Protein AF-A0A7S4AK69-F1 (afdb_monomer)

Secondary structure (DSSP, 8-state):
-HHHHHHHHHHHHHHTTS------------------------------------------GGGGGTHHHHHHHS--SEEEEEEE---TT-HHHHHHHHHH-SSEEEEE--------TTSPPPPTT------THHHHHHHHH---TTS-PPPPSSSEEEEESSTTEEEEE-S--SSSSS-HHHHHHHHHHHHHH-TTTEEEBPPHHHHGGGGHHHHH-PPPP---TTS--------------PPP-PPP----GGG-TTS--TTPPSSPPPPSSHHHHHHHIIIIISS-TTHHHHHHHHHHHHHTTS--GGGGS-----------------TTS------HHHHHHHHHHHHSTTSHHHHHHHH-BSEEEETTEEEESSB-S--HHHHHHHHHHHHHHTTT-SS----GGG-GGGG-TTS---TTSS-TT-PPP-TGGGT--SHHHHHHHHHHHHHHHHHHHHHHHHHHHHHHHHHHHHTT--SSHHHHHHHHHHHHHHH-HHIIIIIS---TTS-----SSHHHHSSEETTTEEP--SSSB-S-BTB--S-SS--------S-S----------------TT--------HHHHHHHHHHHHSS-SEEEE-SS--TTS-EEEE-SSS-EEEE---TTGGGPEEP--GGGG--TTSHHHHHHHHHHHHTTT------STT-SSTTTTT-EEEEEEEEETTT--EEEEEEEEE-TTS-EEEBPPGGGGTHHHHHHHHHTT---TTS---HHHHHHHHHTTTTSBPPGGGS--TTT-SS-SS--EEEEBTTSPEEEEEEETTEEEEEEE-HHHHHHHHHHHHHHHHHHHHHHHHT--

Radius of gyration: 32.38 Å; Cα contacts (8 Å, |Δi|>4): 1147; chains: 1; bounding box: 84×80×114 Å

Mean predicted aligned error: 12.94 Å

Nearest PDB structures (foldseek):
  4zvz-assembly3_C  TM=6.040E-01  e=6.448E-03  Homo sapiens
  3icf-assembly1_B  TM=6.320E-01  e=9.914E-03  Saccharomyces cerevisiae
  1wao-assembly4_4  TM=6.259E-01  e=2.474E-02  Homo sapiens
  4ora-assembly1_A  TM=6.116E-01  e=2.474E-02  Homo sapiens
  4ja7-assembly1_A  TM=5.712E-01  e=1.165E-02  Rattus norvegicus

Solvent-accessible surface area (backbone atoms only — not comparable to full-atom values): 49706 Å² total; per-residue (Å²): 117,78,70,62,64,57,55,58,56,55,58,59,61,62,66,73,76,73,85,77,90,81,90,81,87,84,82,88,83,90,85,82,87,84,89,85,87,85,85,89,86,90,83,88,82,92,79,82,93,73,94,72,85,79,74,81,79,73,77,76,72,58,74,85,50,49,39,53,53,57,51,67,71,62,78,41,74,48,33,40,36,40,42,47,33,38,54,15,7,23,47,68,55,52,52,50,38,36,73,67,39,92,46,37,33,79,41,72,47,77,76,77,74,76,73,76,84,81,74,77,82,76,70,100,78,74,81,74,81,69,66,77,71,62,64,67,58,52,61,59,62,66,90,60,94,80,58,82,77,62,78,73,95,48,69,58,39,70,40,71,73,52,92,48,44,30,42,38,38,27,20,23,51,53,47,60,25,33,26,41,66,63,44,49,52,45,52,50,53,43,27,72,77,33,62,54,37,40,46,42,19,46,15,39,53,45,57,51,43,67,52,47,40,63,57,51,21,76,58,80,76,85,68,78,82,77,83,72,85,85,71,92,79,76,99,74,77,95,70,81,74,73,76,75,77,70,42,47,92,60,94,49,69,84,64,41,66,88,70,83,53,69,40,42,58,88,72,80,80,67,54,76,49,49,44,55,30,50,44,42,48,30,34,76,74,64,75,25,61,59,36,60,60,26,43,34,50,37,54,46,39,52,76,65,68,64,67,70,78,75,79,72,80,74,78,84,72,86,70,91,71,86,86,74,92,71,67,82,61,45,105,80,68,56,74,82,74,69,46,55,66,56,42,44,41,51,51,26,47,28,42,29,62,68,19,64,50,20,45,52,61,71,68,37,23,51,51,45,75,58,70,30,34,39,36,27,9,22,21,66,51,71,44,71,69,55,51,54,51,48,53,54,52,49,65,64,52,60,79,75,58,93,85,78,84,82,58,75,77,79,52,51,40,78,61,38,80,72,57,65,82,72,78,72,82,86,63,102,79,70,75,73,72,43,29,61,79,73,69,29,81,47,65,69,40,43,48,52,47,51,32,49,52,50,50,55,50,48,55,50,43,46,54,43,51,55,47,51,56,54,53,53,56,51,52,67,71,46,69,85,59,84,88,63,60,72,69,52,50,57,56,49,54,58,52,45,57,72,54,38,56,70,35,66,36,24,61,53,84,66,73,94,82,75,87,78,64,67,32,69,61,56,39,33,38,36,70,52,42,64,57,80,43,69,35,90,25,50,40,56,33,52,90,43,82,91,46,75,66,73,42,44,55,72,75,78,80,72,76,67,72,88,79,74,90,79,85,82,92,74,94,76,84,89,83,86,89,74,87,64,86,78,69,73,67,79,89,70,65,43,68,68,34,54,54,52,42,51,48,39,75,71,39,79,43,37,36,38,42,24,20,71,56,54,33,21,43,45,62,42,58,36,38,40,51,92,77,30,38,38,33,34,47,4,35,48,38,11,17,63,30,40,59,57,76,78,67,76,84,71,67,67,74,88,60,36,73,71,46,39,57,58,42,48,62,46,40,71,71,55,60,64,48,49,65,34,29,66,87,42,76,32,49,24,22,74,53,27,32,61,42,40,40,37,33,27,31,35,88,76,34,46,84,72,40,38,36,40,35,39,21,26,26,64,62,52,71,51,39,42,45,52,63,74,59,31,52,72,27,46,60,56,53,59,64,49,73,74,59,81,72,90,77,74,75,92,53,74,66,57,60,51,30,67,52,35,62,43,51,21,32,46,47,57,66,88,82,47,70,50,59,93,76,32,95,49,90,62,91,57,32,35,34,47,50,31,70,86,51,28,36,38,34,37,35,68,59,82,89,49,21,37,39,36,75,45,51,54,77,59,51,62,51,57,58,55,50,48,56,50,51,53,50,48,52,54,48,51,62,50,60,77,74,110

Organism: NCBI:txid44445

Sequence (834 aa):
AAARTFLDSKQQQQRRRVWGTRTMQQQTRHGESSSSSSSSSRRNEKQRHFSSCSVSTATSSSRLYGHREFLEQNEHDKIVLSYVTDIEGDKFYLDRYVDNSKLLTWTTATTTTTTTTNDAPPSDDEETTGTSSSWLLSYYSSPEHTQSPPCFPYDRRIEFLDSNSMLIFGGDLWDKGGFDLYVTRQLLDLKRRYPDRVHWVLGNRDINKLRMMQELGLPPSQTDDNDNDDDDDDDNDNNATTSPVSVPYHPGLTWFRGSGRVGDPEGPLPSMDPGDRLRWILGNTMGSPDAMDHRRQELAWEARGCKDHNSRSNSNDSTNDSDSDNAEVTDDGLPCRVSDCDVVRSYQESCHPRGEMGRFLSEGLLAAKIGPVLFVHGSLPLTKETMDAQTRKQTRTQTQTTGDRGSIWDDLTFCMPWINKTHHEYGEDHRFETALDLGVETIEDWLEAVNRFARQNVEAWEKDIARLESEHGIQNNNNNNNTDKVHQDETLKEKSKNSIWAYRSGYGNGPSYSGVYYSDLIQYGMGMIPGGKKNPTVVYNSFTPEGMPTFFLPPKECKAEEEQEEQFTTNTSDKENGGDPNKYSNDSESDVAICTREFFERSSMRLILSGHKPQGDMPSPIRVDRSSWVICADTSYSGDTKWFHDERNSTNIENVERRKRQEEEQQEKRKRSNLGRGNSISFRGDTAVSEVLVELSGKTLSLESVRYHGVLSDGTAYESINLLDADDYEDDAAENSNSRDSSVDSDASYSIRAAAAFLGRVAPTYMVPDPSNSPHEGPWWTKGICRDGSHLYYAGEGYNVWNYIVSPSDFDWNTKNRNCDEEIEQAAAKSDVE

Foldseek 3Di:
DVVVVVVVVVVVVVVPPPDDDDDDDDDDDDDDDDDDDDDDDDDDDDDDDDDDPPPPPPPPVVLQQLLVCVLVPPPDQWAKEWEDEQCQLAPLQVVQFQVPDPWKHKDFQPPPPPPPPDDDDDDPPPPPPPQPVVLVLVQLQDPDPPDDRPGQLDRIAMDTPDSRYAYEYQENLHAFQLNSVVSLSRLVVVCVVPVSRYAYAYALLLLLLLCLCVFQHAQDPPDPPPPPPPDDDDDDDPCPPPDQRFGDDDPFDCQPVPPPDQFNDPDDGFDSRSLSSVLCCNVPFSVHNCNLVSLQVNVLCSSVSVDDPVVPPPPPPPDDDDDDPCPPQDPPRDRPGCDSSNSSSLSNSQSQCSHSSVVVLLRHFCWGDFQQEIRHAADALDDPVLLVVLVVVQVVPVVDDPDDRDFSQQFCQSLQVVQDPPPPDDDPDDDGDTCVNVVNRAPVSVSVVRRVVSNVLSVLSNVLSVVSVVVVVVVVVCPVPPDPPPVVVVVVVVVSCCSPSSNVQFRDDDDPPPPDTDGRRSLLSRLADRNRHGGSHRRQYHLQPPHDFLDLDDDPPPPPPPPDPPDDDDDDDDDDDDPDPPPPDPPDGDSSSVNVVVSVVRDSHQEYEYANAAFAQAWQWADNDLRHIYTHGHHQQNLQAAEDDACPVQPPPPVRPVCVVVVVVVVVVVVQDQPHLDPRSTNNRNAGHKIWMWMARSPNRDTDFTKMWTAGSSRDTFIFDTLNCLNVLPVVVVVCVPVPPPDDDDDLVNLLSVVSVQANHFDPCVVDHNCVPDPDVDPGWHWTATPQRKIWTWGDDGSHIYIYIDHSVNSVVVVVVVVVVVVVVVVVVVVVVD

Structure (mmCIF, N/CA/C/O backbone):
data_AF-A0A7S4AK69-F1
#
_entry.id   AF-A0A7S4AK69-F1
#
loop_
_atom_site.group_PDB
_atom_site.id
_atom_site.type_symbol
_atom_site.label_atom_id
_atom_site.label_alt_id
_atom_site.label_comp_id
_atom_site.label_asym_id
_atom_site.label_entity_id
_atom_site.label_seq_id
_atom_site.pdbx_PDB_ins_code
_atom_site.Cartn_x
_atom_site.Cartn_y
_atom_site.Cartn_z
_atom_site.occupancy
_atom_site.B_iso_or_equiv
_atom_site.auth_seq_id
_atom_site.auth_comp_id
_atom_site.auth_asym_id
_atom_site.auth_atom_id
_atom_site.pdbx_PDB_model_num
ATOM 1 N N . ALA A 1 1 ? 14.452 -29.615 12.996 1.00 37.06 1 ALA A N 1
ATOM 2 C CA . ALA A 1 1 ? 14.026 -30.795 12.208 1.00 37.06 1 ALA A CA 1
ATOM 3 C C . ALA A 1 1 ? 12.821 -31.523 12.826 1.00 37.06 1 ALA A C 1
ATOM 5 O O . ALA A 1 1 ? 11.780 -31.545 12.187 1.00 37.06 1 ALA A O 1
ATOM 6 N N . ALA A 1 2 ? 12.888 -32.031 14.067 1.00 25.11 2 ALA A N 1
ATOM 7 C CA . ALA A 1 2 ? 11.791 -32.803 14.687 1.00 25.11 2 ALA A CA 1
ATOM 8 C C . ALA A 1 2 ? 10.478 -32.022 14.952 1.00 25.11 2 ALA A C 1
ATOM 10 O O . ALA A 1 2 ? 9.411 -32.624 15.020 1.00 25.11 2 ALA A O 1
ATOM 11 N N . ALA A 1 3 ? 10.529 -30.686 15.047 1.00 30.05 3 ALA A N 1
ATOM 12 C CA . ALA A 1 3 ? 9.335 -29.845 15.198 1.00 30.05 3 ALA A CA 1
ATOM 13 C C . ALA A 1 3 ? 8.514 -29.692 13.896 1.00 30.05 3 ALA A C 1
ATOM 15 O O . ALA A 1 3 ? 7.300 -29.525 13.968 1.00 30.05 3 ALA A O 1
ATOM 16 N N . ARG A 1 4 ? 9.142 -29.820 12.711 1.00 34.81 4 ARG A N 1
ATOM 17 C CA . ARG A 1 4 ? 8.445 -29.739 11.408 1.00 34.81 4 ARG A CA 1
ATOM 18 C C . ARG A 1 4 ? 7.575 -30.974 11.149 1.00 34.81 4 ARG A C 1
ATOM 20 O O . ARG A 1 4 ? 6.449 -30.843 10.695 1.00 34.81 4 ARG A O 1
ATOM 27 N N . THR A 1 5 ? 8.039 -32.164 11.533 1.00 38.41 5 THR A N 1
ATOM 28 C CA . THR A 1 5 ? 7.311 -33.424 11.291 1.00 38.41 5 THR A CA 1
ATOM 29 C C . THR A 1 5 ? 6.064 -33.587 12.172 1.00 38.41 5 THR A C 1
ATOM 31 O O . THR A 1 5 ? 5.143 -34.322 11.819 1.00 38.41 5 THR A O 1
ATOM 34 N N . PHE A 1 6 ? 6.006 -32.907 13.323 1.00 30.80 6 PHE A N 1
ATOM 35 C CA . PHE A 1 6 ? 4.874 -33.010 14.249 1.00 30.80 6 PHE A CA 1
ATOM 36 C C . PHE A 1 6 ? 3.671 -32.149 13.816 1.00 30.80 6 PHE A C 1
ATOM 38 O O . PHE A 1 6 ? 2.526 -32.579 13.980 1.00 30.80 6 PHE A O 1
ATOM 45 N N . LEU A 1 7 ? 3.923 -30.980 13.212 1.00 37.03 7 LEU A N 1
ATOM 46 C CA . LEU A 1 7 ? 2.892 -30.061 12.706 1.00 37.03 7 LEU A CA 1
ATOM 47 C C . LEU A 1 7 ? 2.169 -30.614 11.462 1.00 37.03 7 LEU A C 1
ATOM 49 O O . LEU A 1 7 ? 0.936 -30.606 11.433 1.00 37.03 7 LEU A O 1
ATOM 53 N N . ASP A 1 8 ? 2.900 -31.220 10.521 1.00 38.22 8 ASP A N 1
ATOM 54 C CA . ASP A 1 8 ? 2.317 -31.806 9.300 1.00 38.22 8 ASP A CA 1
ATOM 55 C C . ASP A 1 8 ? 1.345 -32.965 9.587 1.00 38.22 8 ASP A C 1
ATOM 57 O O . ASP A 1 8 ? 0.302 -33.103 8.936 1.00 38.22 8 ASP A O 1
ATOM 61 N N . SER A 1 9 ? 1.625 -33.790 10.607 1.00 33.25 9 SER A N 1
ATOM 62 C CA . SER A 1 9 ? 0.768 -34.949 10.909 1.00 33.25 9 SER A CA 1
ATOM 63 C C . SER A 1 9 ? -0.581 -34.556 11.531 1.00 33.25 9 SER A C 1
ATOM 65 O O . SER A 1 9 ? -1.595 -35.220 11.288 1.00 33.25 9 SER A O 1
ATOM 67 N N . LYS A 1 10 ? -0.629 -33.443 12.284 1.00 36.16 10 LYS A N 1
ATOM 68 C CA . LYS A 1 10 ? -1.870 -32.949 12.902 1.00 36.16 10 LYS A CA 1
ATOM 69 C C . LYS A 1 10 ? -2.788 -32.273 11.880 1.00 36.16 10 LYS A C 1
ATOM 71 O O . LYS A 1 10 ? -3.998 -32.506 11.924 1.00 36.16 10 LYS A O 1
ATOM 76 N N . GLN A 1 11 ? -2.231 -31.520 10.926 1.00 44.53 11 GLN A N 1
ATOM 77 C CA . GLN A 1 11 ? -3.014 -30.893 9.852 1.00 44.53 11 GLN A CA 1
ATOM 78 C C . GLN A 1 11 ? -3.619 -31.925 8.882 1.00 44.53 11 GLN A C 1
ATOM 80 O O . GLN A 1 11 ? -4.780 -31.784 8.487 1.00 44.53 11 GLN A O 1
ATOM 85 N N . GLN A 1 12 ? -2.912 -33.017 8.557 1.00 40.97 12 GLN A N 1
ATOM 86 C CA . GLN A 1 12 ? -3.475 -34.073 7.700 1.00 40.97 12 GLN A CA 1
ATOM 87 C C . GLN A 1 12 ? -4.607 -34.877 8.366 1.00 40.97 12 GLN A C 1
ATOM 89 O O . GLN A 1 12 ? -5.547 -35.291 7.679 1.00 40.97 12 GLN A O 1
ATOM 94 N N . GLN A 1 13 ? -4.578 -35.084 9.690 1.00 36.91 13 GLN A N 1
ATOM 95 C CA . GLN A 1 13 ? -5.639 -35.828 10.385 1.00 36.91 13 GLN A CA 1
ATOM 96 C C . GLN A 1 13 ? -6.955 -35.046 10.521 1.00 36.91 13 GLN A C 1
ATOM 98 O O . GLN A 1 13 ? -8.021 -35.664 10.479 1.00 36.91 13 GLN A O 1
ATOM 103 N N . GLN A 1 14 ? -6.920 -33.711 10.617 1.00 38.91 14 GLN A N 1
ATOM 104 C CA . GLN A 1 14 ? -8.145 -32.897 10.639 1.00 38.91 14 GLN A CA 1
ATOM 105 C C . GLN A 1 14 ? -8.841 -32.832 9.268 1.00 38.91 14 GLN A C 1
ATOM 107 O O . GLN A 1 14 ? -10.071 -32.845 9.211 1.00 38.91 14 GLN A O 1
ATOM 112 N N . ARG A 1 15 ? -8.091 -32.888 8.157 1.00 41.88 15 ARG A N 1
ATOM 113 C CA . ARG A 1 15 ? -8.654 -32.826 6.792 1.00 41.88 15 ARG A CA 1
ATOM 114 C C . ARG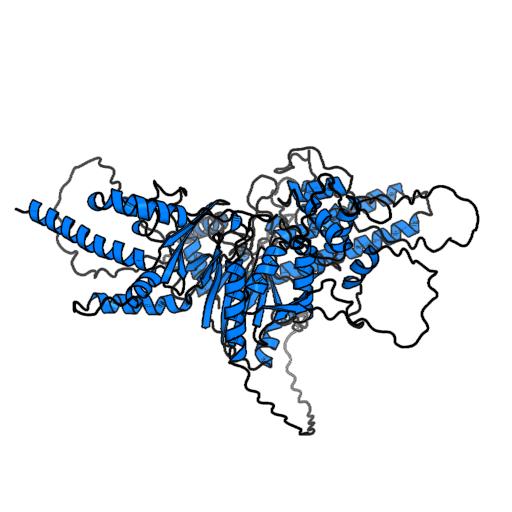 A 1 15 ? -9.483 -34.056 6.386 1.00 41.88 15 ARG A C 1
ATOM 116 O O . ARG A 1 15 ? -10.354 -33.942 5.529 1.00 41.88 15 ARG A O 1
ATOM 123 N N . ARG A 1 16 ? -9.298 -35.222 7.020 1.00 36.22 16 ARG A N 1
ATOM 124 C CA . ARG A 1 16 ? -10.043 -36.456 6.673 1.00 36.22 16 ARG A CA 1
ATOM 125 C C . ARG A 1 16 ? -11.441 -36.585 7.296 1.00 36.22 16 ARG A C 1
ATOM 127 O O . ARG A 1 16 ? -12.148 -37.525 6.949 1.00 36.22 16 ARG A O 1
ATOM 134 N N . ARG A 1 17 ? -11.870 -35.686 8.193 1.00 35.28 17 ARG A N 1
ATOM 135 C CA . ARG A 1 17 ? -13.165 -35.823 8.900 1.00 35.28 17 ARG A CA 1
ATOM 136 C C . ARG A 1 17 ? -14.351 -35.059 8.296 1.00 35.28 17 ARG A C 1
ATOM 138 O O . ARG A 1 17 ? -15.455 -35.248 8.789 1.00 35.28 17 ARG A O 1
ATOM 145 N N . VAL A 1 18 ? -14.169 -34.254 7.243 1.00 37.59 18 VAL A N 1
ATOM 146 C CA . VAL A 1 18 ? -15.225 -33.320 6.778 1.00 37.59 18 VAL A CA 1
ATOM 147 C C . VAL A 1 18 ? -15.808 -33.636 5.388 1.00 37.59 18 VAL A C 1
ATOM 149 O O . VAL A 1 18 ? -16.853 -33.106 5.033 1.00 37.59 18 VAL A O 1
ATOM 152 N N . TRP A 1 19 ? -15.247 -34.564 4.610 1.00 29.77 19 TRP A N 1
ATOM 153 C CA . TRP A 1 19 ? -15.761 -34.850 3.260 1.00 29.77 19 TRP A CA 1
ATOM 154 C C . TRP A 1 19 ? -16.703 -36.061 3.219 1.00 29.77 19 TRP A C 1
ATOM 156 O O . TRP A 1 19 ? -16.322 -37.167 2.841 1.00 29.77 19 TRP A O 1
ATOM 166 N N . GLY A 1 20 ? -17.958 -35.825 3.615 1.00 27.28 20 GLY A N 1
ATOM 167 C CA . GLY A 1 20 ? -19.115 -36.650 3.262 1.00 27.28 20 GLY A CA 1
ATOM 168 C C . GLY A 1 20 ? -19.806 -36.068 2.028 1.00 27.28 20 GLY A C 1
ATOM 169 O O . GLY A 1 20 ? -20.347 -34.969 2.069 1.00 27.28 20 GLY A O 1
ATOM 170 N N . THR A 1 21 ? -19.747 -36.799 0.922 1.00 31.56 21 THR A N 1
ATOM 171 C CA . THR A 1 21 ? -20.226 -36.448 -0.420 1.00 31.56 21 THR A CA 1
ATOM 172 C C . THR A 1 21 ? -21.738 -36.200 -0.501 1.00 31.56 21 THR A C 1
ATOM 174 O O . THR A 1 21 ? -22.540 -37.034 -0.082 1.00 31.56 21 THR A O 1
ATOM 177 N N . ARG A 1 22 ? -22.149 -35.102 -1.156 1.00 28.95 22 ARG A N 1
ATOM 178 C CA . ARG A 1 22 ? -23.511 -34.951 -1.697 1.00 28.95 22 ARG A CA 1
ATOM 179 C C . ARG A 1 22 ? -23.477 -34.268 -3.065 1.00 28.95 22 ARG A C 1
ATOM 181 O O . ARG A 1 22 ? -23.397 -33.054 -3.177 1.00 28.95 22 ARG A O 1
ATOM 188 N N . THR A 1 23 ? -23.529 -35.084 -4.111 1.00 30.78 23 THR A N 1
ATOM 189 C CA . THR A 1 23 ? -23.703 -34.663 -5.504 1.00 30.78 23 THR A CA 1
ATOM 190 C C . THR A 1 23 ? -25.195 -34.426 -5.742 1.00 30.78 23 THR A C 1
ATOM 192 O O . THR A 1 23 ? -25.985 -35.358 -5.585 1.00 30.78 23 THR A O 1
ATOM 195 N N . MET A 1 24 ? -25.604 -33.208 -6.108 1.00 29.58 24 MET A N 1
ATOM 196 C CA . MET A 1 24 ? -26.952 -32.954 -6.623 1.00 29.58 24 MET A CA 1
ATOM 197 C C . MET A 1 24 ? -26.871 -32.413 -8.048 1.00 29.58 24 MET A C 1
ATOM 199 O O . MET A 1 24 ? -26.288 -31.372 -8.321 1.00 29.58 24 MET A O 1
ATOM 203 N N . GLN A 1 25 ? -27.441 -33.203 -8.948 1.00 30.80 25 GLN A N 1
ATOM 204 C CA . GLN A 1 25 ? -27.594 -32.973 -10.373 1.00 30.80 25 GLN A CA 1
ATOM 205 C C . GLN A 1 25 ? -28.968 -32.321 -10.573 1.00 30.80 25 GLN A C 1
ATOM 207 O O . GLN A 1 25 ? -29.969 -32.895 -10.141 1.00 30.80 25 GLN A O 1
ATOM 212 N N . GLN A 1 26 ? -29.050 -31.150 -11.211 1.00 29.14 26 GLN A N 1
ATOM 213 C CA . GLN A 1 26 ? -30.340 -30.581 -11.609 1.00 29.14 26 GLN A CA 1
ATOM 214 C C . GLN A 1 26 ? -30.320 -30.121 -13.068 1.00 29.14 26 GLN A C 1
ATOM 216 O O . GLN A 1 26 ? -29.511 -29.299 -13.487 1.00 29.14 26 GLN A O 1
ATOM 221 N N . GLN A 1 27 ? -31.218 -30.732 -13.840 1.00 28.83 27 GLN A N 1
ATOM 222 C CA . GLN A 1 27 ? -31.516 -30.460 -15.238 1.00 28.83 27 GLN A CA 1
ATOM 223 C C . GLN A 1 27 ? -32.628 -29.407 -15.372 1.00 28.83 27 GLN A C 1
ATOM 225 O O . GLN A 1 27 ? -33.660 -29.511 -14.716 1.00 28.83 27 GLN A O 1
ATOM 230 N N . THR A 1 28 ? -32.425 -28.508 -16.342 1.00 30.70 28 THR A N 1
ATOM 231 C CA . THR A 1 28 ? -33.390 -27.898 -17.286 1.00 30.70 28 THR A CA 1
ATOM 232 C C . THR A 1 28 ? -34.644 -27.179 -16.766 1.00 30.70 28 THR A C 1
ATOM 234 O O . THR A 1 28 ? -35.508 -27.804 -16.157 1.00 30.70 28 THR A O 1
ATOM 237 N N . ARG A 1 29 ? -34.882 -25.957 -17.279 1.00 27.00 29 ARG A N 1
ATOM 238 C CA . ARG A 1 29 ? -36.041 -25.670 -18.158 1.00 27.00 29 ARG A CA 1
ATOM 239 C C . ARG A 1 29 ? -35.978 -24.299 -18.850 1.00 27.00 29 ARG A C 1
ATOM 241 O O . ARG A 1 29 ? -35.608 -23.300 -18.251 1.00 27.00 29 ARG A O 1
ATOM 248 N N . HIS A 1 30 ? -36.390 -24.319 -20.118 1.00 30.33 30 HIS A N 1
ATOM 249 C CA . HIS A 1 30 ? -36.679 -23.196 -21.011 1.00 30.33 30 HIS A CA 1
ATOM 250 C C . HIS A 1 30 ? -37.861 -22.330 -20.539 1.00 30.33 30 HIS A C 1
ATOM 252 O O . HIS A 1 30 ? -38.805 -22.850 -19.944 1.00 30.33 30 HIS A O 1
ATOM 258 N N . GLY A 1 31 ? -37.856 -21.053 -20.936 1.00 27.77 31 GLY A N 1
ATOM 259 C CA . GLY A 1 31 ? -39.022 -20.167 -20.940 1.00 27.77 31 GLY A CA 1
ATOM 260 C C . GLY A 1 31 ? -38.813 -18.996 -21.905 1.00 27.77 31 GLY A C 1
ATOM 261 O O . GLY A 1 31 ? -37.868 -18.230 -21.756 1.00 27.77 31 GLY A O 1
ATOM 262 N N . GLU A 1 32 ? -39.662 -18.926 -22.926 1.00 29.44 32 GLU A N 1
ATOM 263 C CA . GLU A 1 32 ? -39.601 -18.041 -24.090 1.00 29.44 32 GLU A CA 1
ATOM 264 C C . GLU A 1 32 ? -40.142 -16.617 -23.835 1.00 29.44 32 GLU A C 1
ATOM 266 O O . GLU A 1 32 ? -41.032 -16.404 -23.019 1.00 29.44 32 GLU A O 1
ATOM 271 N N . SER A 1 33 ? -39.607 -15.678 -24.624 1.00 32.03 33 SER A N 1
ATOM 272 C CA . SER A 1 33 ? -40.225 -14.506 -25.278 1.00 32.03 33 SER A CA 1
ATOM 273 C C . SER A 1 33 ? -41.414 -13.759 -24.647 1.00 32.03 33 SER A C 1
ATOM 275 O O . SER A 1 33 ? -42.513 -14.296 -24.540 1.00 32.03 33 SER A O 1
ATOM 277 N N . SER A 1 34 ? -41.282 -12.428 -24.568 1.00 29.11 34 SER A N 1
ATOM 278 C CA . SER A 1 34 ? -42.323 -11.520 -25.083 1.00 29.11 34 SER A CA 1
ATOM 279 C C . SER A 1 34 ? -41.789 -10.109 -25.348 1.00 29.11 34 SER A C 1
ATOM 281 O O . SER A 1 34 ? -41.341 -9.406 -24.446 1.00 29.11 34 SER A O 1
ATOM 283 N N . SER A 1 35 ? -41.886 -9.705 -26.610 1.00 32.78 35 SER A N 1
ATOM 284 C CA . SER A 1 35 ? -41.743 -8.352 -27.142 1.00 32.78 35 SER A CA 1
ATOM 285 C C . SER A 1 35 ? -42.992 -7.501 -26.885 1.00 32.78 35 SER A C 1
ATOM 287 O O . SER A 1 35 ? -44.099 -7.987 -27.118 1.00 32.78 35 SER A O 1
ATOM 289 N N . SER A 1 36 ? -42.838 -6.208 -26.582 1.00 29.98 36 SER A N 1
ATOM 290 C CA . SER A 1 36 ? -43.882 -5.216 -26.881 1.00 29.98 36 SER A CA 1
ATOM 291 C C . SER A 1 36 ? -43.330 -3.795 -27.017 1.00 29.98 36 SER A C 1
ATOM 293 O O . SER A 1 36 ? -42.716 -3.246 -26.107 1.00 29.98 36 SER A O 1
ATOM 295 N N . SER A 1 37 ? -43.605 -3.220 -28.181 1.00 30.17 37 SER A N 1
ATOM 296 C CA . SER A 1 37 ? -43.394 -1.847 -28.635 1.00 30.17 37 SER A CA 1
ATOM 297 C C . SER A 1 37 ? -44.602 -0.942 -28.351 1.00 30.17 37 SER A C 1
ATOM 299 O O . SER A 1 37 ? -45.723 -1.395 -28.564 1.00 30.17 37 SER A O 1
ATOM 301 N N . SER A 1 38 ? -44.384 0.346 -28.044 1.00 28.67 38 SER A N 1
ATOM 302 C CA . SER A 1 38 ? -45.294 1.483 -28.355 1.00 28.67 38 SER A CA 1
ATOM 303 C C . SER A 1 38 ? -44.681 2.792 -27.817 1.00 28.67 38 SER A C 1
ATOM 305 O O . SER A 1 38 ? -44.448 2.900 -26.620 1.00 28.67 38 SER A O 1
ATOM 307 N N . SER A 1 39 ? -44.165 3.712 -28.639 1.00 29.64 39 SER A N 1
ATOM 308 C CA . SER A 1 39 ? -44.840 4.769 -29.427 1.00 29.64 39 SER A CA 1
ATOM 309 C C . SER A 1 39 ? -45.332 6.000 -28.632 1.00 29.64 39 SER A C 1
ATOM 311 O O . SER A 1 39 ? -46.430 6.013 -28.091 1.00 29.64 39 SER A O 1
ATOM 313 N N . SER A 1 40 ? -44.500 7.051 -28.673 1.00 30.64 40 SER A N 1
ATOM 314 C CA . SER A 1 40 ? -44.787 8.481 -28.921 1.00 30.64 40 SER A CA 1
ATOM 315 C C . SER A 1 40 ? -46.016 9.180 -28.312 1.00 30.64 40 SER A C 1
ATOM 317 O O . SER A 1 40 ? -47.151 8.897 -28.690 1.00 30.64 40 SER A O 1
ATOM 319 N N . SER A 1 41 ? -45.772 10.303 -27.619 1.00 30.19 41 SER A N 1
ATOM 320 C CA . SER A 1 41 ? -46.631 11.491 -27.739 1.00 30.19 41 SER A CA 1
ATOM 321 C C . SER A 1 41 ? -45.856 12.799 -27.526 1.00 30.19 41 SER A C 1
ATOM 323 O O . SER A 1 41 ? -45.107 12.954 -26.565 1.00 30.19 41 SER A O 1
ATOM 325 N N . ARG A 1 42 ? -46.029 13.726 -28.476 1.00 31.92 42 ARG A N 1
ATOM 326 C CA . ARG A 1 42 ? -45.466 15.085 -28.534 1.00 31.92 42 ARG A CA 1
ATOM 327 C C . ARG A 1 42 ? -46.344 16.057 -27.740 1.00 31.92 42 ARG A C 1
ATOM 329 O O . ARG A 1 42 ? -47.551 16.089 -27.966 1.00 31.92 42 ARG A O 1
ATOM 336 N N . ARG A 1 43 ? -45.735 16.976 -26.983 1.00 32.53 43 ARG A N 1
ATOM 337 C CA . ARG A 1 43 ? -46.303 18.311 -26.719 1.00 32.53 43 ARG A CA 1
ATOM 338 C C . ARG A 1 43 ? -45.204 19.375 -26.736 1.00 32.53 43 ARG A C 1
ATOM 340 O O . ARG A 1 43 ? -44.204 19.258 -26.045 1.00 32.53 43 ARG A O 1
ATOM 347 N N . ASN A 1 44 ? -45.422 20.371 -27.593 1.00 30.59 44 ASN A N 1
ATOM 348 C CA . ASN A 1 44 ? -44.632 21.586 -27.756 1.00 30.59 44 ASN A CA 1
ATOM 349 C C . ASN A 1 44 ? -44.956 22.573 -26.634 1.00 30.59 44 ASN A C 1
ATOM 351 O O . ASN A 1 44 ? -46.129 22.908 -26.481 1.00 30.59 44 ASN A O 1
ATOM 355 N N . GLU A 1 45 ? -43.942 23.167 -26.009 1.00 29.12 45 GLU A N 1
ATOM 356 C CA . GLU A 1 45 ? -44.061 24.536 -25.509 1.00 29.12 45 GLU A CA 1
ATOM 357 C C . GLU A 1 45 ? -42.706 25.256 -25.554 1.00 29.12 45 GLU A C 1
ATOM 359 O O . GLU A 1 45 ? -41.661 24.704 -25.221 1.00 29.12 45 GLU A O 1
ATOM 364 N N . LYS A 1 46 ? -42.730 26.471 -26.107 1.00 32.66 46 LYS A N 1
ATOM 365 C CA . LYS A 1 46 ? -41.575 27.304 -26.457 1.00 32.66 46 LYS A CA 1
ATOM 366 C C . LYS A 1 46 ? -41.074 28.058 -25.229 1.00 32.66 46 LYS A C 1
ATOM 368 O O . LYS A 1 46 ? -41.842 28.858 -24.707 1.00 32.66 46 LYS A O 1
ATOM 373 N N . GLN A 1 47 ? -39.779 27.985 -24.903 1.00 30.33 47 GLN A N 1
ATOM 374 C CA . GLN A 1 47 ? -39.093 29.081 -24.205 1.00 30.33 47 GLN A CA 1
ATOM 375 C C . GLN A 1 47 ? -37.562 29.070 -24.407 1.00 30.33 47 GLN A C 1
ATOM 377 O O . GLN A 1 47 ? -36.862 28.166 -23.985 1.00 30.33 47 GLN A O 1
ATOM 382 N N . ARG A 1 48 ? -37.107 30.131 -25.092 1.00 29.12 48 ARG A N 1
ATOM 383 C CA . ARG A 1 48 ? -35.831 30.873 -25.013 1.00 29.12 48 ARG A CA 1
ATOM 384 C C . ARG A 1 48 ? -34.501 30.092 -24.965 1.00 29.12 48 ARG A C 1
ATOM 386 O O . ARG A 1 48 ? -34.073 29.591 -23.938 1.00 29.12 48 ARG A O 1
ATOM 393 N N . HIS A 1 49 ? -33.806 30.156 -26.104 1.00 28.77 49 HIS A N 1
ATOM 394 C CA . HIS A 1 49 ? -32.408 29.787 -26.324 1.00 28.77 49 HIS A CA 1
ATOM 395 C C . HIS A 1 49 ? -31.426 30.464 -25.349 1.00 28.77 49 HIS A C 1
ATOM 397 O O . HIS A 1 49 ? -31.244 31.679 -25.404 1.00 28.77 49 HIS A O 1
ATOM 403 N N . PHE A 1 50 ? -30.709 29.646 -24.581 1.00 29.09 50 PHE A N 1
ATOM 404 C CA . PHE A 1 50 ? -29.277 29.806 -24.323 1.00 29.09 50 PHE A CA 1
ATOM 405 C C . PHE A 1 50 ? -28.608 28.492 -24.737 1.00 29.09 50 PHE A C 1
ATOM 407 O O . PHE A 1 50 ? -29.085 27.412 -24.400 1.00 29.09 50 PHE A O 1
ATOM 414 N N . SER A 1 51 ? -27.569 28.586 -25.562 1.00 30.42 51 SER A N 1
ATOM 415 C CA . SER A 1 51 ? -26.886 27.438 -26.157 1.00 30.42 51 SER A CA 1
ATOM 416 C C . SER A 1 51 ? -26.004 26.766 -25.103 1.00 30.42 51 SER A C 1
ATOM 418 O O . SER A 1 51 ? -24.875 27.196 -24.891 1.00 30.42 51 SER A O 1
ATOM 420 N N . SER A 1 52 ? -26.517 25.735 -24.431 1.00 26.67 52 SER A N 1
ATOM 421 C CA . SER A 1 52 ? -25.702 24.796 -23.662 1.00 26.67 52 SER A CA 1
ATOM 422 C C . SER A 1 52 ? -25.261 23.653 -24.578 1.00 26.67 52 SER A C 1
ATOM 424 O O . SER A 1 52 ? -26.081 22.955 -25.180 1.00 26.67 52 SER A O 1
ATOM 426 N N . CYS A 1 53 ? -23.948 23.462 -24.703 1.00 25.86 53 CYS A N 1
ATOM 427 C CA . CYS A 1 53 ? -23.397 22.194 -25.163 1.00 25.86 53 CYS A CA 1
ATOM 428 C C . CYS A 1 53 ? -23.767 21.137 -24.120 1.00 25.86 53 CYS A C 1
ATOM 430 O O . CYS A 1 53 ? -23.114 21.011 -23.089 1.00 25.86 53 CYS A O 1
ATOM 432 N N . SER A 1 54 ? -24.841 20.397 -24.379 1.00 26.27 54 SER A N 1
ATOM 433 C CA . SER A 1 54 ? -25.119 19.139 -23.696 1.00 26.27 54 SER A CA 1
ATOM 434 C C . SER A 1 54 ? -24.124 18.111 -24.219 1.00 26.27 54 SER A C 1
ATOM 436 O O . SER A 1 54 ? -24.375 17.389 -25.181 1.00 26.27 54 SER A O 1
ATOM 438 N N . VAL A 1 55 ? -22.948 18.085 -23.594 1.00 31.66 55 VAL A N 1
ATOM 439 C CA . VAL A 1 55 ? -22.094 16.904 -23.627 1.00 31.66 55 VAL A CA 1
ATOM 440 C C . VAL A 1 55 ? -22.896 15.815 -22.931 1.00 31.66 55 VAL A C 1
ATOM 442 O O . VAL A 1 55 ? -23.150 15.883 -21.732 1.00 31.66 55 VAL A O 1
ATOM 445 N N . SER A 1 56 ? -23.366 14.846 -23.706 1.00 27.20 56 SER A N 1
ATOM 446 C CA . SER A 1 56 ? -23.888 13.590 -23.196 1.00 27.20 56 SER A CA 1
ATOM 447 C C . SER A 1 56 ? -22.784 12.910 -22.388 1.00 27.20 56 SER A C 1
ATOM 449 O O . SER A 1 56 ? -21.925 12.228 -22.946 1.00 27.20 56 SER A O 1
ATOM 451 N N . THR A 1 57 ? -22.789 13.127 -21.076 1.00 33.88 57 THR A N 1
ATOM 452 C CA . THR A 1 57 ? -22.012 12.390 -20.081 1.00 33.88 57 THR A CA 1
ATOM 453 C C . THR A 1 57 ? -22.579 10.978 -19.981 1.00 33.88 57 THR A C 1
ATOM 455 O O . THR A 1 57 ? -23.279 10.609 -19.043 1.00 33.88 57 THR A O 1
ATOM 458 N N . ALA A 1 58 ? -22.305 10.167 -21.001 1.00 31.05 58 ALA A N 1
ATOM 459 C CA . ALA A 1 58 ? -22.431 8.726 -20.895 1.00 31.05 58 ALA A CA 1
ATOM 460 C C . ALA A 1 58 ? -21.421 8.253 -19.838 1.00 31.05 58 ALA A C 1
ATOM 462 O O . ALA A 1 58 ? -20.230 8.157 -20.110 1.00 31.05 58 ALA A O 1
ATOM 463 N N . THR A 1 59 ? -21.903 8.102 -18.602 1.00 36.62 59 THR A N 1
ATOM 464 C CA . THR A 1 59 ? -21.564 7.068 -17.607 1.00 36.62 59 THR A CA 1
ATOM 465 C C . THR A 1 59 ? -20.257 6.296 -17.834 1.00 36.62 59 THR A C 1
ATOM 467 O O . THR A 1 59 ? -20.260 5.075 -17.945 1.00 36.62 59 THR A O 1
ATOM 470 N N . SER A 1 60 ? -19.120 6.992 -17.852 1.00 38.69 60 SER A N 1
ATOM 471 C CA . SER A 1 60 ? -17.791 6.371 -17.794 1.00 38.69 60 SER A CA 1
ATOM 472 C C . SER A 1 60 ? -17.310 6.174 -16.346 1.00 38.69 60 SER A C 1
ATOM 474 O O . SER A 1 60 ? -16.170 5.770 -16.131 1.00 38.69 60 SER A O 1
ATOM 476 N N . SER A 1 61 ? -18.167 6.435 -15.345 1.00 42.12 61 SER A N 1
ATOM 477 C CA . SER A 1 61 ? -17.853 6.235 -13.922 1.00 42.12 61 SER A CA 1
ATOM 478 C C . SER A 1 61 ? -17.997 4.780 -13.451 1.00 42.12 61 SER A C 1
ATOM 480 O O . SER A 1 61 ? -17.735 4.503 -12.285 1.00 42.12 61 SER A O 1
ATOM 482 N N . SER A 1 62 ? -18.407 3.835 -14.313 1.00 42.88 62 SER A N 1
ATOM 483 C CA . SER A 1 62 ? -18.673 2.452 -13.877 1.00 42.88 62 SER A CA 1
ATOM 484 C C . SER A 1 62 ? -17.414 1.609 -13.650 1.00 42.88 62 SER A C 1
ATOM 486 O O . SER A 1 62 ? -17.476 0.637 -12.905 1.00 42.88 62 SER A O 1
ATOM 488 N N . ARG A 1 63 ? -16.253 1.977 -14.220 1.00 47.38 63 ARG A N 1
ATOM 489 C CA . ARG A 1 63 ? -15.018 1.191 -14.028 1.00 47.38 63 ARG A CA 1
ATOM 490 C C . ARG A 1 63 ? -14.487 1.216 -12.595 1.00 47.38 63 ARG A C 1
ATOM 492 O O . ARG A 1 63 ? -13.838 0.259 -12.194 1.00 47.38 63 ARG A O 1
ATOM 499 N N . LEU A 1 64 ? -14.756 2.266 -11.814 1.00 50.56 64 LEU A N 1
ATOM 500 C CA . LEU A 1 64 ? -14.205 2.371 -10.456 1.00 50.56 64 LEU A CA 1
ATOM 501 C C . LEU A 1 64 ? -14.784 1.369 -9.458 1.00 50.56 64 LEU A C 1
ATOM 503 O O . LEU A 1 64 ? -14.180 1.143 -8.415 1.00 50.56 64 LEU A O 1
ATOM 507 N N . TYR A 1 65 ? -15.917 0.746 -9.778 1.00 58.22 65 TYR A N 1
ATOM 508 C CA . TYR A 1 65 ? -16.614 -0.138 -8.853 1.00 58.22 65 TYR A CA 1
ATOM 509 C C . TYR A 1 65 ? -17.090 -1.418 -9.551 1.00 58.22 65 TYR A C 1
ATOM 511 O O . TYR A 1 65 ? -18.199 -1.866 -9.293 1.00 58.22 65 TYR A O 1
ATOM 519 N N . GLY A 1 66 ? -16.268 -2.030 -10.418 1.00 60.38 66 GLY A N 1
ATOM 520 C CA . GLY A 1 66 ? -16.569 -3.349 -11.014 1.00 60.38 66 GLY A CA 1
ATOM 521 C C . GLY A 1 66 ? -16.859 -4.435 -9.966 1.00 60.38 66 GLY A C 1
ATOM 522 O O . GLY A 1 66 ? -17.711 -5.295 -10.164 1.00 60.38 66 GLY A O 1
ATOM 523 N N . HIS A 1 67 ? -16.294 -4.297 -8.761 1.00 68.44 67 HIS A N 1
ATOM 524 C CA . HIS A 1 67 ? -16.650 -5.145 -7.625 1.00 68.44 67 HIS A CA 1
ATOM 525 C C . HIS A 1 67 ? -18.142 -5.082 -7.274 1.00 68.44 67 HIS A C 1
ATOM 527 O O . HIS A 1 67 ? -18.670 -6.051 -6.753 1.00 68.44 67 HIS A O 1
ATOM 533 N N . ARG A 1 68 ? -18.862 -3.994 -7.578 1.00 67.44 68 ARG A N 1
ATOM 534 C CA . ARG A 1 68 ? -20.311 -3.916 -7.366 1.00 67.44 68 ARG A CA 1
ATOM 535 C C . ARG A 1 68 ? -21.050 -5.000 -8.143 1.00 67.44 68 ARG A C 1
ATOM 537 O O . ARG A 1 68 ? -21.979 -5.575 -7.600 1.00 67.44 68 ARG A O 1
ATOM 544 N N . GLU A 1 69 ? -20.602 -5.333 -9.351 1.00 72.06 69 GLU A N 1
ATOM 545 C CA . GLU A 1 69 ? -21.166 -6.454 -10.104 1.00 72.06 69 GLU A CA 1
ATOM 546 C C . GLU A 1 69 ? -20.868 -7.786 -9.414 1.00 72.06 69 GLU A C 1
ATOM 548 O O . GLU A 1 69 ? -21.779 -8.585 -9.230 1.00 72.06 69 GLU A O 1
ATOM 553 N N . PHE A 1 70 ? -19.638 -8.002 -8.938 1.00 79.56 70 PHE A N 1
ATOM 554 C CA . PHE A 1 70 ? -19.301 -9.187 -8.139 1.00 79.56 70 PHE A CA 1
ATOM 555 C C . PHE A 1 70 ? -20.174 -9.310 -6.876 1.00 79.56 70 PHE A C 1
ATOM 557 O O . PHE A 1 70 ? -20.628 -10.408 -6.542 1.00 79.56 70 PHE A O 1
ATOM 564 N N . LEU A 1 71 ? -20.437 -8.185 -6.209 1.00 72.31 71 LEU A N 1
ATOM 565 C CA . LEU A 1 71 ? -21.269 -8.091 -5.010 1.00 72.31 71 LEU A CA 1
ATOM 566 C C . LEU A 1 71 ? -22.758 -8.312 -5.310 1.00 72.31 71 LEU A C 1
ATOM 568 O O . LEU A 1 71 ? -23.448 -8.961 -4.530 1.00 72.31 71 LEU A O 1
ATOM 572 N N . GLU A 1 72 ? -23.255 -7.805 -6.437 1.00 70.69 72 GLU A N 1
ATOM 573 C CA . GLU A 1 72 ? -24.663 -7.912 -6.836 1.00 70.69 72 GLU A CA 1
ATOM 574 C C . GLU A 1 72 ? -24.998 -9.268 -7.482 1.00 70.69 72 GLU A C 1
ATOM 576 O O . GLU A 1 72 ? -26.121 -9.749 -7.339 1.00 70.69 72 GLU A O 1
ATOM 581 N N . GLN A 1 73 ? -24.052 -9.907 -8.179 1.00 71.62 73 GLN A N 1
ATOM 582 C CA . GLN A 1 73 ? -24.310 -11.122 -8.965 1.00 71.62 73 GLN A CA 1
ATOM 583 C C . GLN A 1 73 ? -24.293 -12.416 -8.146 1.00 71.62 73 GLN A C 1
ATOM 585 O O . GLN A 1 73 ? -24.965 -13.374 -8.526 1.00 71.62 73 GLN A O 1
ATOM 590 N N . ASN A 1 74 ? -23.522 -12.484 -7.057 1.00 66.00 74 ASN A N 1
ATOM 591 C CA . ASN A 1 74 ? -23.161 -13.779 -6.471 1.00 66.00 74 ASN A CA 1
ATOM 592 C C . ASN A 1 74 ? -23.965 -14.207 -5.232 1.00 66.00 74 ASN A C 1
ATOM 594 O O . ASN A 1 74 ? -23.651 -15.248 -4.658 1.00 66.00 74 ASN A O 1
ATOM 598 N N . GLU A 1 75 ? -24.997 -13.452 -4.823 1.00 79.19 75 GLU A N 1
ATOM 599 C CA . GLU A 1 75 ? -25.863 -13.743 -3.655 1.00 79.19 75 GLU A CA 1
ATOM 600 C C . GLU A 1 75 ? -25.095 -14.271 -2.420 1.00 79.19 75 GLU A C 1
ATOM 602 O O . GLU A 1 75 ? -25.581 -15.108 -1.659 1.00 79.19 75 GLU A O 1
ATOM 607 N N . HIS A 1 76 ? -23.857 -13.818 -2.217 1.00 87.88 76 HIS A N 1
ATOM 608 C CA . HIS A 1 76 ? -23.063 -14.239 -1.074 1.00 87.88 76 HIS A CA 1
ATOM 609 C C . HIS A 1 76 ? -23.628 -13.584 0.185 1.00 87.88 76 HIS A C 1
ATOM 611 O O . HIS A 1 76 ? -23.892 -12.387 0.197 1.00 87.88 76 HIS A O 1
ATOM 617 N N . ASP A 1 77 ? -23.791 -14.342 1.271 1.00 91.38 77 ASP A N 1
ATOM 618 C CA . ASP A 1 77 ? -24.221 -13.754 2.548 1.00 91.38 77 ASP A CA 1
ATOM 619 C C . ASP A 1 77 ? -23.113 -12.892 3.181 1.00 91.38 77 ASP A C 1
ATOM 621 O O . ASP A 1 77 ? -23.407 -11.972 3.943 1.00 91.38 77 ASP A O 1
ATOM 625 N N . LYS A 1 78 ? -21.844 -13.159 2.844 1.00 94.81 78 LYS A N 1
ATOM 626 C CA . LYS A 1 78 ? -20.654 -12.451 3.338 1.00 94.81 78 LYS A CA 1
ATOM 627 C C . LYS A 1 78 ? -19.591 -12.341 2.252 1.00 94.81 78 LYS A C 1
ATOM 629 O O . LYS A 1 78 ? -19.424 -13.286 1.482 1.00 94.81 78 LYS A O 1
ATOM 634 N N . ILE A 1 79 ? -18.812 -11.266 2.271 1.00 95.56 79 ILE A N 1
ATOM 635 C CA . ILE A 1 79 ? -17.555 -11.119 1.523 1.00 95.56 79 ILE A CA 1
ATOM 636 C C . ILE A 1 79 ? -16.413 -11.022 2.517 1.00 95.56 79 ILE A C 1
ATOM 638 O O . ILE A 1 79 ? -16.534 -10.331 3.527 1.00 95.56 79 ILE A O 1
ATOM 642 N N . VAL A 1 80 ? -15.302 -11.691 2.219 1.00 97.56 80 VAL A N 1
ATOM 643 C CA . VAL A 1 80 ? -14.098 -11.624 3.050 1.00 97.56 80 VAL A CA 1
ATOM 644 C C . VAL A 1 80 ? -12.963 -11.033 2.233 1.00 97.56 80 VAL A C 1
ATOM 646 O O . VAL A 1 80 ? -12.642 -11.528 1.157 1.00 97.56 80 VAL A O 1
ATOM 649 N N . LEU A 1 81 ? -12.368 -9.960 2.735 1.00 98.19 81 LEU A N 1
ATOM 650 C CA . LEU A 1 81 ? -11.267 -9.255 2.106 1.00 98.19 81 LEU A CA 1
ATOM 651 C C . LEU A 1 81 ? -9.984 -9.594 2.853 1.00 98.19 81 LEU A C 1
ATOM 653 O O . LEU A 1 81 ? -9.937 -9.517 4.079 1.00 98.19 81 LEU A O 1
ATOM 657 N N . SER A 1 82 ? -8.957 -9.944 2.096 1.00 98.44 82 SER A N 1
ATOM 658 C CA . SER A 1 82 ? -7.580 -10.105 2.544 1.00 98.44 82 SER A CA 1
ATOM 659 C C . SER A 1 82 ? -6.805 -8.850 2.145 1.00 98.44 82 SER A C 1
ATOM 661 O O . SER A 1 82 ? -6.911 -8.409 0.998 1.00 98.44 82 SER A O 1
ATOM 663 N N . TYR A 1 83 ? -6.080 -8.241 3.084 1.00 98.50 83 TYR A N 1
ATOM 664 C CA . TYR A 1 83 ? -5.266 -7.049 2.841 1.00 98.50 83 TYR A CA 1
ATOM 665 C C . TYR A 1 83 ? -3.801 -7.284 3.212 1.00 98.50 83 TYR A C 1
ATOM 667 O O . TYR A 1 83 ? -3.491 -7.708 4.330 1.00 98.50 83 TYR A O 1
ATOM 675 N N . VAL A 1 84 ? -2.918 -6.958 2.265 1.00 97.44 84 VAL A N 1
ATOM 676 C CA . VAL A 1 84 ? -1.454 -7.023 2.382 1.00 97.44 84 VAL A CA 1
ATOM 677 C C . VAL A 1 84 ? -0.819 -5.892 1.590 1.00 97.44 84 VAL A C 1
ATOM 679 O O . VAL A 1 84 ? -1.363 -5.457 0.582 1.00 97.44 84 VAL A O 1
ATOM 682 N N . THR A 1 85 ? 0.327 -5.403 2.039 1.00 96.94 85 THR A N 1
ATOM 683 C CA . THR A 1 85 ? 1.011 -4.230 1.487 1.00 96.94 85 THR A CA 1
ATOM 684 C C . THR A 1 85 ? 2.515 -4.361 1.706 1.00 96.94 85 THR A C 1
ATOM 686 O O . THR A 1 85 ? 2.946 -5.191 2.516 1.00 96.94 85 THR A O 1
ATOM 689 N N . ASP A 1 86 ? 3.303 -3.578 0.973 1.00 95.25 86 ASP A N 1
ATOM 690 C CA . ASP A 1 86 ? 4.746 -3.409 1.187 1.00 95.25 86 ASP A CA 1
ATOM 691 C C . ASP A 1 86 ? 5.514 -4.727 1.054 1.00 95.25 86 ASP A C 1
ATOM 693 O O . ASP A 1 86 ? 6.473 -5.006 1.776 1.00 95.25 86 ASP A O 1
ATOM 697 N N . ILE A 1 87 ? 5.072 -5.601 0.145 1.00 95.62 87 ILE A N 1
ATOM 698 C CA . ILE A 1 87 ? 5.792 -6.852 -0.135 1.00 95.62 87 ILE A CA 1
ATOM 699 C C . ILE A 1 87 ? 7.197 -6.538 -0.667 1.00 95.62 87 ILE A C 1
ATOM 701 O O . ILE A 1 87 ? 8.103 -7.339 -0.455 1.00 95.62 87 ILE A O 1
ATOM 705 N N . GLU A 1 88 ? 7.396 -5.376 -1.304 1.00 94.50 88 GLU A N 1
ATOM 706 C CA . GLU A 1 88 ? 8.703 -4.880 -1.749 1.00 94.50 88 GLU A CA 1
ATOM 707 C C . GLU A 1 88 ? 9.453 -5.860 -2.675 1.00 94.50 88 GLU A C 1
ATOM 709 O O . GLU A 1 88 ? 10.675 -5.832 -2.747 1.00 94.50 88 GLU A O 1
ATOM 714 N N . GLY A 1 89 ? 8.754 -6.753 -3.377 1.00 94.81 89 GLY A N 1
ATOM 715 C CA . GLY A 1 89 ? 9.365 -7.779 -4.223 1.00 94.81 89 GLY A CA 1
ATOM 716 C C . GLY A 1 89 ? 9.925 -8.964 -3.431 1.00 94.81 89 GLY A C 1
ATOM 717 O O . GLY A 1 89 ? 10.715 -9.734 -3.961 1.00 94.81 89 GLY A O 1
ATOM 718 N N . ASP A 1 90 ? 9.563 -9.140 -2.159 1.00 95.12 90 ASP A N 1
ATOM 719 C CA . ASP A 1 90 ? 10.007 -10.277 -1.350 1.00 95.12 90 ASP A CA 1
ATOM 720 C C . ASP A 1 90 ? 9.171 -11.531 -1.655 1.00 95.12 90 ASP A C 1
ATOM 722 O O . ASP A 1 90 ? 8.086 -11.751 -1.101 1.00 95.12 90 ASP A O 1
ATOM 726 N N . LYS A 1 91 ? 9.709 -12.395 -2.526 1.00 95.06 91 LYS A N 1
ATOM 727 C CA . LYS A 1 91 ? 9.119 -13.704 -2.848 1.00 95.06 91 LYS A CA 1
ATOM 728 C C . LYS A 1 91 ? 8.872 -14.555 -1.604 1.00 95.06 91 LYS A C 1
ATOM 730 O O . LYS A 1 91 ? 7.832 -15.200 -1.520 1.00 95.06 91 LYS A O 1
ATOM 735 N N . PHE A 1 92 ? 9.804 -14.597 -0.655 1.00 94.44 92 PHE A N 1
ATOM 736 C CA . PHE A 1 92 ? 9.679 -15.476 0.509 1.00 94.44 92 PHE A CA 1
ATOM 737 C C . PHE A 1 92 ? 8.585 -14.991 1.454 1.00 94.44 92 PHE A C 1
ATOM 739 O O . PHE A 1 92 ? 7.864 -15.808 2.028 1.00 94.44 92 PHE A O 1
ATOM 746 N N . TYR A 1 93 ? 8.420 -13.675 1.584 1.00 95.44 93 TYR A N 1
ATOM 747 C CA . TYR A 1 93 ? 7.289 -13.114 2.309 1.00 95.44 93 TYR A CA 1
ATOM 748 C C . TYR A 1 93 ? 5.962 -13.401 1.604 1.00 95.44 93 TYR A C 1
ATOM 750 O O . TYR A 1 93 ? 5.032 -13.846 2.275 1.00 95.44 93 TYR A O 1
ATOM 758 N N . LEU A 1 94 ? 5.870 -13.227 0.278 1.00 97.12 94 LEU A N 1
ATOM 759 C CA . LEU A 1 94 ? 4.661 -13.593 -0.473 1.00 97.12 94 LEU A CA 1
ATOM 760 C C . LEU A 1 94 ? 4.332 -15.089 -0.317 1.00 97.12 94 LEU A C 1
ATOM 762 O O . LEU A 1 94 ? 3.178 -15.440 -0.078 1.00 97.12 94 LEU A O 1
ATOM 766 N N . ASP A 1 95 ? 5.334 -15.966 -0.401 1.00 96.56 95 ASP A N 1
ATOM 767 C CA . ASP A 1 95 ? 5.168 -17.409 -0.209 1.00 96.56 95 ASP A CA 1
ATOM 768 C C . ASP A 1 95 ? 4.616 -17.723 1.192 1.00 96.56 95 ASP A C 1
ATOM 770 O O . ASP A 1 95 ? 3.594 -18.405 1.302 1.00 96.56 95 ASP A O 1
ATOM 774 N N . ARG A 1 96 ? 5.205 -17.144 2.251 1.00 96.38 96 ARG A N 1
ATOM 775 C CA . ARG A 1 96 ? 4.691 -17.264 3.630 1.00 96.38 96 ARG A CA 1
ATOM 776 C C . ARG A 1 96 ? 3.287 -16.692 3.783 1.00 96.38 96 ARG A C 1
ATOM 778 O O . ARG A 1 96 ? 2.485 -17.263 4.518 1.00 96.38 96 ARG A O 1
ATOM 785 N N . TYR A 1 97 ? 2.998 -15.571 3.127 1.00 97.88 97 TYR A N 1
ATOM 786 C CA . TYR A 1 97 ? 1.690 -14.927 3.159 1.00 97.88 97 TYR A CA 1
ATOM 787 C C . TYR A 1 97 ? 0.621 -15.854 2.603 1.00 97.88 97 TYR A C 1
ATOM 789 O O . TYR A 1 97 ? -0.360 -16.126 3.285 1.00 97.88 97 TYR A O 1
ATOM 797 N N . VAL A 1 98 ? 0.839 -16.411 1.411 1.00 98.25 98 VAL A N 1
ATOM 798 C CA . VAL A 1 98 ? -0.108 -17.341 0.785 1.00 98.25 98 VAL A CA 1
ATOM 799 C C . VAL A 1 98 ? -0.206 -18.654 1.570 1.00 98.25 98 VAL A C 1
ATOM 801 O O . VAL A 1 98 ? -1.300 -19.193 1.698 1.00 98.25 98 VAL A O 1
ATOM 804 N N . ASP A 1 99 ? 0.894 -19.146 2.151 1.00 97.38 99 ASP A N 1
ATOM 805 C CA . ASP A 1 99 ? 0.883 -20.349 2.999 1.00 97.38 99 ASP A CA 1
ATOM 806 C C . ASP A 1 99 ? 0.111 -20.148 4.318 1.00 97.38 99 ASP A C 1
ATOM 808 O O . ASP A 1 99 ? -0.484 -21.096 4.839 1.00 97.38 99 ASP A O 1
ATOM 812 N N . ASN A 1 100 ? 0.125 -18.932 4.878 1.00 97.62 100 ASN A N 1
ATOM 813 C CA . ASN A 1 100 ? -0.608 -18.587 6.100 1.00 97.62 100 ASN A CA 1
ATOM 814 C C . ASN A 1 100 ? -2.038 -18.104 5.819 1.00 97.62 100 ASN A C 1
ATOM 816 O O . ASN A 1 100 ? -2.876 -18.143 6.721 1.00 97.62 100 ASN A O 1
ATOM 820 N N . SER A 1 101 ? -2.309 -17.640 4.597 1.00 98.19 101 SER A N 1
ATOM 821 C CA . SER A 1 101 ? -3.546 -16.942 4.269 1.00 98.19 101 SER A CA 1
ATOM 822 C C . SER A 1 101 ? -4.771 -17.816 4.503 1.00 98.19 101 SER A C 1
ATOM 824 O O . SER A 1 101 ? -4.796 -19.011 4.195 1.00 98.19 101 SER A O 1
ATOM 826 N N . LYS A 1 102 ? -5.833 -17.198 5.021 1.00 97.94 102 LYS A N 1
ATOM 827 C CA . LYS A 1 102 ? -7.143 -17.855 5.125 1.00 97.94 102 LYS A CA 1
ATOM 828 C C . LYS A 1 102 ? -7.957 -17.786 3.840 1.00 97.94 102 LYS A C 1
ATOM 830 O O . LYS A 1 102 ? -8.965 -18.481 3.762 1.00 97.94 102 LYS A O 1
ATOM 835 N N . LEU A 1 103 ? -7.556 -16.962 2.868 1.00 98.25 103 LEU A N 1
ATOM 836 C CA . LEU A 1 103 ? -8.299 -16.742 1.620 1.00 98.25 103 LEU A CA 1
ATOM 837 C C . LEU A 1 103 ? -7.557 -17.216 0.373 1.00 98.25 103 LEU A C 1
ATOM 839 O O . LEU A 1 103 ? -8.192 -17.437 -0.659 1.00 98.25 103 LEU A O 1
ATOM 843 N N . LEU A 1 104 ? -6.234 -17.347 0.447 1.00 98.50 104 LEU A N 1
ATOM 844 C CA . LEU A 1 104 ? -5.385 -17.704 -0.680 1.00 98.50 104 LEU A CA 1
ATOM 845 C C . LEU A 1 104 ? -4.749 -19.077 -0.485 1.00 98.50 104 LEU A C 1
ATOM 847 O O . LEU A 1 104 ? -4.571 -19.565 0.627 1.00 98.50 104 LEU A O 1
ATOM 851 N N . THR A 1 105 ? -4.391 -19.713 -1.594 1.00 98.19 105 THR A N 1
ATOM 852 C CA . THR A 1 105 ? -3.632 -20.960 -1.590 1.00 98.19 105 THR A CA 1
ATOM 853 C C . THR A 1 105 ? -2.777 -21.094 -2.843 1.00 98.19 105 THR A C 1
ATOM 855 O O . THR A 1 105 ? -3.028 -20.444 -3.857 1.00 98.19 105 THR A O 1
ATOM 858 N N . TRP A 1 106 ? -1.775 -21.969 -2.794 1.00 97.75 106 TRP A N 1
ATOM 859 C CA . TRP A 1 106 ? -0.983 -22.334 -3.962 1.00 97.75 106 TRP A CA 1
ATOM 860 C C . TRP A 1 106 ? -1.655 -23.453 -4.757 1.00 97.75 106 TRP A C 1
ATOM 862 O O . TRP A 1 106 ? -2.009 -24.498 -4.209 1.00 97.75 106 TRP A O 1
ATOM 872 N N . THR A 1 107 ? -1.747 -23.282 -6.074 1.00 96.19 107 THR A N 1
ATOM 873 C CA . THR A 1 107 ? -2.130 -24.349 -7.010 1.00 96.19 107 THR A CA 1
ATOM 874 C C . THR A 1 107 ? -1.015 -24.598 -8.010 1.00 96.19 107 THR A C 1
ATOM 876 O O . THR A 1 107 ? -0.330 -23.665 -8.424 1.00 96.19 107 THR A O 1
ATOM 879 N N . THR A 1 108 ? -0.807 -25.857 -8.401 1.00 93.62 108 THR A N 1
ATOM 880 C CA . THR A 1 108 ? 0.156 -26.196 -9.455 1.00 93.62 108 THR A CA 1
ATOM 881 C C . THR A 1 108 ? -0.314 -25.602 -10.778 1.00 93.62 108 THR A C 1
ATOM 883 O O . THR A 1 108 ? -1.447 -25.850 -11.203 1.00 93.62 108 THR A O 1
ATOM 886 N N . ALA A 1 109 ? 0.545 -24.828 -11.439 1.00 85.75 109 ALA A N 1
ATOM 887 C CA . ALA A 1 109 ? 0.265 -24.341 -12.777 1.00 85.75 109 ALA A CA 1
ATOM 888 C C . ALA A 1 109 ? 0.243 -25.547 -13.720 1.00 85.75 109 ALA A C 1
ATOM 890 O O . ALA A 1 109 ? 1.226 -26.272 -13.852 1.00 85.75 109 ALA A O 1
ATOM 891 N N . THR A 1 110 ? -0.905 -25.819 -14.338 1.00 78.00 110 THR A N 1
ATOM 892 C CA . THR A 1 110 ? -1.002 -26.900 -15.318 1.00 78.00 110 THR A CA 1
ATOM 893 C C . THR A 1 110 ? -0.217 -26.459 -16.544 1.00 78.00 110 THR A C 1
ATOM 895 O O . THR A 1 110 ? -0.717 -25.665 -17.342 1.00 78.00 110 THR A O 1
ATOM 898 N N . THR A 1 111 ? 1.022 -26.934 -16.681 1.00 65.31 111 THR A N 1
ATOM 899 C CA . THR A 1 111 ? 1.788 -26.797 -17.917 1.00 65.31 111 THR A CA 1
ATOM 900 C C . THR A 1 111 ? 0.974 -27.538 -18.960 1.00 65.31 111 THR A C 1
ATOM 902 O O . THR A 1 111 ? 0.969 -28.768 -19.007 1.00 65.31 111 THR A O 1
ATOM 905 N N . THR A 1 112 ? 0.171 -26.805 -19.727 1.00 58.03 112 THR A N 1
ATOM 906 C CA . THR A 1 112 ? -0.586 -27.396 -20.822 1.00 58.03 112 THR A CA 1
ATOM 907 C C . THR A 1 112 ? 0.457 -27.668 -21.884 1.00 58.03 112 THR A C 1
ATOM 909 O O . THR A 1 112 ? 0.688 -26.850 -22.765 1.00 58.03 112 THR A O 1
ATOM 912 N N . THR A 1 113 ? 1.171 -28.784 -21.742 1.00 56.94 113 THR A N 1
ATOM 913 C CA . THR A 1 113 ? 1.949 -29.366 -22.822 1.00 56.94 113 THR A CA 1
ATOM 914 C C . THR A 1 113 ? 0.895 -29.747 -23.841 1.00 56.94 113 THR A C 1
ATOM 916 O O . THR A 1 113 ? 0.298 -30.822 -23.767 1.00 56.94 113 THR A O 1
ATOM 919 N N . THR A 1 114 ? 0.567 -28.807 -24.728 1.00 53.81 114 THR A N 1
ATOM 920 C CA . THR A 1 114 ? -0.119 -29.083 -25.980 1.00 53.81 114 THR A CA 1
ATOM 921 C C . THR A 1 114 ? 0.748 -30.102 -26.686 1.00 53.81 114 THR A C 1
ATOM 923 O O . THR A 1 114 ? 1.679 -29.772 -27.410 1.00 53.81 114 THR A O 1
ATOM 926 N N . THR A 1 115 ? 0.482 -31.365 -26.381 1.00 48.78 115 THR A N 1
ATOM 927 C CA . THR A 1 115 ? 0.953 -32.510 -27.126 1.00 48.78 115 THR A CA 1
ATOM 928 C C . THR A 1 115 ? 0.241 -32.354 -28.453 1.00 48.78 115 THR A C 1
ATOM 930 O O . THR A 1 115 ? -0.918 -32.736 -28.606 1.00 48.78 115 THR A O 1
ATOM 933 N N . THR A 1 116 ? 0.895 -31.671 -29.386 1.00 50.41 116 THR A N 1
ATOM 934 C CA . THR A 1 116 ? 0.577 -31.716 -30.804 1.00 50.41 116 THR A CA 1
ATOM 935 C C . THR A 1 116 ? 0.732 -33.171 -31.223 1.00 50.41 116 THR A C 1
ATOM 937 O O . THR A 1 116 ?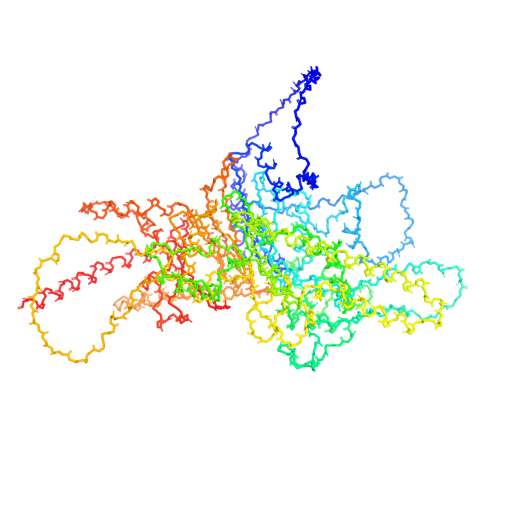 1.788 -33.645 -31.620 1.00 50.41 116 THR A O 1
ATOM 940 N N . THR A 1 117 ? -0.330 -33.943 -31.018 1.00 51.81 117 THR A N 1
ATOM 941 C CA . THR A 1 117 ? -0.407 -35.324 -31.459 1.00 51.81 117 THR A CA 1
ATOM 942 C C . THR A 1 117 ? -0.432 -35.329 -32.986 1.00 51.81 117 THR A C 1
ATOM 944 O O . THR A 1 117 ? -1.442 -34.920 -33.561 1.00 51.81 117 THR A O 1
ATOM 947 N N . ASN A 1 118 ? 0.643 -35.853 -33.591 1.00 46.81 118 ASN A N 1
ATOM 948 C CA . ASN A 1 118 ? 0.684 -36.655 -34.831 1.00 46.81 118 ASN A CA 1
ATOM 949 C C . ASN A 1 118 ? 1.520 -36.182 -36.031 1.00 46.81 118 ASN A C 1
ATOM 951 O O . ASN A 1 118 ? 1.452 -36.866 -37.049 1.00 46.81 118 ASN A O 1
ATOM 955 N N . ASP A 1 119 ? 2.384 -35.175 -35.923 1.00 43.12 119 ASP A N 1
ATOM 956 C CA . ASP A 1 119 ? 3.445 -35.012 -36.929 1.00 43.12 119 ASP A CA 1
ATOM 957 C C . ASP A 1 119 ? 4.770 -35.552 -36.379 1.00 43.12 119 ASP A C 1
ATOM 959 O O . ASP A 1 119 ? 5.104 -35.360 -35.211 1.00 43.12 119 ASP A O 1
ATOM 963 N N . ALA A 1 120 ? 5.434 -36.369 -37.201 1.00 47.41 120 ALA A N 1
ATOM 964 C CA . ALA A 1 120 ? 6.609 -37.166 -36.863 1.00 47.41 120 ALA A CA 1
ATOM 965 C C . ALA A 1 120 ? 7.702 -36.338 -36.155 1.00 47.41 120 ALA A C 1
ATOM 967 O O . ALA A 1 120 ? 7.841 -35.155 -36.463 1.00 47.41 120 ALA A O 1
ATOM 968 N N . PRO A 1 121 ? 8.485 -36.945 -35.238 1.00 40.47 121 PRO A N 1
ATOM 969 C CA . PRO A 1 121 ? 9.584 -36.246 -34.579 1.00 40.47 121 PRO A CA 1
ATOM 970 C C . PRO A 1 121 ? 10.513 -35.645 -35.648 1.00 40.47 121 PRO A C 1
ATOM 972 O O . PRO A 1 121 ? 10.947 -36.395 -36.531 1.00 40.47 121 PRO A O 1
ATOM 975 N N . PRO A 1 122 ? 10.791 -34.327 -35.626 1.00 43.25 122 PRO A N 1
ATOM 976 C CA . PRO A 1 122 ? 11.881 -33.784 -36.421 1.00 43.25 122 PRO A CA 1
ATOM 977 C C . PRO A 1 122 ? 13.171 -34.495 -35.995 1.00 43.25 122 PRO A C 1
ATOM 979 O O . PRO A 1 122 ? 13.357 -34.805 -34.820 1.00 43.25 122 PRO A O 1
ATOM 982 N N . SER A 1 123 ? 13.995 -34.848 -36.979 1.00 46.81 123 SER A N 1
ATOM 983 C CA . SER A 1 123 ? 15.287 -35.513 -36.798 1.00 46.81 123 SER A CA 1
ATOM 984 C C . SER A 1 123 ? 16.143 -34.797 -35.753 1.00 46.81 123 SER A C 1
ATOM 986 O O . SER A 1 123 ? 16.194 -33.571 -35.757 1.00 46.81 123 SER A O 1
ATOM 988 N N . ASP A 1 124 ? 16.826 -35.581 -34.914 1.00 48.22 124 ASP A N 1
ATOM 989 C CA . ASP A 1 124 ? 17.654 -35.191 -33.757 1.00 48.22 124 ASP A CA 1
ATOM 990 C C . ASP A 1 124 ? 18.875 -34.280 -34.074 1.00 48.22 124 ASP A C 1
ATOM 992 O O . ASP A 1 124 ? 19.802 -34.207 -33.274 1.00 48.22 124 ASP A O 1
ATOM 996 N N . ASP A 1 125 ? 18.896 -33.581 -35.214 1.00 51.00 125 ASP A N 1
ATOM 997 C CA . ASP A 1 125 ? 20.062 -32.839 -35.720 1.00 51.00 125 ASP A CA 1
ATOM 998 C C . ASP A 1 125 ? 19.882 -31.302 -35.753 1.00 51.00 125 ASP A C 1
ATOM 1000 O O . ASP A 1 125 ? 20.828 -30.594 -36.089 1.00 51.00 125 ASP A O 1
ATOM 1004 N N . GLU A 1 126 ? 18.719 -30.751 -35.381 1.00 47.31 126 GLU A N 1
ATOM 1005 C CA . GLU A 1 126 ? 18.544 -29.295 -35.208 1.00 47.31 126 GLU A CA 1
ATOM 1006 C C . GLU A 1 126 ? 18.476 -28.929 -33.724 1.00 47.31 126 GLU A C 1
ATOM 1008 O O . GLU A 1 126 ? 17.419 -28.735 -33.120 1.00 47.31 126 GLU A O 1
ATOM 1013 N N . GLU A 1 127 ? 19.658 -28.832 -33.126 1.00 44.75 127 GLU A N 1
ATOM 1014 C CA . GLU A 1 127 ? 19.890 -28.219 -31.826 1.00 44.75 127 GLU A CA 1
ATOM 1015 C C . GLU A 1 127 ? 19.659 -26.701 -31.956 1.00 44.75 127 GLU A C 1
ATOM 1017 O O . GLU A 1 127 ? 20.587 -25.906 -32.082 1.00 44.75 127 GLU A O 1
ATOM 1022 N N . THR A 1 128 ? 18.392 -26.271 -32.006 1.00 41.97 128 THR A N 1
ATOM 1023 C CA . THR A 1 128 ? 18.044 -24.845 -31.983 1.00 41.97 128 THR A CA 1
ATOM 1024 C C . THR A 1 128 ? 18.503 -24.244 -30.657 1.00 41.97 128 THR A C 1
ATOM 1026 O O . THR A 1 128 ? 17.812 -24.341 -29.642 1.00 41.97 128 THR A O 1
ATOM 1029 N N . THR A 1 129 ? 19.651 -23.571 -30.683 1.00 44.94 129 THR A N 1
ATOM 1030 C CA . THR A 1 129 ? 20.251 -22.730 -29.632 1.00 44.94 129 THR A CA 1
ATOM 1031 C C . THR A 1 129 ? 19.445 -21.451 -29.362 1.00 44.94 129 THR A C 1
ATOM 1033 O O . THR A 1 129 ? 19.990 -20.406 -29.005 1.00 44.94 129 THR A O 1
ATOM 1036 N N . GLY A 1 130 ? 18.118 -21.525 -29.508 1.00 42.69 130 GLY A N 1
ATOM 1037 C CA . GLY A 1 130 ? 17.194 -20.432 -29.253 1.00 42.69 130 GLY A CA 1
ATOM 1038 C C . GLY A 1 130 ? 17.374 -19.929 -27.829 1.00 42.69 130 GLY A C 1
ATOM 1039 O O . GLY A 1 130 ? 17.054 -20.617 -26.859 1.00 42.69 130 GLY A O 1
ATOM 1040 N N . THR A 1 131 ? 17.915 -18.722 -27.712 1.00 44.91 131 THR A N 1
ATOM 1041 C CA . THR A 1 131 ? 18.167 -18.032 -26.453 1.00 44.91 131 THR A CA 1
ATOM 1042 C C . THR A 1 131 ? 16.893 -18.022 -25.603 1.00 44.91 131 THR A C 1
ATOM 1044 O O . THR A 1 131 ? 15.880 -17.405 -25.933 1.00 44.91 131 THR A O 1
ATOM 1047 N N . SER A 1 132 ? 16.945 -18.744 -24.480 1.00 45.78 132 SER A N 1
ATOM 1048 C CA . SER A 1 132 ? 15.837 -18.976 -23.536 1.00 45.78 132 SER A CA 1
ATOM 1049 C C . SER A 1 132 ? 15.156 -17.684 -23.029 1.00 45.78 132 SER A C 1
ATOM 1051 O O . SER A 1 132 ? 14.029 -17.710 -22.540 1.00 45.78 132 SER A O 1
ATOM 1053 N N . SER A 1 133 ? 15.790 -16.519 -23.203 1.00 48.81 133 SER A N 1
ATOM 1054 C CA . SER A 1 133 ? 15.250 -15.213 -22.815 1.00 48.81 133 SER A CA 1
ATOM 1055 C C . SER A 1 133 ? 14.097 -14.702 -23.695 1.00 48.81 133 SER A C 1
ATOM 1057 O O . SER A 1 133 ? 13.292 -13.910 -23.208 1.00 48.81 133 SER A O 1
ATOM 1059 N N . SER A 1 134 ? 13.959 -15.155 -24.949 1.00 49.34 134 SER A N 1
ATOM 1060 C CA . SER A 1 134 ? 12.927 -14.635 -25.869 1.00 49.34 134 SER A CA 1
ATOM 1061 C C . SER A 1 134 ? 11.495 -15.048 -25.473 1.00 49.34 134 SER A C 1
ATOM 1063 O O . SER A 1 134 ? 10.541 -14.277 -25.599 1.00 49.34 134 SER A O 1
ATOM 1065 N N . TRP A 1 135 ? 11.330 -16.240 -24.889 1.00 50.81 135 TRP A N 1
ATOM 1066 C CA . TRP A 1 135 ? 10.015 -16.784 -24.525 1.00 50.81 135 TRP A CA 1
ATOM 1067 C C . TRP A 1 135 ? 9.322 -16.015 -23.392 1.00 50.81 135 TRP A C 1
ATOM 1069 O O . TRP A 1 135 ? 8.102 -15.828 -23.433 1.00 50.81 135 TRP A O 1
ATOM 1079 N N . LEU A 1 136 ? 10.092 -15.540 -22.406 1.00 53.91 136 LEU A N 1
ATOM 1080 C CA . LEU A 1 136 ? 9.579 -14.851 -21.214 1.00 53.91 136 LEU A CA 1
ATOM 1081 C C . LEU A 1 136 ? 8.967 -13.483 -21.542 1.00 53.91 136 LEU A C 1
ATOM 1083 O O . LEU A 1 136 ? 7.945 -13.118 -20.959 1.00 53.91 136 LEU A O 1
ATOM 1087 N N . LEU A 1 137 ? 9.518 -12.764 -22.525 1.00 51.12 137 LEU A N 1
ATOM 1088 C CA . LEU A 1 137 ? 8.972 -11.474 -22.956 1.00 51.12 137 LEU A CA 1
ATOM 1089 C C . LEU A 1 137 ? 7.646 -11.599 -23.707 1.00 51.12 137 LEU A C 1
ATOM 1091 O O . LEU A 1 137 ? 6.796 -10.706 -23.629 1.00 51.12 137 LEU A O 1
ATOM 1095 N N . SER A 1 138 ? 7.443 -12.703 -24.433 1.00 51.34 138 SER A N 1
ATOM 1096 C CA . SER A 1 138 ? 6.224 -12.892 -25.226 1.00 51.34 138 SER A CA 1
ATOM 1097 C C . SER A 1 138 ? 4.973 -13.002 -24.349 1.00 51.34 138 SER A C 1
ATOM 1099 O O . SER A 1 138 ? 3.887 -12.618 -24.793 1.00 51.34 138 SER A O 1
ATOM 1101 N N . TYR A 1 139 ? 5.121 -13.436 -23.084 1.00 53.69 139 TYR A N 1
ATOM 1102 C CA . TYR A 1 139 ? 3.984 -13.758 -22.225 1.00 53.69 139 TYR A CA 1
ATOM 1103 C C . TYR A 1 139 ? 3.029 -12.573 -22.038 1.00 53.69 139 TYR A C 1
ATOM 1105 O O . TYR A 1 139 ? 1.805 -12.712 -22.087 1.00 53.69 139 TYR A O 1
ATOM 1113 N N . TYR A 1 140 ? 3.604 -11.385 -21.858 1.00 54.09 140 TYR A N 1
ATOM 1114 C CA . TYR A 1 140 ? 2.875 -10.141 -21.622 1.00 54.09 140 TYR A CA 1
ATOM 1115 C C . TYR A 1 140 ? 2.983 -9.157 -22.799 1.00 54.09 140 TYR A C 1
ATOM 1117 O O . TYR A 1 140 ? 2.477 -8.043 -22.712 1.00 54.09 140 TYR A O 1
ATOM 1125 N N . SER A 1 141 ? 3.585 -9.536 -23.926 1.00 49.56 141 SER A N 1
ATOM 1126 C CA . SER A 1 141 ? 3.737 -8.615 -25.064 1.00 49.56 141 SER A CA 1
ATOM 1127 C C . SER A 1 141 ? 2.610 -8.706 -26.094 1.00 49.56 141 SER A C 1
ATOM 1129 O O . SER A 1 141 ? 2.468 -7.779 -26.889 1.00 49.56 141 SER A O 1
ATOM 1131 N N . SER A 1 142 ? 1.777 -9.758 -26.072 1.00 51.59 142 SER A N 1
ATOM 1132 C CA . SER A 1 142 ? 0.653 -9.879 -27.011 1.00 51.59 142 SER A CA 1
ATOM 1133 C C . SER A 1 142 ? -0.489 -8.910 -26.650 1.00 51.59 142 SER A C 1
ATOM 1135 O O . SER A 1 142 ? -1.086 -9.039 -25.574 1.00 51.59 142 SER A O 1
ATOM 1137 N N . PRO A 1 143 ? -0.818 -7.936 -27.523 1.00 48.97 143 PRO A N 1
ATOM 1138 C CA . PRO A 1 143 ? -1.924 -7.003 -27.314 1.00 48.97 143 PRO A CA 1
ATOM 1139 C C . PRO A 1 143 ? -3.302 -7.638 -27.577 1.00 48.97 143 PRO A C 1
ATOM 1141 O O . PRO A 1 143 ? -4.326 -7.004 -27.323 1.00 48.97 143 PRO A O 1
ATOM 1144 N N . GLU A 1 144 ? -3.363 -8.882 -28.064 1.00 52.72 144 GLU A N 1
ATOM 1145 C CA . GLU A 1 144 ? -4.617 -9.551 -28.407 1.00 52.72 144 GLU A CA 1
ATOM 1146 C C . GLU A 1 144 ? -5.127 -10.446 -27.266 1.00 52.72 144 GLU A C 1
ATOM 1148 O O . GLU A 1 144 ? -4.615 -11.533 -27.012 1.00 52.72 144 GLU A O 1
ATOM 1153 N N . HIS A 1 145 ? -6.223 -10.022 -26.626 1.00 48.75 145 HIS A N 1
ATOM 1154 C CA . HIS A 1 145 ? -7.032 -10.799 -25.668 1.00 48.75 145 HIS A CA 1
ATOM 1155 C C . HIS A 1 145 ? -7.667 -12.091 -26.243 1.00 48.75 145 HIS A C 1
ATOM 1157 O O . HIS A 1 145 ? -8.519 -12.699 -25.598 1.00 48.75 145 HIS A O 1
ATOM 1163 N N . THR A 1 146 ? -7.308 -12.510 -27.458 1.00 48.25 146 THR A N 1
ATOM 1164 C CA . THR A 1 146 ? -7.999 -13.568 -28.213 1.00 48.25 146 THR A CA 1
ATOM 1165 C C . THR A 1 146 ? -7.183 -14.836 -28.437 1.00 48.25 146 THR A C 1
ATOM 1167 O O . THR A 1 146 ? -7.748 -15.823 -28.902 1.00 48.25 146 THR A O 1
ATOM 1170 N N . GLN A 1 147 ? -5.898 -14.863 -28.079 1.00 53.00 147 GLN A N 1
ATOM 1171 C CA . GLN A 1 147 ? -5.108 -16.097 -28.082 1.00 53.00 147 GLN A CA 1
ATOM 1172 C C . GLN A 1 147 ? -4.928 -16.582 -26.645 1.00 53.00 147 GLN A C 1
ATOM 1174 O O . GLN A 1 147 ? -4.692 -15.779 -25.743 1.00 53.00 147 GLN A O 1
ATOM 1179 N N . SER A 1 148 ? -5.123 -17.889 -26.427 1.00 54.97 148 SER A N 1
ATOM 1180 C CA . SER A 1 148 ? -4.957 -18.545 -25.127 1.00 54.97 148 SER A CA 1
ATOM 1181 C C . SER A 1 148 ? -3.702 -18.010 -24.440 1.00 54.97 148 SER A C 1
ATOM 1183 O O . SER A 1 148 ? -2.653 -17.981 -25.086 1.00 54.97 148 SER A O 1
ATOM 1185 N N . PRO A 1 149 ? -3.796 -17.556 -23.176 1.00 55.75 149 PRO A N 1
ATOM 1186 C CA . PRO A 1 149 ? -2.660 -16.950 -22.516 1.00 55.75 149 PRO A CA 1
ATOM 1187 C C . PRO A 1 149 ? -1.496 -17.946 -22.548 1.00 55.75 149 PRO A C 1
ATOM 1189 O O . PRO A 1 149 ? -1.729 -19.150 -22.374 1.00 55.75 149 PRO A O 1
ATOM 1192 N N . PRO A 1 150 ? -0.270 -17.468 -22.791 1.00 62.28 150 PRO A N 1
ATOM 1193 C CA . PRO A 1 150 ? 0.921 -18.299 -22.714 1.00 62.28 150 PRO A CA 1
ATOM 1194 C C . PRO A 1 150 ? 1.001 -19.030 -21.357 1.00 62.28 150 PRO A C 1
ATOM 1196 O O . PRO A 1 150 ? 0.232 -18.765 -20.428 1.00 62.28 150 PRO A O 1
ATOM 1199 N N . CYS A 1 151 ? 1.869 -20.036 -21.243 1.00 74.06 151 CYS A N 1
ATOM 1200 C CA . CYS A 1 151 ? 1.978 -20.853 -20.029 1.00 74.06 151 CYS A CA 1
ATOM 1201 C C . CYS A 1 151 ? 2.558 -20.040 -18.866 1.00 74.06 151 CYS A C 1
ATOM 1203 O O . CYS A 1 151 ? 3.621 -19.444 -19.024 1.00 74.06 151 CYS A O 1
ATOM 1205 N N . PHE A 1 152 ? 1.849 -19.969 -17.728 1.00 85.69 152 PHE A N 1
ATOM 1206 C CA . PHE A 1 152 ? 2.293 -19.206 -16.552 1.00 85.69 152 PHE A CA 1
ATOM 1207 C C . PHE A 1 152 ? 3.727 -19.629 -16.175 1.00 85.69 152 PHE A C 1
ATOM 1209 O O . PHE A 1 152 ? 3.972 -20.835 -16.104 1.00 85.69 152 PHE A O 1
ATOM 1216 N N . PRO A 1 153 ? 4.675 -18.691 -15.968 1.00 85.75 153 PRO A N 1
ATOM 1217 C CA . PRO A 1 153 ? 6.109 -19.006 -15.974 1.00 85.75 153 PRO A CA 1
ATOM 1218 C C . PRO A 1 153 ? 6.618 -19.733 -14.719 1.00 85.75 153 PRO A C 1
ATOM 1220 O O . PRO A 1 153 ? 7.801 -20.055 -14.643 1.00 85.75 153 PRO A O 1
ATOM 1223 N N . TYR A 1 154 ? 5.755 -19.996 -13.732 1.00 91.44 154 TYR A N 1
ATOM 1224 C CA . TYR A 1 154 ? 6.127 -20.650 -12.477 1.00 91.44 154 TYR A CA 1
ATOM 1225 C C . TYR A 1 154 ? 5.296 -21.910 -12.226 1.00 91.44 154 TYR A C 1
ATOM 1227 O O . TYR A 1 154 ? 4.123 -21.982 -12.588 1.00 91.44 154 TYR A O 1
ATOM 1235 N N . ASP A 1 155 ? 5.879 -22.870 -11.506 1.00 90.94 155 ASP A N 1
ATOM 1236 C CA . ASP A 1 155 ? 5.249 -24.160 -11.183 1.00 90.94 155 ASP A CA 1
ATOM 1237 C C . ASP A 1 155 ? 3.993 -24.034 -10.308 1.00 90.94 155 ASP A C 1
ATOM 1239 O O . ASP A 1 155 ? 3.165 -24.948 -10.243 1.00 90.94 155 ASP A O 1
ATOM 1243 N N . ARG A 1 156 ? 3.848 -22.913 -9.594 1.00 94.38 156 ARG A N 1
ATOM 1244 C CA . ARG A 1 156 ? 2.728 -22.638 -8.692 1.00 94.38 156 ARG A CA 1
ATOM 1245 C C . ARG A 1 156 ? 2.198 -21.232 -8.904 1.00 94.38 156 ARG A C 1
ATOM 1247 O O . ARG A 1 156 ? 2.976 -20.299 -9.076 1.00 94.38 156 ARG A O 1
ATOM 1254 N N . ARG A 1 157 ? 0.880 -21.080 -8.806 1.00 95.88 157 ARG A N 1
ATOM 1255 C CA . ARG A 1 157 ? 0.180 -19.791 -8.862 1.00 95.88 157 ARG A CA 1
ATOM 1256 C C . ARG A 1 157 ? -0.793 -19.627 -7.701 1.00 95.88 157 ARG A C 1
ATOM 1258 O O . ARG A 1 157 ? -1.281 -20.624 -7.160 1.00 95.88 157 ARG A O 1
ATOM 1265 N N . ILE A 1 158 ? -1.083 -18.380 -7.349 1.00 98.12 158 ILE A N 1
ATOM 1266 C CA . ILE A 1 158 ? -2.023 -18.030 -6.275 1.00 98.12 158 ILE A CA 1
ATOM 1267 C C . ILE A 1 158 ? -3.459 -18.341 -6.712 1.00 98.12 158 ILE A C 1
ATOM 1269 O O . ILE A 1 158 ? -3.833 -18.090 -7.854 1.00 98.12 158 ILE A O 1
ATOM 1273 N N . GLU A 1 159 ? -4.286 -18.862 -5.815 1.00 98.00 159 GLU A N 1
ATOM 1274 C CA . GLU A 1 159 ? -5.698 -19.162 -6.054 1.00 98.00 159 GLU A CA 1
ATOM 1275 C C . GLU A 1 159 ? -6.550 -18.752 -4.850 1.00 98.00 159 GLU A C 1
ATOM 1277 O O . GLU A 1 159 ? -6.074 -18.822 -3.718 1.00 98.00 159 GLU A O 1
ATOM 1282 N N . PHE A 1 160 ? -7.804 -18.349 -5.076 1.00 98.19 160 PHE A N 1
ATOM 1283 C CA . PHE A 1 160 ? -8.739 -18.120 -3.972 1.00 98.19 160 PHE A CA 1
ATOM 1284 C C . PHE A 1 160 ? -9.295 -19.446 -3.445 1.00 98.19 160 PHE A C 1
ATOM 1286 O O . PHE A 1 160 ? -9.670 -20.323 -4.224 1.00 98.19 160 PHE A O 1
ATOM 1293 N N . LEU A 1 161 ? -9.392 -19.569 -2.122 1.00 97.38 161 LEU A N 1
ATOM 1294 C CA . LEU A 1 161 ? -10.001 -20.723 -1.458 1.00 97.38 161 LEU A CA 1
ATOM 1295 C C . LEU A 1 161 ? -11.524 -20.747 -1.623 1.00 97.38 161 LEU A C 1
ATOM 1297 O O . LEU A 1 161 ? -12.090 -21.807 -1.890 1.00 97.38 161 LEU A O 1
ATOM 1301 N N . ASP A 1 162 ? -12.168 -19.583 -1.518 1.00 96.25 162 ASP A N 1
ATOM 1302 C CA . ASP A 1 162 ? -13.621 -19.441 -1.578 1.00 96.25 162 ASP A CA 1
ATOM 1303 C C . ASP A 1 162 ? -14.046 -18.468 -2.686 1.00 96.25 162 ASP A C 1
ATOM 1305 O O . ASP A 1 162 ? -13.271 -17.626 -3.141 1.00 96.25 162 ASP A O 1
ATOM 1309 N N . SER A 1 163 ? -15.297 -18.559 -3.148 1.00 94.25 163 SER A N 1
ATOM 1310 C CA . SER A 1 163 ? -15.826 -17.679 -4.204 1.00 94.25 163 SER A CA 1
ATOM 1311 C C . SER A 1 163 ? -16.105 -16.254 -3.723 1.00 94.25 163 SER A C 1
ATOM 1313 O O . SER A 1 163 ? -16.117 -15.336 -4.534 1.00 94.25 163 SER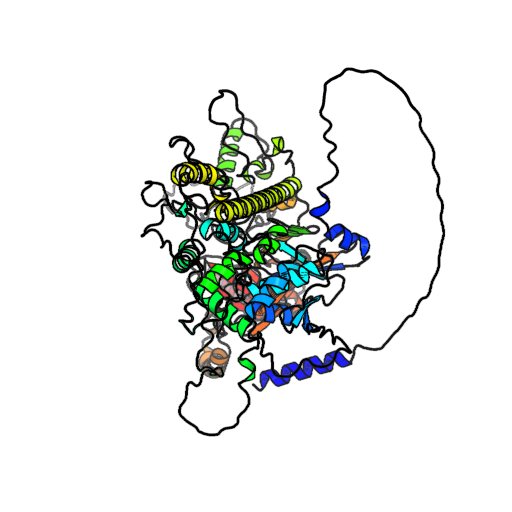 A O 1
ATOM 1315 N N . ASN A 1 164 ? -16.298 -16.067 -2.415 1.00 95.19 164 ASN A N 1
ATOM 1316 C CA . ASN A 1 164 ? -16.626 -14.788 -1.786 1.00 95.19 164 ASN A CA 1
ATOM 1317 C C . ASN A 1 164 ? -15.397 -14.022 -1.261 1.00 95.19 164 ASN A C 1
ATOM 1319 O O . ASN A 1 164 ? -15.545 -13.019 -0.561 1.00 95.19 164 ASN A O 1
ATOM 1323 N N . SER A 1 165 ? -14.189 -14.507 -1.550 1.00 96.94 165 SER A N 1
ATOM 1324 C CA . SER A 1 165 ? -12.946 -13.870 -1.119 1.00 96.94 165 SER A CA 1
ATOM 1325 C C . SER A 1 165 ? -12.509 -12.762 -2.075 1.00 96.94 165 SER A C 1
ATOM 1327 O O . SER A 1 165 ? -12.687 -12.882 -3.289 1.00 96.94 165 SER A O 1
ATOM 1329 N N . MET A 1 166 ? -11.871 -11.724 -1.550 1.00 97.62 166 MET A N 1
ATOM 1330 C CA . MET A 1 166 ? -11.222 -10.665 -2.322 1.00 97.62 166 MET A CA 1
ATOM 1331 C C . MET A 1 166 ? -9.810 -10.422 -1.785 1.00 97.62 166 MET A C 1
ATOM 1333 O O . MET A 1 166 ? -9.547 -10.647 -0.605 1.00 97.62 166 MET A O 1
ATOM 1337 N N . LEU A 1 167 ? -8.911 -9.949 -2.645 1.00 98.38 167 LEU A N 1
ATOM 1338 C CA . LEU A 1 167 ? -7.557 -9.533 -2.287 1.00 98.38 167 LEU A CA 1
ATOM 1339 C C . LEU A 1 167 ? -7.390 -8.043 -2.574 1.00 98.38 167 LEU A C 1
ATOM 1341 O O . LEU A 1 167 ? -7.636 -7.589 -3.691 1.00 98.38 167 LEU A O 1
ATOM 1345 N N . ILE A 1 168 ? -6.914 -7.303 -1.583 1.00 98.19 168 ILE A N 1
ATOM 1346 C CA . ILE A 1 168 ? -6.525 -5.905 -1.716 1.00 98.19 168 ILE A CA 1
ATOM 1347 C C . ILE A 1 168 ? -5.025 -5.803 -1.450 1.00 98.19 168 ILE A C 1
ATOM 1349 O O . ILE A 1 168 ? -4.567 -6.087 -0.345 1.00 98.19 168 ILE A O 1
ATOM 1353 N N . PHE A 1 169 ? -4.262 -5.407 -2.465 1.00 98.25 169 PHE A N 1
ATOM 1354 C CA . PHE A 1 169 ? -2.838 -5.124 -2.324 1.00 98.25 169 PHE A CA 1
ATOM 1355 C C . PHE A 1 169 ? -2.633 -3.622 -2.087 1.00 98.25 169 PHE A C 1
ATOM 1357 O O . PHE A 1 169 ? -3.077 -2.814 -2.899 1.00 98.25 169 PHE A O 1
ATOM 1364 N N . GLY A 1 170 ? -2.003 -3.253 -0.974 1.00 96.62 170 GLY A N 1
ATOM 1365 C CA . GLY A 1 170 ? -1.902 -1.880 -0.469 1.00 96.62 170 GLY A CA 1
ATOM 1366 C C . GLY A 1 170 ? -0.777 -1.018 -1.044 1.00 96.62 170 GLY A C 1
ATOM 1367 O O . GLY A 1 170 ? -0.659 0.131 -0.628 1.00 96.62 170 GLY A O 1
ATOM 1368 N N . GLY A 1 171 ? 0.016 -1.531 -1.988 1.00 94.44 171 GLY A N 1
ATOM 1369 C CA . GLY A 1 171 ? 1.092 -0.784 -2.650 1.00 94.44 171 GLY A CA 1
ATOM 1370 C C . GLY A 1 171 ? 2.497 -1.166 -2.188 1.00 94.44 171 GLY A C 1
ATOM 1371 O O . GLY A 1 171 ? 2.666 -2.080 -1.383 1.00 94.44 171 GLY A O 1
ATOM 1372 N N . ASP A 1 172 ? 3.489 -0.484 -2.761 1.00 94.06 172 ASP A N 1
ATOM 1373 C CA . ASP A 1 172 ? 4.933 -0.706 -2.598 1.00 94.06 172 ASP A CA 1
ATOM 1374 C C . ASP A 1 172 ? 5.307 -2.163 -2.924 1.00 94.06 172 ASP A C 1
ATOM 1376 O O . ASP A 1 172 ? 5.847 -2.942 -2.134 1.00 94.06 172 ASP A O 1
ATOM 1380 N N . LEU A 1 173 ? 4.965 -2.537 -4.161 1.00 94.12 173 LEU A N 1
ATOM 1381 C CA . LEU A 1 173 ? 5.223 -3.847 -4.745 1.00 94.12 173 LEU A CA 1
ATOM 1382 C C . LEU A 1 173 ? 6.693 -4.043 -5.103 1.00 94.12 173 LEU A C 1
ATOM 1384 O O . LEU A 1 173 ? 7.182 -5.159 -4.977 1.00 94.12 173 LEU A O 1
ATOM 1388 N N . TRP A 1 174 ? 7.366 -2.998 -5.593 1.00 89.75 174 TRP A N 1
ATOM 1389 C CA . TRP A 1 174 ? 8.744 -3.048 -6.104 1.00 89.75 174 TRP A CA 1
ATOM 1390 C C . TRP A 1 174 ? 9.698 -2.212 -5.252 1.00 89.75 174 TRP A C 1
ATOM 1392 O O . TRP A 1 174 ? 9.732 -0.981 -5.388 1.00 89.75 174 TRP A O 1
ATOM 1402 N N . ASP A 1 175 ? 10.532 -2.869 -4.443 1.00 88.69 175 ASP A N 1
ATOM 1403 C CA . ASP A 1 175 ? 11.601 -2.189 -3.704 1.00 88.69 175 ASP A CA 1
ATOM 1404 C C . ASP A 1 175 ? 12.811 -3.108 -3.428 1.00 88.69 175 ASP A C 1
ATOM 1406 O O . ASP A 1 175 ? 13.648 -3.310 -4.310 1.00 88.69 175 ASP A O 1
ATOM 1410 N N . LYS A 1 176 ? 12.956 -3.645 -2.209 1.00 86.69 176 LYS A N 1
ATOM 1411 C CA . LYS A 1 176 ? 14.222 -4.226 -1.718 1.00 86.69 176 LYS A CA 1
ATOM 1412 C C . LYS A 1 176 ? 14.254 -5.752 -1.653 1.00 86.69 176 LYS A C 1
ATOM 1414 O O . LYS A 1 176 ? 15.326 -6.318 -1.465 1.00 86.69 176 LYS A O 1
ATOM 1419 N N . GLY A 1 177 ? 13.119 -6.422 -1.800 1.00 86.94 177 GLY A N 1
ATOM 1420 C CA . GLY A 1 177 ? 12.948 -7.866 -1.624 1.00 86.94 177 GLY A CA 1
ATOM 1421 C C . GLY A 1 177 ? 13.548 -8.726 -2.737 1.00 86.94 177 GLY A C 1
ATOM 1422 O O . GLY A 1 177 ? 13.860 -9.891 -2.501 1.00 86.94 177 GLY A O 1
ATOM 1423 N N . GLY A 1 178 ? 13.782 -8.145 -3.916 1.00 91.44 178 GLY A N 1
ATOM 1424 C CA . GLY A 1 178 ? 14.669 -8.710 -4.932 1.00 91.44 178 GLY A CA 1
ATOM 1425 C C . GLY A 1 178 ? 14.093 -9.776 -5.864 1.00 91.44 178 GLY A C 1
ATOM 1426 O O . GLY A 1 178 ? 14.834 -10.306 -6.685 1.00 91.44 178 GLY A O 1
ATOM 1427 N N . PHE A 1 179 ? 12.796 -10.055 -5.768 1.00 95.69 179 PHE A N 1
ATOM 1428 C CA . PHE A 1 179 ? 12.024 -10.923 -6.661 1.00 95.69 179 PHE A CA 1
ATOM 1429 C C . PHE A 1 179 ? 10.786 -10.186 -7.203 1.00 95.69 179 PHE A C 1
ATOM 1431 O O . PHE A 1 179 ? 9.650 -10.670 -7.147 1.00 95.69 179 PHE A O 1
ATOM 1438 N N . ASP A 1 180 ? 11.014 -8.965 -7.681 1.00 94.88 180 ASP A N 1
ATOM 1439 C CA . ASP A 1 180 ? 9.992 -8.059 -8.198 1.00 94.88 180 ASP A CA 1
ATOM 1440 C C . ASP A 1 180 ? 9.136 -8.705 -9.299 1.00 94.88 180 ASP A C 1
ATOM 1442 O O . ASP A 1 180 ? 7.907 -8.602 -9.273 1.00 94.88 180 ASP A O 1
ATOM 1446 N N . LEU A 1 181 ? 9.768 -9.379 -10.268 1.00 95.38 181 LEU A N 1
ATOM 1447 C CA . LEU A 1 181 ? 9.071 -10.005 -11.393 1.00 95.38 181 LEU A CA 1
ATOM 1448 C C . LEU A 1 181 ? 8.191 -11.150 -10.908 1.00 95.38 181 LEU A C 1
ATOM 1450 O O . LEU A 1 181 ? 7.025 -11.219 -11.300 1.00 95.38 181 LEU A O 1
ATOM 1454 N N . TYR A 1 182 ? 8.708 -12.007 -10.023 1.00 95.94 182 TYR A N 1
ATOM 1455 C CA . TYR A 1 182 ? 7.928 -13.107 -9.452 1.00 95.94 182 TYR A CA 1
ATOM 1456 C C . TYR A 1 182 ? 6.665 -12.599 -8.761 1.00 95.94 182 TYR A C 1
ATOM 1458 O O . TYR A 1 182 ? 5.556 -13.027 -9.096 1.00 95.94 182 TYR A O 1
ATOM 1466 N N . VAL A 1 183 ? 6.815 -11.659 -7.825 1.00 97.31 183 VAL A N 1
ATOM 1467 C CA . VAL A 1 183 ? 5.688 -11.141 -7.040 1.00 97.31 183 VAL A CA 1
ATOM 1468 C C . VAL A 1 183 ? 4.676 -10.450 -7.960 1.00 97.31 183 VAL A C 1
ATOM 1470 O O . VAL A 1 183 ? 3.481 -10.751 -7.898 1.00 97.31 183 VAL A O 1
ATOM 1473 N N . THR A 1 184 ? 5.125 -9.583 -8.871 1.00 96.44 184 THR A N 1
ATOM 1474 C CA . THR A 1 184 ? 4.219 -8.862 -9.777 1.00 96.44 184 THR A CA 1
ATOM 1475 C C . THR A 1 184 ? 3.492 -9.790 -10.736 1.00 96.44 184 THR A C 1
ATOM 1477 O O . THR A 1 184 ? 2.286 -9.637 -10.922 1.00 96.44 184 THR A O 1
ATOM 1480 N N . ARG A 1 185 ? 4.167 -10.790 -11.310 1.00 95.56 185 ARG A N 1
ATOM 1481 C CA . ARG A 1 185 ? 3.539 -11.758 -12.223 1.00 95.56 185 ARG A CA 1
ATOM 1482 C C . ARG A 1 185 ? 2.510 -12.636 -11.507 1.00 95.56 185 ARG A C 1
ATOM 1484 O O . ARG A 1 185 ? 1.468 -12.917 -12.095 1.00 95.56 185 ARG A O 1
ATOM 1491 N N . GLN A 1 186 ? 2.741 -13.011 -10.244 1.00 97.31 186 GLN A N 1
ATOM 1492 C CA . GLN A 1 186 ? 1.741 -13.718 -9.431 1.00 97.31 186 GLN A CA 1
ATOM 1493 C C . GLN A 1 186 ? 0.476 -12.872 -9.215 1.00 97.31 186 GLN A C 1
ATOM 1495 O O . GLN A 1 186 ? -0.641 -13.361 -9.406 1.00 97.31 186 GLN A O 1
ATOM 1500 N N . LEU A 1 187 ? 0.637 -11.592 -8.858 1.00 97.56 187 LEU A N 1
ATOM 1501 C CA . LEU A 1 187 ? -0.498 -10.689 -8.643 1.00 97.56 187 LEU A CA 1
ATOM 1502 C C . LEU A 1 187 ? -1.230 -10.352 -9.949 1.00 97.56 187 LEU A C 1
ATOM 1504 O O . LEU A 1 187 ? -2.461 -10.364 -9.965 1.00 97.56 187 LEU A O 1
ATOM 1508 N N . LEU A 1 188 ? -0.502 -10.104 -11.044 1.00 96.00 188 LEU A N 1
ATOM 1509 C CA . LEU A 1 188 ? -1.073 -9.875 -12.377 1.00 96.00 188 LEU A CA 1
ATOM 1510 C C . LEU A 1 188 ? -1.871 -11.086 -12.862 1.00 96.00 188 LEU A C 1
ATOM 1512 O O . LEU A 1 188 ? -2.970 -10.918 -13.387 1.00 96.00 188 LEU A O 1
ATOM 1516 N N . ASP A 1 189 ? -1.357 -12.308 -12.683 1.00 95.81 189 ASP A N 1
ATOM 1517 C CA . ASP A 1 189 ? -2.096 -13.511 -13.070 1.00 95.81 189 ASP A CA 1
ATOM 1518 C C . ASP A 1 189 ? -3.381 -13.680 -12.251 1.00 95.81 189 ASP A C 1
ATOM 1520 O O . ASP A 1 189 ? -4.435 -13.974 -12.825 1.00 95.81 189 ASP A O 1
ATOM 1524 N N . LEU A 1 190 ? -3.330 -13.437 -10.936 1.00 97.12 190 LEU A N 1
ATOM 1525 C CA . LEU A 1 190 ? -4.520 -13.481 -10.087 1.00 97.12 190 LEU A CA 1
ATOM 1526 C C . LEU A 1 190 ? -5.542 -12.411 -10.500 1.00 97.12 190 LEU A C 1
ATOM 1528 O O . LEU A 1 190 ? -6.722 -12.724 -10.655 1.00 97.12 190 LEU A O 1
ATOM 1532 N N . LYS A 1 191 ? -5.099 -11.172 -10.745 1.00 96.06 191 LYS A N 1
ATOM 1533 C CA . LYS A 1 191 ? -5.946 -10.059 -11.200 1.00 96.06 191 LYS A CA 1
ATOM 1534 C C . LYS A 1 191 ? -6.586 -10.336 -12.555 1.00 96.06 191 LYS A C 1
ATOM 1536 O O . LYS A 1 191 ? -7.786 -10.145 -12.708 1.00 96.06 191 LYS A O 1
ATOM 1541 N N . ARG A 1 192 ? -5.827 -10.863 -13.515 1.00 94.25 192 ARG A N 1
ATOM 1542 C CA . ARG A 1 192 ? -6.333 -11.242 -14.842 1.00 94.25 192 ARG A CA 1
ATOM 1543 C C . ARG A 1 192 ? -7.438 -12.297 -14.757 1.00 94.25 192 ARG A C 1
ATOM 1545 O O . ARG A 1 192 ? -8.385 -12.253 -15.537 1.00 94.25 192 ARG A O 1
ATOM 1552 N N . ARG A 1 193 ? -7.309 -13.267 -13.844 1.00 94.38 193 ARG A N 1
ATOM 1553 C CA . ARG A 1 193 ? -8.318 -14.322 -13.638 1.00 94.38 193 ARG A CA 1
ATOM 1554 C C . ARG A 1 193 ? -9.506 -13.857 -12.798 1.00 94.38 193 ARG A C 1
ATOM 1556 O O . ARG A 1 193 ? -10.602 -14.378 -12.981 1.00 94.38 193 ARG A O 1
ATOM 1563 N N . TYR A 1 194 ? -9.295 -12.881 -11.917 1.00 95.31 194 TYR A N 1
ATOM 1564 C CA . TYR A 1 194 ? -10.298 -12.359 -10.992 1.00 95.31 194 TYR A CA 1
ATOM 1565 C C . TYR A 1 194 ? -10.316 -10.821 -10.958 1.00 95.31 194 TYR A C 1
ATOM 1567 O O . TYR A 1 194 ? -10.038 -10.221 -9.912 1.00 95.31 194 TYR A O 1
ATOM 1575 N N . PRO A 1 195 ? -10.667 -10.161 -12.077 1.00 94.00 195 PRO A N 1
ATOM 1576 C CA . PRO A 1 195 ? -10.551 -8.708 -12.209 1.00 94.00 195 PRO A CA 1
ATOM 1577 C C . PRO A 1 195 ? -11.389 -7.940 -11.182 1.00 94.00 195 PRO A C 1
ATOM 1579 O O . PRO A 1 195 ? -10.952 -6.891 -10.712 1.00 94.00 195 PRO A O 1
ATOM 1582 N N . ASP A 1 196 ? -12.532 -8.488 -10.769 1.00 93.38 196 ASP A N 1
ATOM 1583 C CA . ASP A 1 196 ? -13.453 -7.845 -9.821 1.00 93.38 196 ASP A CA 1
ATOM 1584 C C . ASP A 1 196 ? -13.202 -8.213 -8.354 1.00 93.38 196 ASP A C 1
ATOM 1586 O O . ASP A 1 196 ? -13.907 -7.727 -7.474 1.00 93.38 196 ASP A O 1
ATOM 1590 N N . ARG A 1 197 ? -12.221 -9.086 -8.082 1.00 95.50 197 ARG A N 1
ATOM 1591 C CA . ARG A 1 197 ? -11.901 -9.573 -6.726 1.00 95.50 197 ARG A CA 1
ATOM 1592 C C . ARG A 1 197 ? -10.500 -9.194 -6.266 1.00 95.50 197 ARG A C 1
ATOM 1594 O O . ARG A 1 197 ? -10.177 -9.406 -5.101 1.00 95.50 197 ARG A O 1
ATOM 1601 N N . VAL A 1 198 ? -9.665 -8.671 -7.159 1.00 97.06 198 VAL A N 1
ATOM 1602 C CA . VAL A 1 198 ? -8.307 -8.218 -6.851 1.00 97.06 198 VAL A CA 1
ATOM 1603 C C . VAL A 1 198 ? -8.231 -6.717 -7.089 1.00 97.06 198 VAL A C 1
ATOM 1605 O O . VAL A 1 198 ? -8.493 -6.253 -8.198 1.00 97.06 198 VAL A O 1
ATOM 1608 N N . HIS A 1 199 ? -7.864 -5.946 -6.073 1.00 96.50 199 HIS A N 1
ATOM 1609 C CA . HIS A 1 199 ? -7.702 -4.496 -6.186 1.00 96.50 199 HIS A CA 1
ATOM 1610 C C . HIS A 1 199 ? -6.317 -4.076 -5.728 1.00 96.50 199 HIS A C 1
ATOM 1612 O O . HIS A 1 199 ? -5.772 -4.644 -4.783 1.00 96.50 199 HIS A O 1
ATOM 1618 N N . TRP A 1 200 ? -5.770 -3.063 -6.389 1.00 96.75 200 TRP A N 1
ATOM 1619 C CA . TRP A 1 200 ? -4.456 -2.522 -6.082 1.00 96.75 200 TRP A CA 1
ATOM 1620 C C . TRP A 1 200 ? -4.583 -1.065 -5.675 1.00 96.75 200 TRP A C 1
ATOM 1622 O O . TRP A 1 200 ? -5.224 -0.268 -6.363 1.00 96.75 200 TRP A O 1
ATOM 1632 N N . VAL A 1 201 ? -3.954 -0.737 -4.559 1.00 95.94 201 VAL A N 1
ATOM 1633 C CA . VAL A 1 201 ? -3.632 0.627 -4.173 1.00 95.94 201 VAL A CA 1
ATOM 1634 C C . VAL A 1 201 ? -2.171 0.856 -4.535 1.00 95.94 201 VAL A C 1
ATOM 1636 O O . VAL A 1 201 ? -1.333 -0.008 -4.302 1.00 95.94 201 VAL A O 1
ATOM 1639 N N . LEU A 1 202 ? -1.871 1.987 -5.161 1.00 93.38 202 LEU A N 1
ATOM 1640 C CA . LEU A 1 202 ? -0.526 2.319 -5.601 1.00 93.38 202 LEU A CA 1
ATOM 1641 C C . LEU A 1 202 ? 0.270 2.894 -4.443 1.00 93.38 202 LEU A C 1
ATOM 1643 O O . LEU A 1 202 ? -0.118 3.905 -3.849 1.00 93.38 202 LEU A O 1
ATOM 1647 N N . GLY A 1 203 ? 1.412 2.278 -4.175 1.00 90.69 203 GLY A N 1
ATOM 1648 C CA . GLY A 1 203 ? 2.391 2.808 -3.253 1.00 90.69 203 GLY A CA 1
ATOM 1649 C C . GLY A 1 203 ? 3.242 3.901 -3.882 1.00 90.69 203 GLY A C 1
ATOM 1650 O O . GLY A 1 203 ? 3.248 4.131 -5.098 1.00 90.69 203 GLY A O 1
ATOM 1651 N N . ASN A 1 204 ? 3.970 4.617 -3.036 1.00 84.44 204 ASN A N 1
ATOM 1652 C CA . ASN A 1 204 ? 4.861 5.672 -3.494 1.00 84.44 204 ASN A CA 1
ATOM 1653 C C . ASN A 1 204 ? 6.026 5.127 -4.328 1.00 84.44 204 ASN A C 1
ATOM 1655 O O . ASN A 1 204 ? 6.444 5.773 -5.293 1.00 84.44 204 ASN A O 1
ATOM 1659 N N . ARG A 1 205 ? 6.581 3.965 -3.965 1.00 85.50 205 ARG A N 1
ATOM 1660 C CA . ARG A 1 205 ? 7.671 3.323 -4.711 1.00 85.50 205 ARG A CA 1
ATOM 1661 C C . ARG A 1 205 ? 7.208 2.879 -6.086 1.00 85.50 205 ARG A C 1
ATOM 1663 O O . ARG A 1 205 ? 7.981 3.038 -7.030 1.00 85.50 205 ARG A O 1
ATOM 1670 N N . ASP A 1 206 ? 5.965 2.420 -6.204 1.00 89.50 206 ASP A N 1
ATOM 1671 C CA . ASP A 1 206 ? 5.383 1.959 -7.467 1.00 89.50 206 ASP A CA 1
ATOM 1672 C C . ASP A 1 206 ? 5.296 3.101 -8.484 1.00 89.50 206 ASP A C 1
ATOM 1674 O O . ASP A 1 206 ? 5.854 3.026 -9.580 1.00 89.50 206 ASP A O 1
ATOM 1678 N N . ILE A 1 207 ? 4.666 4.215 -8.097 1.00 84.31 207 ILE A N 1
ATOM 1679 C CA . ILE A 1 207 ? 4.475 5.380 -8.977 1.00 84.31 207 ILE A CA 1
ATOM 1680 C C . ILE A 1 207 ? 5.811 5.977 -9.411 1.00 84.31 207 ILE A C 1
ATOM 1682 O O . ILE A 1 207 ? 5.970 6.405 -10.558 1.00 84.31 207 ILE A O 1
ATOM 1686 N N . ASN A 1 208 ? 6.806 5.967 -8.522 1.00 79.88 208 ASN A N 1
ATOM 1687 C CA . ASN A 1 208 ? 8.141 6.450 -8.844 1.00 79.88 208 ASN A CA 1
ATOM 1688 C C . ASN A 1 208 ? 8.795 5.670 -9.996 1.00 79.88 208 ASN A C 1
ATOM 1690 O O . ASN A 1 208 ? 9.705 6.210 -10.624 1.00 79.88 208 ASN A O 1
ATOM 1694 N N . LYS A 1 209 ? 8.342 4.451 -10.329 1.00 84.25 209 LYS A N 1
ATOM 1695 C CA . LYS A 1 209 ? 8.884 3.668 -11.453 1.00 84.25 209 LYS A CA 1
ATOM 1696 C C . LYS A 1 209 ? 8.462 4.193 -12.831 1.00 84.25 209 LYS A C 1
ATOM 1698 O O . LYS A 1 209 ? 9.175 3.925 -13.797 1.00 84.25 209 LYS A O 1
ATOM 1703 N N . LEU A 1 210 ? 7.419 5.028 -12.933 1.00 80.81 210 LEU A N 1
ATOM 1704 C CA . LEU A 1 210 ? 6.979 5.647 -14.201 1.00 80.81 210 LEU A CA 1
ATOM 1705 C C . LEU A 1 210 ? 8.100 6.426 -14.915 1.00 80.81 210 LEU A C 1
ATOM 1707 O O . LEU A 1 210 ? 8.132 6.507 -16.145 1.00 80.81 210 LEU A O 1
ATOM 1711 N N . ARG A 1 211 ? 9.062 6.964 -14.152 1.00 80.69 211 ARG A N 1
ATOM 1712 C CA . ARG A 1 211 ? 10.203 7.720 -14.693 1.00 80.69 211 ARG A CA 1
ATOM 1713 C C . ARG A 1 211 ? 11.246 6.857 -15.409 1.00 80.69 211 ARG A C 1
ATOM 1715 O O . ARG A 1 211 ? 12.027 7.400 -16.186 1.00 80.69 211 ARG A O 1
ATOM 1722 N N . MET A 1 212 ? 11.282 5.542 -15.160 1.00 86.06 212 MET A N 1
ATOM 1723 C CA . MET A 1 212 ? 12.345 4.666 -15.678 1.00 86.06 212 MET A CA 1
ATOM 1724 C C . MET A 1 212 ? 12.420 4.711 -17.202 1.00 86.06 212 MET A C 1
ATOM 1726 O O . MET A 1 212 ? 13.498 4.904 -17.755 1.00 86.06 212 MET A O 1
ATOM 1730 N N . MET A 1 213 ? 11.272 4.649 -17.877 1.00 83.69 213 MET A N 1
ATOM 1731 C CA . MET A 1 213 ? 11.204 4.699 -19.341 1.00 83.69 213 MET A CA 1
ATOM 1732 C C . MET A 1 213 ? 11.721 6.010 -19.932 1.00 83.69 213 MET A C 1
ATOM 1734 O O . MET A 1 213 ? 12.314 6.025 -21.007 1.00 83.69 213 MET A O 1
ATOM 1738 N N . GLN A 1 214 ? 11.514 7.121 -19.229 1.00 78.88 214 GLN A N 1
ATOM 1739 C CA . GLN A 1 214 ? 11.923 8.440 -19.706 1.00 78.88 214 GLN A CA 1
ATOM 1740 C C . GLN A 1 214 ? 13.422 8.673 -19.501 1.00 78.88 214 GLN A C 1
ATOM 1742 O O . GLN A 1 214 ? 14.068 9.318 -20.325 1.00 78.88 214 GLN A O 1
ATOM 1747 N N . GLU A 1 215 ? 13.983 8.141 -18.413 1.00 80.06 215 GLU A N 1
ATOM 1748 C CA . GLU A 1 215 ? 15.374 8.391 -18.021 1.00 80.06 215 GLU A CA 1
ATOM 1749 C C . GLU A 1 215 ? 16.367 7.352 -18.545 1.00 80.06 215 GLU A C 1
ATOM 1751 O O . GLU A 1 215 ? 17.542 7.689 -18.728 1.00 80.06 215 GLU A O 1
ATOM 1756 N N . LEU A 1 216 ? 15.905 6.122 -18.798 1.00 85.50 216 LEU A N 1
ATOM 1757 C CA . LEU A 1 216 ? 16.693 5.032 -19.385 1.00 85.50 216 LEU A CA 1
ATOM 1758 C C . LEU A 1 216 ? 16.445 4.870 -20.889 1.00 85.50 216 LEU A C 1
ATOM 1760 O O . LEU A 1 216 ? 17.302 4.336 -21.585 1.00 85.50 216 LEU A O 1
ATOM 1764 N N . GLY A 1 217 ? 15.321 5.376 -21.405 1.00 82.62 217 GLY A N 1
ATOM 1765 C CA . GLY A 1 217 ? 14.916 5.229 -22.802 1.00 82.62 217 GLY A CA 1
ATOM 1766 C C . GLY A 1 217 ? 14.115 3.964 -23.069 1.00 82.62 217 GLY A C 1
ATOM 1767 O O . GLY A 1 217 ? 13.844 3.174 -22.164 1.00 82.62 217 GLY A O 1
ATOM 1768 N N . LEU A 1 218 ? 13.737 3.787 -24.334 1.00 82.62 218 LEU A N 1
ATOM 1769 C CA . LEU A 1 218 ? 13.060 2.583 -24.802 1.00 82.62 218 LEU A CA 1
ATOM 1770 C C . LEU A 1 218 ? 14.034 1.399 -24.846 1.00 82.62 218 LEU A C 1
ATOM 1772 O O . LEU A 1 218 ? 15.230 1.613 -25.081 1.00 82.62 218 LEU A O 1
ATOM 1776 N N . PRO A 1 219 ? 13.542 0.162 -24.657 1.00 77.81 219 PRO A N 1
ATOM 1777 C CA . PRO A 1 219 ? 14.350 -1.010 -24.951 1.00 77.81 219 PRO A CA 1
ATOM 1778 C C . PRO A 1 219 ? 14.774 -0.968 -26.430 1.00 77.81 219 PRO A C 1
ATOM 1780 O O . PRO A 1 219 ? 14.007 -0.481 -27.270 1.00 77.81 219 PRO A O 1
ATOM 1783 N N . PRO A 1 220 ? 15.987 -1.439 -26.772 1.00 71.62 220 PRO A N 1
ATOM 1784 C CA . PRO A 1 220 ? 16.409 -1.517 -28.165 1.00 71.62 220 PRO A CA 1
ATOM 1785 C C . PRO A 1 220 ? 15.395 -2.356 -28.948 1.00 71.62 220 PRO A C 1
ATOM 1787 O O . PRO A 1 220 ? 15.008 -3.435 -28.494 1.00 71.62 220 PRO A O 1
ATOM 1790 N N . SER A 1 221 ? 14.951 -1.865 -30.109 1.00 67.62 221 SER A N 1
ATOM 1791 C CA . SER A 1 221 ? 14.149 -2.686 -31.015 1.00 67.62 221 SER A CA 1
ATOM 1792 C C . SER A 1 221 ? 14.968 -3.921 -31.367 1.00 67.62 221 SER A C 1
ATOM 1794 O O . SER A 1 221 ? 16.107 -3.763 -31.807 1.00 67.62 221 SER A O 1
ATOM 1796 N N . GLN A 1 222 ? 14.412 -5.119 -31.177 1.00 61.88 222 GLN A N 1
ATOM 1797 C CA . GLN A 1 222 ? 14.935 -6.322 -31.818 1.00 61.88 222 GLN A CA 1
ATOM 1798 C C . GLN A 1 222 ? 14.829 -6.068 -33.323 1.00 61.88 222 GLN A C 1
ATOM 1800 O O . GLN A 1 222 ? 13.754 -6.190 -33.899 1.00 61.88 222 GLN A O 1
ATOM 1805 N N . THR A 1 223 ? 15.885 -5.539 -33.935 1.00 58.34 223 THR A N 1
ATOM 1806 C CA . THR A 1 223 ? 15.980 -5.520 -35.386 1.00 58.34 223 THR A CA 1
ATOM 1807 C C . THR A 1 223 ? 16.164 -6.966 -35.795 1.00 58.34 223 THR A C 1
ATOM 1809 O O . THR A 1 223 ? 17.014 -7.654 -35.234 1.00 58.34 223 THR A O 1
ATOM 1812 N N . ASP A 1 224 ? 15.299 -7.433 -36.689 1.00 52.03 224 ASP A N 1
ATOM 1813 C CA . ASP A 1 224 ? 15.378 -8.760 -37.280 1.00 52.03 224 ASP A CA 1
ATOM 1814 C C . ASP A 1 224 ? 16.701 -8.856 -38.057 1.00 52.03 224 ASP A C 1
ATOM 1816 O O . ASP A 1 224 ? 16.764 -8.569 -39.248 1.00 52.03 224 ASP A O 1
ATOM 1820 N N . ASP A 1 225 ? 17.781 -9.239 -37.377 1.00 55.03 225 ASP A N 1
ATOM 1821 C CA . ASP A 1 225 ? 19.095 -9.487 -37.985 1.00 55.03 225 ASP A CA 1
ATOM 1822 C C . ASP A 1 225 ? 19.079 -10.744 -38.896 1.00 55.03 225 ASP A C 1
ATOM 1824 O O . ASP A 1 225 ? 20.113 -11.156 -39.405 1.00 55.03 225 ASP A O 1
ATOM 1828 N N . ASN A 1 226 ? 17.901 -11.331 -39.148 1.00 55.84 226 ASN A N 1
ATOM 1829 C CA . ASN A 1 226 ? 17.692 -12.564 -39.913 1.00 55.84 226 ASN A CA 1
ATOM 1830 C C . ASN A 1 226 ? 17.647 -12.385 -41.445 1.00 55.84 226 ASN A C 1
ATOM 1832 O O . ASN A 1 226 ? 17.468 -13.369 -42.154 1.00 55.84 226 ASN A O 1
ATOM 1836 N N . ASP A 1 227 ? 17.774 -11.168 -41.980 1.00 54.69 227 ASP A N 1
ATOM 1837 C CA . ASP A 1 227 ? 17.498 -10.914 -43.406 1.00 54.69 227 ASP A CA 1
ATOM 1838 C C . ASP A 1 227 ? 18.728 -10.959 -44.348 1.00 54.69 227 ASP A C 1
ATOM 1840 O O . ASP A 1 227 ? 18.590 -10.580 -45.509 1.00 54.69 227 ASP A O 1
ATOM 1844 N N . ASN A 1 228 ? 19.920 -11.424 -43.928 1.00 55.25 228 ASN A N 1
ATOM 1845 C CA . ASN A 1 228 ? 21.101 -11.506 -44.824 1.00 55.25 228 ASN A CA 1
ATOM 1846 C C . ASN A 1 228 ? 22.001 -12.758 -44.651 1.00 55.25 228 ASN A C 1
ATOM 1848 O O . ASN A 1 228 ? 23.218 -12.637 -44.758 1.00 55.25 228 ASN A O 1
ATOM 1852 N N . ASP A 1 229 ? 21.435 -13.951 -44.446 1.00 53.53 229 ASP A N 1
ATOM 1853 C CA . ASP A 1 229 ? 22.207 -15.217 -44.372 1.00 53.53 229 ASP A CA 1
ATOM 1854 C C . ASP A 1 229 ? 22.340 -15.973 -45.719 1.00 53.53 229 ASP A C 1
ATOM 1856 O O . ASP A 1 229 ? 22.642 -17.162 -45.740 1.00 53.53 229 ASP A O 1
ATOM 1860 N N . ASP A 1 230 ? 22.151 -15.306 -46.864 1.00 59.69 230 ASP A N 1
ATOM 1861 C CA . ASP A 1 230 ? 22.240 -15.958 -48.189 1.00 59.69 230 ASP A CA 1
ATOM 1862 C C . ASP A 1 230 ? 23.614 -15.838 -48.889 1.00 59.69 230 ASP A C 1
ATOM 1864 O O . ASP A 1 230 ? 23.744 -16.284 -50.028 1.00 59.69 230 ASP A O 1
ATOM 1868 N N . ASP A 1 231 ? 24.653 -15.298 -48.240 1.00 57.41 231 ASP A N 1
ATOM 1869 C CA . ASP A 1 231 ? 26.013 -15.289 -48.802 1.00 57.41 231 ASP A CA 1
ATOM 1870 C C . ASP A 1 231 ? 26.975 -16.121 -47.934 1.00 57.41 231 ASP A C 1
ATOM 1872 O O . ASP A 1 231 ? 27.624 -15.631 -47.009 1.00 57.41 231 ASP A O 1
ATOM 1876 N N . ASP A 1 232 ? 27.052 -17.411 -48.281 1.00 61.00 232 ASP A N 1
ATOM 1877 C CA . ASP A 1 232 ? 28.178 -18.312 -48.023 1.00 61.00 232 ASP A CA 1
ATOM 1878 C C . ASP A 1 232 ? 29.516 -17.580 -48.281 1.00 61.00 232 ASP A C 1
ATOM 1880 O O . ASP A 1 232 ? 29.822 -17.304 -49.439 1.00 61.00 232 ASP A O 1
ATOM 1884 N N . ASP A 1 233 ? 30.300 -17.246 -47.246 1.00 54.91 233 ASP A N 1
ATOM 1885 C CA . ASP A 1 233 ? 31.775 -17.363 -47.229 1.00 54.91 233 ASP A CA 1
ATOM 1886 C C . ASP A 1 233 ? 32.425 -16.728 -45.964 1.00 54.91 233 ASP A C 1
ATOM 1888 O O . ASP A 1 233 ? 32.254 -15.550 -45.653 1.00 54.91 233 ASP A O 1
ATOM 1892 N N . ASP A 1 234 ? 33.282 -17.531 -45.318 1.00 53.38 234 ASP A N 1
ATOM 1893 C CA . ASP A 1 234 ? 34.444 -17.183 -44.474 1.00 53.38 234 ASP A CA 1
ATOM 1894 C C . ASP A 1 234 ? 34.271 -16.626 -43.030 1.00 53.38 234 ASP A C 1
ATOM 1896 O O . ASP A 1 234 ? 34.395 -15.433 -42.756 1.00 53.38 234 ASP A O 1
ATOM 1900 N N . ASP A 1 235 ? 34.168 -17.556 -42.067 1.00 58.88 235 ASP A N 1
ATOM 1901 C CA . ASP A 1 235 ? 35.106 -17.799 -40.938 1.00 58.88 235 ASP A CA 1
ATOM 1902 C C . ASP A 1 235 ? 35.633 -16.637 -40.049 1.00 58.88 235 ASP A C 1
ATOM 1904 O O . ASP A 1 235 ? 36.620 -16.820 -39.329 1.00 58.88 235 ASP A O 1
ATOM 1908 N N . ASN A 1 236 ? 35.012 -15.453 -40.020 1.00 49.44 236 ASN A N 1
ATOM 1909 C CA . ASN A 1 236 ? 35.606 -14.289 -39.344 1.00 49.44 236 ASN A CA 1
ATOM 1910 C C . ASN A 1 236 ? 34.767 -13.702 -38.185 1.00 49.44 236 ASN A C 1
ATOM 1912 O O . ASN A 1 236 ? 33.825 -12.945 -38.389 1.00 49.44 236 ASN A O 1
ATOM 1916 N N . ASP A 1 237 ? 35.213 -14.024 -36.965 1.00 48.00 237 ASP A N 1
ATOM 1917 C CA . ASP A 1 237 ? 35.001 -13.364 -35.664 1.00 48.00 237 ASP A CA 1
ATOM 1918 C C . ASP A 1 237 ? 33.558 -13.034 -35.204 1.00 48.00 237 ASP A C 1
ATOM 1920 O O . ASP A 1 237 ? 32.990 -11.979 -35.484 1.00 48.00 237 ASP A O 1
ATOM 1924 N N . ASN A 1 238 ? 33.065 -13.907 -34.313 1.00 50.31 238 ASN A N 1
ATOM 1925 C CA . ASN A 1 238 ? 31.839 -13.891 -33.491 1.00 50.31 238 ASN A CA 1
ATOM 1926 C C . ASN A 1 238 ? 31.637 -12.674 -32.554 1.00 50.31 238 ASN A C 1
ATOM 1928 O O . ASN A 1 238 ? 31.116 -12.809 -31.445 1.00 50.31 238 ASN A O 1
ATOM 1932 N N . ASN A 1 239 ? 32.020 -11.463 -32.946 1.00 50.41 239 ASN A N 1
ATOM 1933 C CA . ASN A 1 239 ? 31.795 -10.274 -32.128 1.00 50.41 239 ASN A CA 1
ATOM 1934 C C . ASN A 1 239 ? 30.475 -9.599 -32.524 1.00 50.41 239 ASN A C 1
ATOM 1936 O O . ASN A 1 239 ? 30.468 -8.481 -33.043 1.00 50.41 239 ASN A O 1
ATOM 1940 N N . ALA A 1 240 ? 29.356 -10.298 -32.285 1.00 52.22 240 ALA A N 1
ATOM 1941 C CA . ALA A 1 240 ? 28.003 -9.759 -32.404 1.00 52.22 240 ALA A CA 1
ATOM 1942 C C . ALA A 1 240 ? 27.908 -8.487 -31.550 1.00 52.22 240 ALA A C 1
ATOM 1944 O O . ALA A 1 240 ? 27.760 -8.519 -30.326 1.00 52.22 240 ALA A O 1
ATOM 1945 N N . THR A 1 241 ? 28.110 -7.344 -32.199 1.00 51.72 241 THR A N 1
ATOM 1946 C CA . THR A 1 241 ? 28.275 -6.064 -31.526 1.00 51.72 241 THR A CA 1
ATOM 1947 C C . THR A 1 241 ? 26.877 -5.551 -31.235 1.00 51.72 241 THR A C 1
ATOM 1949 O O . THR A 1 241 ? 26.310 -4.789 -32.013 1.00 51.72 241 THR A O 1
ATOM 1952 N N . THR A 1 242 ? 26.279 -6.021 -30.138 1.00 58.00 242 THR A N 1
ATOM 1953 C CA . THR A 1 242 ? 24.990 -5.513 -29.663 1.00 58.00 242 THR A CA 1
ATOM 1954 C C . THR A 1 242 ? 25.070 -3.994 -29.618 1.00 58.00 242 THR A C 1
ATOM 1956 O O . THR A 1 242 ? 25.908 -3.447 -28.893 1.00 58.00 242 THR A O 1
ATOM 1959 N N . SER A 1 243 ? 24.244 -3.319 -30.422 1.00 56.91 243 SER A N 1
ATOM 1960 C CA . SER A 1 243 ? 24.226 -1.859 -30.469 1.00 56.91 243 SER A CA 1
ATOM 1961 C C . SER A 1 243 ? 24.104 -1.321 -29.038 1.00 56.91 243 SER A C 1
ATOM 1963 O O . SER A 1 243 ? 23.194 -1.742 -28.316 1.00 56.91 243 SER A O 1
ATOM 1965 N N . PRO A 1 244 ? 25.028 -0.453 -28.582 1.00 61.94 244 PRO A N 1
ATOM 1966 C CA . PRO A 1 244 ? 25.038 0.003 -27.202 1.00 61.94 244 PRO A CA 1
ATOM 1967 C C . PRO A 1 244 ? 23.706 0.682 -26.891 1.00 61.94 244 PRO A C 1
ATOM 1969 O O . PRO A 1 244 ? 23.270 1.565 -27.632 1.00 61.94 244 PRO A O 1
ATOM 1972 N N . VAL A 1 245 ? 23.057 0.262 -25.800 1.00 64.50 245 VAL A N 1
ATOM 1973 C CA . VAL A 1 245 ? 21.824 0.889 -25.310 1.00 64.50 245 VAL A CA 1
ATOM 1974 C C . VAL A 1 245 ? 22.132 2.368 -25.081 1.00 64.50 245 VAL A C 1
ATOM 1976 O O . VAL A 1 245 ? 22.908 2.730 -24.198 1.00 64.50 245 VAL A O 1
ATOM 1979 N N . SER A 1 246 ? 21.589 3.234 -25.935 1.00 67.75 246 SER A N 1
ATOM 1980 C CA . SER A 1 246 ? 21.831 4.668 -25.848 1.00 67.75 246 SER A CA 1
ATOM 1981 C C . SER A 1 246 ? 20.812 5.278 -24.906 1.00 67.75 246 SER A C 1
ATOM 1983 O O . SER A 1 246 ? 19.608 5.237 -25.159 1.00 67.75 246 SER A O 1
ATOM 1985 N N . VAL A 1 247 ? 21.295 5.851 -23.810 1.00 73.56 247 VAL A N 1
ATOM 1986 C CA . VAL A 1 247 ? 20.415 6.521 -22.867 1.00 73.56 247 VAL A CA 1
ATOM 1987 C C . VAL A 1 247 ? 19.978 7.870 -23.444 1.00 73.56 247 VAL A C 1
ATOM 1989 O O . VAL A 1 247 ? 20.842 8.670 -23.826 1.00 73.56 247 VAL A O 1
ATOM 1992 N N . PRO A 1 248 ? 18.670 8.185 -23.484 1.00 71.06 248 PRO A N 1
ATOM 1993 C CA . PRO A 1 248 ? 18.207 9.464 -23.984 1.00 71.06 248 PRO A CA 1
ATOM 1994 C C . PRO A 1 248 ? 18.783 10.610 -23.151 1.00 71.06 248 PRO A C 1
ATOM 1996 O O . PRO A 1 248 ? 18.989 10.525 -21.932 1.00 71.06 248 PRO A O 1
ATOM 1999 N N . TYR A 1 249 ? 19.021 11.732 -23.827 1.00 63.59 249 TYR A N 1
ATOM 2000 C CA . TYR A 1 249 ? 19.284 12.980 -23.133 1.00 63.59 249 TYR A CA 1
ATOM 2001 C C . TYR A 1 249 ? 18.025 13.388 -22.363 1.00 63.59 249 TYR A C 1
ATOM 2003 O O . TYR A 1 249 ? 16.996 13.690 -22.967 1.00 63.59 249 TYR A O 1
ATOM 2011 N N . HIS A 1 250 ? 18.118 13.416 -21.035 1.00 61.25 250 HIS A N 1
ATOM 2012 C CA . HIS A 1 250 ? 17.001 13.752 -20.165 1.00 61.25 250 HIS A CA 1
ATOM 2013 C C . HIS A 1 250 ? 17.324 15.015 -19.345 1.00 61.25 250 HIS A C 1
ATOM 2015 O O . HIS A 1 250 ? 18.149 14.960 -18.433 1.00 61.25 250 HIS A O 1
ATOM 2021 N N . PRO A 1 251 ? 16.688 16.167 -19.627 1.00 50.47 251 PRO A N 1
ATOM 2022 C CA . PRO A 1 251 ? 16.938 17.428 -18.923 1.00 50.47 251 PRO A CA 1
ATOM 2023 C C . PRO A 1 251 ? 16.190 17.538 -17.574 1.00 50.47 251 PRO A C 1
ATOM 2025 O O . PRO A 1 251 ? 15.882 18.642 -17.143 1.00 50.47 251 PRO A O 1
ATOM 2028 N N . GLY A 1 252 ? 15.808 16.423 -16.941 1.00 52.25 252 GLY A N 1
ATOM 2029 C CA . GLY A 1 252 ? 14.902 16.396 -15.778 1.00 52.25 252 GLY A CA 1
ATOM 2030 C C . GLY A 1 252 ? 15.483 16.948 -14.466 1.00 52.25 252 GLY A C 1
ATOM 2031 O O . GLY A 1 252 ? 16.682 17.159 -14.329 1.00 52.25 252 GLY A O 1
ATOM 2032 N N . LEU A 1 253 ? 14.633 17.143 -13.450 1.00 48.19 253 LEU A N 1
ATOM 2033 C CA . LEU A 1 253 ? 14.981 17.952 -12.275 1.00 48.19 253 LEU A CA 1
ATOM 2034 C C . LEU A 1 253 ? 16.038 17.363 -11.329 1.00 48.19 253 LEU A C 1
ATOM 2036 O O . LEU A 1 253 ? 16.788 18.111 -10.712 1.00 48.19 253 LEU A O 1
ATOM 2040 N N . THR A 1 254 ? 16.151 16.037 -11.254 1.00 51.88 254 THR A N 1
ATOM 2041 C CA . THR A 1 254 ? 17.213 15.353 -10.494 1.00 51.88 254 THR A CA 1
ATOM 2042 C C . THR A 1 254 ? 18.589 15.454 -11.160 1.00 51.88 254 THR A C 1
ATOM 2044 O O . THR A 1 254 ? 19.573 14.974 -10.612 1.00 51.88 254 THR A O 1
ATOM 2047 N N . TRP A 1 255 ? 18.668 16.076 -12.337 1.00 51.53 255 TRP A N 1
ATOM 2048 C CA . TRP A 1 255 ? 19.861 16.163 -13.177 1.00 51.53 255 TRP A CA 1
ATOM 2049 C C . TRP A 1 255 ? 20.475 17.568 -13.196 1.00 51.53 255 TRP A C 1
ATOM 2051 O O . TRP A 1 255 ? 21.518 17.779 -13.811 1.00 51.53 255 TRP A O 1
ATOM 2061 N N . PHE A 1 256 ? 19.855 18.545 -12.528 1.00 49.12 256 PHE A N 1
ATOM 2062 C CA . PHE A 1 256 ? 20.197 19.962 -12.667 1.00 49.12 256 PHE A CA 1
ATOM 2063 C C . PHE A 1 256 ? 21.412 20.442 -11.874 1.00 49.12 256 PHE A C 1
ATOM 2065 O O . PHE A 1 256 ? 21.498 21.635 -11.604 1.00 49.12 256 PHE A O 1
ATOM 2072 N N . ARG A 1 257 ? 22.408 19.590 -11.594 1.00 42.75 257 ARG A N 1
ATOM 2073 C CA . ARG A 1 257 ? 23.655 20.025 -10.943 1.00 42.75 257 ARG A CA 1
ATOM 2074 C C . ARG A 1 257 ? 24.197 21.312 -11.584 1.00 42.75 257 ARG A C 1
ATOM 2076 O O . ARG A 1 257 ? 24.572 21.323 -12.756 1.00 42.75 257 ARG A O 1
ATOM 2083 N N . GLY A 1 258 ? 24.289 22.378 -10.789 1.00 43.56 258 GLY A N 1
ATOM 2084 C CA . GLY A 1 258 ? 24.837 23.669 -11.223 1.00 43.56 258 GLY A CA 1
ATOM 2085 C C . GLY A 1 258 ? 23.781 24.677 -11.673 1.00 43.56 258 GLY A C 1
ATOM 2086 O O . GLY A 1 258 ? 24.133 25.771 -12.111 1.00 43.56 258 GLY A O 1
ATOM 2087 N N . SER A 1 259 ? 22.496 24.351 -11.519 1.00 52.19 259 SER A N 1
ATOM 2088 C CA . SER A 1 259 ? 21.403 25.304 -11.712 1.00 52.19 259 SER A CA 1
ATOM 2089 C C . SER A 1 259 ? 21.286 26.313 -10.563 1.00 52.19 259 SER A C 1
ATOM 2091 O O . SER A 1 259 ? 20.595 27.325 -10.704 1.00 52.19 259 SER A O 1
ATOM 2093 N N . GLY A 1 260 ? 21.943 26.038 -9.427 1.00 50.53 260 GLY A N 1
ATOM 2094 C CA . GLY A 1 260 ? 21.838 26.839 -8.205 1.00 50.53 260 GLY A CA 1
ATOM 2095 C C . GLY A 1 260 ? 20.478 26.692 -7.521 1.00 50.53 260 GLY A C 1
ATOM 2096 O O . GLY A 1 260 ? 20.100 27.540 -6.712 1.00 50.53 260 GLY A O 1
ATOM 2097 N N . ARG A 1 261 ? 19.717 25.648 -7.873 1.00 49.94 261 ARG A N 1
ATOM 2098 C CA . ARG A 1 261 ? 18.381 25.405 -7.334 1.00 49.94 261 ARG A CA 1
ATOM 2099 C C . ARG A 1 261 ? 18.452 24.581 -6.069 1.00 49.94 261 ARG A C 1
ATOM 2101 O O . ARG A 1 261 ? 19.316 23.734 -5.867 1.00 49.94 261 ARG A O 1
ATOM 2108 N N . VAL A 1 262 ? 17.476 24.848 -5.220 1.00 41.69 262 VAL A N 1
ATOM 2109 C CA . VAL A 1 262 ? 17.232 24.138 -3.976 1.00 41.69 262 VAL A CA 1
ATOM 2110 C C . VAL A 1 262 ? 16.973 22.656 -4.305 1.00 41.69 262 VAL A C 1
ATOM 2112 O O . VAL A 1 262 ? 15.957 22.327 -4.909 1.00 41.69 262 VAL A O 1
ATOM 2115 N N . GLY A 1 263 ? 17.934 21.793 -3.944 1.00 49.31 263 GLY A N 1
ATOM 2116 C CA . GLY A 1 263 ? 17.896 20.335 -4.102 1.00 49.31 263 GLY A CA 1
ATOM 2117 C C . GLY A 1 263 ? 18.485 19.724 -5.367 1.00 49.31 263 GLY A C 1
ATOM 2118 O O . GLY A 1 263 ? 18.152 18.582 -5.685 1.00 49.31 263 GLY A O 1
ATOM 2119 N N . ASP A 1 264 ? 19.376 20.444 -6.048 1.00 53.12 264 ASP A N 1
ATOM 2120 C CA . ASP A 1 264 ? 20.389 19.781 -6.873 1.00 53.12 264 ASP A CA 1
ATOM 2121 C C . ASP A 1 264 ? 21.067 18.677 -6.040 1.00 53.12 264 ASP A C 1
ATOM 2123 O O . ASP A 1 264 ? 21.539 18.977 -4.937 1.00 53.12 264 ASP A O 1
ATOM 2127 N N . PRO A 1 265 ? 21.124 17.415 -6.508 1.00 54.06 265 PRO A N 1
ATOM 2128 C CA . PRO A 1 265 ? 21.851 16.390 -5.777 1.00 54.06 265 PRO A CA 1
ATOM 2129 C C . PRO A 1 265 ? 23.326 16.783 -5.661 1.00 54.06 265 PRO A C 1
ATOM 2131 O O . PRO A 1 265 ? 23.964 17.204 -6.633 1.00 54.06 265 PRO A O 1
ATOM 2134 N N . GLU A 1 266 ? 23.876 16.643 -4.457 1.00 55.84 266 GLU A N 1
ATOM 2135 C CA . GLU A 1 266 ? 25.312 16.768 -4.245 1.00 55.84 266 GLU A CA 1
ATOM 2136 C C . GLU A 1 266 ? 26.017 15.571 -4.898 1.00 55.84 266 GLU A C 1
ATOM 2138 O O . GLU A 1 266 ? 25.706 14.420 -4.606 1.00 55.84 266 GLU A O 1
ATOM 2143 N N . GLY A 1 267 ? 26.965 15.829 -5.803 1.00 63.53 267 GLY A N 1
ATOM 2144 C CA . GLY A 1 267 ? 27.760 14.778 -6.447 1.00 63.53 267 GLY A CA 1
ATOM 2145 C C . GLY A 1 267 ? 27.962 14.980 -7.951 1.00 63.53 267 GLY A C 1
ATOM 2146 O O . GLY A 1 267 ? 27.446 15.939 -8.526 1.00 63.53 267 GLY A O 1
ATOM 2147 N N . PRO A 1 268 ? 28.782 14.141 -8.609 1.00 64.69 268 PRO A N 1
ATOM 2148 C CA . PRO A 1 268 ? 28.891 14.124 -10.065 1.00 64.69 268 PRO A CA 1
ATOM 2149 C C . PRO A 1 268 ? 27.570 13.671 -10.707 1.00 64.69 268 PRO A C 1
ATOM 2151 O O . PRO A 1 268 ? 26.826 12.891 -10.118 1.00 64.69 268 PRO A O 1
ATOM 2154 N N . LEU A 1 269 ? 27.289 14.153 -11.924 1.00 65.81 269 LEU A N 1
ATOM 2155 C CA . LEU A 1 269 ? 26.209 13.593 -12.742 1.00 65.81 269 LEU A CA 1
ATOM 2156 C C . LEU A 1 269 ? 26.470 12.092 -12.928 1.00 65.81 269 LEU A C 1
ATOM 2158 O O . LEU A 1 269 ? 27.639 11.716 -13.082 1.00 65.81 269 LEU A O 1
ATOM 2162 N N . PRO A 1 270 ? 25.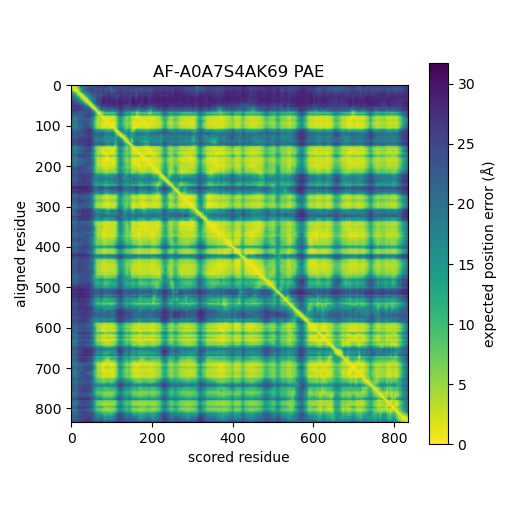437 11.237 -12.926 1.00 72.88 270 PRO A N 1
ATOM 2163 C CA . PRO A 1 270 ? 25.669 9.833 -13.189 1.00 72.88 270 PRO A CA 1
ATOM 2164 C C . PRO A 1 270 ? 26.077 9.646 -14.649 1.00 72.88 270 PRO A C 1
ATOM 2166 O O . PRO A 1 270 ? 25.847 10.504 -15.509 1.00 72.88 270 PRO A O 1
ATOM 2169 N N . SER A 1 271 ? 26.726 8.517 -14.904 1.00 78.56 271 SER A N 1
ATOM 2170 C CA . SER A 1 271 ? 27.243 8.162 -16.218 1.00 78.56 271 SER A CA 1
ATOM 2171 C C . SER A 1 271 ? 26.149 8.199 -17.299 1.00 78.56 271 SER A C 1
ATOM 2173 O O . SER A 1 271 ? 24.948 8.065 -17.033 1.00 78.56 271 SER A O 1
ATOM 2175 N N . MET A 1 272 ? 26.573 8.383 -18.551 1.00 79.44 272 MET A N 1
ATOM 2176 C CA . MET A 1 272 ? 25.715 8.105 -19.712 1.00 79.44 272 MET A C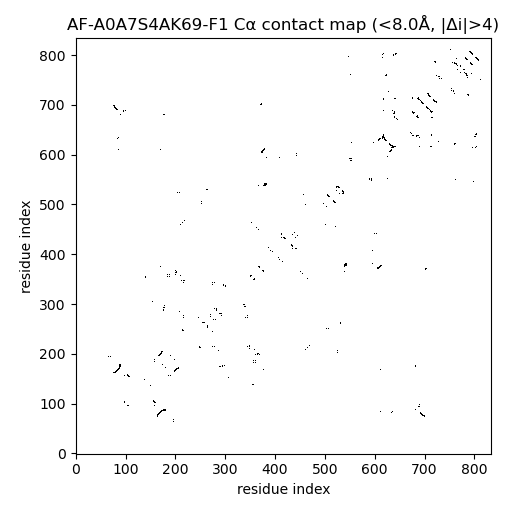A 1
ATOM 2177 C C . MET A 1 272 ? 25.644 6.600 -20.001 1.00 79.44 272 MET A C 1
ATOM 2179 O O . MET A 1 272 ? 24.867 6.197 -20.859 1.00 79.44 272 MET A O 1
ATOM 2183 N N . ASP A 1 273 ? 26.428 5.786 -19.288 1.00 86.44 273 ASP A N 1
ATOM 2184 C CA . ASP A 1 273 ? 26.249 4.341 -19.251 1.00 86.44 273 ASP A CA 1
ATOM 2185 C C . ASP A 1 273 ? 24.885 3.986 -18.612 1.00 86.44 273 ASP A C 1
ATOM 2187 O O . ASP A 1 273 ? 24.582 4.467 -17.511 1.00 86.44 273 ASP A O 1
ATOM 2191 N N . PRO A 1 274 ? 24.041 3.178 -19.280 1.00 87.19 274 PRO A N 1
ATOM 2192 C CA . PRO A 1 274 ? 22.717 2.823 -18.775 1.00 87.19 274 PRO A CA 1
ATOM 2193 C C . PRO A 1 274 ? 22.732 2.096 -17.426 1.00 87.19 274 PRO A C 1
ATOM 2195 O O . PRO A 1 274 ? 21.852 2.342 -16.598 1.00 87.19 274 PRO A O 1
ATOM 2198 N N . GLY A 1 275 ? 23.712 1.218 -17.193 1.00 91.25 275 GLY A N 1
ATOM 2199 C CA . GLY A 1 275 ? 23.819 0.430 -15.965 1.00 91.25 275 GLY A CA 1
ATOM 2200 C C . GLY A 1 275 ? 24.152 1.310 -14.768 1.00 91.25 275 GLY A C 1
ATOM 2201 O O . GLY A 1 275 ? 23.436 1.311 -13.764 1.00 91.25 275 GLY A O 1
ATOM 2202 N N . ASP A 1 276 ? 25.181 2.144 -14.909 1.00 89.69 276 ASP A N 1
ATOM 2203 C CA . ASP A 1 276 ? 25.541 3.155 -13.910 1.00 89.69 276 ASP A CA 1
ATOM 2204 C C . ASP A 1 276 ? 24.400 4.144 -13.650 1.00 89.69 276 ASP A C 1
ATOM 2206 O O . ASP A 1 276 ? 24.173 4.556 -12.506 1.00 89.69 276 ASP A O 1
ATOM 2210 N N . ARG A 1 277 ? 23.654 4.522 -14.696 1.00 86.56 277 ARG A N 1
ATOM 2211 C CA . ARG A 1 277 ? 22.486 5.390 -14.549 1.00 86.56 277 ARG A CA 1
ATOM 2212 C C . ARG A 1 277 ? 21.385 4.726 -13.737 1.00 86.56 277 ARG A C 1
ATOM 2214 O O . ARG A 1 277 ? 20.879 5.346 -12.802 1.00 86.56 277 ARG A O 1
ATOM 2221 N N . LEU A 1 278 ? 21.007 3.498 -14.080 1.00 90.88 278 LEU A N 1
ATOM 2222 C CA . LEU A 1 278 ? 19.991 2.751 -13.343 1.00 90.88 278 LEU A CA 1
ATOM 2223 C C . LEU A 1 278 ? 20.397 2.597 -11.871 1.00 90.88 278 LEU A C 1
ATOM 2225 O O . LEU A 1 278 ? 19.603 2.918 -10.984 1.00 90.88 278 LEU A O 1
ATOM 2229 N N . ARG A 1 279 ? 21.651 2.203 -11.610 1.00 90.75 279 ARG A N 1
ATOM 2230 C CA . ARG A 1 279 ? 22.222 2.105 -10.256 1.00 90.75 279 ARG A CA 1
ATOM 2231 C C . ARG A 1 279 ? 22.091 3.423 -9.495 1.00 90.75 279 ARG A C 1
ATOM 2233 O O . ARG A 1 279 ? 21.685 3.435 -8.333 1.00 90.75 279 ARG A O 1
ATOM 2240 N N . TRP A 1 280 ? 22.379 4.543 -10.158 1.00 86.94 280 TRP A N 1
ATOM 2241 C CA . TRP A 1 280 ? 22.232 5.861 -9.555 1.00 86.94 280 TRP A CA 1
ATOM 2242 C C . TRP A 1 280 ? 20.775 6.202 -9.228 1.00 86.94 280 TRP A C 1
ATOM 2244 O O . TRP A 1 280 ? 20.518 6.655 -8.111 1.00 86.94 280 TRP A O 1
ATOM 2254 N N . ILE A 1 281 ? 19.832 5.972 -10.152 1.00 83.75 281 ILE A N 1
ATOM 2255 C CA . ILE A 1 281 ? 18.399 6.250 -9.943 1.00 83.75 281 ILE A CA 1
ATOM 2256 C C . ILE A 1 281 ? 17.890 5.460 -8.734 1.00 83.75 281 ILE A C 1
ATOM 2258 O O . ILE A 1 281 ? 17.300 6.048 -7.819 1.00 83.75 281 ILE A O 1
ATOM 2262 N N . LEU A 1 282 ? 18.156 4.151 -8.717 1.00 87.31 282 LEU A N 1
ATOM 2263 C CA . LEU A 1 282 ? 17.721 3.237 -7.664 1.00 87.31 282 LEU A CA 1
ATOM 2264 C C . LEU A 1 282 ? 18.322 3.619 -6.302 1.00 87.31 282 LEU A C 1
ATOM 2266 O O . LEU A 1 282 ? 17.586 3.812 -5.333 1.00 87.31 282 LEU A O 1
ATOM 2270 N N . GLY A 1 283 ? 19.638 3.830 -6.229 1.00 84.00 283 GLY A N 1
ATOM 2271 C CA . GLY A 1 283 ? 20.313 4.148 -4.970 1.00 84.00 283 GLY A CA 1
ATOM 2272 C C . GLY A 1 283 ? 20.042 5.553 -4.432 1.00 84.00 283 GLY A C 1
ATOM 2273 O O . GLY A 1 283 ? 19.766 5.708 -3.246 1.00 84.00 283 GLY A O 1
ATOM 2274 N N . ASN A 1 284 ? 20.091 6.583 -5.282 1.00 77.12 284 ASN A N 1
ATOM 2275 C CA . ASN A 1 284 ? 20.081 7.981 -4.823 1.00 77.12 284 ASN A CA 1
ATOM 2276 C C . ASN A 1 284 ? 18.686 8.600 -4.774 1.00 77.12 284 ASN A C 1
ATOM 2278 O O . ASN A 1 284 ? 18.468 9.538 -4.013 1.00 77.12 284 ASN A O 1
ATOM 2282 N N . THR A 1 285 ? 17.748 8.116 -5.593 1.00 73.19 285 THR A N 1
ATOM 2283 C CA . THR A 1 285 ? 16.408 8.723 -5.675 1.00 73.19 285 THR A CA 1
ATOM 2284 C C . THR A 1 285 ? 15.296 7.791 -5.219 1.00 73.19 285 THR A C 1
ATOM 2286 O O . THR A 1 285 ? 14.275 8.272 -4.739 1.00 73.19 285 THR A O 1
ATOM 2289 N N . MET A 1 286 ? 15.491 6.472 -5.300 1.00 77.00 286 MET A N 1
ATOM 2290 C CA . MET A 1 286 ? 14.477 5.494 -4.892 1.00 77.00 286 MET A CA 1
ATOM 2291 C C . MET A 1 286 ? 14.784 4.790 -3.571 1.00 77.00 286 MET A C 1
ATOM 2293 O O . MET A 1 286 ? 13.933 4.053 -3.099 1.00 77.00 286 MET A O 1
ATOM 2297 N N . GLY A 1 287 ? 15.936 5.037 -2.935 1.00 79.62 287 GLY A N 1
ATOM 2298 C CA . GLY A 1 287 ? 16.275 4.430 -1.641 1.00 79.62 287 GLY A CA 1
ATOM 2299 C C . GLY A 1 287 ? 16.478 2.911 -1.694 1.00 79.62 287 GLY A C 1
ATOM 2300 O O . GLY A 1 287 ? 16.368 2.251 -0.661 1.00 79.62 287 GLY A O 1
ATOM 2301 N N . SER A 1 288 ? 16.779 2.377 -2.881 1.00 86.12 288 SER A N 1
ATOM 2302 C CA . SER A 1 288 ? 16.873 0.947 -3.181 1.00 86.12 288 SER A CA 1
ATOM 2303 C C . SER A 1 288 ? 18.243 0.610 -3.808 1.00 86.12 288 SER A C 1
ATOM 2305 O O . SER A 1 288 ? 18.302 0.184 -4.965 1.00 86.12 288 SER A O 1
ATOM 2307 N N . PRO A 1 289 ? 19.370 0.864 -3.109 1.00 88.12 289 PRO A N 1
ATOM 2308 C CA . PRO A 1 289 ? 20.716 0.807 -3.697 1.00 88.12 289 PRO A CA 1
ATOM 2309 C C . PRO A 1 289 ? 21.087 -0.557 -4.288 1.00 88.12 289 PRO A C 1
ATOM 2311 O O . PRO A 1 289 ? 21.773 -0.600 -5.307 1.00 88.12 289 PRO A O 1
ATOM 2314 N N . ASP A 1 290 ? 20.568 -1.641 -3.715 1.00 92.31 290 ASP A N 1
ATOM 2315 C CA . ASP A 1 290 ? 20.897 -3.013 -4.115 1.00 92.31 290 ASP A CA 1
ATOM 2316 C C . ASP A 1 290 ? 19.912 -3.602 -5.146 1.00 92.31 290 ASP A C 1
ATOM 2318 O O . ASP A 1 290 ? 20.120 -4.697 -5.667 1.00 92.31 290 ASP A O 1
ATOM 2322 N N . ALA A 1 291 ? 18.849 -2.869 -5.511 1.00 92.31 291 ALA A N 1
ATOM 2323 C CA . ALA A 1 291 ? 17.776 -3.384 -6.370 1.00 92.31 291 ALA A CA 1
ATOM 2324 C C . ALA A 1 291 ? 18.249 -3.786 -7.782 1.00 92.31 291 ALA A C 1
ATOM 2326 O O . ALA A 1 291 ? 17.659 -4.664 -8.414 1.00 92.31 291 ALA A O 1
ATOM 2327 N N . MET A 1 292 ? 19.332 -3.183 -8.287 1.00 94.19 292 MET A N 1
ATOM 2328 C CA . MET A 1 292 ? 19.939 -3.598 -9.558 1.00 94.19 292 MET A CA 1
ATOM 2329 C C . MET A 1 292 ? 20.580 -4.987 -9.445 1.00 94.19 292 MET A C 1
ATOM 2331 O O . MET A 1 292 ? 20.401 -5.832 -10.323 1.00 94.19 292 MET A O 1
ATOM 2335 N N . ASP A 1 293 ? 21.309 -5.236 -8.358 1.00 94.38 293 ASP A N 1
ATOM 2336 C CA . ASP A 1 293 ? 21.980 -6.512 -8.126 1.00 94.38 293 ASP A CA 1
ATOM 2337 C C . ASP A 1 293 ? 20.967 -7.608 -7.795 1.00 94.38 293 ASP A C 1
ATOM 2339 O O . ASP A 1 293 ? 21.124 -8.742 -8.250 1.00 94.38 293 ASP A O 1
ATOM 2343 N N . HIS A 1 294 ? 19.891 -7.268 -7.084 1.00 94.44 294 HIS A N 1
ATOM 2344 C CA . HIS A 1 294 ? 18.787 -8.191 -6.851 1.00 94.44 294 HIS A CA 1
ATOM 2345 C C . HIS A 1 294 ? 18.086 -8.580 -8.155 1.00 94.44 294 HIS A C 1
ATOM 2347 O O . HIS A 1 294 ? 17.923 -9.768 -8.420 1.00 94.44 294 HIS A O 1
ATOM 2353 N N . ARG A 1 295 ? 17.778 -7.615 -9.036 1.00 95.12 295 ARG A N 1
ATOM 2354 C CA . ARG A 1 295 ? 17.221 -7.930 -10.361 1.00 95.12 295 ARG A CA 1
ATOM 2355 C C . ARG A 1 295 ? 18.157 -8.829 -11.169 1.00 95.12 295 ARG A C 1
ATOM 2357 O O . ARG A 1 295 ? 17.691 -9.745 -11.839 1.00 95.12 295 ARG A O 1
ATOM 2364 N N . ARG A 1 296 ? 19.477 -8.625 -11.086 1.00 94.94 296 ARG A N 1
ATOM 2365 C CA . ARG A 1 296 ? 20.460 -9.517 -11.727 1.00 94.94 296 ARG A CA 1
ATOM 2366 C C . ARG A 1 296 ? 20.335 -10.958 -11.219 1.00 94.94 296 ARG A C 1
ATOM 2368 O O . ARG A 1 296 ? 20.375 -11.895 -12.015 1.00 94.94 296 ARG A O 1
ATOM 2375 N N . GLN A 1 297 ? 20.190 -11.132 -9.906 1.00 93.56 297 GLN A N 1
ATOM 2376 C CA . GLN A 1 297 ? 20.014 -12.446 -9.281 1.00 93.56 297 GLN A CA 1
ATOM 2377 C C . GLN A 1 297 ? 18.683 -13.091 -9.679 1.00 93.56 297 GLN A C 1
ATOM 2379 O O . GLN A 1 297 ? 18.667 -14.285 -9.983 1.00 93.56 297 GLN A O 1
ATOM 2384 N N . GLU A 1 298 ? 17.603 -12.309 -9.732 1.00 94.38 298 GLU A N 1
ATOM 2385 C CA . GLU A 1 298 ? 16.283 -12.757 -10.182 1.00 94.38 298 GLU A CA 1
ATOM 2386 C C . GLU A 1 298 ? 16.323 -13.245 -11.633 1.00 94.38 298 GLU A C 1
ATOM 2388 O O . GLU A 1 298 ? 15.926 -14.375 -11.905 1.00 94.38 298 GLU A O 1
ATOM 2393 N N . LEU A 1 299 ? 16.896 -12.464 -12.554 1.00 94.25 299 LEU A N 1
ATOM 2394 C CA . LEU A 1 299 ? 17.044 -12.863 -13.959 1.00 94.25 299 LEU A CA 1
ATOM 2395 C C . LEU A 1 299 ? 17.867 -14.152 -14.105 1.00 94.25 299 LEU A C 1
ATOM 2397 O O . LEU A 1 299 ? 17.509 -15.041 -14.875 1.00 94.25 299 LEU A O 1
ATOM 2401 N N . ALA A 1 300 ? 18.943 -14.298 -13.326 1.00 92.06 300 ALA A N 1
ATOM 2402 C CA . ALA A 1 300 ? 19.736 -15.525 -13.309 1.00 92.06 300 ALA A CA 1
ATOM 2403 C C . ALA A 1 300 ? 18.969 -16.718 -12.703 1.00 92.06 300 ALA A C 1
ATOM 2405 O O . ALA A 1 300 ? 19.234 -17.874 -13.037 1.00 92.06 300 ALA A O 1
ATOM 2406 N N . TRP A 1 301 ? 18.051 -16.477 -11.766 1.00 91.12 301 TRP A N 1
ATOM 2407 C CA . TRP A 1 301 ? 17.159 -17.499 -11.219 1.00 91.12 301 TRP A CA 1
ATOM 2408 C C . TRP A 1 301 ? 16.101 -17.933 -12.245 1.00 91.12 301 TRP A C 1
ATOM 2410 O O . TRP A 1 301 ? 15.931 -19.139 -12.443 1.00 91.12 301 TRP A O 1
ATOM 2420 N N . GLU A 1 302 ? 15.487 -16.996 -12.972 1.00 90.69 302 GLU A N 1
ATOM 2421 C CA . GLU A 1 302 ? 14.533 -17.308 -14.047 1.00 90.69 302 GLU A CA 1
ATOM 2422 C C . GLU A 1 302 ? 15.198 -18.063 -15.205 1.00 90.69 302 GLU A C 1
ATOM 2424 O O . GLU A 1 302 ? 14.673 -19.080 -15.657 1.00 90.69 302 GLU A O 1
ATOM 2429 N N . ALA A 1 303 ? 16.408 -17.660 -15.610 1.00 88.62 303 ALA A N 1
ATOM 2430 C CA . ALA A 1 303 ? 17.174 -18.337 -16.661 1.00 88.62 303 ALA A CA 1
ATOM 2431 C C . ALA A 1 303 ? 17.496 -19.811 -16.335 1.00 88.62 303 ALA A C 1
ATOM 2433 O O . ALA A 1 303 ? 17.684 -20.622 -17.240 1.00 88.62 303 ALA A O 1
ATOM 2434 N N . ARG A 1 304 ? 17.523 -20.184 -15.047 1.00 87.81 304 ARG A N 1
ATOM 2435 C CA . ARG A 1 304 ? 17.721 -21.569 -14.572 1.00 87.81 304 ARG A CA 1
ATOM 2436 C C . ARG A 1 304 ? 16.409 -22.347 -14.396 1.00 87.81 304 ARG A C 1
ATOM 2438 O O . ARG A 1 304 ? 16.409 -23.436 -13.816 1.00 87.81 304 ARG A O 1
ATOM 2445 N N . GLY A 1 305 ? 15.291 -21.803 -14.875 1.00 86.44 305 GLY A N 1
ATOM 2446 C CA . GLY A 1 305 ? 13.973 -22.431 -14.806 1.00 86.44 305 GLY A CA 1
ATOM 2447 C C . GLY A 1 305 ? 13.317 -22.345 -13.429 1.00 86.44 305 GLY A C 1
ATOM 2448 O O . GLY A 1 305 ? 12.586 -23.258 -13.058 1.00 86.44 305 GLY A O 1
ATOM 2449 N N . CYS A 1 306 ? 13.603 -21.293 -12.654 1.00 86.56 306 CYS A N 1
ATOM 2450 C CA . CYS A 1 306 ? 12.896 -20.965 -11.407 1.00 86.56 306 CYS A CA 1
ATOM 2451 C C . CYS A 1 306 ? 12.949 -22.044 -10.302 1.00 86.56 306 CYS A C 1
ATOM 2453 O O . CYS A 1 306 ? 12.132 -22.033 -9.380 1.00 86.56 306 CYS A O 1
ATOM 2455 N N . LYS A 1 307 ? 13.897 -22.989 -10.358 1.00 77.56 307 LYS A N 1
ATOM 2456 C CA . LYS A 1 307 ? 13.998 -24.076 -9.371 1.00 77.56 307 LYS A CA 1
ATOM 2457 C C . LYS A 1 307 ? 14.509 -23.545 -8.028 1.00 77.56 307 LYS A C 1
ATOM 2459 O O . LYS A 1 307 ? 15.535 -22.868 -7.967 1.00 77.56 307 LYS A O 1
ATOM 2464 N N . ASP A 1 308 ? 13.814 -23.878 -6.940 1.00 72.00 308 ASP A N 1
ATOM 2465 C CA . ASP A 1 308 ? 14.237 -23.516 -5.585 1.00 72.00 308 ASP A CA 1
ATOM 2466 C C . ASP A 1 308 ? 15.530 -24.268 -5.205 1.00 72.00 308 ASP A C 1
ATOM 2468 O O . ASP A 1 308 ? 15.549 -25.502 -5.099 1.00 72.00 308 ASP A O 1
ATOM 2472 N N . HIS A 1 309 ? 16.604 -23.518 -4.921 1.00 58.88 309 HIS A N 1
ATOM 2473 C CA . HIS A 1 309 ? 17.923 -24.050 -4.518 1.00 58.88 309 HIS A CA 1
ATOM 2474 C C . HIS A 1 309 ? 17.877 -24.980 -3.293 1.00 58.88 309 HIS A C 1
ATOM 2476 O O . HIS A 1 309 ? 18.740 -25.840 -3.118 1.00 58.88 309 HIS A O 1
ATOM 2482 N N . ASN A 1 310 ? 16.844 -24.867 -2.452 1.00 54.69 310 ASN A N 1
ATOM 2483 C CA . ASN A 1 310 ? 16.732 -25.619 -1.199 1.00 54.69 310 ASN A CA 1
ATOM 2484 C C . ASN A 1 310 ? 16.494 -27.128 -1.363 1.00 54.69 310 ASN A C 1
ATOM 2486 O O . ASN A 1 310 ? 16.633 -27.873 -0.389 1.00 54.69 310 ASN A O 1
ATOM 2490 N N . SER A 1 311 ? 16.195 -27.609 -2.570 1.00 52.88 311 SER A N 1
ATOM 2491 C CA . SER A 1 311 ? 15.986 -29.040 -2.830 1.00 52.88 311 SER A CA 1
ATOM 2492 C C . SER A 1 311 ? 17.275 -29.887 -2.779 1.00 52.88 311 SER A C 1
ATOM 2494 O O . SER A 1 311 ? 17.193 -31.114 -2.746 1.00 52.88 311 SER A O 1
ATOM 2496 N N . ARG A 1 312 ? 18.461 -29.268 -2.657 1.00 47.19 312 ARG A N 1
ATOM 2497 C CA . ARG A 1 312 ? 19.765 -29.962 -2.575 1.00 47.19 312 ARG A CA 1
ATOM 2498 C C . ARG A 1 312 ? 20.239 -30.390 -1.178 1.00 47.19 312 ARG A C 1
ATOM 2500 O O . ARG A 1 312 ? 21.266 -31.047 -1.070 1.00 47.19 312 ARG A O 1
ATOM 2507 N N . SER A 1 313 ? 19.525 -30.061 -0.103 1.00 49.81 313 SER A N 1
ATOM 2508 C CA . SER A 1 313 ? 20.080 -30.135 1.264 1.00 49.81 313 SER A CA 1
ATOM 2509 C C . SER A 1 313 ? 19.820 -31.427 2.065 1.00 49.81 313 SER A C 1
ATOM 2511 O O . SER A 1 313 ? 20.112 -31.449 3.256 1.00 49.81 313 SER A O 1
ATOM 2513 N N . ASN A 1 314 ? 19.310 -32.517 1.470 1.00 49.22 314 ASN A N 1
ATOM 2514 C CA . ASN A 1 314 ? 18.981 -33.739 2.237 1.00 49.22 314 ASN A CA 1
ATOM 2515 C C . ASN A 1 314 ? 19.513 -35.076 1.690 1.00 49.22 314 ASN A C 1
ATOM 2517 O O . ASN A 1 314 ? 19.210 -36.123 2.270 1.00 49.22 314 ASN A O 1
ATOM 2521 N N . SER A 1 315 ? 20.338 -35.094 0.641 1.00 50.31 315 SER A N 1
ATOM 2522 C CA . SER A 1 315 ? 21.125 -36.294 0.336 1.00 50.31 315 SER A CA 1
ATOM 2523 C C . SER A 1 315 ? 22.340 -36.336 1.265 1.00 50.31 315 SER A C 1
ATOM 2525 O O . SER A 1 315 ? 23.408 -35.836 0.928 1.00 50.31 315 SER A O 1
ATOM 2527 N N . ASN A 1 316 ? 22.156 -36.923 2.452 1.00 49.69 316 ASN A N 1
ATOM 2528 C CA . ASN A 1 316 ? 23.221 -37.361 3.365 1.00 49.69 316 ASN A CA 1
ATOM 2529 C C . ASN A 1 316 ? 24.064 -38.489 2.726 1.00 49.69 316 ASN A C 1
ATOM 2531 O O . ASN A 1 316 ? 24.192 -39.566 3.310 1.00 49.69 316 ASN A O 1
ATOM 2535 N N . ASP A 1 317 ? 24.604 -38.286 1.524 1.00 52.62 317 ASP A N 1
ATOM 2536 C CA . ASP A 1 317 ? 25.641 -39.169 1.000 1.00 52.62 317 ASP A CA 1
ATOM 2537 C C . ASP A 1 317 ? 26.988 -38.627 1.471 1.00 52.62 317 ASP A C 1
ATOM 2539 O O . ASP A 1 317 ? 27.587 -37.714 0.907 1.00 52.62 317 ASP A O 1
ATOM 2543 N N . SER A 1 318 ? 27.377 -39.114 2.644 1.00 47.69 318 SER A N 1
ATOM 2544 C CA . SER A 1 318 ? 28.578 -38.748 3.377 1.00 47.69 318 SER A CA 1
ATOM 2545 C C . SER A 1 318 ? 29.824 -39.355 2.729 1.00 47.69 318 SER A C 1
ATOM 2547 O O . SER A 1 318 ? 30.492 -40.199 3.335 1.00 47.69 318 SER A O 1
ATOM 2549 N N . THR A 1 319 ? 30.151 -38.955 1.505 1.00 50.53 319 THR A N 1
ATOM 2550 C CA . THR A 1 319 ? 31.478 -39.205 0.936 1.00 50.53 319 THR A CA 1
ATOM 2551 C C . THR A 1 319 ? 32.325 -37.954 1.116 1.00 50.53 319 THR A C 1
ATOM 2553 O O . THR A 1 319 ? 32.098 -36.930 0.482 1.00 50.53 319 THR A O 1
ATOM 2556 N N . ASN A 1 320 ? 33.271 -38.054 2.052 1.00 48.38 320 ASN A N 1
ATOM 2557 C CA . ASN A 1 320 ? 34.314 -37.077 2.344 1.00 48.38 320 ASN A CA 1
ATOM 2558 C C . ASN A 1 320 ? 35.210 -36.830 1.115 1.00 48.38 320 ASN A C 1
ATOM 2560 O O . ASN A 1 320 ? 36.305 -37.383 1.060 1.00 48.38 320 ASN A O 1
ATOM 2564 N N . ASP A 1 321 ? 34.781 -35.986 0.182 1.00 44.72 321 ASP A N 1
ATOM 2565 C CA . ASP A 1 321 ? 35.699 -35.302 -0.728 1.00 44.72 321 ASP A CA 1
ATOM 2566 C C . ASP A 1 321 ? 35.706 -33.816 -0.371 1.00 44.72 321 ASP A C 1
ATOM 2568 O O . ASP A 1 321 ? 34.836 -33.026 -0.732 1.00 44.72 321 ASP A O 1
ATOM 2572 N N . SER A 1 322 ? 36.693 -33.473 0.453 1.00 54.31 322 SER A N 1
ATOM 2573 C CA . SER A 1 322 ? 37.197 -32.117 0.599 1.00 54.31 322 SER A CA 1
ATOM 2574 C C . SER A 1 322 ? 37.719 -31.638 -0.753 1.00 54.31 322 SER A C 1
ATOM 2576 O O . SER A 1 322 ? 38.503 -32.356 -1.367 1.00 54.31 322 SER A O 1
ATOM 2578 N N . ASP A 1 323 ? 37.336 -30.419 -1.128 1.00 49.47 323 ASP A N 1
ATOM 2579 C CA . ASP A 1 323 ? 37.751 -29.660 -2.316 1.00 49.47 323 ASP A CA 1
ATOM 2580 C C . ASP A 1 323 ? 36.777 -29.742 -3.502 1.00 49.47 323 ASP A C 1
ATOM 2582 O O . ASP A 1 323 ? 36.944 -30.524 -4.434 1.00 49.47 323 ASP A O 1
ATOM 2586 N N . SER A 1 324 ? 35.767 -28.866 -3.511 1.00 47.59 324 SER A N 1
ATOM 2587 C CA . SER A 1 324 ? 35.541 -27.942 -4.638 1.00 47.59 324 SER A CA 1
ATOM 2588 C C . SER A 1 324 ? 34.267 -27.115 -4.456 1.00 47.59 324 SER A C 1
ATOM 2590 O O . SER A 1 324 ? 33.165 -27.645 -4.320 1.00 47.59 324 SER A O 1
ATOM 2592 N N . ASP A 1 325 ? 34.426 -25.794 -4.546 1.00 47.88 325 ASP A N 1
ATOM 2593 C CA . ASP A 1 325 ? 33.378 -24.819 -4.862 1.00 47.88 325 ASP A CA 1
ATOM 2594 C C . ASP A 1 325 ? 32.862 -25.032 -6.303 1.00 47.88 325 ASP A C 1
ATOM 2596 O O . ASP A 1 325 ? 32.925 -24.141 -7.151 1.00 47.88 325 ASP A O 1
ATOM 2600 N N . ASN A 1 326 ? 32.385 -26.239 -6.617 1.00 44.47 326 ASN A N 1
ATOM 2601 C CA . ASN A 1 326 ? 31.807 -26.565 -7.914 1.00 44.47 326 ASN A CA 1
ATOM 2602 C C . ASN A 1 326 ? 30.386 -26.000 -7.974 1.00 44.47 326 ASN A C 1
ATOM 2604 O O . ASN A 1 326 ? 29.390 -26.712 -7.831 1.00 44.47 326 ASN A O 1
ATOM 2608 N N . ALA A 1 327 ? 30.307 -24.686 -8.197 1.00 52.97 327 ALA A N 1
ATOM 2609 C CA . ALA A 1 327 ? 29.177 -24.104 -8.902 1.00 52.97 327 ALA A CA 1
ATOM 2610 C C . ALA A 1 327 ? 28.932 -24.963 -10.147 1.00 52.97 327 ALA A C 1
ATOM 2612 O O . ALA A 1 327 ? 29.884 -25.259 -10.866 1.00 52.97 327 ALA A O 1
ATOM 2613 N N . GLU A 1 328 ? 27.695 -25.420 -10.354 1.00 51.81 328 GLU A N 1
ATOM 2614 C CA . GLU A 1 328 ? 27.334 -26.209 -11.531 1.00 51.81 328 GLU A CA 1
ATOM 2615 C C . GLU A 1 328 ? 27.834 -25.514 -12.791 1.00 51.81 328 GLU A C 1
ATOM 2617 O O . GLU A 1 328 ? 27.342 -24.460 -13.195 1.00 51.81 328 GLU A O 1
ATOM 2622 N N . VAL A 1 329 ? 28.864 -26.121 -13.358 1.00 51.03 329 VAL A N 1
ATOM 2623 C CA . VAL A 1 329 ? 29.448 -25.772 -14.632 1.00 51.03 329 VAL A CA 1
ATOM 2624 C C . VAL A 1 329 ? 28.436 -26.210 -15.690 1.00 51.03 329 VAL A C 1
ATOM 2626 O O . VAL A 1 329 ? 28.069 -27.384 -15.738 1.00 51.03 329 VAL A O 1
ATOM 2629 N N . THR A 1 330 ? 27.934 -25.269 -16.493 1.00 59.28 330 THR A N 1
ATOM 2630 C CA . THR A 1 330 ? 27.240 -25.599 -17.748 1.00 59.28 330 THR A CA 1
ATOM 2631 C C . THR A 1 330 ? 28.215 -26.346 -18.669 1.00 59.28 330 THR A C 1
ATOM 2633 O O . THR A 1 330 ? 29.418 -26.335 -18.414 1.00 59.28 330 THR A O 1
ATOM 2636 N N . ASP A 1 331 ? 27.741 -27.018 -19.720 1.00 55.47 331 ASP A N 1
ATOM 2637 C CA . ASP A 1 331 ? 28.587 -27.852 -20.607 1.00 55.47 331 ASP A CA 1
ATOM 2638 C C . ASP A 1 331 ? 29.780 -27.073 -21.234 1.00 55.47 331 ASP A C 1
ATOM 2640 O O . ASP A 1 331 ? 30.774 -27.634 -21.686 1.00 55.47 331 ASP A O 1
ATOM 2644 N N . ASP A 1 332 ? 29.713 -25.746 -21.158 1.00 58.38 332 ASP A N 1
ATOM 2645 C CA . ASP A 1 332 ? 30.640 -24.717 -21.611 1.00 58.38 332 ASP A CA 1
ATOM 2646 C C . ASP A 1 332 ? 31.419 -23.980 -20.490 1.00 58.38 332 ASP A C 1
ATOM 2648 O O . ASP A 1 332 ? 32.152 -23.028 -20.765 1.00 58.38 332 ASP A O 1
ATOM 2652 N N . GLY A 1 333 ? 31.360 -24.406 -19.221 1.00 57.41 333 GLY A N 1
ATOM 2653 C CA . GLY A 1 333 ? 32.294 -23.889 -18.201 1.00 57.41 333 GLY A CA 1
ATOM 2654 C C . GLY A 1 333 ? 31.905 -22.574 -17.521 1.00 57.41 333 GLY A C 1
ATOM 2655 O O . GLY A 1 333 ? 32.547 -22.192 -16.539 1.00 57.41 333 GLY A O 1
ATOM 2656 N N . LEU A 1 334 ? 30.912 -21.847 -18.039 1.00 61.09 334 LEU A N 1
ATOM 2657 C CA . LEU A 1 334 ? 30.725 -20.427 -17.740 1.00 61.09 334 LEU A CA 1
ATOM 2658 C C . LEU A 1 334 ? 29.398 -20.163 -17.012 1.00 61.09 334 LEU A C 1
ATOM 2660 O O . LEU A 1 334 ? 28.328 -20.440 -17.547 1.00 61.09 334 LEU A O 1
ATOM 2664 N N . PRO A 1 335 ? 29.417 -19.578 -15.798 1.00 64.06 335 PRO A N 1
ATOM 2665 C CA . PRO A 1 335 ? 28.186 -19.192 -15.120 1.00 64.06 335 PRO A CA 1
ATOM 2666 C C . PRO A 1 335 ? 27.406 -18.195 -15.987 1.00 64.06 335 PRO A C 1
ATOM 2668 O O . PRO A 1 335 ? 27.986 -17.207 -16.438 1.00 64.06 335 PRO A O 1
ATOM 2671 N N . CYS A 1 336 ? 26.100 -18.434 -16.183 1.00 68.12 336 CYS A N 1
ATOM 2672 C CA . CYS A 1 336 ? 25.185 -17.528 -16.888 1.00 68.12 336 CYS A CA 1
ATOM 2673 C C . CYS A 1 336 ? 25.278 -16.121 -16.280 1.00 68.12 336 CYS A C 1
ATOM 2675 O O . CYS A 1 336 ? 24.693 -15.825 -15.232 1.00 68.12 336 CYS A O 1
ATOM 2677 N N . ARG A 1 337 ? 26.076 -15.258 -16.909 1.00 86.31 337 ARG A N 1
ATOM 2678 C CA . ARG A 1 337 ? 26.446 -13.957 -16.364 1.00 86.31 337 ARG A CA 1
ATOM 2679 C C . ARG A 1 337 ? 25.501 -12.909 -16.927 1.00 86.31 337 ARG A C 1
ATOM 2681 O O . ARG A 1 337 ? 25.759 -12.345 -17.981 1.00 86.31 337 ARG A O 1
ATOM 2688 N N . VAL A 1 338 ? 24.418 -12.649 -16.200 1.00 92.69 338 VAL A N 1
ATOM 2689 C CA . VAL A 1 338 ? 23.497 -11.544 -16.502 1.00 92.69 338 VAL A CA 1
ATOM 2690 C C . VAL A 1 338 ? 24.278 -10.227 -16.438 1.00 92.69 338 VAL A C 1
ATOM 2692 O O . VAL A 1 338 ? 24.857 -9.887 -15.402 1.00 92.69 338 VAL A O 1
ATOM 2695 N N . SER A 1 339 ? 24.339 -9.512 -17.556 1.00 93.12 339 SER A N 1
ATOM 2696 C CA . SER A 1 339 ? 25.075 -8.255 -17.686 1.00 93.12 339 SER A CA 1
ATOM 2697 C C . SER A 1 339 ? 24.282 -7.065 -17.132 1.00 93.12 339 SER A C 1
ATOM 2699 O O . SER A 1 339 ? 23.073 -7.144 -16.912 1.00 93.12 339 SER A O 1
ATOM 2701 N N . ASP A 1 340 ? 24.944 -5.921 -16.935 1.00 93.25 340 ASP A N 1
ATOM 2702 C CA . ASP A 1 340 ? 24.255 -4.673 -16.570 1.00 93.25 340 ASP A CA 1
ATOM 2703 C C . ASP A 1 340 ? 23.262 -4.235 -17.661 1.00 93.25 340 ASP A C 1
ATOM 2705 O O . ASP A 1 340 ? 22.197 -3.706 -17.345 1.00 93.25 340 ASP A O 1
ATOM 2709 N N . CYS A 1 341 ? 23.565 -4.520 -18.933 1.00 89.94 341 CYS A N 1
ATOM 2710 C CA . CYS A 1 341 ? 22.661 -4.258 -20.053 1.00 89.94 341 CYS A CA 1
ATOM 2711 C C . CYS A 1 341 ? 21.391 -5.116 -19.982 1.00 89.94 341 CYS A C 1
ATOM 2713 O O . CYS A 1 341 ? 20.309 -4.597 -20.246 1.00 89.94 341 CYS A O 1
ATOM 2715 N N . ASP A 1 342 ? 21.498 -6.385 -19.578 1.00 91.25 342 ASP A N 1
ATOM 2716 C CA . ASP A 1 342 ? 20.334 -7.268 -19.405 1.00 91.25 342 ASP A CA 1
ATOM 2717 C C . ASP A 1 342 ? 19.423 -6.771 -18.279 1.00 91.25 342 ASP A C 1
ATOM 2719 O O . ASP A 1 342 ? 18.200 -6.750 -18.419 1.00 91.25 342 ASP A O 1
ATOM 2723 N N . VAL A 1 343 ? 20.012 -6.301 -17.173 1.00 94.00 343 VAL A N 1
ATOM 2724 C CA . VAL A 1 343 ? 19.253 -5.719 -16.057 1.00 94.00 343 VAL A CA 1
ATOM 2725 C C . VAL A 1 343 ? 18.541 -4.438 -16.491 1.00 94.00 343 VAL A C 1
ATOM 2727 O O . VAL A 1 343 ? 17.353 -4.275 -16.216 1.00 94.00 343 VAL A O 1
ATOM 2730 N N . VAL A 1 344 ? 19.238 -3.535 -17.187 1.00 93.06 344 VAL A N 1
ATOM 2731 C CA . VAL A 1 344 ? 18.637 -2.297 -17.710 1.00 93.06 344 VAL A CA 1
ATOM 2732 C C . VAL A 1 344 ? 17.490 -2.612 -18.657 1.00 93.06 344 VAL A C 1
ATOM 2734 O O . VAL A 1 344 ? 16.403 -2.061 -18.485 1.00 93.06 344 VAL A O 1
ATOM 2737 N N . ARG A 1 345 ? 17.711 -3.528 -19.605 1.00 90.75 345 ARG A N 1
ATOM 2738 C CA . ARG A 1 345 ? 16.685 -3.973 -20.546 1.00 90.75 345 ARG A CA 1
ATOM 2739 C C . ARG A 1 345 ? 15.462 -4.515 -19.806 1.00 90.75 345 ARG A C 1
ATOM 2741 O O . ARG A 1 345 ? 14.359 -4.056 -20.077 1.00 90.75 345 ARG A O 1
ATOM 2748 N N . SER A 1 346 ? 15.657 -5.364 -18.794 1.00 93.38 346 SER A N 1
ATOM 2749 C CA . SER A 1 346 ? 14.560 -5.878 -17.962 1.00 93.38 346 SER A CA 1
ATOM 2750 C C . SER A 1 346 ? 13.753 -4.761 -17.289 1.00 93.38 346 SER A C 1
ATOM 2752 O O . SER A 1 346 ? 12.522 -4.818 -17.279 1.00 93.38 346 SER A O 1
ATOM 2754 N N . TYR A 1 347 ? 14.403 -3.721 -16.753 1.00 94.19 347 TYR A N 1
ATOM 2755 C CA . TYR A 1 347 ? 13.698 -2.564 -16.184 1.00 94.19 347 TYR A CA 1
ATOM 2756 C C . TYR A 1 347 ? 12.930 -1.769 -17.245 1.00 94.19 347 TYR A C 1
ATOM 2758 O O . TYR A 1 347 ? 11.802 -1.358 -16.980 1.00 94.19 347 TYR A O 1
ATOM 2766 N N . GLN A 1 348 ? 13.509 -1.560 -18.430 1.00 91.75 348 GLN A N 1
ATOM 2767 C CA . GLN A 1 348 ? 12.828 -0.889 -19.542 1.00 91.75 348 GLN A CA 1
ATOM 2768 C C . GLN A 1 348 ? 11.595 -1.682 -19.991 1.00 91.75 348 GLN A C 1
ATOM 2770 O O . GLN A 1 348 ? 10.516 -1.128 -20.144 1.00 91.75 348 GLN A O 1
ATOM 2775 N N . GLU A 1 349 ? 11.717 -2.992 -20.156 1.00 90.81 349 GLU A N 1
ATOM 2776 C CA . GLU A 1 349 ? 10.607 -3.843 -20.589 1.00 90.81 349 GLU A CA 1
ATOM 2777 C C . GLU A 1 349 ? 9.499 -3.887 -19.540 1.00 90.81 349 GLU A C 1
ATOM 2779 O O . GLU A 1 349 ? 8.336 -3.654 -19.859 1.00 90.81 349 GLU A O 1
ATOM 2784 N N . SER A 1 350 ? 9.858 -4.099 -18.274 1.00 92.56 350 SER A N 1
ATOM 2785 C CA . SER A 1 350 ? 8.874 -4.232 -17.201 1.00 92.56 350 SER A CA 1
ATOM 2786 C C . SER A 1 350 ? 8.152 -2.918 -16.897 1.00 92.56 350 SER A C 1
ATOM 2788 O O . SER A 1 350 ? 6.953 -2.917 -16.619 1.00 92.56 350 SER A O 1
ATOM 2790 N N . CYS A 1 351 ? 8.875 -1.792 -16.926 1.00 92.06 351 CYS A N 1
ATOM 2791 C CA . CYS A 1 351 ? 8.303 -0.464 -16.705 1.00 92.06 351 CYS A CA 1
ATOM 2792 C C . CYS A 1 351 ? 7.642 0.106 -17.960 1.00 92.06 351 CYS A C 1
ATOM 2794 O O . CYS A 1 351 ? 7.026 1.159 -17.864 1.00 92.06 351 CYS A O 1
ATOM 2796 N N . HIS A 1 352 ? 7.740 -0.538 -19.122 1.00 91.62 352 HIS A N 1
ATOM 2797 C CA . HIS A 1 352 ? 6.962 -0.150 -20.292 1.00 91.62 352 HIS A CA 1
ATOM 2798 C C . HIS A 1 352 ? 5.456 -0.218 -19.963 1.00 91.62 352 HIS A C 1
ATOM 2800 O O . HIS A 1 352 ? 5.057 -1.134 -19.246 1.00 91.62 352 HIS A O 1
ATOM 2806 N N . PRO A 1 353 ? 4.578 0.645 -20.519 1.00 90.00 353 PRO A N 1
ATOM 2807 C CA . PRO A 1 353 ? 3.120 0.528 -20.364 1.00 90.00 353 PRO A CA 1
ATOM 2808 C C . PRO A 1 353 ? 2.545 -0.876 -20.577 1.00 90.00 353 PRO A C 1
ATOM 2810 O O . PRO A 1 353 ? 1.591 -1.288 -19.928 1.00 90.00 353 PRO A O 1
ATOM 2813 N N . ARG A 1 354 ? 3.158 -1.624 -21.499 1.00 90.25 354 ARG A N 1
ATOM 2814 C CA . ARG A 1 354 ? 2.779 -3.003 -21.844 1.00 90.25 354 ARG A CA 1
ATOM 2815 C C . ARG A 1 354 ? 3.432 -4.067 -20.950 1.00 90.25 354 ARG A C 1
ATOM 2817 O O . ARG A 1 354 ? 2.972 -5.207 -20.974 1.00 90.25 354 ARG A O 1
ATOM 2824 N N . GLY A 1 355 ? 4.468 -3.703 -20.199 1.00 92.00 355 GLY A N 1
ATOM 2825 C CA . GLY A 1 355 ? 5.194 -4.569 -19.272 1.00 92.00 355 GLY A CA 1
ATOM 2826 C C . GLY A 1 355 ? 4.456 -4.796 -17.957 1.00 92.00 355 GLY A C 1
ATOM 2827 O O . GLY A 1 355 ? 3.359 -4.283 -17.732 1.00 92.00 355 GLY A O 1
ATOM 2828 N N . GLU A 1 356 ? 5.058 -5.585 -17.074 1.00 93.81 356 GLU A N 1
ATOM 2829 C CA . GLU A 1 356 ? 4.460 -6.011 -15.809 1.00 93.81 356 GLU A CA 1
ATOM 2830 C C . GLU A 1 356 ? 4.117 -4.830 -14.893 1.00 93.81 356 GLU A C 1
ATOM 2832 O O . GLU A 1 356 ? 2.985 -4.713 -14.421 1.00 93.81 356 GLU A O 1
ATOM 2837 N N . MET A 1 357 ? 5.071 -3.925 -14.674 1.00 92.75 357 MET A N 1
ATOM 2838 C CA . MET A 1 357 ? 4.866 -2.751 -13.829 1.00 92.75 357 MET A CA 1
ATOM 2839 C C . MET A 1 357 ? 3.944 -1.733 -14.514 1.00 92.75 357 MET A C 1
ATOM 2841 O O . MET A 1 357 ? 3.084 -1.155 -13.855 1.00 92.75 357 MET A O 1
ATOM 2845 N N . GLY A 1 358 ? 4.038 -1.554 -15.837 1.00 91.88 358 GLY A N 1
ATOM 2846 C CA . GLY A 1 358 ? 3.103 -0.690 -16.571 1.00 91.88 358 GLY A CA 1
ATOM 2847 C C . GLY A 1 358 ? 1.647 -1.138 -16.432 1.00 91.88 358 GLY A C 1
ATOM 2848 O O . GLY A 1 358 ? 0.779 -0.327 -16.108 1.00 91.88 358 GLY A O 1
ATOM 2849 N N . ARG A 1 359 ? 1.389 -2.445 -16.564 1.00 93.31 359 ARG A N 1
ATOM 2850 C CA . ARG A 1 359 ? 0.062 -3.039 -16.337 1.00 93.31 359 ARG A CA 1
ATOM 2851 C C . ARG A 1 359 ? -0.398 -2.863 -14.893 1.00 93.31 359 ARG A C 1
ATOM 2853 O O . ARG A 1 359 ? -1.531 -2.437 -14.678 1.00 93.31 359 ARG A O 1
ATOM 2860 N N . PHE A 1 360 ? 0.481 -3.122 -13.920 1.00 94.94 360 PHE A N 1
ATOM 2861 C CA . PHE A 1 360 ? 0.195 -2.878 -12.504 1.00 94.94 360 PHE A CA 1
ATOM 2862 C C . PHE A 1 360 ? -0.261 -1.431 -12.254 1.00 94.94 360 PHE A C 1
ATOM 2864 O O . PHE A 1 360 ? -1.315 -1.196 -11.665 1.00 94.94 360 PHE A O 1
ATOM 2871 N N . LEU A 1 361 ? 0.483 -0.460 -12.788 1.00 91.62 361 LEU A N 1
ATOM 2872 C CA . LEU A 1 361 ? 0.182 0.966 -12.659 1.00 91.62 361 LEU A CA 1
ATOM 2873 C C . LEU A 1 361 ? -1.116 1.367 -13.373 1.00 91.62 361 LEU A C 1
ATOM 2875 O O . LEU A 1 361 ? -1.857 2.200 -12.856 1.00 91.62 361 LEU A O 1
ATOM 2879 N N . SER A 1 362 ? -1.420 0.760 -14.523 1.00 90.94 362 SER A N 1
ATOM 2880 C CA . SER A 1 362 ? -2.637 1.045 -15.300 1.00 90.94 362 SER A CA 1
ATOM 2881 C C . SER A 1 362 ? -3.937 0.619 -14.614 1.00 90.94 362 SER A C 1
ATOM 2883 O O . SER A 1 362 ? -4.989 1.215 -14.856 1.00 90.94 362 SER A O 1
ATOM 2885 N N . GLU A 1 363 ? -3.871 -0.379 -13.731 1.00 92.19 363 GLU A N 1
ATOM 2886 C CA . GLU A 1 363 ? -5.034 -0.889 -12.997 1.00 92.19 363 GLU A CA 1
ATOM 2887 C C . GLU A 1 363 ? -5.076 -0.433 -11.531 1.00 92.19 363 GLU A C 1
ATOM 2889 O O . GLU A 1 363 ? -6.074 -0.657 -10.839 1.00 92.19 363 GLU A O 1
ATOM 2894 N N . GLY A 1 364 ? -4.007 0.202 -11.047 1.00 93.75 364 GLY A N 1
ATOM 2895 C CA . GLY A 1 364 ? -3.894 0.674 -9.676 1.00 93.75 364 GLY A CA 1
ATOM 2896 C C . GLY A 1 364 ? -4.721 1.925 -9.376 1.00 93.75 364 GLY A C 1
ATOM 2897 O O . GLY A 1 364 ? -4.976 2.776 -10.230 1.00 93.75 364 GLY A O 1
ATOM 2898 N N . LEU A 1 365 ? -5.133 2.046 -8.116 1.00 93.88 365 LEU A N 1
ATOM 2899 C CA . LEU A 1 365 ? -5.859 3.192 -7.571 1.00 93.88 365 LEU A CA 1
ATOM 2900 C C . LEU A 1 365 ? -4.976 3.932 -6.564 1.00 93.88 365 LEU A C 1
ATOM 2902 O O . LEU A 1 365 ? -4.177 3.316 -5.874 1.00 93.88 365 LEU A O 1
ATOM 2906 N N . LEU A 1 366 ? -5.137 5.244 -6.412 1.00 91.50 366 LEU A N 1
ATOM 2907 C CA . LEU A 1 366 ? -4.492 5.969 -5.306 1.00 91.50 366 LEU A CA 1
ATOM 2908 C C . LEU A 1 366 ? -5.243 5.762 -3.983 1.00 91.50 366 LEU A C 1
ATOM 2910 O O . LEU A 1 366 ? -4.644 5.802 -2.911 1.00 91.50 366 LEU A O 1
ATOM 2914 N N . ALA A 1 367 ? -6.555 5.533 -4.065 1.00 93.62 367 ALA A N 1
ATOM 2915 C CA . ALA A 1 367 ? -7.398 5.182 -2.933 1.00 93.62 367 ALA A CA 1
ATOM 2916 C C . ALA A 1 367 ? -8.513 4.236 -3.394 1.00 93.62 367 ALA A C 1
ATOM 2918 O O . ALA A 1 367 ? -9.239 4.550 -4.337 1.00 93.62 367 ALA A O 1
ATOM 2919 N N . ALA A 1 368 ? -8.686 3.089 -2.742 1.00 94.94 368 ALA A N 1
ATOM 2920 C CA . ALA A 1 368 ? -9.766 2.155 -3.055 1.00 94.94 368 ALA A CA 1
ATOM 2921 C C . ALA A 1 368 ? -10.834 2.184 -1.958 1.00 94.94 368 ALA A C 1
ATOM 2923 O O . ALA A 1 368 ? -10.513 2.207 -0.774 1.00 94.94 368 ALA A O 1
ATOM 2924 N N . LYS A 1 369 ? -12.112 2.157 -2.341 1.00 94.88 369 LYS A N 1
ATOM 2925 C CA . LYS A 1 369 ? -13.243 2.059 -1.411 1.00 94.88 369 LYS A CA 1
ATOM 2926 C C . LYS A 1 369 ? -14.024 0.781 -1.683 1.00 94.88 369 LYS A C 1
ATOM 2928 O O . LYS A 1 369 ? -14.444 0.569 -2.820 1.00 94.88 369 LYS A O 1
ATOM 2933 N N . ILE A 1 370 ? -14.279 -0.014 -0.644 1.00 94.62 370 ILE A N 1
ATOM 2934 C CA . ILE A 1 370 ? -15.195 -1.163 -0.699 1.00 94.62 370 ILE A CA 1
ATOM 2935 C C . ILE A 1 370 ? -16.102 -1.124 0.530 1.00 94.62 370 ILE A C 1
ATOM 2937 O O . ILE A 1 370 ? -15.647 -1.280 1.662 1.00 94.62 370 ILE A O 1
ATOM 2941 N N . GLY A 1 371 ? -17.398 -0.886 0.309 1.00 94.12 371 GLY A N 1
ATOM 2942 C CA . GLY A 1 371 ? -18.341 -0.643 1.402 1.00 94.12 371 GLY A CA 1
ATOM 2943 C C . GLY A 1 371 ? -17.873 0.530 2.289 1.00 94.12 371 GLY A C 1
ATOM 2944 O O . GLY A 1 371 ? -17.537 1.586 1.746 1.00 94.12 371 GLY A O 1
ATOM 2945 N N . PRO A 1 372 ? -17.829 0.366 3.624 1.00 96.56 372 PRO A N 1
ATOM 2946 C CA . PRO A 1 372 ? -17.340 1.367 4.573 1.00 96.56 372 PRO A CA 1
ATOM 2947 C C . PRO A 1 372 ? -15.817 1.297 4.802 1.00 96.56 372 PRO A C 1
ATOM 2949 O O . PRO A 1 372 ? -15.327 1.811 5.809 1.00 96.56 372 PRO A O 1
ATOM 2952 N N . VAL A 1 373 ? -15.062 0.617 3.935 1.00 97.88 373 VAL A N 1
ATOM 2953 C CA . VAL A 1 373 ? -13.612 0.441 4.085 1.00 97.88 373 VAL A CA 1
ATOM 2954 C C . VAL A 1 373 ? -12.882 1.264 3.034 1.00 97.88 373 VAL A C 1
ATOM 2956 O O . VAL A 1 373 ? -13.126 1.107 1.834 1.00 97.88 373 VAL A O 1
ATOM 2959 N N . LEU A 1 374 ? -11.969 2.115 3.491 1.00 97.44 374 LEU A N 1
ATOM 2960 C CA . LEU A 1 374 ? -11.035 2.867 2.667 1.00 97.44 374 LEU A CA 1
ATOM 2961 C C . LEU A 1 374 ? -9.653 2.214 2.732 1.00 97.44 374 LEU A C 1
ATOM 2963 O O . LEU A 1 374 ? -9.122 1.962 3.809 1.00 97.44 374 LEU A O 1
ATOM 2967 N N . PHE A 1 375 ? -9.049 1.993 1.576 1.00 97.25 375 PHE A N 1
ATOM 2968 C CA . PHE A 1 375 ? -7.684 1.513 1.430 1.00 97.25 375 PHE A CA 1
ATOM 2969 C C . PHE A 1 375 ? -6.858 2.620 0.784 1.00 97.25 375 PHE A C 1
ATOM 2971 O O . PHE A 1 375 ? -7.197 3.106 -0.298 1.00 97.25 375 PHE A O 1
ATOM 2978 N N . VAL A 1 376 ? -5.784 3.019 1.446 1.00 95.06 376 VAL A N 1
ATOM 2979 C CA . VAL A 1 376 ? -4.823 4.027 0.980 1.00 95.06 376 VAL A CA 1
ATOM 2980 C C . VAL A 1 376 ? -3.432 3.519 1.310 1.00 95.06 376 VAL A C 1
ATOM 2982 O O . VAL A 1 376 ? -3.275 2.837 2.309 1.00 95.06 376 VAL A O 1
ATOM 2985 N N . HIS A 1 377 ? -2.410 3.825 0.514 1.00 93.81 377 HIS A N 1
ATOM 2986 C CA . HIS A 1 377 ? -1.075 3.345 0.863 1.00 93.81 377 HIS A CA 1
ATOM 2987 C C . HIS A 1 377 ? -0.521 4.105 2.079 1.00 93.81 377 HIS A C 1
ATOM 2989 O O . HIS A 1 377 ? -0.165 3.495 3.074 1.00 93.81 377 HIS A O 1
ATOM 2995 N N . GLY A 1 378 ? -0.514 5.438 2.078 1.00 89.12 378 GLY A N 1
ATOM 2996 C CA . GLY A 1 378 ? -0.163 6.251 3.251 1.00 89.12 378 GLY A CA 1
ATOM 2997 C C . GLY A 1 378 ? -1.371 6.649 4.081 1.00 89.12 378 GLY A C 1
ATOM 2998 O O . GLY A 1 378 ? -2.159 5.798 4.483 1.00 89.12 378 GLY A O 1
ATOM 2999 N N . SER A 1 379 ? -1.506 7.934 4.393 1.00 88.62 379 SER A N 1
ATOM 3000 C CA . SER A 1 379 ? -2.570 8.454 5.253 1.00 88.62 379 SER A CA 1
ATOM 3001 C C . SER A 1 379 ? -3.436 9.509 4.584 1.00 88.62 379 SER A C 1
ATOM 3003 O O . SER A 1 379 ? -3.176 9.945 3.465 1.00 88.62 379 SER A O 1
ATOM 3005 N N . LEU A 1 380 ? -4.433 9.980 5.336 1.00 90.56 380 LEU A N 1
ATOM 3006 C CA . LEU A 1 380 ? -5.175 11.188 4.999 1.00 90.56 380 LEU A CA 1
ATOM 3007 C C . LEU A 1 380 ? -4.221 12.392 4.804 1.00 90.56 380 LEU A C 1
ATOM 3009 O O . LEU A 1 380 ? -3.167 12.447 5.456 1.00 90.56 380 LEU A O 1
ATOM 3013 N N . PRO A 1 381 ? -4.599 13.379 3.968 1.00 87.00 381 PRO A N 1
ATOM 3014 C CA . PRO A 1 381 ? -3.808 14.571 3.622 1.00 87.00 381 PRO A CA 1
ATOM 3015 C C . PRO A 1 381 ? -3.710 15.603 4.766 1.00 87.00 381 PRO A C 1
ATOM 3017 O O . PRO A 1 381 ? -3.792 16.808 4.546 1.00 87.00 381 PRO A O 1
ATOM 3020 N N . LEU A 1 382 ? -3.563 15.138 6.006 1.00 85.62 382 LEU A N 1
ATOM 3021 C CA . LEU A 1 382 ? -3.491 15.950 7.217 1.00 85.62 382 LEU A CA 1
ATOM 3022 C C . LEU A 1 382 ? -2.023 16.188 7.593 1.00 85.62 382 LEU A C 1
ATOM 3024 O O . LEU A 1 382 ? -1.414 15.400 8.319 1.00 85.62 382 LEU A O 1
ATOM 3028 N N . THR A 1 383 ? -1.424 17.252 7.062 1.00 81.06 383 THR A N 1
ATOM 3029 C CA . THR A 1 383 ? -0.064 17.675 7.423 1.00 81.06 383 THR A CA 1
ATOM 3030 C C . THR A 1 383 ? -0.097 18.797 8.456 1.00 81.06 383 THR A C 1
ATOM 3032 O O . THR A 1 383 ? -1.102 19.485 8.638 1.00 81.06 383 THR A O 1
ATOM 3035 N N . LYS A 1 384 ? 1.034 19.043 9.120 1.00 80.19 384 LYS A N 1
ATOM 3036 C CA . LYS A 1 384 ? 1.172 20.189 10.026 1.00 80.19 384 LYS A CA 1
ATOM 3037 C C . LYS A 1 384 ? 0.846 21.505 9.319 1.00 80.19 384 LYS A C 1
ATOM 3039 O O . LYS A 1 384 ? 0.139 22.347 9.856 1.00 80.19 384 LYS A O 1
ATOM 3044 N N . GLU A 1 385 ? 1.298 21.654 8.078 1.00 81.50 385 GLU A N 1
ATOM 3045 C CA . GLU A 1 385 ? 1.057 22.845 7.269 1.00 81.50 385 GLU A CA 1
ATOM 3046 C C . GLU A 1 385 ? -0.428 23.035 6.936 1.00 81.50 385 GLU A C 1
ATOM 3048 O O . GLU A 1 385 ? -0.901 24.177 6.943 1.00 81.50 385 GLU A O 1
ATOM 3053 N N . THR A 1 386 ? -1.165 21.952 6.653 1.00 83.00 386 THR A N 1
ATOM 3054 C CA . THR A 1 386 ? -2.614 22.026 6.400 1.00 83.00 386 THR A CA 1
ATOM 3055 C C . THR A 1 386 ? -3.372 22.382 7.676 1.00 83.00 386 THR A C 1
ATOM 3057 O O . THR A 1 386 ? -4.248 23.248 7.628 1.00 83.00 386 THR A O 1
ATOM 3060 N N . MET A 1 387 ? -2.981 21.807 8.819 1.00 85.12 387 MET A N 1
ATOM 3061 C CA . MET A 1 387 ? -3.563 22.141 10.124 1.00 85.12 387 MET A CA 1
ATOM 3062 C C . MET A 1 387 ? -3.290 23.604 10.502 1.00 85.12 387 MET A C 1
ATOM 3064 O O . MET A 1 387 ? -4.223 24.363 10.755 1.00 85.12 387 MET A O 1
ATOM 3068 N N . ASP A 1 388 ? -2.042 24.066 10.401 1.00 84.94 388 ASP A N 1
ATOM 3069 C CA . ASP A 1 388 ? -1.658 25.457 10.673 1.00 84.94 388 ASP A CA 1
ATOM 3070 C C . ASP A 1 388 ? -2.362 26.455 9.739 1.00 84.94 388 ASP A C 1
ATOM 3072 O O . ASP A 1 388 ? -2.654 27.600 10.108 1.00 84.94 388 ASP A O 1
ATOM 3076 N N . ALA A 1 389 ? -2.592 26.076 8.478 1.00 84.62 389 ALA A N 1
ATOM 3077 C CA . ALA A 1 389 ? -3.357 26.891 7.540 1.00 84.62 389 ALA A CA 1
ATOM 3078 C C . ALA A 1 389 ? -4.823 27.020 7.978 1.00 84.62 389 ALA A C 1
ATOM 3080 O O . ALA A 1 389 ? -5.363 28.132 7.937 1.00 84.62 389 ALA A O 1
ATOM 3081 N N . GLN A 1 390 ? -5.435 25.930 8.445 1.00 84.00 390 GLN A N 1
ATOM 3082 C CA . GLN A 1 390 ? -6.807 25.936 8.944 1.00 84.00 390 GLN A CA 1
ATOM 3083 C C . GLN A 1 390 ? -6.940 26.749 10.233 1.00 84.00 390 GLN A C 1
ATOM 3085 O O . GLN A 1 390 ? -7.789 27.639 10.306 1.00 84.00 390 GLN A O 1
ATOM 3090 N N . THR A 1 391 ? -6.043 26.556 11.199 1.00 85.62 391 THR A N 1
ATOM 3091 C CA . THR A 1 391 ? -6.022 27.327 12.450 1.00 85.62 391 THR A CA 1
ATOM 3092 C C . THR A 1 391 ? -5.904 28.828 12.171 1.00 85.62 391 THR A C 1
ATOM 3094 O O . THR A 1 391 ? -6.637 29.638 12.736 1.00 85.62 391 THR A O 1
ATOM 3097 N N . ARG A 1 392 ? -5.067 29.235 11.203 1.00 86.81 392 ARG A N 1
ATOM 3098 C CA . ARG A 1 392 ? -4.969 30.645 10.775 1.00 86.81 392 ARG A CA 1
ATOM 3099 C C . ARG A 1 392 ? -6.253 31.179 10.132 1.00 86.81 392 ARG A C 1
ATOM 3101 O O . ARG A 1 392 ? -6.587 32.346 10.358 1.00 86.81 392 ARG A O 1
ATOM 3108 N N . LYS A 1 393 ? -6.965 30.371 9.332 1.00 85.38 393 LYS A N 1
ATOM 3109 C CA . LYS A 1 393 ? -8.282 30.741 8.772 1.00 85.38 393 LYS A CA 1
ATOM 3110 C C . LYS A 1 393 ? -9.307 30.939 9.897 1.00 85.38 393 LYS A C 1
ATOM 3112 O O . LYS A 1 393 ? -10.027 31.941 9.897 1.00 85.38 393 LYS A O 1
ATOM 3117 N N . GLN A 1 394 ? -9.317 30.049 10.889 1.00 82.00 394 GLN A N 1
ATOM 3118 C CA . GLN A 1 394 ? -10.219 30.130 12.039 1.00 82.00 394 GLN A CA 1
ATOM 3119 C C . GLN A 1 394 ? -9.962 31.395 12.871 1.00 82.00 394 GLN A C 1
ATOM 3121 O O . GLN A 1 394 ? -10.893 32.172 13.077 1.00 82.00 394 GLN A O 1
ATOM 3126 N N . THR A 1 395 ? -8.708 31.694 13.231 1.00 86.44 395 THR A N 1
ATOM 3127 C CA . THR A 1 395 ? -8.359 32.893 14.021 1.00 86.44 395 THR A CA 1
ATOM 3128 C C . THR A 1 395 ? -8.766 34.203 13.338 1.00 86.44 395 THR A C 1
ATOM 3130 O O . THR A 1 395 ? -9.162 35.157 14.006 1.00 86.44 395 THR A O 1
ATOM 3133 N N . ARG A 1 396 ? -8.709 34.273 11.999 1.00 85.81 396 ARG A N 1
ATOM 3134 C CA . ARG A 1 396 ? -9.159 35.462 11.250 1.00 85.81 396 ARG A CA 1
ATOM 3135 C C . ARG A 1 396 ? -10.676 35.636 11.309 1.00 85.81 396 ARG A C 1
ATOM 3137 O O . ARG A 1 396 ? -11.150 36.748 11.523 1.00 85.81 396 ARG A O 1
ATOM 3144 N N . THR A 1 397 ? -11.421 34.547 11.156 1.00 79.50 397 THR A N 1
ATOM 3145 C CA . THR A 1 397 ? -12.892 34.564 11.057 1.00 79.50 397 THR A CA 1
ATOM 3146 C C . THR A 1 397 ? -13.564 34.744 12.423 1.00 79.50 397 THR A C 1
ATOM 3148 O O . THR A 1 397 ? -14.621 35.364 12.529 1.00 79.50 397 THR A O 1
ATOM 3151 N N . GLN A 1 398 ? -12.905 34.302 13.499 1.00 69.31 398 GLN A N 1
ATOM 3152 C CA . GLN A 1 398 ? -13.411 34.382 14.874 1.00 69.31 398 GLN A CA 1
ATOM 3153 C C . GLN A 1 398 ? -13.606 35.820 15.388 1.00 69.31 398 GLN A C 1
ATOM 3155 O O . GLN A 1 398 ? -14.296 36.032 16.380 1.00 69.31 398 GLN A O 1
ATOM 3160 N N . THR A 1 399 ? -13.062 36.825 14.694 1.00 70.25 399 THR A N 1
ATOM 3161 C CA . THR A 1 399 ? -13.301 38.237 15.028 1.00 70.25 399 THR A CA 1
ATOM 3162 C C . THR A 1 399 ? -14.697 38.749 14.650 1.00 70.25 399 THR A C 1
ATOM 3164 O O . THR A 1 399 ? -15.018 39.875 15.026 1.00 70.25 399 THR A O 1
ATOM 3167 N N . GLN A 1 400 ? -15.543 37.972 13.951 1.00 61.94 400 GLN A N 1
ATOM 3168 C CA . GLN A 1 400 ? -16.827 38.486 13.445 1.00 61.94 400 GLN A CA 1
ATOM 3169 C C . GLN A 1 400 ? -18.103 37.736 13.856 1.00 61.94 400 GLN A C 1
ATOM 3171 O O . GLN A 1 400 ? -19.145 38.386 13.903 1.00 61.94 400 GLN A O 1
ATOM 3176 N N . THR A 1 401 ? -18.078 36.456 14.239 1.00 67.31 401 THR A N 1
ATOM 3177 C CA . THR A 1 401 ? -19.297 35.754 14.699 1.00 67.31 401 THR A CA 1
ATOM 3178 C C . THR A 1 401 ? -18.975 34.592 15.635 1.00 67.31 401 THR A C 1
ATOM 3180 O O . THR A 1 401 ? -18.194 33.705 15.303 1.00 67.31 401 THR A O 1
ATOM 3183 N N . THR A 1 402 ? -19.605 34.584 16.807 1.00 62.94 402 THR A N 1
ATOM 3184 C CA . THR A 1 402 ? -19.545 33.507 17.800 1.00 62.94 402 THR A CA 1
ATOM 3185 C C . THR A 1 402 ? -20.437 32.347 17.353 1.00 62.94 402 THR A C 1
ATOM 3187 O O . THR A 1 402 ? -21.657 32.505 17.365 1.00 62.94 402 THR A O 1
ATOM 3190 N N . GLY A 1 403 ? -19.889 31.195 16.964 1.00 68.25 403 GLY A N 1
ATOM 3191 C CA . GLY A 1 403 ? -20.745 30.014 16.817 1.00 68.25 403 GLY A CA 1
ATOM 3192 C C . GLY A 1 403 ? -20.096 28.758 16.267 1.00 68.25 403 GLY A C 1
ATOM 3193 O O . GLY A 1 403 ? -20.161 27.734 16.931 1.00 68.25 403 GLY A O 1
ATOM 3194 N N . ASP A 1 404 ? -19.476 28.821 15.091 1.00 76.75 404 ASP A N 1
ATOM 3195 C CA . ASP A 1 404 ? -19.170 27.600 14.339 1.00 76.75 404 ASP A CA 1
ATOM 3196 C C . ASP A 1 404 ? -17.722 27.596 13.837 1.00 76.75 404 ASP A C 1
ATOM 3198 O O . ASP A 1 404 ? -17.301 28.482 13.084 1.00 76.75 404 ASP A O 1
ATOM 3202 N N . ARG A 1 405 ? -16.924 26.634 14.312 1.00 76.56 405 ARG A N 1
ATOM 3203 C CA . ARG A 1 405 ? -15.581 26.396 13.775 1.00 76.56 405 ARG A CA 1
ATOM 3204 C C . ARG A 1 405 ? -15.761 25.562 12.510 1.00 76.56 405 ARG A C 1
ATOM 3206 O O . ARG A 1 405 ? -15.989 24.367 12.607 1.00 76.56 405 ARG A O 1
ATOM 3213 N N . GLY A 1 406 ? -15.619 26.187 11.341 1.00 86.12 406 GLY A N 1
ATOM 3214 C CA . GLY A 1 406 ? -15.615 25.454 10.071 1.00 86.12 406 GLY A CA 1
ATOM 3215 C C . GLY A 1 406 ? -14.572 24.328 10.075 1.00 86.12 406 GLY A C 1
ATOM 3216 O O . GLY A 1 406 ? -13.422 24.535 10.500 1.00 86.12 406 GLY A O 1
ATOM 3217 N N . SER A 1 407 ? -14.984 23.153 9.605 1.00 90.75 407 SER A N 1
ATOM 3218 C CA . SER A 1 407 ? -14.139 21.966 9.462 1.00 90.75 407 SER A CA 1
ATOM 3219 C C . SER A 1 407 ? -13.151 22.169 8.317 1.00 90.75 407 SER A C 1
ATOM 3221 O O . SER A 1 407 ? -13.422 22.884 7.349 1.00 90.75 407 SER A O 1
ATOM 3223 N N . ILE A 1 408 ? -11.985 21.522 8.392 1.00 91.56 408 ILE A N 1
ATOM 3224 C CA . ILE A 1 408 ? -11.049 21.509 7.258 1.00 91.56 408 ILE A CA 1
ATOM 3225 C C . ILE A 1 408 ? -11.663 20.811 6.032 1.00 91.56 408 ILE A C 1
ATOM 3227 O O . ILE A 1 408 ? -11.347 21.163 4.898 1.00 91.56 408 ILE A O 1
ATOM 3231 N N . TRP A 1 409 ? -12.595 19.880 6.257 1.00 93.81 409 TRP A N 1
ATOM 3232 C CA . TRP A 1 409 ? -13.278 19.111 5.217 1.00 93.81 409 TRP A CA 1
ATOM 3233 C C . TRP A 1 409 ? -14.402 19.878 4.509 1.00 93.81 409 TRP A C 1
ATOM 3235 O O . TRP A 1 409 ? -14.981 19.346 3.568 1.00 93.81 409 TRP A O 1
ATOM 3245 N N . ASP A 1 410 ? -14.708 21.114 4.924 1.00 92.31 410 ASP A N 1
ATOM 3246 C CA . ASP A 1 410 ? -15.642 21.994 4.202 1.00 92.31 410 ASP A CA 1
ATOM 3247 C C . ASP A 1 410 ? -15.033 22.556 2.899 1.00 92.31 410 ASP A C 1
ATOM 3249 O O . ASP A 1 410 ? -15.758 22.994 2.009 1.00 92.31 410 ASP A O 1
ATOM 3253 N N . ASP A 1 411 ? -13.700 22.557 2.773 1.00 92.31 411 ASP A N 1
ATOM 3254 C CA . ASP A 1 411 ? -12.964 23.052 1.604 1.00 92.31 411 ASP A CA 1
ATOM 3255 C C . ASP A 1 411 ? -11.921 22.020 1.162 1.00 92.31 411 ASP A C 1
ATOM 3257 O O . ASP A 1 411 ? -10.741 22.131 1.488 1.00 92.31 411 ASP A O 1
ATOM 3261 N N . LEU A 1 412 ? -12.343 21.033 0.367 1.00 93.50 412 LEU A N 1
ATOM 3262 C CA . LEU A 1 412 ? -11.496 19.939 -0.138 1.00 93.50 412 LEU A CA 1
ATOM 3263 C C . LEU A 1 412 ? -10.369 20.402 -1.086 1.00 93.50 412 LEU A C 1
ATOM 3265 O O . LEU A 1 412 ? -9.587 19.596 -1.582 1.00 93.50 412 LEU A O 1
ATOM 3269 N N . THR A 1 413 ? -10.206 21.706 -1.323 1.00 90.12 413 THR A N 1
ATOM 3270 C CA . THR A 1 413 ? -9.083 22.227 -2.115 1.00 90.12 413 THR A CA 1
ATOM 3271 C C . THR A 1 413 ? -7.735 21.889 -1.461 1.00 90.12 413 THR A C 1
ATOM 3273 O O . THR A 1 413 ? -6.741 21.695 -2.161 1.00 90.12 413 THR A O 1
ATOM 3276 N N . PHE A 1 414 ? -7.671 21.771 -0.125 1.00 86.88 414 PHE A N 1
ATOM 3277 C CA . PHE A 1 414 ? -6.415 21.444 0.570 1.00 86.88 414 PHE A CA 1
ATOM 3278 C C . PHE A 1 414 ? -5.889 20.040 0.229 1.00 86.88 414 PHE A C 1
ATOM 3280 O O . PHE A 1 414 ? -4.675 19.839 0.215 1.00 86.88 414 PHE A O 1
ATOM 3287 N N . CYS A 1 415 ? -6.783 19.090 -0.063 1.00 86.81 415 CYS A N 1
ATOM 3288 C CA . CYS A 1 415 ? -6.443 17.709 -0.398 1.00 86.81 415 CYS A CA 1
ATOM 3289 C C . CYS A 1 415 ? -6.336 17.456 -1.908 1.00 86.81 415 CYS A C 1
ATOM 3291 O O . CYS A 1 415 ? -6.239 16.302 -2.333 1.00 86.81 415 CYS A O 1
ATOM 3293 N N . MET A 1 416 ? -6.320 18.519 -2.717 1.00 87.06 416 MET A N 1
ATOM 3294 C CA . MET A 1 416 ? -6.140 18.458 -4.168 1.00 87.06 416 MET A CA 1
ATOM 3295 C C . MET A 1 416 ? -5.035 19.432 -4.620 1.00 87.06 416 MET A C 1
ATOM 3297 O O . MET A 1 416 ? -5.317 20.438 -5.272 1.00 87.06 416 MET A O 1
ATOM 3301 N N . PRO A 1 417 ? -3.754 19.176 -4.289 1.00 77.12 417 PRO A N 1
ATOM 3302 C CA . PRO A 1 417 ? -2.663 20.100 -4.585 1.00 77.12 417 PRO A CA 1
ATOM 3303 C C . PRO A 1 417 ? -2.409 20.283 -6.087 1.00 77.12 417 PRO A C 1
ATOM 3305 O O . PRO A 1 417 ? -1.782 21.273 -6.455 1.00 77.12 417 PRO A O 1
ATOM 3308 N N . TRP A 1 418 ? -2.930 19.381 -6.931 1.00 78.44 418 TRP A N 1
ATOM 3309 C CA . TRP A 1 418 ? -2.920 19.493 -8.395 1.00 78.44 418 TRP A CA 1
ATOM 3310 C C . TRP A 1 418 ? -3.933 20.509 -8.945 1.00 78.44 418 TRP A C 1
ATOM 3312 O O . TRP A 1 418 ? -3.926 20.792 -10.144 1.00 78.44 418 TRP A O 1
ATOM 3322 N N . ILE A 1 419 ? -4.828 21.063 -8.113 1.00 80.19 419 ILE A N 1
ATOM 3323 C CA . ILE A 1 419 ? -5.668 22.187 -8.537 1.00 80.19 419 ILE A CA 1
ATOM 3324 C C . ILE A 1 419 ? -4.752 23.389 -8.762 1.00 80.19 419 ILE A C 1
ATOM 3326 O O . ILE A 1 419 ? -4.104 23.911 -7.850 1.00 80.19 419 ILE A O 1
ATOM 3330 N N . ASN A 1 420 ? -4.674 23.783 -10.028 1.00 63.06 420 ASN A N 1
ATOM 3331 C CA . ASN A 1 420 ? -3.669 24.676 -10.572 1.00 63.06 420 ASN A CA 1
ATOM 3332 C C . ASN A 1 420 ? -3.643 26.029 -9.839 1.00 63.06 420 ASN A C 1
ATOM 3334 O O . ASN A 1 420 ? -4.529 26.867 -9.997 1.00 63.06 420 ASN A O 1
ATOM 3338 N N . LYS A 1 421 ? -2.552 26.313 -9.118 1.00 57.91 421 LYS A N 1
ATOM 3339 C CA . LYS A 1 421 ? -2.249 27.670 -8.612 1.00 57.91 421 LYS A CA 1
ATOM 3340 C C . LYS A 1 421 ? -1.660 28.594 -9.695 1.00 57.91 421 LYS A C 1
ATOM 3342 O O . LYS A 1 421 ? -1.224 29.701 -9.389 1.00 57.91 421 LYS A O 1
ATOM 3347 N N . THR A 1 422 ? -1.591 28.134 -10.946 1.00 48.72 422 THR A N 1
ATOM 3348 C CA . THR A 1 422 ? -0.688 28.659 -11.986 1.00 48.72 422 THR A CA 1
ATOM 3349 C C . THR A 1 422 ? -1.283 29.714 -12.921 1.00 48.72 422 THR A C 1
ATOM 3351 O O . THR A 1 422 ? -0.548 30.248 -13.748 1.00 48.72 422 THR A O 1
ATOM 3354 N N . HIS A 1 423 ? -2.543 30.137 -12.775 1.00 50.25 423 HIS A N 1
ATOM 3355 C CA . HIS A 1 423 ? -3.094 31.249 -13.574 1.00 50.25 423 HIS A CA 1
ATOM 3356 C C . HIS A 1 423 ? -2.635 32.642 -13.094 1.00 50.25 423 HIS A C 1
ATOM 3358 O O . HIS A 1 423 ? -3.399 33.602 -13.072 1.00 50.25 423 HIS A O 1
ATOM 3364 N N . HIS A 1 424 ? -1.360 32.766 -12.722 1.00 49.00 424 HIS A N 1
ATOM 3365 C CA . HIS A 1 424 ? -0.780 34.004 -12.211 1.00 49.00 424 HIS A CA 1
ATOM 3366 C C . HIS A 1 424 ? -0.226 34.933 -13.291 1.00 49.00 424 HIS A C 1
ATOM 3368 O O . HIS A 1 424 ? 0.229 36.023 -12.947 1.00 49.00 424 HIS A O 1
ATOM 3374 N N . GLU A 1 425 ? -0.219 34.538 -14.569 1.00 50.31 425 GLU A N 1
ATOM 3375 C CA . GLU A 1 425 ? 0.640 35.262 -15.500 1.00 50.31 425 GLU A CA 1
ATOM 3376 C C . GLU A 1 425 ? 0.121 36.634 -15.965 1.00 50.31 425 GLU A C 1
ATOM 3378 O O . GLU A 1 425 ? 0.963 37.521 -15.979 1.00 50.31 425 GLU A O 1
ATOM 3383 N N . TYR A 1 426 ? -1.167 36.935 -16.238 1.00 53.88 426 TYR A N 1
ATOM 3384 C CA . TYR A 1 426 ? -1.490 38.276 -16.806 1.00 53.88 426 TYR A CA 1
ATOM 3385 C C . TYR A 1 426 ? -2.894 38.905 -16.565 1.00 53.88 426 TYR A C 1
ATOM 3387 O O . TYR A 1 426 ? -3.295 39.762 -17.351 1.00 53.88 426 TYR A O 1
ATOM 3395 N N . GLY A 1 427 ? -3.650 38.587 -15.500 1.00 61.50 427 GLY A N 1
ATOM 3396 C CA . GLY A 1 427 ? -4.970 39.222 -15.260 1.00 61.50 427 GLY A CA 1
ATOM 3397 C C . GLY A 1 427 ? -5.258 39.598 -13.801 1.00 61.50 427 GLY A C 1
ATOM 3398 O O . GLY A 1 427 ? -5.054 38.777 -12.916 1.00 61.50 427 GLY A O 1
ATOM 3399 N N . GLU A 1 428 ? -5.770 40.812 -13.548 1.00 72.00 428 GLU A N 1
ATOM 3400 C CA . GLU A 1 428 ? -6.100 41.332 -12.200 1.00 72.00 428 GLU A CA 1
ATOM 3401 C C . GLU A 1 428 ? -7.298 40.625 -11.510 1.00 72.00 428 GLU A C 1
ATOM 3403 O O . GLU A 1 428 ? -7.528 40.862 -10.329 1.00 72.00 428 GLU A O 1
ATOM 3408 N N . ASP A 1 429 ? -8.009 39.709 -12.190 1.00 68.50 429 ASP A N 1
ATOM 3409 C CA . ASP A 1 429 ? -9.292 39.131 -11.731 1.00 68.50 429 ASP A CA 1
ATOM 3410 C C . ASP A 1 429 ? -9.330 37.586 -11.607 1.00 68.50 429 ASP A C 1
ATOM 3412 O O . ASP A 1 429 ? -10.406 36.985 -11.529 1.00 68.50 429 ASP A O 1
ATOM 3416 N N . HIS A 1 430 ? -8.193 36.883 -11.590 1.00 65.56 430 HIS A N 1
ATOM 3417 C CA . HIS A 1 430 ? -8.215 35.413 -11.540 1.00 65.56 430 HIS A CA 1
ATOM 3418 C C . HIS A 1 430 ? -8.298 34.858 -10.113 1.00 65.56 430 HIS A C 1
ATOM 3420 O O . HIS A 1 430 ? -7.316 34.782 -9.376 1.00 65.56 430 HIS A O 1
ATOM 3426 N N . ARG A 1 431 ? -9.510 34.434 -9.738 1.00 76.44 431 ARG A N 1
ATOM 3427 C CA . ARG A 1 431 ? -9.767 33.569 -8.581 1.00 76.44 431 ARG A CA 1
ATOM 3428 C C . ARG A 1 431 ? -9.120 32.194 -8.816 1.00 76.44 431 ARG A C 1
ATOM 3430 O O . ARG A 1 431 ? -9.224 31.658 -9.915 1.00 76.44 431 ARG A O 1
ATOM 3437 N N . PHE A 1 432 ? -8.485 31.628 -7.787 1.00 80.50 432 PHE A N 1
ATOM 3438 C CA . PHE A 1 432 ? -8.003 30.242 -7.808 1.00 80.50 432 PHE A CA 1
ATOM 3439 C C . PHE A 1 432 ? -9.174 29.274 -7.991 1.00 80.50 432 PHE A C 1
ATOM 3441 O O . PHE A 1 432 ? -10.191 29.432 -7.310 1.00 80.50 432 PHE A O 1
ATOM 3448 N N . GLU A 1 433 ? -9.012 28.281 -8.869 1.00 87.44 433 GLU A N 1
ATOM 3449 C CA . GLU A 1 433 ? -9.926 27.140 -8.915 1.00 87.44 433 GLU A CA 1
ATOM 3450 C C . GLU A 1 433 ? -9.947 26.460 -7.540 1.00 87.44 433 GLU A C 1
ATOM 3452 O O . GLU A 1 433 ? -8.926 26.337 -6.859 1.00 87.44 433 GLU A O 1
ATOM 3457 N N . THR A 1 434 ? -11.135 26.061 -7.115 1.00 91.38 434 THR A N 1
ATOM 3458 C CA . THR A 1 434 ? -11.395 25.349 -5.865 1.00 91.38 434 THR A CA 1
ATOM 3459 C C . THR A 1 434 ? -11.892 23.940 -6.163 1.00 91.38 434 THR A C 1
ATOM 3461 O O . THR A 1 434 ? -12.316 23.645 -7.281 1.00 91.38 434 THR A O 1
ATOM 3464 N N . ALA A 1 435 ? -11.893 23.063 -5.158 1.00 92.88 435 ALA A N 1
ATOM 3465 C CA . ALA A 1 435 ? -12.518 21.742 -5.274 1.00 92.88 435 ALA A CA 1
ATOM 3466 C C . ALA A 1 435 ? -13.975 21.840 -5.770 1.00 92.88 435 ALA A C 1
ATOM 3468 O O . ALA A 1 435 ? -14.381 21.101 -6.666 1.00 92.88 435 ALA A O 1
ATOM 3469 N N . LEU A 1 436 ? -14.719 22.838 -5.282 1.00 94.50 436 LEU A N 1
ATOM 3470 C CA . LEU A 1 436 ? -16.090 23.110 -5.710 1.00 94.50 436 LEU A CA 1
ATOM 3471 C C . LEU A 1 436 ? -16.186 23.471 -7.201 1.00 94.50 436 LEU A C 1
ATOM 3473 O O . LEU A 1 436 ? -17.102 23.014 -7.880 1.00 94.50 436 LEU A O 1
ATOM 3477 N N . ASP A 1 437 ? -15.228 24.236 -7.736 1.00 93.31 437 ASP A N 1
ATOM 3478 C CA . ASP A 1 437 ? -15.200 24.582 -9.167 1.00 93.31 437 ASP A CA 1
ATOM 3479 C C . ASP A 1 437 ? -14.984 23.339 -10.057 1.00 93.31 437 ASP A C 1
ATOM 3481 O O . ASP A 1 437 ? -15.395 23.326 -11.218 1.00 93.31 437 ASP A O 1
ATOM 3485 N N . LEU A 1 438 ? -14.403 22.268 -9.500 1.00 92.31 438 LEU A N 1
ATOM 3486 C CA . LEU A 1 438 ? -14.239 20.961 -10.147 1.00 92.31 438 LEU A CA 1
ATOM 3487 C C . LEU A 1 438 ? -15.375 19.968 -9.837 1.00 92.31 438 LEU A C 1
ATOM 3489 O O . LEU A 1 438 ? -15.301 18.809 -10.257 1.00 92.31 438 LEU A O 1
ATOM 3493 N N . GLY A 1 439 ? -16.421 20.406 -9.128 1.00 95.56 439 GLY A N 1
ATOM 3494 C CA . GLY A 1 439 ? -17.545 19.563 -8.712 1.00 95.56 439 GLY A CA 1
ATOM 3495 C C . GLY A 1 439 ? -17.183 18.549 -7.626 1.00 95.56 439 GLY A C 1
ATOM 3496 O O . GLY A 1 439 ? -17.764 17.468 -7.592 1.00 95.56 439 GLY A O 1
ATOM 3497 N N . VAL A 1 440 ? -16.192 18.862 -6.786 1.00 95.94 440 VAL A N 1
ATOM 3498 C CA . VAL A 1 440 ? -15.792 18.048 -5.634 1.00 95.94 440 VAL A CA 1
ATOM 3499 C C . VAL A 1 440 ? -16.387 18.668 -4.372 1.00 95.94 440 VAL A C 1
ATOM 3501 O O . VAL A 1 440 ? -15.826 19.608 -3.809 1.00 95.94 440 VAL A O 1
ATOM 3504 N N . GLU A 1 441 ? -17.551 18.161 -3.963 1.00 95.94 441 GLU A N 1
ATOM 3505 C CA . GLU A 1 441 ? -18.330 18.677 -2.826 1.00 95.94 441 GLU A CA 1
ATOM 3506 C C . GLU A 1 441 ? -18.226 17.775 -1.590 1.00 95.94 441 GLU A C 1
ATOM 3508 O O . GLU A 1 441 ? -18.325 18.250 -0.460 1.00 95.94 441 GLU A O 1
ATOM 3513 N N . THR A 1 442 ? -18.013 16.474 -1.797 1.00 96.00 442 THR A N 1
ATOM 3514 C CA . THR A 1 442 ? -17.979 15.454 -0.741 1.00 96.00 442 THR A CA 1
ATOM 3515 C C . THR A 1 442 ? -16.648 14.702 -0.698 1.00 96.00 442 THR A C 1
ATOM 3517 O O . THR A 1 442 ? -15.858 14.722 -1.645 1.00 96.00 442 THR A O 1
ATOM 3520 N N . ILE A 1 443 ? -16.396 13.990 0.406 1.00 95.12 443 ILE A N 1
ATOM 3521 C CA . ILE A 1 443 ? -15.226 13.1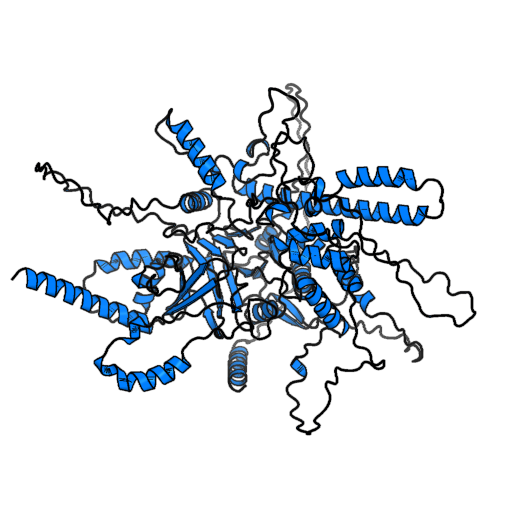08 0.540 1.00 95.12 443 ILE A CA 1
ATOM 3522 C C . ILE A 1 443 ? -15.241 12.026 -0.550 1.00 95.12 443 ILE A C 1
ATOM 3524 O O . ILE A 1 443 ? -14.200 11.700 -1.119 1.00 95.12 443 ILE A O 1
ATOM 3528 N N . GLU A 1 444 ? -16.413 11.491 -0.887 1.00 94.50 444 GLU A N 1
ATOM 3529 C CA . GLU A 1 444 ? -16.581 10.541 -1.984 1.00 94.50 444 GLU A CA 1
ATOM 3530 C C . GLU A 1 444 ? -16.223 11.146 -3.351 1.00 94.50 444 GLU A C 1
ATOM 3532 O O . GLU A 1 444 ? -15.550 10.480 -4.144 1.00 94.50 444 GLU A O 1
ATOM 3537 N N . ASP A 1 445 ? -16.591 12.406 -3.614 1.00 95.12 445 ASP A N 1
ATOM 3538 C CA . ASP A 1 445 ? -16.178 13.103 -4.840 1.00 95.12 445 ASP A CA 1
ATOM 3539 C C . ASP A 1 445 ? -14.659 13.297 -4.885 1.00 95.12 445 ASP A C 1
ATOM 3541 O O . ASP A 1 445 ? -14.044 13.171 -5.947 1.00 95.12 445 ASP A O 1
ATOM 3545 N N . TRP A 1 446 ? -14.034 13.561 -3.732 1.00 94.06 446 TRP A N 1
ATOM 3546 C CA . TRP A 1 446 ? -12.581 13.681 -3.630 1.00 94.06 446 TRP A CA 1
ATOM 3547 C C . TRP A 1 446 ? -11.877 12.357 -3.938 1.00 94.06 446 TRP A C 1
ATOM 3549 O O . TRP A 1 446 ? -10.925 12.355 -4.716 1.00 94.06 446 TRP A O 1
ATOM 3559 N N . LEU A 1 447 ? -12.361 11.225 -3.416 1.00 93.19 447 LEU A N 1
ATOM 3560 C CA . LEU A 1 447 ? -11.806 9.902 -3.741 1.00 93.19 447 LEU A CA 1
ATOM 3561 C C . LEU A 1 447 ? -11.891 9.603 -5.247 1.00 93.19 447 LEU A C 1
ATOM 3563 O O . LEU A 1 447 ? -10.941 9.090 -5.846 1.00 93.19 447 LEU A O 1
ATOM 3567 N N . GLU A 1 448 ? -13.007 9.964 -5.882 1.00 93.25 448 GLU A N 1
ATOM 3568 C CA . GLU A 1 448 ? -13.151 9.862 -7.335 1.00 93.25 448 GLU A CA 1
ATOM 3569 C C . GLU A 1 448 ? -12.166 10.786 -8.065 1.00 93.25 448 GLU A C 1
ATOM 3571 O O . GLU A 1 448 ? -11.530 10.369 -9.036 1.00 93.25 448 GLU A O 1
ATOM 3576 N N . ALA A 1 449 ? -12.005 12.026 -7.600 1.00 92.06 449 ALA A N 1
ATOM 3577 C CA . ALA A 1 449 ? -11.091 12.997 -8.191 1.00 92.06 449 ALA A CA 1
ATOM 3578 C C . ALA A 1 449 ? -9.622 12.558 -8.084 1.00 92.06 449 ALA A C 1
ATOM 3580 O O . ALA A 1 449 ? -8.897 12.646 -9.076 1.00 92.06 449 ALA A O 1
ATOM 3581 N N . VAL A 1 450 ? -9.206 12.020 -6.934 1.00 89.69 450 VAL A N 1
ATOM 3582 C CA . VAL A 1 450 ? -7.873 11.440 -6.692 1.00 89.69 450 VAL A CA 1
ATOM 3583 C C . VAL A 1 450 ? -7.578 10.323 -7.699 1.00 89.69 450 VAL A C 1
ATOM 3585 O O . VAL A 1 450 ? -6.553 10.337 -8.380 1.00 89.69 450 VAL A O 1
ATOM 3588 N N . ASN A 1 451 ? -8.501 9.375 -7.869 1.00 91.94 451 ASN A N 1
ATOM 3589 C CA . ASN A 1 451 ? -8.298 8.270 -8.807 1.00 91.94 451 ASN A CA 1
ATOM 3590 C C . ASN A 1 451 ? -8.395 8.705 -10.274 1.00 91.94 451 ASN A C 1
ATOM 3592 O O . ASN A 1 451 ? -7.698 8.163 -11.132 1.00 91.94 451 ASN A O 1
ATOM 3596 N N . ARG A 1 452 ? -9.241 9.691 -10.589 1.00 89.56 452 ARG A N 1
ATOM 3597 C CA . ARG A 1 452 ? -9.303 10.295 -11.925 1.00 89.56 452 ARG A CA 1
ATOM 3598 C C . ARG A 1 452 ? -7.983 10.964 -12.281 1.00 89.56 452 ARG A C 1
ATOM 3600 O O . ARG A 1 452 ? -7.492 10.760 -13.388 1.00 89.56 452 ARG A O 1
ATOM 3607 N N . PHE A 1 453 ? -7.413 11.710 -11.342 1.00 86.06 453 PHE A N 1
ATOM 3608 C CA . PHE A 1 453 ? -6.106 12.328 -11.483 1.00 86.06 453 PHE A CA 1
ATOM 3609 C C . PHE A 1 453 ? -5.020 11.272 -11.755 1.00 86.06 453 PHE A C 1
ATOM 3611 O O . PHE A 1 453 ? -4.267 11.407 -12.721 1.00 86.06 453 PHE A O 1
ATOM 3618 N N . ALA A 1 454 ? -4.991 10.176 -10.991 1.00 84.81 454 ALA A N 1
ATOM 3619 C CA . ALA A 1 454 ? -4.055 9.071 -11.216 1.00 84.81 454 ALA A CA 1
ATOM 3620 C C . ALA A 1 454 ? -4.168 8.483 -12.633 1.00 84.81 454 ALA A C 1
ATOM 3622 O O . ALA A 1 454 ? -3.181 8.441 -13.367 1.00 84.81 454 ALA A O 1
ATOM 3623 N N . ARG A 1 455 ? -5.385 8.111 -13.057 1.00 86.88 455 ARG A N 1
ATOM 3624 C CA . ARG A 1 455 ? -5.636 7.542 -14.393 1.00 86.88 455 ARG A CA 1
ATOM 3625 C C . ARG A 1 455 ? -5.207 8.478 -15.515 1.00 86.88 455 ARG A C 1
ATOM 3627 O O . ARG A 1 455 ? -4.542 8.043 -16.445 1.00 86.88 455 ARG A O 1
ATOM 3634 N N . GLN A 1 456 ? -5.539 9.765 -15.417 1.00 84.56 456 GLN A N 1
ATOM 3635 C CA . GLN A 1 456 ? -5.141 10.756 -16.421 1.00 84.56 456 GLN A CA 1
ATOM 3636 C C . GLN A 1 456 ? -3.619 10.874 -16.548 1.00 84.56 456 GLN A C 1
ATOM 3638 O O . GLN A 1 456 ? -3.113 11.065 -17.653 1.00 84.56 456 GLN A O 1
ATOM 3643 N N . ASN A 1 457 ? -2.886 10.743 -15.440 1.00 81.75 457 ASN A N 1
ATOM 3644 C CA . ASN A 1 457 ? -1.428 10.742 -15.466 1.00 81.75 457 ASN A CA 1
ATOM 3645 C C . ASN A 1 457 ? -0.857 9.476 -16.100 1.00 81.75 457 ASN A C 1
ATOM 3647 O O . ASN A 1 457 ? 0.065 9.589 -16.905 1.00 81.75 457 ASN A O 1
ATOM 3651 N N . VAL A 1 458 ? -1.410 8.302 -15.783 1.00 83.88 458 VAL A N 1
ATOM 3652 C CA . VAL A 1 458 ? -0.995 7.050 -16.426 1.00 83.88 458 VAL A CA 1
ATOM 3653 C C . VAL A 1 458 ? -1.279 7.112 -17.928 1.00 83.88 458 VAL A C 1
ATOM 3655 O O . VAL A 1 458 ? -0.364 6.923 -18.717 1.00 83.88 458 VAL A O 1
ATOM 3658 N N . GLU A 1 459 ? -2.477 7.523 -18.350 1.00 85.06 459 GLU A N 1
ATOM 3659 C CA . GLU A 1 459 ? -2.803 7.705 -19.774 1.00 85.06 459 GLU A CA 1
ATOM 3660 C C . GLU A 1 459 ? -1.885 8.724 -20.473 1.00 85.06 459 GLU A C 1
ATOM 3662 O O . GLU A 1 459 ? -1.552 8.580 -21.652 1.00 85.06 459 GLU A O 1
ATOM 3667 N N . ALA A 1 460 ? -1.508 9.805 -19.783 1.00 82.12 460 ALA A N 1
ATOM 3668 C CA . ALA A 1 460 ? -0.581 10.796 -20.321 1.00 82.12 460 ALA A CA 1
ATOM 3669 C C . ALA A 1 460 ? 0.827 10.214 -20.492 1.00 82.12 460 ALA A C 1
ATOM 3671 O O . ALA A 1 460 ? 1.474 10.480 -21.506 1.00 82.12 460 ALA A O 1
ATOM 3672 N N . TRP A 1 461 ? 1.275 9.413 -19.528 1.00 83.75 461 TRP A N 1
ATOM 3673 C CA . TRP A 1 461 ? 2.526 8.674 -19.597 1.00 83.75 461 TRP A CA 1
ATOM 3674 C C . TRP A 1 461 ? 2.523 7.656 -20.746 1.00 83.75 461 TRP A C 1
ATOM 3676 O O . TRP A 1 461 ? 3.435 7.683 -21.568 1.00 83.75 461 TRP A O 1
ATOM 3686 N N . GLU A 1 462 ? 1.470 6.850 -20.902 1.00 86.38 462 GLU A N 1
ATOM 3687 C CA . GLU A 1 462 ? 1.325 5.898 -22.016 1.00 86.38 462 GLU A CA 1
ATOM 3688 C C . GLU A 1 462 ? 1.421 6.585 -23.383 1.00 86.38 462 GLU A C 1
ATOM 3690 O O . GLU A 1 462 ? 2.138 6.127 -24.275 1.00 86.38 462 GLU A O 1
ATOM 3695 N N . LYS A 1 463 ? 0.736 7.726 -23.544 1.00 84.88 463 LYS A N 1
ATOM 3696 C CA . LYS A 1 463 ? 0.797 8.540 -24.769 1.00 84.88 463 LYS A CA 1
ATOM 3697 C C . LYS A 1 463 ? 2.202 9.080 -25.033 1.00 84.88 463 LYS A C 1
ATOM 3699 O O . LYS A 1 463 ? 2.594 9.184 -26.195 1.00 84.88 463 LYS A O 1
ATOM 3704 N N . ASP A 1 464 ? 2.943 9.446 -23.988 1.00 82.06 464 ASP A N 1
ATOM 3705 C CA . ASP A 1 464 ? 4.323 9.915 -24.125 1.00 82.06 464 ASP A CA 1
ATOM 3706 C C . ASP A 1 464 ? 5.254 8.782 -24.575 1.00 82.06 464 ASP A C 1
ATOM 3708 O O . ASP A 1 464 ? 6.039 8.974 -25.501 1.00 82.06 464 ASP A O 1
ATOM 3712 N N . ILE A 1 465 ? 5.105 7.579 -24.013 1.00 83.81 465 ILE A N 1
ATOM 3713 C CA . ILE A 1 465 ? 5.878 6.408 -24.446 1.00 83.81 465 ILE A CA 1
ATOM 3714 C C . ILE A 1 465 ? 5.548 6.022 -25.894 1.00 83.81 465 ILE A C 1
ATOM 3716 O O . ILE A 1 465 ? 6.465 5.866 -26.697 1.00 83.81 465 ILE A O 1
ATOM 3720 N N . ALA A 1 466 ? 4.269 5.982 -26.278 1.00 86.94 466 ALA A N 1
ATOM 3721 C CA . ALA A 1 466 ? 3.865 5.693 -27.660 1.00 86.94 466 ALA A CA 1
ATOM 3722 C C . ALA A 1 466 ? 4.420 6.719 -28.671 1.00 86.94 466 ALA A C 1
ATOM 3724 O O . ALA A 1 466 ? 4.781 6.387 -29.807 1.00 86.94 466 ALA A O 1
ATOM 3725 N N . ARG A 1 467 ? 4.521 7.991 -28.261 1.00 84.88 467 ARG A N 1
ATOM 3726 C CA . ARG A 1 467 ? 5.181 9.038 -29.049 1.00 84.88 467 ARG A CA 1
ATOM 3727 C C . ARG A 1 467 ? 6.679 8.758 -29.193 1.00 84.88 467 ARG A C 1
ATOM 3729 O O . ARG A 1 467 ? 7.183 8.861 -30.308 1.00 84.88 467 ARG A O 1
ATOM 3736 N N . LEU A 1 468 ? 7.371 8.397 -28.108 1.00 82.19 468 LEU A N 1
ATOM 3737 C CA . LEU A 1 468 ? 8.792 8.029 -28.151 1.00 82.19 468 LEU A CA 1
ATOM 3738 C C . LEU A 1 468 ? 9.035 6.827 -29.076 1.00 82.19 468 LEU A C 1
ATOM 3740 O O . LEU A 1 468 ? 9.973 6.866 -29.867 1.00 82.19 468 LEU A O 1
ATOM 3744 N N . GLU A 1 469 ? 8.176 5.800 -29.035 1.00 84.69 469 GLU A N 1
ATOM 3745 C CA . GLU A 1 469 ? 8.263 4.629 -29.927 1.00 84.69 469 GLU A CA 1
ATOM 3746 C C . GLU A 1 469 ? 8.137 5.054 -31.400 1.00 84.69 469 GLU A C 1
ATOM 3748 O O . GLU A 1 469 ? 8.933 4.652 -32.252 1.00 84.69 469 GLU A O 1
ATOM 3753 N N . SER A 1 470 ? 7.182 5.944 -31.693 1.00 85.38 470 SER A N 1
ATOM 3754 C CA . SER A 1 470 ? 6.965 6.482 -33.042 1.00 85.38 470 SER A CA 1
ATOM 3755 C C . SER A 1 470 ? 8.156 7.313 -33.541 1.00 85.38 470 SER A C 1
ATOM 3757 O O . SER A 1 470 ? 8.553 7.205 -34.702 1.00 85.38 470 SER A O 1
ATOM 3759 N N . GLU A 1 471 ? 8.744 8.147 -32.678 1.00 81.81 471 GLU A N 1
ATOM 3760 C CA . GLU A 1 471 ? 9.921 8.963 -33.006 1.00 81.81 471 GLU A CA 1
ATOM 3761 C C . GLU A 1 471 ? 11.168 8.101 -33.239 1.00 81.81 471 GLU A C 1
ATOM 3763 O O . GLU A 1 471 ? 11.921 8.364 -34.181 1.00 81.81 471 GLU A O 1
ATOM 3768 N N . HIS A 1 472 ? 11.353 7.048 -32.438 1.00 79.81 472 HIS A N 1
ATOM 3769 C CA . HIS A 1 472 ? 12.460 6.105 -32.584 1.00 79.81 472 HIS A CA 1
ATOM 3770 C C . HIS A 1 472 ? 12.380 5.333 -33.912 1.00 79.81 472 HIS A C 1
ATOM 3772 O O . HIS A 1 472 ? 13.368 5.249 -34.643 1.00 79.81 472 HIS A O 1
ATOM 3778 N N . GLY A 1 473 ? 11.184 4.874 -34.299 1.00 79.12 473 GLY A N 1
ATOM 3779 C CA . GLY A 1 473 ? 10.969 4.219 -35.596 1.00 79.12 473 GLY A CA 1
ATOM 3780 C C . GLY A 1 473 ? 11.282 5.120 -36.802 1.00 79.12 473 GLY A C 1
ATOM 3781 O O . GLY A 1 473 ? 11.854 4.666 -37.794 1.00 79.12 473 GLY A O 1
ATOM 3782 N N . ILE A 1 474 ? 10.975 6.421 -36.720 1.00 74.81 474 ILE A N 1
ATOM 3783 C CA . ILE A 1 474 ? 11.295 7.389 -37.787 1.00 74.81 474 ILE A CA 1
ATOM 3784 C C . ILE A 1 474 ? 12.810 7.622 -37.899 1.00 74.81 474 ILE A C 1
ATOM 3786 O O . ILE A 1 474 ? 13.327 7.753 -39.012 1.00 74.81 474 ILE A O 1
ATOM 3790 N N . GLN A 1 475 ? 13.532 7.679 -36.776 1.00 69.75 475 GLN A N 1
ATOM 3791 C CA . GLN A 1 475 ? 14.988 7.863 -36.783 1.00 69.75 475 GLN A CA 1
ATOM 3792 C C . GLN A 1 475 ? 15.711 6.698 -37.465 1.00 69.75 475 GLN A C 1
ATOM 3794 O O . GLN A 1 475 ? 16.612 6.943 -38.272 1.00 69.75 475 GLN A O 1
ATOM 3799 N N . ASN A 1 476 ? 15.269 5.462 -37.219 1.00 70.69 476 ASN A N 1
ATOM 3800 C CA . ASN A 1 476 ? 15.844 4.277 -37.856 1.00 70.69 476 ASN A CA 1
ATOM 3801 C C . ASN A 1 476 ? 15.643 4.298 -39.381 1.00 70.69 476 ASN A C 1
ATOM 3803 O O . ASN A 1 476 ? 16.589 4.045 -40.124 1.00 70.69 476 ASN A O 1
ATOM 3807 N N . ASN A 1 477 ? 14.475 4.740 -39.860 1.00 75.12 477 ASN A N 1
ATOM 3808 C CA . ASN A 1 477 ? 14.203 4.865 -41.298 1.00 75.12 477 ASN A CA 1
ATOM 3809 C C . ASN A 1 477 ? 14.997 5.995 -41.990 1.00 75.12 477 ASN A C 1
ATOM 3811 O O . ASN A 1 477 ? 15.315 5.897 -43.175 1.00 75.12 477 ASN A O 1
ATOM 3815 N N . ASN A 1 478 ? 15.334 7.074 -41.274 1.00 68.38 478 ASN A N 1
ATOM 3816 C CA . ASN A 1 478 ? 15.995 8.255 -41.848 1.00 68.38 478 ASN A CA 1
ATOM 3817 C C . ASN A 1 478 ? 17.532 8.195 -41.851 1.00 68.38 478 ASN A C 1
ATOM 3819 O O . ASN A 1 478 ? 18.167 9.059 -42.462 1.00 68.38 478 ASN A O 1
ATOM 3823 N N . ASN A 1 479 ? 18.153 7.195 -41.215 1.00 62.62 479 ASN A N 1
ATOM 3824 C CA . ASN A 1 479 ? 19.616 7.083 -41.142 1.00 62.62 479 ASN A CA 1
ATOM 3825 C C . ASN A 1 479 ? 20.320 6.940 -42.508 1.00 62.62 479 ASN A C 1
ATOM 3827 O O . ASN A 1 479 ? 21.529 7.152 -42.580 1.00 62.62 479 ASN A O 1
ATOM 3831 N N . ASN A 1 480 ? 19.573 6.718 -43.593 1.00 67.75 480 ASN A N 1
ATOM 3832 C CA . ASN A 1 480 ? 20.101 6.665 -44.956 1.00 67.75 480 ASN A CA 1
ATOM 3833 C C . ASN A 1 480 ? 20.400 8.044 -45.592 1.00 67.75 480 ASN A C 1
ATOM 3835 O O . ASN A 1 480 ? 21.073 8.090 -46.619 1.00 67.75 480 ASN A O 1
ATOM 3839 N N . ASN A 1 481 ? 19.976 9.173 -44.998 1.00 67.12 481 ASN A N 1
ATOM 3840 C CA . ASN A 1 481 ? 20.180 10.520 -45.567 1.00 67.12 481 ASN A CA 1
ATOM 3841 C C . ASN A 1 481 ? 20.988 11.440 -44.624 1.00 67.12 481 ASN A C 1
ATOM 3843 O O . ASN A 1 481 ? 20.480 11.952 -43.629 1.00 67.12 481 ASN A O 1
ATOM 3847 N N . ASN A 1 482 ? 22.267 11.674 -44.942 1.00 65.56 482 ASN A N 1
ATOM 3848 C CA . ASN A 1 482 ? 23.265 12.183 -43.985 1.00 65.56 482 ASN A CA 1
ATOM 3849 C C . ASN A 1 482 ? 23.356 13.725 -43.837 1.00 65.56 482 ASN A C 1
ATOM 3851 O O . ASN A 1 482 ? 24.086 14.206 -42.974 1.00 65.56 482 ASN A O 1
ATOM 3855 N N . THR A 1 483 ? 22.660 14.528 -44.652 1.00 69.25 483 THR A N 1
ATOM 3856 C CA . THR A 1 483 ? 22.915 15.986 -44.737 1.00 69.25 483 THR A CA 1
ATOM 3857 C C . THR A 1 483 ? 22.060 16.895 -43.839 1.00 69.25 483 THR A C 1
ATOM 3859 O O . THR A 1 483 ? 22.491 18.016 -43.589 1.00 69.25 483 THR A O 1
ATOM 3862 N N . ASP A 1 484 ? 20.931 16.440 -43.275 1.00 65.94 484 ASP A N 1
ATOM 3863 C CA . ASP A 1 484 ? 19.995 17.302 -42.505 1.00 65.94 484 ASP A CA 1
ATOM 3864 C C . ASP A 1 484 ? 19.941 17.029 -40.980 1.00 65.94 484 ASP A C 1
ATOM 3866 O O . ASP A 1 484 ? 19.129 17.614 -40.257 1.00 65.94 484 ASP A O 1
ATOM 3870 N N . LYS A 1 485 ? 20.821 16.168 -40.447 1.00 62.84 485 LYS A N 1
ATOM 3871 C CA . LYS A 1 485 ? 20.735 15.663 -39.058 1.00 62.84 485 LYS A CA 1
ATOM 3872 C C . LYS A 1 485 ? 20.874 16.725 -37.955 1.00 62.84 485 LYS A C 1
ATOM 3874 O O . LYS A 1 485 ? 20.227 16.606 -36.918 1.00 62.84 485 LYS A O 1
ATOM 3879 N N . VAL A 1 486 ? 21.692 17.763 -38.145 1.00 70.12 486 VAL A N 1
ATOM 3880 C CA . VAL A 1 486 ? 22.069 18.677 -37.043 1.00 70.12 486 VAL A CA 1
ATOM 3881 C C . VAL A 1 486 ? 20.924 19.613 -36.627 1.00 70.12 486 VAL A C 1
ATOM 3883 O O . VAL A 1 486 ? 20.718 19.833 -35.438 1.00 70.12 486 VAL A O 1
ATOM 3886 N N . HIS A 1 487 ? 20.131 20.132 -37.572 1.00 66.94 487 HIS A N 1
ATOM 3887 C CA . HIS A 1 487 ? 19.023 21.044 -37.243 1.00 66.94 487 HIS A CA 1
ATOM 3888 C C . HIS A 1 487 ? 17.766 20.326 -36.726 1.00 66.94 487 HIS A C 1
ATOM 3890 O O . HIS A 1 487 ? 17.006 20.896 -35.937 1.00 66.94 487 HIS A O 1
ATOM 3896 N N . GLN A 1 488 ? 17.543 19.069 -37.121 1.00 65.31 488 GLN A N 1
ATOM 3897 C CA . GLN A 1 488 ? 16.437 18.280 -36.570 1.00 65.31 488 GLN A CA 1
ATOM 3898 C C . GLN A 1 488 ? 16.654 17.935 -35.091 1.00 65.31 488 GLN A C 1
ATOM 3900 O O . GLN A 1 488 ? 15.691 17.973 -34.325 1.00 65.31 488 GLN A O 1
ATOM 3905 N N . ASP A 1 489 ? 17.897 17.677 -34.675 1.00 66.31 489 ASP A N 1
ATOM 3906 C CA . ASP A 1 489 ? 18.222 17.263 -33.306 1.00 66.31 489 ASP A CA 1
ATOM 3907 C C . ASP A 1 489 ? 17.915 18.357 -32.259 1.00 66.31 489 ASP A C 1
ATOM 3909 O O . ASP A 1 489 ? 17.311 18.076 -31.225 1.00 66.31 489 ASP A O 1
ATOM 3913 N N . GLU A 1 490 ? 18.207 19.635 -32.535 1.00 70.12 490 GLU A N 1
ATOM 3914 C CA . GLU A 1 490 ? 17.832 20.728 -31.615 1.00 70.12 490 GLU A CA 1
ATOM 3915 C C . GLU A 1 490 ? 16.312 20.902 -31.490 1.00 70.12 490 GLU A C 1
ATOM 3917 O O . GLU A 1 490 ? 15.784 21.100 -30.394 1.00 70.12 490 GLU A O 1
ATOM 3922 N N . THR A 1 491 ? 15.588 20.768 -32.602 1.00 69.81 491 THR A N 1
ATOM 3923 C CA . THR A 1 491 ? 14.127 20.924 -32.613 1.00 69.81 491 THR A CA 1
ATOM 3924 C C . THR A 1 491 ? 13.435 19.770 -31.876 1.00 69.81 491 THR A C 1
ATOM 3926 O O . THR A 1 491 ? 12.442 19.980 -31.176 1.00 69.81 491 THR A O 1
ATOM 3929 N N . LEU A 1 492 ? 13.967 18.550 -32.007 1.00 64.75 492 LEU A N 1
ATOM 3930 C CA . LEU A 1 492 ? 13.515 17.367 -31.270 1.00 64.75 492 LEU A CA 1
ATOM 3931 C C . LEU A 1 492 ? 13.832 17.481 -29.776 1.00 64.75 492 LEU A C 1
ATOM 3933 O O . LEU A 1 492 ? 12.960 17.197 -28.959 1.00 64.75 492 LEU A O 1
ATOM 3937 N N . LYS A 1 493 ? 15.017 17.981 -29.403 1.00 66.00 493 LYS A N 1
ATOM 3938 C CA . LYS A 1 493 ? 15.376 18.264 -28.001 1.00 66.00 493 LYS A CA 1
ATOM 3939 C C . LYS A 1 493 ? 14.420 19.267 -27.353 1.00 66.00 493 LYS A C 1
ATOM 3941 O O . LYS A 1 493 ? 14.004 19.059 -26.215 1.00 66.00 493 LYS A O 1
ATOM 3946 N N . GLU A 1 494 ? 14.028 20.322 -28.065 1.00 66.44 494 GLU A N 1
ATOM 3947 C CA . GLU A 1 494 ? 13.087 21.331 -27.557 1.00 66.44 494 GLU A CA 1
ATOM 3948 C C . GLU A 1 494 ? 11.656 20.777 -27.413 1.00 66.44 494 GLU A C 1
ATOM 3950 O O . GLU A 1 494 ? 10.986 21.018 -26.408 1.00 66.44 494 GLU A O 1
ATOM 3955 N N . LYS A 1 495 ? 11.190 19.976 -28.383 1.00 65.25 495 LYS A N 1
ATOM 3956 C CA . LYS A 1 495 ? 9.887 19.288 -28.299 1.00 65.25 495 LYS A CA 1
ATOM 3957 C C . LYS A 1 495 ? 9.858 18.247 -27.182 1.00 65.25 495 LYS A C 1
ATOM 3959 O O . LYS A 1 495 ? 8.866 18.176 -26.458 1.00 65.25 495 LYS A O 1
ATOM 3964 N N . SER A 1 496 ? 10.954 17.504 -27.017 1.00 57.94 496 SER A N 1
ATOM 3965 C CA . SER A 1 496 ? 11.121 16.497 -25.971 1.00 57.94 496 SER A CA 1
ATOM 3966 C C . SER A 1 496 ? 10.955 17.118 -24.581 1.00 57.94 496 SER A C 1
ATOM 3968 O O . SER A 1 496 ? 10.109 16.656 -23.815 1.00 57.94 496 SER A O 1
ATOM 3970 N N . LYS A 1 497 ? 11.608 18.262 -24.302 1.00 60.28 497 LYS A N 1
ATOM 3971 C CA . LYS A 1 497 ? 11.456 19.013 -23.034 1.00 60.28 497 LYS A CA 1
ATOM 3972 C C . LYS A 1 497 ? 9.993 19.254 -22.646 1.00 60.28 497 LYS A C 1
ATOM 3974 O O . LYS A 1 497 ? 9.627 19.039 -21.500 1.00 60.28 497 LYS A O 1
ATOM 3979 N N . ASN A 1 498 ? 9.148 19.647 -23.599 1.00 56.25 498 ASN A N 1
ATOM 3980 C CA . ASN A 1 498 ? 7.737 19.964 -23.345 1.00 56.25 498 ASN A CA 1
ATOM 3981 C C . ASN A 1 498 ? 6.811 18.736 -23.326 1.00 56.25 498 ASN A C 1
ATOM 3983 O O . ASN A 1 498 ? 5.618 18.871 -23.043 1.00 56.25 498 ASN A O 1
ATOM 3987 N N . SER A 1 499 ? 7.322 17.562 -23.690 1.00 55.03 499 SER A N 1
ATOM 3988 C CA . SER A 1 499 ? 6.557 16.312 -23.775 1.00 55.03 499 SER A CA 1
ATOM 3989 C C . SER A 1 499 ? 6.804 15.367 -22.607 1.00 55.03 499 SER A C 1
ATOM 3991 O O . SER A 1 499 ? 5.873 14.669 -22.218 1.00 55.03 499 SER A O 1
ATOM 3993 N N . ILE A 1 500 ? 8.002 15.416 -22.012 1.00 59.72 500 ILE A N 1
ATOM 3994 C CA . ILE A 1 500 ? 8.392 14.561 -20.893 1.00 59.72 500 ILE A CA 1
ATOM 3995 C C . ILE A 1 500 ? 7.372 14.743 -19.770 1.00 59.72 500 ILE A C 1
ATOM 3997 O O . ILE A 1 500 ? 7.253 15.826 -19.198 1.00 59.72 500 ILE A O 1
ATOM 4001 N N . TRP A 1 501 ? 6.638 13.677 -19.458 1.00 59.38 501 TRP A N 1
ATOM 4002 C CA . TRP A 1 501 ? 5.679 13.634 -18.352 1.00 59.38 501 TRP A CA 1
ATOM 4003 C C . TRP A 1 501 ? 6.264 14.179 -17.042 1.00 59.38 501 TRP A C 1
ATOM 4005 O O . TRP A 1 501 ? 5.641 15.047 -16.440 1.00 59.38 501 TRP A O 1
ATOM 4015 N N . ALA A 1 502 ? 7.491 13.802 -16.659 1.00 54.09 502 ALA A N 1
ATOM 4016 C CA . ALA A 1 502 ? 8.156 14.410 -15.503 1.00 54.09 502 ALA A CA 1
ATOM 4017 C C . ALA A 1 502 ? 8.241 15.954 -15.609 1.00 54.09 502 ALA A C 1
ATOM 4019 O O . ALA A 1 502 ? 8.048 16.654 -14.623 1.00 54.09 502 ALA A O 1
ATOM 4020 N N . TYR A 1 503 ? 8.471 16.514 -16.801 1.00 50.25 503 TYR A N 1
ATOM 4021 C CA . TYR A 1 503 ? 8.554 17.962 -17.027 1.00 50.25 503 TYR A CA 1
ATOM 4022 C C . TYR A 1 503 ? 7.183 18.656 -17.044 1.00 50.25 503 TYR A C 1
ATOM 4024 O O . TYR A 1 503 ? 7.032 19.711 -16.423 1.00 50.25 503 TYR A O 1
ATOM 4032 N N . ARG A 1 504 ? 6.183 18.061 -17.718 1.00 50.56 504 ARG A N 1
ATOM 4033 C CA . ARG A 1 504 ? 4.785 18.545 -17.752 1.00 50.56 504 ARG A CA 1
ATOM 4034 C C . ARG A 1 504 ? 4.151 18.543 -16.373 1.00 50.56 504 ARG A C 1
ATOM 4036 O O . ARG A 1 504 ? 3.475 19.498 -16.006 1.00 50.56 504 ARG A O 1
ATOM 4043 N N . SER A 1 505 ? 4.424 17.502 -15.608 1.00 46.69 505 SER A N 1
ATOM 4044 C CA . SER A 1 505 ? 4.050 17.392 -14.212 1.00 46.69 505 SER A CA 1
ATOM 4045 C C . SER A 1 505 ? 5.015 18.226 -13.368 1.00 46.69 505 SER A C 1
ATOM 4047 O O . SER A 1 505 ? 5.681 17.684 -12.516 1.00 46.69 505 SER A O 1
ATOM 4049 N N . GLY A 1 506 ? 5.155 19.535 -13.597 1.00 43.41 506 GLY A N 1
ATOM 4050 C CA . GLY A 1 506 ? 5.655 20.470 -12.574 1.00 43.41 506 GLY A CA 1
ATOM 4051 C C . GLY A 1 506 ? 7.167 20.580 -12.319 1.00 43.41 506 GLY A C 1
ATOM 4052 O O . GLY A 1 506 ? 7.546 21.190 -11.323 1.00 43.41 506 GLY A O 1
ATOM 4053 N N . TYR A 1 507 ? 8.050 20.081 -13.190 1.00 44.03 507 TYR A N 1
ATOM 4054 C CA . TYR A 1 507 ? 9.492 20.399 -13.114 1.00 44.03 507 TYR A CA 1
ATOM 4055 C C . TYR A 1 507 ? 9.915 21.590 -14.007 1.00 44.03 507 TYR A C 1
ATOM 4057 O O . TYR A 1 507 ? 11.089 21.971 -14.051 1.00 44.03 507 TYR A O 1
ATOM 4065 N N . GLY A 1 508 ? 8.963 22.192 -14.725 1.00 36.47 508 GLY A N 1
ATOM 4066 C CA . GLY A 1 508 ? 9.190 23.327 -15.614 1.00 36.47 508 GLY A CA 1
ATOM 4067 C C . GLY A 1 508 ? 9.540 24.633 -14.896 1.00 36.47 508 GLY A C 1
ATOM 4068 O O . GLY A 1 508 ? 8.976 24.989 -13.865 1.00 36.47 508 GLY A O 1
ATOM 4069 N N . ASN A 1 509 ? 10.465 25.383 -15.496 1.00 39.25 509 ASN A N 1
ATOM 4070 C CA . ASN A 1 509 ? 10.782 26.756 -15.11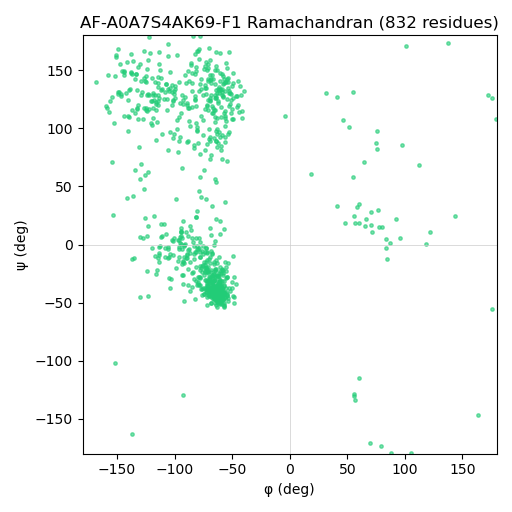8 1.00 39.25 509 ASN A CA 1
ATOM 4071 C C . ASN A 1 509 ? 9.639 27.691 -15.489 1.00 39.25 509 ASN A C 1
ATOM 4073 O O . ASN A 1 509 ? 9.674 28.287 -16.565 1.00 39.25 509 ASN A O 1
ATOM 4077 N N . GLY A 1 510 ? 8.687 27.913 -14.590 1.00 42.00 510 GLY A N 1
ATOM 4078 C CA . GLY A 1 510 ? 8.114 29.251 -14.578 1.00 42.00 510 GLY A CA 1
ATOM 4079 C C . GLY A 1 510 ? 9.208 30.264 -14.216 1.00 42.00 510 GLY A C 1
ATOM 4080 O O . GLY A 1 510 ? 10.174 29.911 -13.523 1.00 42.00 510 GLY A O 1
ATOM 4081 N N . PRO A 1 511 ? 9.113 31.507 -14.712 1.00 42.28 511 PRO A N 1
ATOM 4082 C CA . PRO A 1 511 ? 10.093 32.547 -14.438 1.00 42.28 511 PRO A CA 1
ATOM 4083 C C . PRO A 1 511 ? 10.363 32.642 -12.931 1.00 42.28 511 PRO A C 1
ATOM 4085 O O . PRO A 1 511 ? 9.452 32.585 -12.107 1.00 42.28 511 PRO A O 1
ATOM 4088 N N . SER A 1 512 ? 11.647 32.758 -12.593 1.00 43.78 512 SER A N 1
ATOM 4089 C CA . SER A 1 512 ? 12.304 32.559 -11.291 1.00 43.78 512 SER A CA 1
ATOM 4090 C C . SER A 1 512 ? 11.807 33.400 -10.101 1.00 43.78 512 SER A C 1
ATOM 4092 O O . SER A 1 512 ? 12.488 33.462 -9.081 1.00 43.78 512 SER A O 1
ATOM 4094 N N . TYR A 1 513 ? 10.655 34.059 -10.205 1.00 42.19 513 TYR A N 1
ATOM 4095 C CA . TYR A 1 513 ? 10.136 34.991 -9.208 1.00 42.19 513 TYR A CA 1
ATOM 4096 C C . TYR A 1 513 ? 8.853 34.532 -8.495 1.00 42.19 513 TYR A C 1
ATOM 4098 O O . TYR A 1 513 ? 8.562 35.090 -7.441 1.00 42.19 513 TYR A O 1
ATOM 4106 N N . SER A 1 514 ? 8.117 33.516 -8.976 1.00 42.53 514 SER A N 1
ATOM 4107 C CA . SER A 1 514 ? 6.878 33.052 -8.304 1.00 42.53 514 SER A CA 1
ATOM 4108 C C . SER A 1 514 ? 7.016 31.780 -7.455 1.00 42.53 514 SER A C 1
ATOM 4110 O O . SER A 1 514 ? 6.113 31.467 -6.685 1.00 42.53 514 SER A O 1
ATOM 4112 N N . GLY A 1 515 ? 8.152 31.079 -7.515 1.00 40.19 515 GLY A N 1
ATOM 4113 C CA . GLY A 1 515 ? 8.586 30.174 -6.446 1.00 40.19 515 GLY A CA 1
ATOM 4114 C C . GLY A 1 515 ? 7.653 29.020 -6.052 1.00 40.19 515 GLY A C 1
ATOM 4115 O O . GLY A 1 515 ? 7.688 28.655 -4.884 1.00 40.19 515 GLY A O 1
ATOM 4116 N N . VAL A 1 516 ? 6.861 28.428 -6.956 1.00 38.59 516 VAL A N 1
ATOM 4117 C CA . VAL A 1 516 ? 6.187 27.132 -6.717 1.00 38.59 516 VAL A CA 1
ATOM 4118 C C . VAL A 1 516 ? 5.944 26.409 -8.050 1.00 38.59 516 VAL A C 1
ATOM 4120 O O . VAL A 1 516 ? 5.020 26.767 -8.770 1.00 38.59 516 VAL A O 1
ATOM 4123 N N . TYR A 1 517 ? 6.733 25.375 -8.356 1.00 47.06 517 TYR A N 1
ATOM 4124 C CA . TYR A 1 517 ? 6.382 24.342 -9.341 1.00 47.06 517 TYR A CA 1
ATOM 4125 C C . TYR A 1 517 ? 6.834 22.996 -8.767 1.00 47.06 517 TYR A C 1
ATOM 4127 O O . TYR A 1 517 ? 8.027 22.762 -8.571 1.00 47.06 517 TYR A O 1
ATOM 4135 N N . TYR A 1 518 ? 5.858 22.175 -8.391 1.00 44.28 518 TYR A N 1
ATOM 4136 C CA . TYR A 1 518 ? 6.027 20.873 -7.755 1.00 44.28 518 TYR A CA 1
ATOM 4137 C C . TYR A 1 518 ? 5.190 19.861 -8.544 1.00 44.28 518 TYR A C 1
ATOM 4139 O O . TYR A 1 518 ? 4.139 20.213 -9.068 1.00 44.28 518 TYR A O 1
ATOM 4147 N N . SER A 1 519 ? 5.711 18.650 -8.734 1.00 47.41 519 SER A N 1
ATOM 4148 C CA . SER A 1 519 ? 5.153 17.665 -9.658 1.00 47.41 519 SER A CA 1
ATOM 4149 C C . SER A 1 519 ? 3.944 16.943 -9.084 1.00 47.41 519 SER A C 1
ATOM 4151 O O . SER A 1 519 ? 4.033 16.408 -7.986 1.00 47.41 519 SER A O 1
ATOM 4153 N N . ASP A 1 520 ? 2.852 16.820 -9.830 1.00 49.72 520 ASP A N 1
ATOM 4154 C CA . ASP A 1 520 ? 1.600 16.401 -9.200 1.00 49.72 520 ASP A CA 1
ATOM 4155 C C . ASP A 1 520 ? 1.463 14.892 -8.899 1.00 49.72 520 ASP A C 1
ATOM 4157 O O . ASP A 1 520 ? 0.545 14.509 -8.188 1.00 49.72 520 ASP A O 1
ATOM 4161 N N . LEU A 1 521 ? 2.349 14.008 -9.388 1.00 48.28 521 LEU A N 1
ATOM 4162 C CA . LEU A 1 521 ? 2.260 12.562 -9.086 1.00 48.28 521 LEU A CA 1
ATOM 4163 C C . LEU A 1 521 ? 3.582 11.931 -8.600 1.00 48.28 521 LEU A C 1
ATOM 4165 O O . LEU A 1 521 ? 3.568 11.223 -7.601 1.00 48.28 521 LEU A O 1
ATOM 4169 N N . ILE A 1 522 ? 4.739 12.211 -9.227 1.00 48.69 522 ILE A N 1
ATOM 4170 C CA . ILE A 1 522 ? 6.048 11.649 -8.793 1.00 48.69 522 ILE A CA 1
ATOM 4171 C C . ILE A 1 522 ? 6.446 12.168 -7.408 1.00 48.69 522 ILE A C 1
ATOM 4173 O O . ILE A 1 522 ? 6.889 11.427 -6.536 1.00 48.69 522 ILE A O 1
ATOM 4177 N N . GLN A 1 523 ? 6.285 13.468 -7.181 1.00 49.81 523 GLN A N 1
ATOM 4178 C CA . GLN A 1 523 ? 6.607 14.063 -5.890 1.00 49.81 523 GLN A CA 1
ATOM 4179 C C . GLN A 1 523 ? 5.692 13.520 -4.784 1.00 49.81 523 GLN A C 1
ATOM 4181 O O . GLN A 1 523 ? 6.172 13.257 -3.688 1.00 49.81 523 GLN A O 1
ATOM 4186 N N . TYR A 1 524 ? 4.446 13.160 -5.074 1.00 50.03 524 TYR A N 1
ATOM 4187 C CA . TYR A 1 524 ? 3.565 12.590 -4.061 1.00 50.03 524 TYR A CA 1
ATOM 4188 C C . TYR A 1 524 ? 4.157 11.321 -3.428 1.00 50.03 524 TYR A C 1
ATOM 4190 O O . TYR A 1 524 ? 3.865 11.053 -2.273 1.00 50.03 524 TYR A O 1
ATOM 4198 N N . GLY A 1 525 ? 5.052 10.598 -4.111 1.00 47.62 525 GLY A N 1
ATOM 4199 C CA . GLY A 1 525 ? 5.730 9.433 -3.547 1.00 47.62 525 GLY A CA 1
ATOM 4200 C C . GLY A 1 525 ? 7.130 9.662 -2.957 1.00 47.62 525 GLY A C 1
ATOM 4201 O O . GLY A 1 525 ? 7.656 8.800 -2.257 1.00 47.62 525 GLY A O 1
ATOM 4202 N N . MET A 1 526 ? 7.795 10.785 -3.220 1.00 50.88 526 MET A N 1
ATOM 4203 C CA . MET A 1 526 ? 9.139 11.029 -2.686 1.00 50.88 526 MET A CA 1
ATOM 4204 C C . MET A 1 526 ? 9.022 12.007 -1.536 1.00 50.88 526 MET A C 1
ATOM 4206 O O . MET A 1 526 ? 8.966 13.211 -1.772 1.00 50.88 526 MET A O 1
ATOM 4210 N N . GLY A 1 527 ? 8.982 11.492 -0.303 1.00 47.25 527 GLY A N 1
ATOM 4211 C CA . GLY A 1 527 ? 8.728 12.249 0.930 1.00 47.25 527 GLY A CA 1
ATOM 4212 C C . GLY A 1 527 ? 9.562 13.521 1.133 1.00 47.25 527 GLY A C 1
ATOM 4213 O O . GLY A 1 527 ? 9.221 14.313 2.005 1.00 47.25 527 GLY A O 1
ATOM 4214 N N . MET A 1 528 ? 10.588 13.763 0.309 1.00 52.66 528 MET A N 1
ATOM 4215 C CA . MET A 1 528 ? 11.319 15.022 0.217 1.00 52.66 528 MET A CA 1
ATOM 4216 C C . MET A 1 528 ? 11.392 15.519 -1.234 1.00 52.66 528 MET A C 1
ATOM 4218 O O . MET A 1 528 ? 11.783 14.787 -2.143 1.00 52.66 528 MET A O 1
ATOM 4222 N N . ILE A 1 529 ? 11.070 16.793 -1.442 1.00 52.72 529 ILE A N 1
ATOM 4223 C CA . ILE A 1 529 ? 11.401 17.509 -2.677 1.00 52.72 529 ILE A CA 1
ATOM 4224 C C . ILE A 1 529 ? 12.874 17.935 -2.665 1.00 52.72 529 ILE A C 1
ATOM 4226 O O . ILE A 1 529 ? 13.469 18.088 -1.588 1.00 52.72 529 ILE A O 1
ATOM 4230 N N . PRO A 1 530 ? 13.454 18.213 -3.848 1.00 46.03 530 PRO A N 1
ATOM 4231 C CA . PRO A 1 530 ? 14.671 18.997 -3.956 1.00 46.03 530 PRO A CA 1
ATOM 4232 C C . PRO A 1 530 ? 14.628 20.205 -2.993 1.00 46.03 530 PRO A C 1
ATOM 4234 O O . PRO A 1 530 ? 13.752 21.065 -3.095 1.00 46.03 530 PRO A O 1
ATOM 4237 N N . GLY A 1 531 ? 15.526 20.215 -1.995 1.00 50.69 531 GLY A N 1
ATOM 4238 C CA . GLY A 1 531 ? 15.596 21.247 -0.955 1.00 50.69 531 GLY A CA 1
ATOM 4239 C C . GLY A 1 531 ? 15.383 20.810 0.478 1.00 50.69 531 GLY A C 1
ATOM 4240 O O . GLY A 1 531 ? 15.374 21.662 1.364 1.00 50.69 531 GLY A O 1
ATOM 4241 N N . GLY A 1 532 ? 15.150 19.519 0.705 1.00 54.22 532 GLY A N 1
ATOM 4242 C CA . GLY A 1 532 ? 14.925 18.986 2.046 1.00 54.22 532 GLY A CA 1
ATOM 4243 C C . GLY A 1 532 ? 13.572 19.376 2.648 1.00 54.22 532 GLY A C 1
ATOM 4244 O O . GLY A 1 532 ? 13.348 19.178 3.837 1.00 54.22 532 GLY A O 1
ATOM 4245 N N . LYS A 1 533 ? 12.658 19.942 1.855 1.00 55.38 533 LYS A N 1
ATOM 4246 C CA . LYS A 1 533 ? 11.268 20.142 2.270 1.00 55.38 533 LYS A CA 1
ATOM 4247 C C . LYS A 1 533 ? 10.494 18.849 2.051 1.00 55.38 533 LYS A C 1
ATOM 4249 O O . LYS A 1 533 ? 10.758 18.138 1.082 1.00 55.38 533 LYS A O 1
ATOM 4254 N N . LYS A 1 534 ? 9.518 18.575 2.917 1.00 58.22 534 LYS A N 1
ATOM 4255 C CA . LYS A 1 534 ? 8.599 17.462 2.699 1.00 58.22 534 LYS A CA 1
ATOM 4256 C C . LYS A 1 534 ? 7.713 17.733 1.499 1.00 58.22 534 LYS A C 1
ATOM 4258 O O . LYS A 1 534 ? 7.342 18.871 1.211 1.00 58.22 534 LYS A O 1
ATOM 4263 N N . ASN A 1 535 ? 7.400 16.661 0.804 1.00 60.81 535 ASN A N 1
ATOM 4264 C CA . ASN A 1 535 ? 6.504 16.715 -0.321 1.00 60.81 535 ASN A CA 1
ATOM 4265 C C . ASN A 1 535 ? 5.052 16.904 0.133 1.00 60.81 535 ASN A C 1
ATOM 4267 O O . ASN A 1 535 ? 4.649 16.213 1.069 1.00 60.81 535 ASN A O 1
ATOM 4271 N N . PRO A 1 536 ? 4.257 17.797 -0.478 1.00 57.75 536 PRO A N 1
ATOM 4272 C CA . PRO A 1 536 ? 2.818 17.816 -0.247 1.00 57.75 536 PRO A CA 1
ATOM 4273 C C . PRO A 1 536 ? 2.183 16.569 -0.881 1.00 57.75 536 PRO A C 1
ATOM 4275 O O . PRO A 1 536 ? 1.791 16.579 -2.043 1.00 57.75 536 PRO A O 1
ATOM 4278 N N . THR A 1 537 ? 2.105 15.475 -0.125 1.00 63.16 537 THR A N 1
ATOM 4279 C CA . THR A 1 537 ? 1.487 14.226 -0.579 1.00 63.16 537 THR A CA 1
ATOM 4280 C C . THR A 1 537 ? 0.034 14.152 -0.105 1.00 63.16 537 THR A C 1
ATOM 4282 O O . THR A 1 537 ? -0.285 14.540 1.019 1.00 63.16 537 THR A O 1
ATOM 4285 N N . VAL A 1 538 ? -0.871 13.667 -0.960 1.00 62.84 538 VAL A N 1
ATOM 4286 C CA . VAL A 1 538 ? -2.306 13.549 -0.622 1.00 62.84 538 VAL A CA 1
ATOM 4287 C C . VAL A 1 538 ? -2.661 12.226 0.039 1.00 62.84 538 VAL A C 1
ATOM 4289 O O . VAL A 1 538 ? -3.523 12.199 0.910 1.00 62.84 538 VAL A O 1
ATOM 4292 N N . VAL A 1 539 ? -1.995 11.142 -0.363 1.00 69.38 539 VAL A N 1
ATOM 4293 C CA . VAL A 1 539 ? -2.262 9.786 0.144 1.00 69.38 539 VAL A CA 1
ATOM 4294 C C . VAL A 1 539 ? -1.013 9.078 0.659 1.00 69.38 539 VAL A C 1
ATOM 4296 O O . VAL A 1 539 ? -1.090 7.911 1.005 1.00 69.38 539 VAL A O 1
ATOM 4299 N N . TYR A 1 540 ? 0.136 9.759 0.717 1.00 73.38 540 TYR A N 1
ATOM 4300 C CA . TYR A 1 540 ? 1.423 9.190 1.156 1.00 73.38 540 TYR A CA 1
ATOM 4301 C C . TYR A 1 540 ? 1.953 9.882 2.406 1.00 73.38 540 TYR A C 1
ATOM 4303 O O . TYR A 1 540 ? 3.156 9.986 2.634 1.00 73.38 540 TYR A O 1
ATOM 4311 N N . ASN A 1 541 ? 1.046 10.474 3.174 1.00 73.88 541 ASN A N 1
ATOM 4312 C CA . ASN A 1 541 ? 1.389 11.053 4.452 1.00 73.88 541 ASN A CA 1
ATOM 4313 C C . ASN A 1 541 ? 1.370 9.945 5.519 1.00 73.88 541 ASN A C 1
ATOM 4315 O O . ASN A 1 541 ? 1.108 8.771 5.254 1.00 73.88 541 ASN A O 1
ATOM 4319 N N . SER A 1 542 ? 1.686 10.328 6.740 1.00 75.12 542 SER A N 1
ATOM 4320 C CA . SER A 1 542 ? 1.665 9.475 7.906 1.00 75.12 542 SER A CA 1
ATOM 4321 C C . SER A 1 542 ? 0.493 9.835 8.808 1.00 75.12 542 SER A C 1
ATOM 4323 O O . SER A 1 542 ? 0.342 11.006 9.140 1.00 75.12 542 SER A O 1
ATOM 4325 N N . PHE A 1 543 ? -0.209 8.838 9.357 1.00 73.25 543 PHE A N 1
ATOM 4326 C CA . PHE A 1 543 ? -1.188 9.054 10.435 1.00 73.25 543 PHE A CA 1
ATOM 4327 C C . PHE A 1 543 ? -0.552 9.567 11.737 1.00 73.25 543 PHE A C 1
ATOM 4329 O O . PHE A 1 543 ? -1.215 10.182 12.562 1.00 73.25 543 PHE A O 1
ATOM 4336 N N . THR A 1 544 ? 0.751 9.340 11.902 1.00 66.88 544 THR A N 1
ATOM 4337 C CA . THR A 1 544 ? 1.522 9.642 13.115 1.00 66.88 544 THR A CA 1
ATOM 4338 C C . THR A 1 544 ? 2.802 10.432 12.810 1.00 66.88 544 THR A C 1
ATOM 4340 O O . THR A 1 544 ? 3.916 9.963 13.066 1.00 66.88 544 THR A O 1
ATOM 4343 N N . PRO A 1 545 ? 2.719 11.601 12.146 1.00 61.09 545 PRO A N 1
ATOM 4344 C CA . PRO A 1 545 ? 3.919 12.318 11.715 1.00 61.09 545 PRO A CA 1
ATOM 4345 C C . PRO A 1 545 ? 4.709 12.884 12.907 1.00 61.09 545 PRO A C 1
ATOM 4347 O O . PRO A 1 545 ? 5.916 13.067 12.783 1.00 61.09 545 PRO A O 1
ATOM 4350 N N . GLU A 1 546 ? 4.040 13.102 14.043 1.00 60.94 546 GLU A N 1
ATOM 4351 C CA . GLU A 1 546 ? 4.600 13.570 15.320 1.00 60.94 546 GLU A CA 1
ATOM 4352 C C . GLU A 1 546 ? 4.553 12.468 16.412 1.00 60.94 546 GLU A C 1
ATOM 4354 O O . GLU A 1 546 ? 4.670 12.760 17.597 1.00 60.94 546 GLU A O 1
ATOM 4359 N N . GLY A 1 547 ? 4.383 11.196 16.018 1.00 59.44 547 GLY A N 1
ATOM 4360 C CA . GLY A 1 547 ? 4.111 10.065 16.921 1.00 59.44 547 GLY A CA 1
ATOM 4361 C C . GLY A 1 547 ? 2.630 9.666 16.947 1.00 59.44 547 GLY A C 1
ATOM 4362 O O . GLY A 1 547 ? 1.793 10.334 16.334 1.00 59.44 547 GLY A O 1
ATOM 4363 N N . MET A 1 548 ? 2.301 8.535 17.583 1.00 60.84 548 MET A N 1
ATOM 4364 C CA . MET A 1 548 ? 0.901 8.165 17.838 1.00 60.84 548 MET A CA 1
ATOM 4365 C C . MET A 1 548 ? 0.278 9.198 18.784 1.00 60.84 548 MET A C 1
ATOM 4367 O O . MET A 1 548 ? 0.834 9.410 19.865 1.00 60.84 548 MET A O 1
ATOM 4371 N N . PRO A 1 549 ? -0.864 9.821 18.434 1.00 58.66 549 PRO A N 1
ATOM 4372 C CA . PRO A 1 549 ? -1.621 10.618 19.390 1.00 58.66 549 PRO A CA 1
ATOM 4373 C C . PRO A 1 549 ? -1.892 9.790 20.646 1.00 58.66 549 PRO A C 1
ATOM 4375 O O . PRO A 1 549 ? -2.340 8.647 20.546 1.00 58.66 549 PRO A O 1
ATOM 4378 N N . THR A 1 550 ? -1.632 10.359 21.825 1.00 51.41 550 THR A N 1
ATOM 4379 C CA . THR A 1 550 ? -1.936 9.718 23.115 1.00 51.41 550 THR A CA 1
ATOM 4380 C C . THR A 1 550 ? -3.416 9.363 23.223 1.00 51.41 550 THR A C 1
ATOM 4382 O O . THR A 1 550 ? -3.758 8.304 23.750 1.00 51.41 550 THR A O 1
ATOM 4385 N N . PHE A 1 551 ? -4.284 10.196 22.640 1.00 55.69 551 PHE A N 1
ATOM 4386 C CA . PHE A 1 551 ? -5.723 9.982 22.590 1.00 55.69 551 PHE A CA 1
ATOM 4387 C C . PHE A 1 551 ? -6.307 10.442 21.244 1.00 55.69 551 PHE A C 1
ATOM 4389 O O . PHE A 1 551 ? -6.061 11.565 20.809 1.00 55.69 551 PHE A O 1
ATOM 4396 N N . PHE A 1 552 ? -7.101 9.578 20.604 1.00 60.59 552 PHE A N 1
ATOM 4397 C CA . PHE A 1 552 ? -8.044 9.954 19.533 1.00 60.59 552 PHE A CA 1
ATOM 4398 C C . PHE A 1 552 ? -9.468 10.182 20.046 1.00 60.59 552 PHE A C 1
ATOM 4400 O O . PHE A 1 552 ? -10.337 10.642 19.316 1.00 60.59 552 PHE A O 1
ATOM 4407 N N . LEU A 1 553 ? -9.716 9.802 21.295 1.00 52.34 553 LEU A N 1
ATOM 4408 C CA . LEU A 1 553 ? -10.984 10.010 21.960 1.00 52.34 553 LEU A CA 1
ATOM 4409 C C . LEU A 1 553 ? -10.768 11.096 23.006 1.00 52.34 553 LEU A C 1
ATOM 4411 O O . LEU A 1 553 ? -9.824 10.962 23.790 1.00 52.34 553 LEU A O 1
ATOM 4415 N N . PRO A 1 554 ? -11.622 12.131 23.076 1.00 51.25 554 PRO A N 1
ATOM 4416 C CA . PRO A 1 554 ? -11.602 13.023 24.217 1.00 51.25 554 PRO A CA 1
ATOM 4417 C C . PRO A 1 554 ? -11.766 12.161 25.477 1.00 51.25 554 PRO A C 1
ATOM 4419 O O . PRO A 1 554 ? -12.510 11.165 25.436 1.00 51.25 554 PRO A O 1
ATOM 4422 N N . PRO A 1 555 ? -11.085 12.493 26.591 1.00 53.69 555 PRO A N 1
ATOM 4423 C CA . PRO A 1 555 ? -11.432 11.915 27.881 1.00 53.69 555 PRO A CA 1
ATOM 4424 C C . PRO A 1 555 ? -12.951 11.996 27.991 1.00 53.69 555 PRO A C 1
ATOM 4426 O O . PRO A 1 555 ? -13.500 13.063 27.704 1.00 53.69 555 PRO A O 1
ATOM 4429 N N . LYS A 1 556 ? -13.638 10.876 28.298 1.00 54.22 556 LYS A N 1
ATOM 4430 C CA . LYS A 1 556 ? -15.084 10.921 28.564 1.00 54.22 556 LYS A CA 1
ATOM 4431 C C . LYS A 1 556 ? -15.254 12.124 29.476 1.00 54.22 556 LYS A C 1
ATOM 4433 O O . LYS A 1 556 ? -14.594 12.158 30.514 1.00 54.22 556 LYS A O 1
ATOM 4438 N N . GLU A 1 557 ? -16.034 13.119 29.046 1.00 46.34 557 GLU A N 1
ATOM 4439 C CA . GLU A 1 557 ? -16.496 14.165 29.940 1.00 46.34 557 GLU A CA 1
ATOM 4440 C C . GLU A 1 557 ? -17.200 13.391 31.045 1.00 46.34 557 GLU A C 1
ATOM 4442 O O . GLU A 1 557 ? -18.354 12.976 30.912 1.00 46.34 557 GLU A O 1
ATOM 4447 N N . CYS A 1 558 ? -16.455 13.069 32.104 1.00 41.59 558 CYS A N 1
ATOM 4448 C CA . CYS A 1 558 ? -17.029 12.740 33.372 1.00 41.59 558 CYS A CA 1
ATOM 4449 C C . CYS A 1 558 ? -17.839 13.987 33.629 1.00 41.59 558 CYS A C 1
ATOM 4451 O O . CYS A 1 558 ? -17.285 15.042 33.936 1.00 41.59 558 CYS A O 1
ATOM 4453 N N . LYS A 1 559 ? -19.144 13.875 33.391 1.00 43.72 559 LYS A N 1
ATOM 4454 C CA . LYS A 1 559 ? -20.148 14.731 33.983 1.00 43.72 559 LYS A CA 1
ATOM 4455 C C . LYS A 1 559 ? -19.970 14.530 35.481 1.00 43.72 559 LYS A C 1
ATOM 4457 O O . LYS A 1 559 ? -20.705 13.770 36.099 1.00 43.72 559 LYS A O 1
ATOM 4462 N N . ALA A 1 560 ? -18.894 15.095 36.024 1.00 47.22 560 ALA A N 1
ATOM 4463 C CA . ALA A 1 560 ? -18.799 15.435 37.411 1.00 47.22 560 ALA A CA 1
ATOM 4464 C C . ALA A 1 560 ? -20.014 16.324 37.580 1.00 47.22 560 ALA A C 1
ATOM 4466 O O . ALA A 1 560 ? -20.121 17.375 36.950 1.00 47.22 560 ALA A O 1
ATOM 4467 N N . GLU A 1 561 ? -21.008 15.756 38.245 1.00 48.53 561 GLU A N 1
ATOM 4468 C CA . GLU A 1 561 ? -22.235 16.426 38.599 1.00 48.53 561 GLU A CA 1
ATOM 4469 C C . GLU A 1 561 ? -21.833 17.810 39.118 1.00 48.53 561 GLU A C 1
ATOM 4471 O O . GLU A 1 561 ? -21.140 17.927 40.125 1.00 48.53 561 GLU A O 1
ATOM 4476 N N . GLU A 1 562 ? -22.220 18.857 38.387 1.00 47.34 562 GLU A N 1
ATOM 4477 C CA . GLU A 1 562 ? -22.039 20.279 38.724 1.00 47.34 562 GLU A CA 1
ATOM 4478 C C . GLU A 1 562 ? -22.826 20.676 39.995 1.00 47.34 562 GLU A C 1
ATOM 4480 O O . GLU A 1 562 ? -23.148 21.838 40.235 1.00 47.34 562 GLU A O 1
ATOM 4485 N N . GLU A 1 563 ? -23.153 19.710 40.847 1.00 49.59 563 GLU A N 1
ATOM 4486 C CA . GLU A 1 563 ? -23.840 19.894 42.106 1.00 49.59 563 GLU A CA 1
ATOM 4487 C C . GLU A 1 563 ? -22.811 19.823 43.239 1.00 49.59 563 GLU A C 1
ATOM 4489 O O . GLU A 1 563 ? -22.550 18.745 43.761 1.00 49.59 563 GLU A O 1
ATOM 4494 N N . GLN A 1 564 ? -22.255 20.987 43.622 1.00 47.41 564 GLN A N 1
ATOM 4495 C CA . GLN A 1 564 ? -21.811 21.383 44.987 1.00 47.41 564 GLN A CA 1
ATOM 4496 C C . GLN A 1 564 ? -20.534 22.247 45.074 1.00 47.41 564 GLN A C 1
ATOM 4498 O O . GLN A 1 564 ? -19.923 22.321 46.138 1.00 47.41 564 GLN A O 1
ATOM 4503 N N . GLU A 1 565 ? -20.160 23.005 44.040 1.00 43.53 565 GLU A N 1
ATOM 4504 C CA . GLU A 1 565 ? -19.111 24.040 44.172 1.00 43.53 565 GLU A CA 1
ATOM 4505 C C . GLU A 1 565 ? -19.669 25.468 44.359 1.00 43.53 565 GLU A C 1
ATOM 4507 O O . GLU A 1 565 ? -19.129 26.456 43.871 1.00 43.53 565 GLU A O 1
ATOM 4512 N N . GLU A 1 566 ? -20.746 25.609 45.137 1.00 51.50 566 GLU A N 1
ATOM 4513 C CA . GLU A 1 566 ? -21.087 26.879 45.786 1.00 51.50 566 GLU A CA 1
ATOM 4514 C C . GLU A 1 566 ? -20.791 26.770 47.288 1.00 51.50 566 GLU A C 1
ATOM 4516 O O . GLU A 1 566 ? -21.471 26.035 47.996 1.00 51.50 566 GLU A O 1
ATOM 4521 N N . GLN A 1 567 ? -19.833 27.581 47.760 1.00 47.25 567 GLN A N 1
ATOM 4522 C CA . GLN A 1 567 ? -19.491 27.917 49.160 1.00 47.25 567 GLN A CA 1
ATOM 4523 C C . GLN A 1 567 ? -18.139 27.396 49.667 1.00 47.25 567 GLN A C 1
ATOM 4525 O O . GLN A 1 567 ? -18.097 26.644 50.625 1.00 47.25 567 GLN A O 1
ATOM 4530 N N . PHE A 1 568 ? -17.017 27.918 49.161 1.00 39.41 568 PHE A N 1
ATOM 4531 C CA . PHE A 1 568 ? -15.867 28.211 50.037 1.00 39.41 568 PHE A CA 1
ATOM 4532 C C . PHE A 1 568 ? -14.993 29.333 49.452 1.00 39.41 568 PHE A C 1
ATOM 4534 O O . PHE A 1 568 ? -13.873 29.141 48.993 1.00 39.41 568 PHE A O 1
ATOM 4541 N N . THR A 1 569 ? -15.510 30.565 49.478 1.00 42.25 569 THR A N 1
ATOM 4542 C CA . THR A 1 569 ? -14.678 31.764 49.311 1.00 42.25 569 THR A CA 1
ATOM 4543 C C . THR A 1 569 ? -14.006 32.092 50.643 1.00 42.25 569 THR A C 1
ATOM 4545 O O . THR A 1 569 ? -14.612 32.738 51.501 1.00 42.25 569 THR A O 1
ATOM 4548 N N . THR A 1 570 ? -12.747 31.698 50.828 1.00 43.31 570 THR A N 1
ATOM 4549 C CA . THR A 1 570 ? -11.893 32.308 51.857 1.00 43.31 570 THR A CA 1
ATOM 4550 C C . THR A 1 570 ? -10.640 32.894 51.234 1.00 43.31 570 THR A C 1
ATOM 4552 O O . THR A 1 570 ? -9.809 32.196 50.665 1.00 43.31 570 THR A O 1
ATOM 4555 N N . ASN A 1 571 ? -10.548 34.214 51.375 1.00 52.00 571 ASN A N 1
ATOM 4556 C CA . ASN A 1 571 ? -9.413 35.060 51.053 1.00 52.00 571 ASN A CA 1
ATOM 4557 C C . ASN A 1 571 ? -8.118 34.549 51.700 1.00 52.00 571 ASN A C 1
ATOM 4559 O O . ASN A 1 571 ? -8.008 34.582 52.924 1.00 52.00 571 ASN A O 1
ATOM 4563 N N . THR A 1 572 ? -7.103 34.240 50.898 1.00 42.50 572 THR A N 1
ATOM 4564 C CA . THR A 1 572 ? -5.702 34.401 51.308 1.00 42.50 572 THR A CA 1
ATOM 4565 C C . THR A 1 572 ? -4.886 34.925 50.139 1.00 42.50 572 THR A C 1
ATOM 4567 O O . THR A 1 572 ? -4.680 34.237 49.142 1.00 42.50 572 THR A O 1
ATOM 4570 N N . SER A 1 573 ? -4.463 36.179 50.280 1.00 57.25 573 SER A N 1
ATOM 4571 C CA . SER A 1 573 ? -3.427 36.808 49.479 1.00 57.25 573 SER A CA 1
ATOM 4572 C C . SER A 1 573 ? -2.054 36.223 49.831 1.00 57.25 573 SER A C 1
ATOM 4574 O O . SER A 1 573 ? -1.830 35.753 50.946 1.00 57.25 573 SER A O 1
ATOM 4576 N N . ASP A 1 574 ? -1.141 36.325 48.868 1.00 55.47 574 ASP A N 1
ATOM 4577 C CA . ASP A 1 574 ? 0.312 36.300 49.052 1.00 55.47 574 ASP A CA 1
ATOM 4578 C C . ASP A 1 574 ? 0.970 34.940 49.329 1.00 55.47 574 ASP A C 1
ATOM 4580 O O . ASP A 1 574 ? 1.374 34.655 50.454 1.00 55.47 574 ASP A O 1
ATOM 4584 N N . LYS A 1 575 ? 1.233 34.167 48.262 1.00 46.34 575 LYS A N 1
ATOM 4585 C CA . LYS A 1 575 ? 2.510 33.441 48.109 1.00 46.34 575 LYS A CA 1
ATOM 4586 C C . LYS A 1 575 ? 2.955 33.393 46.649 1.00 46.34 575 LYS A C 1
ATOM 4588 O O . LYS A 1 575 ? 2.363 32.723 45.810 1.00 46.34 575 LYS A O 1
ATOM 4593 N N . GLU A 1 576 ? 4.030 34.125 46.385 1.00 56.38 576 GLU A N 1
ATOM 4594 C CA . GLU A 1 576 ? 4.828 34.073 45.168 1.00 56.38 576 GLU A CA 1
ATOM 4595 C C . GLU A 1 576 ? 5.612 32.747 45.071 1.00 56.38 576 GLU A C 1
ATOM 4597 O O . GLU A 1 576 ? 6.127 32.240 46.067 1.00 56.38 576 GLU A O 1
ATOM 4602 N N . ASN A 1 577 ? 5.768 32.263 43.834 1.00 52.09 577 ASN A N 1
ATOM 4603 C CA . ASN A 1 577 ? 6.849 31.397 43.343 1.00 52.09 577 ASN A CA 1
ATOM 4604 C C . ASN A 1 577 ? 6.989 29.980 43.932 1.00 52.09 577 ASN A C 1
ATOM 4606 O O . ASN A 1 577 ? 7.991 29.639 44.556 1.00 52.09 577 ASN A O 1
ATOM 4610 N N . GLY A 1 578 ? 6.049 29.105 43.572 1.00 46.81 578 GLY A N 1
ATOM 4611 C CA . GLY A 1 578 ? 6.310 27.678 43.368 1.00 46.81 578 GLY A CA 1
ATOM 4612 C C . GLY A 1 578 ? 5.773 27.295 41.992 1.00 46.81 578 GLY A C 1
ATOM 4613 O O . GLY A 1 578 ? 4.564 27.319 41.792 1.00 46.81 578 GLY A O 1
ATOM 4614 N N . GLY A 1 579 ? 6.652 27.043 41.018 1.00 46.41 579 GLY A N 1
ATOM 4615 C CA . GLY A 1 579 ? 6.242 26.563 39.698 1.00 46.41 579 GLY A CA 1
ATOM 4616 C C . GLY A 1 579 ? 5.629 25.182 39.853 1.00 46.41 579 GLY A C 1
ATOM 4617 O O . GLY A 1 579 ? 6.359 24.240 40.132 1.00 46.41 579 GLY A O 1
ATOM 4618 N N . ASP A 1 580 ? 4.307 25.102 39.743 1.00 52.25 580 ASP A N 1
ATOM 4619 C CA . ASP A 1 580 ? 3.542 23.869 39.873 1.00 52.25 580 ASP A CA 1
ATOM 4620 C C . ASP A 1 580 ? 3.896 22.901 38.723 1.00 52.25 580 ASP A C 1
ATOM 4622 O O . ASP A 1 580 ? 3.549 23.181 37.569 1.00 52.25 580 ASP A O 1
ATOM 4626 N N . PRO A 1 581 ? 4.605 21.785 38.990 1.00 52.03 581 PRO A N 1
ATOM 4627 C CA . PRO A 1 581 ? 4.924 20.792 37.970 1.00 52.03 581 PRO A CA 1
ATOM 4628 C C . PRO A 1 581 ? 3.694 19.976 37.531 1.00 52.03 581 PRO A C 1
ATOM 4630 O O . PRO A 1 581 ? 3.796 19.244 36.551 1.00 52.03 581 PRO A O 1
ATOM 4633 N N . ASN A 1 582 ? 2.531 20.137 38.180 1.00 47.25 582 ASN A N 1
ATOM 4634 C CA . ASN A 1 582 ? 1.257 19.557 37.737 1.00 47.25 582 ASN A CA 1
ATOM 4635 C C . ASN A 1 582 ? 0.512 20.412 36.707 1.00 47.25 582 ASN A C 1
ATOM 4637 O O . ASN A 1 582 ? -0.577 20.046 36.271 1.00 47.25 582 ASN A O 1
ATOM 4641 N N . LYS A 1 583 ? 1.109 21.508 36.226 1.00 45.19 583 LYS A N 1
ATOM 4642 C CA . LYS A 1 583 ? 0.597 22.253 35.071 1.00 45.19 583 LYS A CA 1
ATOM 4643 C C . LYS A 1 583 ? 0.965 21.571 33.744 1.00 45.19 583 LYS A C 1
ATOM 4645 O O . LYS A 1 583 ? 1.404 22.240 32.808 1.00 45.19 583 LYS A O 1
ATOM 4650 N N . TYR A 1 584 ? 0.774 20.253 33.647 1.00 49.16 584 TYR A N 1
ATOM 4651 C CA . TYR A 1 584 ? 0.551 19.617 32.351 1.00 49.16 584 TYR A CA 1
ATOM 4652 C C . TYR A 1 584 ? -0.828 20.084 31.891 1.00 49.16 584 TYR A C 1
ATOM 4654 O O . TYR A 1 584 ? -1.875 19.616 32.323 1.00 49.16 584 TYR A O 1
ATOM 4662 N N . SER A 1 585 ? -0.766 21.175 31.134 1.00 48.50 585 SER A N 1
ATOM 4663 C CA . SER A 1 585 ? -1.844 21.867 30.452 1.00 48.50 585 SER A CA 1
ATOM 4664 C C . SER A 1 585 ? -2.847 20.899 29.842 1.00 48.50 585 SER A C 1
ATOM 4666 O O . SER A 1 585 ? -2.414 20.004 29.126 1.00 48.50 585 SER A O 1
ATOM 4668 N N . ASN A 1 586 ? -4.138 21.152 30.088 1.00 46.50 586 ASN A N 1
ATOM 4669 C CA . ASN A 1 586 ? -5.307 20.622 29.383 1.00 46.50 586 ASN A CA 1
ATOM 4670 C C . ASN A 1 586 ? -4.954 19.742 28.180 1.00 46.50 586 ASN A C 1
ATOM 4672 O O . ASN A 1 586 ? -4.486 20.272 27.170 1.00 46.50 586 ASN A O 1
ATOM 4676 N N . ASP A 1 587 ? -5.228 18.443 28.314 1.00 56.69 587 ASP A N 1
ATOM 4677 C CA . ASP A 1 587 ? -5.203 17.409 27.277 1.00 56.69 587 ASP A CA 1
ATOM 4678 C C . ASP A 1 587 ? -6.085 17.805 26.080 1.00 56.69 587 ASP A C 1
ATOM 4680 O O . ASP A 1 587 ? -7.188 17.294 25.881 1.00 56.69 587 ASP A O 1
ATOM 4684 N N . SER A 1 588 ? -5.642 18.780 25.288 1.00 69.19 588 SER A N 1
ATOM 4685 C CA . SER A 1 588 ? -6.307 19.137 24.049 1.00 69.19 588 SER A CA 1
ATOM 4686 C C . SER A 1 588 ? -6.060 18.000 23.074 1.00 69.19 588 SER A C 1
ATOM 4688 O O . SER A 1 588 ? -4.913 17.732 22.707 1.00 69.19 588 SER A O 1
ATOM 4690 N N . GLU A 1 589 ? -7.142 17.332 22.691 1.00 74.12 589 GLU A N 1
ATOM 4691 C CA . GLU A 1 589 ? -7.162 16.335 21.630 1.00 74.12 589 GLU A CA 1
ATOM 4692 C C . GLU A 1 589 ? -6.345 16.821 20.422 1.00 74.12 589 GLU A C 1
ATOM 4694 O O . GLU A 1 589 ? -6.421 17.990 20.037 1.00 74.12 589 GLU A O 1
ATOM 4699 N N . SER A 1 590 ? -5.528 15.935 19.846 1.00 80.94 590 SER A N 1
ATOM 4700 C CA . SER A 1 590 ? -4.689 16.289 18.701 1.00 80.94 590 SER A CA 1
ATOM 4701 C C . SER A 1 590 ? -5.556 16.774 17.536 1.00 80.94 590 SER A C 1
ATOM 4703 O O . SER A 1 590 ? -6.512 16.104 17.152 1.00 80.94 590 SER A O 1
ATOM 4705 N N . ASP A 1 591 ? -5.171 17.885 16.910 1.00 83.19 591 ASP A N 1
ATOM 4706 C CA . ASP A 1 591 ? -5.806 18.417 15.699 1.00 83.19 591 ASP A CA 1
ATOM 4707 C C . ASP A 1 591 ? -5.969 17.343 14.600 1.00 83.19 591 ASP A C 1
ATOM 4709 O O . ASP A 1 591 ? -6.998 17.268 13.927 1.00 83.19 591 ASP A O 1
ATOM 4713 N N . VAL A 1 592 ? -4.983 16.448 14.455 1.00 83.50 592 VAL A N 1
ATOM 4714 C CA . VAL A 1 592 ? -5.041 15.326 13.503 1.00 83.50 592 VAL A CA 1
ATOM 4715 C C . VAL A 1 592 ? -6.121 14.318 13.895 1.00 83.50 592 VAL A C 1
ATOM 4717 O O . VAL A 1 592 ? -6.826 13.814 13.020 1.00 83.50 592 VAL A O 1
ATOM 4720 N N . ALA A 1 593 ? -6.277 14.030 15.190 1.00 83.56 593 ALA A N 1
ATOM 4721 C CA . ALA A 1 593 ? -7.320 13.137 15.683 1.00 83.56 593 ALA A CA 1
ATOM 4722 C C . ALA A 1 593 ? -8.717 13.718 15.437 1.00 83.56 593 ALA A C 1
ATOM 4724 O O . ALA A 1 593 ? -9.566 13.020 14.882 1.00 83.56 593 ALA A O 1
ATOM 4725 N N . ILE A 1 594 ? -8.913 15.007 15.740 1.00 87.00 594 ILE A N 1
ATOM 4726 C CA . ILE A 1 594 ? -10.168 15.727 15.483 1.00 87.00 594 ILE A CA 1
ATOM 4727 C C . ILE A 1 594 ? -10.525 15.646 13.998 1.00 87.00 594 ILE A C 1
ATOM 4729 O O . ILE A 1 594 ? -11.609 15.185 13.648 1.00 87.00 594 ILE A O 1
ATOM 4733 N N . CYS A 1 595 ? -9.603 16.019 13.107 1.00 90.50 595 CYS A N 1
ATOM 4734 C CA . CYS A 1 595 ? -9.873 15.985 11.671 1.00 90.50 595 CYS A CA 1
ATOM 4735 C C . CYS A 1 595 ? -10.057 14.563 11.129 1.00 90.50 595 CYS A C 1
ATOM 4737 O O . CYS A 1 595 ? -10.835 14.370 10.198 1.00 90.50 595 CYS A O 1
ATOM 4739 N N . THR A 1 596 ? -9.386 13.559 11.695 1.00 91.38 596 THR A N 1
ATOM 4740 C CA . THR A 1 596 ? -9.607 12.157 11.308 1.00 91.38 596 THR A CA 1
ATOM 4741 C C . THR A 1 596 ? -10.996 11.679 11.737 1.00 91.38 596 THR A C 1
ATOM 4743 O O . THR A 1 596 ? -11.670 11.008 10.961 1.00 91.38 596 THR A O 1
ATOM 4746 N N . ARG A 1 597 ? -11.471 12.055 12.930 1.00 92.06 597 ARG A N 1
ATOM 4747 C CA . ARG A 1 597 ? -12.847 11.771 13.364 1.00 92.06 597 ARG A CA 1
ATOM 4748 C C . ARG A 1 597 ? -13.870 12.465 12.467 1.00 92.06 597 ARG A C 1
ATOM 4750 O O . ARG A 1 597 ? -14.771 11.802 11.966 1.00 92.06 597 ARG A O 1
ATOM 4757 N N . GLU A 1 598 ? -13.691 13.756 12.189 1.00 93.62 598 GLU A N 1
ATOM 4758 C CA . GLU A 1 598 ? -14.572 14.500 11.275 1.00 93.62 598 GLU A CA 1
ATOM 4759 C C . GLU A 1 598 ? -14.627 13.858 9.879 1.00 93.62 598 GLU A C 1
ATOM 4761 O O . GLU A 1 598 ? -15.680 13.847 9.243 1.00 93.62 598 GLU A O 1
ATOM 4766 N N . PHE A 1 599 ? -13.513 13.292 9.399 1.00 95.50 599 PHE A N 1
ATOM 4767 C CA . PHE A 1 599 ? -13.484 12.541 8.144 1.00 95.50 599 PHE A CA 1
ATOM 4768 C C . PHE A 1 599 ? -14.418 11.322 8.185 1.00 95.50 599 PHE A C 1
ATOM 4770 O O . PHE A 1 599 ? -15.172 11.097 7.237 1.00 95.50 599 PHE A O 1
ATOM 4777 N N . PHE A 1 600 ? -14.399 10.539 9.268 1.00 95.94 600 PHE A N 1
ATOM 4778 C CA . PHE A 1 600 ? -15.319 9.410 9.441 1.00 95.94 600 PHE A CA 1
ATOM 4779 C C . PHE A 1 600 ? -16.774 9.867 9.580 1.00 95.94 600 PHE A C 1
ATOM 4781 O O . PHE A 1 600 ? -17.642 9.295 8.935 1.00 95.94 600 PHE A O 1
ATOM 4788 N N . GLU A 1 601 ? -17.043 10.929 10.342 1.00 94.75 601 GLU A N 1
ATOM 4789 C CA . GLU A 1 601 ? -18.398 11.472 10.533 1.00 94.75 601 GLU A CA 1
ATOM 4790 C C . GLU A 1 601 ? -19.029 11.985 9.231 1.00 94.75 601 GLU A C 1
ATOM 4792 O O . GLU A 1 601 ? -20.243 11.897 9.040 1.00 94.75 601 GLU A O 1
ATOM 4797 N N . ARG A 1 602 ? -18.206 12.543 8.338 1.00 95.12 602 ARG A N 1
ATOM 4798 C CA . ARG A 1 602 ? -18.644 13.145 7.069 1.00 95.12 602 ARG A CA 1
ATOM 4799 C C . ARG A 1 602 ? -18.638 12.176 5.896 1.00 95.12 602 ARG A C 1
ATOM 4801 O O . ARG A 1 602 ? -19.221 12.490 4.860 1.00 95.12 602 ARG A O 1
ATOM 4808 N N . SER A 1 603 ? -17.969 11.039 6.033 1.00 95.62 603 SER A N 1
ATOM 4809 C CA . SER A 1 603 ? -17.927 10.003 5.007 1.00 95.62 603 SER A CA 1
ATOM 4810 C C . SER A 1 603 ? -18.792 8.812 5.401 1.00 95.62 603 SER A C 1
ATOM 4812 O O . SER A 1 603 ? -19.304 8.698 6.509 1.00 95.62 603 SER A O 1
ATOM 4814 N N . SER A 1 604 ? -18.955 7.878 4.473 1.00 94.06 604 SER A N 1
ATOM 4815 C CA . SER A 1 604 ? -19.580 6.578 4.757 1.00 94.06 604 SER A CA 1
ATOM 4816 C C . SER A 1 604 ? -18.593 5.521 5.284 1.00 94.06 604 SER A C 1
ATOM 4818 O O . SER A 1 604 ? -18.916 4.331 5.306 1.00 94.06 604 SER A O 1
ATOM 4820 N N . MET A 1 605 ? -17.380 5.929 5.670 1.00 96.75 605 MET A N 1
ATOM 4821 C CA . MET A 1 605 ? -16.312 5.021 6.089 1.00 96.75 605 MET A CA 1
ATOM 4822 C C . MET A 1 605 ? -16.404 4.676 7.574 1.00 96.75 605 MET A C 1
ATOM 4824 O O . MET A 1 605 ? -16.912 5.444 8.382 1.00 96.75 605 MET A O 1
ATOM 4828 N N . ARG A 1 606 ? -15.861 3.515 7.939 1.00 97.00 606 ARG A N 1
ATOM 4829 C CA . ARG A 1 606 ? -15.654 3.063 9.328 1.00 97.00 606 ARG A CA 1
ATOM 4830 C C . ARG A 1 606 ? -14.287 2.415 9.540 1.00 97.00 606 ARG A C 1
ATOM 4832 O O . ARG A 1 606 ? -13.876 2.182 10.669 1.00 97.00 606 ARG A O 1
ATOM 4839 N N . LEU A 1 607 ? -13.571 2.103 8.463 1.00 97.56 607 LEU A N 1
ATOM 4840 C CA . LEU A 1 607 ? -12.246 1.502 8.532 1.00 97.56 607 LEU A CA 1
ATOM 4841 C C . LEU A 1 607 ? -11.336 2.131 7.481 1.00 97.56 607 LEU A C 1
ATOM 4843 O O . LEU A 1 607 ? -11.730 2.231 6.320 1.00 97.56 607 LEU A O 1
ATOM 4847 N N . ILE A 1 608 ? -10.121 2.510 7.876 1.00 96.88 608 ILE A N 1
ATOM 4848 C CA . ILE A 1 608 ? -9.036 2.859 6.954 1.00 96.88 608 ILE A CA 1
ATOM 4849 C C . ILE A 1 608 ? -7.912 1.833 7.103 1.00 96.88 608 ILE A C 1
ATOM 4851 O O . ILE A 1 608 ? -7.453 1.583 8.214 1.00 96.88 608 ILE A O 1
ATOM 4855 N N . LEU A 1 609 ? -7.450 1.255 5.998 1.00 97.12 609 LEU A N 1
ATOM 4856 C CA . LEU A 1 609 ? -6.298 0.353 5.941 1.00 97.12 609 LEU A CA 1
ATOM 4857 C C . LEU A 1 609 ? -5.146 1.028 5.185 1.00 97.12 609 LEU A C 1
ATOM 4859 O O . LEU A 1 609 ? -5.376 1.617 4.128 1.00 97.12 609 LEU A O 1
ATOM 4863 N N . SER A 1 610 ? -3.938 0.960 5.755 1.00 95.12 610 SER A N 1
ATOM 4864 C CA . SER A 1 610 ? -2.734 1.682 5.312 1.00 95.12 610 SER A CA 1
ATOM 4865 C C . SER A 1 610 ? -1.474 0.806 5.295 1.00 95.12 610 SER A C 1
ATOM 4867 O O . SER A 1 610 ? -1.447 -0.218 5.973 1.00 95.12 610 SER A O 1
ATOM 4869 N N . GLY A 1 611 ? -0.454 1.170 4.513 1.00 88.81 611 GLY A N 1
ATOM 4870 C CA . GLY A 1 611 ? 0.806 0.435 4.306 1.00 88.81 611 GLY A CA 1
ATOM 4871 C C . GLY A 1 611 ? 2.114 1.243 4.341 1.00 88.81 611 GLY A C 1
ATOM 4872 O O . GLY A 1 611 ? 3.166 0.668 4.476 1.00 88.81 611 GLY A O 1
ATOM 4873 N N . HIS A 1 612 ? 2.115 2.570 4.329 1.00 83.06 612 HIS A N 1
ATOM 4874 C CA . HIS A 1 612 ? 3.352 3.342 4.100 1.00 83.06 612 HIS A CA 1
ATOM 4875 C C . HIS A 1 612 ? 4.389 3.344 5.244 1.00 83.06 612 HIS A C 1
ATOM 4877 O O . HIS A 1 612 ? 5.533 3.766 5.062 1.00 83.06 612 HIS A O 1
ATOM 4883 N N . LYS A 1 613 ? 3.966 3.042 6.477 1.00 80.38 613 LYS A N 1
ATOM 4884 C CA . LYS A 1 613 ? 4.793 3.242 7.675 1.00 80.38 613 LYS A CA 1
ATOM 4885 C C . LYS A 1 613 ? 4.961 1.951 8.456 1.00 80.38 613 LYS A C 1
ATOM 4887 O O . LYS A 1 613 ? 3.981 1.558 9.096 1.00 80.38 613 LYS A O 1
ATOM 4892 N N . PRO A 1 614 ? 6.181 1.402 8.568 1.00 80.25 614 PRO A N 1
ATOM 4893 C CA . PRO A 1 614 ? 6.385 0.095 9.166 1.00 80.25 614 PRO A CA 1
ATOM 4894 C C . PRO A 1 614 ? 5.988 0.066 10.631 1.00 80.25 614 PRO A C 1
ATOM 4896 O O . PRO A 1 614 ? 6.383 0.921 11.424 1.00 80.25 614 PRO A O 1
ATOM 4899 N N . GLN A 1 615 ? 5.196 -0.943 10.976 1.00 75.38 615 GLN A N 1
ATOM 4900 C CA . GLN A 1 615 ? 4.703 -1.232 12.315 1.00 75.38 615 GLN A CA 1
ATOM 4901 C C . GLN A 1 615 ? 5.119 -2.657 12.706 1.00 75.38 615 GLN A C 1
ATOM 4903 O O . GLN A 1 615 ? 4.300 -3.537 12.920 1.00 75.38 615 GLN A O 1
ATOM 4908 N N . GLY A 1 616 ? 6.422 -2.919 12.790 1.00 80.69 616 GLY A N 1
ATOM 4909 C CA . GLY A 1 616 ? 6.944 -4.131 13.438 1.00 80.69 616 GLY A CA 1
ATOM 4910 C C . GLY A 1 616 ? 6.418 -5.438 12.857 1.00 80.69 616 GLY A C 1
ATOM 4911 O O . GLY A 1 616 ? 6.421 -5.629 11.643 1.00 80.69 616 GLY A O 1
ATOM 4912 N N . ASP A 1 617 ? 6.005 -6.354 13.736 1.00 86.69 617 ASP A N 1
ATOM 4913 C CA . ASP A 1 617 ? 5.595 -7.720 13.369 1.00 86.69 617 ASP A CA 1
ATOM 4914 C C . ASP A 1 617 ? 4.102 -7.873 13.062 1.00 86.69 617 ASP A C 1
ATOM 4916 O O . ASP A 1 617 ? 3.680 -8.933 12.592 1.00 86.69 617 ASP A O 1
ATOM 4920 N N . MET A 1 618 ? 3.282 -6.866 13.371 1.00 89.88 618 MET A N 1
ATOM 4921 C CA . MET A 1 618 ? 1.835 -6.963 13.210 1.00 89.88 618 MET A CA 1
ATOM 4922 C C . MET A 1 618 ? 1.184 -5.630 12.839 1.00 89.88 618 MET A C 1
ATOM 4924 O O . MET A 1 618 ? 1.690 -4.574 13.207 1.00 89.88 618 MET A O 1
ATOM 4928 N N . PRO A 1 619 ? 0.012 -5.665 12.188 1.00 92.56 619 PRO A N 1
ATOM 4929 C CA . PRO A 1 619 ? -0.776 -4.484 11.912 1.00 92.56 619 PRO A CA 1
ATOM 4930 C C . PRO A 1 619 ? -1.089 -3.714 13.192 1.00 92.56 619 PRO A C 1
ATOM 4932 O O . PRO A 1 619 ? -1.422 -4.297 14.225 1.00 92.56 619 PRO A O 1
ATOM 4935 N N . SER A 1 620 ? -1.012 -2.393 13.086 1.00 89.56 620 SER A N 1
ATOM 4936 C CA . SER A 1 620 ? -1.240 -1.460 14.178 1.00 89.56 620 SER A CA 1
ATOM 4937 C C . SER A 1 620 ? -2.660 -0.905 14.124 1.00 89.56 620 SER A C 1
ATOM 4939 O O . SER A 1 620 ? -2.908 -0.001 13.318 1.00 89.56 620 SER A O 1
ATOM 4941 N N . PRO A 1 621 ? -3.616 -1.423 14.921 1.00 91.81 621 PRO A N 1
ATOM 4942 C CA . PRO A 1 621 ? -4.930 -0.815 15.021 1.00 91.81 621 PRO A CA 1
ATOM 4943 C C . PRO A 1 621 ? -4.864 0.483 15.830 1.00 91.81 621 PRO A C 1
ATOM 4945 O O . PRO A 1 621 ? -4.258 0.557 16.896 1.00 91.81 621 PRO A O 1
ATOM 4948 N N . ILE A 1 622 ? -5.562 1.494 15.340 1.00 89.50 622 ILE A N 1
ATOM 4949 C CA . ILE A 1 622 ? -5.731 2.806 15.944 1.00 89.50 622 ILE A CA 1
ATOM 4950 C C . ILE A 1 622 ? -7.228 3.057 16.021 1.00 89.50 622 ILE A C 1
ATOM 4952 O O . ILE A 1 622 ? -7.921 3.110 15.002 1.00 89.50 622 ILE A O 1
ATOM 4956 N N . ARG A 1 623 ? -7.735 3.202 17.238 1.00 89.88 623 ARG A N 1
ATOM 4957 C CA . ARG A 1 623 ? -9.147 3.471 17.472 1.00 89.88 623 ARG A CA 1
ATOM 4958 C C . ARG A 1 623 ? -9.392 4.971 17.373 1.00 89.88 623 ARG A C 1
ATOM 4960 O O . ARG A 1 623 ? -8.827 5.711 18.171 1.00 89.88 623 ARG A O 1
ATOM 4967 N N . VAL A 1 624 ? -10.221 5.406 16.424 1.00 89.19 624 VAL A N 1
ATOM 4968 C CA . VAL A 1 624 ? -10.542 6.833 16.236 1.00 89.19 624 VAL A CA 1
ATOM 4969 C C . VAL A 1 624 ? -11.777 7.221 17.036 1.00 89.19 624 VAL A C 1
ATOM 4971 O O . VAL A 1 624 ? -11.749 8.187 17.789 1.00 89.19 624 VAL A O 1
ATOM 4974 N N . ASP A 1 625 ? -12.840 6.427 16.929 1.00 86.62 625 ASP A N 1
ATOM 4975 C CA . ASP A 1 625 ? -14.027 6.563 17.767 1.00 86.62 625 ASP A CA 1
ATOM 4976 C C . ASP A 1 625 ? -14.531 5.189 18.243 1.00 86.62 625 ASP A C 1
ATOM 4978 O O . ASP A 1 625 ? -13.786 4.204 18.238 1.00 86.62 625 ASP A O 1
ATOM 4982 N N . ARG A 1 626 ? -15.781 5.102 18.713 1.00 83.88 626 ARG A N 1
ATOM 4983 C CA . ARG A 1 626 ? -16.361 3.824 19.145 1.00 83.88 626 ARG A CA 1
ATOM 4984 C C . ARG A 1 626 ? -16.340 2.777 18.029 1.00 83.88 626 ARG A C 1
ATOM 4986 O O . ARG A 1 626 ? -15.913 1.649 18.255 1.00 83.88 626 ARG A O 1
ATOM 4993 N N . SER A 1 627 ? -16.663 3.194 16.811 1.00 88.19 627 SER A N 1
ATOM 4994 C CA . SER A 1 627 ? -16.883 2.319 15.667 1.00 88.19 627 SER A CA 1
ATOM 4995 C C . SER A 1 627 ? -15.954 2.524 14.471 1.00 88.19 627 SER A C 1
ATOM 4997 O O . SER A 1 627 ? -16.066 1.773 13.500 1.00 88.19 627 SER A O 1
ATOM 4999 N N . SER A 1 628 ? -15.058 3.510 14.538 1.00 93.44 628 SER A N 1
ATOM 5000 C CA . SER A 1 628 ? -14.133 3.855 13.458 1.00 93.44 628 SER A CA 1
ATOM 5001 C C . SER A 1 628 ? -12.686 3.519 13.806 1.00 93.44 628 SER A C 1
ATOM 5003 O O . SER A 1 628 ? -12.193 3.848 14.890 1.00 93.44 628 SER A O 1
ATOM 5005 N N . TRP A 1 629 ? -11.987 2.894 12.859 1.00 94.69 629 TRP A N 1
ATOM 5006 C CA . TRP A 1 629 ? -10.630 2.380 13.046 1.00 94.69 629 TRP A CA 1
ATOM 5007 C C . TRP A 1 629 ? -9.708 2.756 11.886 1.00 94.69 629 TRP A C 1
ATOM 5009 O O . TRP A 1 629 ? -10.119 2.788 10.727 1.00 94.69 629 TRP A O 1
ATOM 5019 N N . VAL A 1 630 ? -8.433 2.967 12.192 1.00 94.00 630 VAL A N 1
ATOM 5020 C CA . VAL A 1 630 ? -7.338 2.981 11.215 1.00 94.00 630 VAL A CA 1
ATOM 5021 C C . VAL A 1 630 ? -6.432 1.792 11.522 1.00 94.00 630 VAL A C 1
ATOM 5023 O O . VAL A 1 630 ? -6.137 1.549 12.685 1.00 94.00 630 VAL A O 1
ATOM 5026 N N . ILE A 1 631 ? -5.986 1.037 10.521 1.00 94.00 631 ILE A N 1
ATOM 5027 C CA . ILE A 1 631 ? -4.980 -0.016 10.703 1.00 94.00 631 ILE A CA 1
ATOM 5028 C C . ILE A 1 631 ? -3.813 0.240 9.760 1.00 94.00 631 ILE A C 1
ATOM 5030 O O . ILE A 1 631 ? -3.962 0.188 8.539 1.00 94.00 631 ILE A O 1
ATOM 5034 N N . CYS A 1 632 ? -2.637 0.467 10.334 1.00 92.56 632 CYS A N 1
ATOM 5035 C CA . CYS A 1 632 ? -1.384 0.513 9.588 1.00 92.56 632 CYS A CA 1
ATOM 5036 C C . CYS A 1 632 ? -0.827 -0.915 9.497 1.00 92.56 632 CYS A C 1
ATOM 5038 O O . CYS A 1 632 ? -0.370 -1.456 10.501 1.00 92.56 632 CYS A O 1
ATOM 5040 N N . ALA A 1 633 ? -0.912 -1.546 8.328 1.00 94.56 633 ALA A N 1
ATOM 5041 C CA . ALA A 1 633 ? -0.580 -2.957 8.106 1.00 94.56 633 ALA A CA 1
ATOM 5042 C C . ALA A 1 633 ? 0.834 -3.197 7.555 1.00 94.56 633 ALA A C 1
ATOM 5044 O O . ALA A 1 633 ? 1.188 -4.339 7.253 1.00 94.56 633 ALA A O 1
ATOM 5045 N N . ASP A 1 634 ? 1.636 -2.144 7.418 1.00 92.69 634 ASP A N 1
ATOM 5046 C CA . ASP A 1 634 ? 3.029 -2.278 7.022 1.00 92.69 634 ASP A CA 1
ATOM 5047 C C . ASP A 1 634 ? 3.812 -3.088 8.056 1.00 92.69 634 ASP A C 1
ATOM 5049 O O . ASP A 1 634 ? 3.908 -2.722 9.227 1.00 92.69 634 ASP A O 1
ATOM 5053 N N . THR A 1 635 ? 4.406 -4.180 7.605 1.00 91.69 635 THR A N 1
ATOM 5054 C CA . THR A 1 635 ? 5.231 -5.076 8.422 1.00 91.69 635 THR A CA 1
ATOM 5055 C C . THR A 1 635 ? 6.610 -5.276 7.785 1.00 91.69 635 THR A C 1
ATOM 5057 O O . THR A 1 635 ? 7.280 -6.277 8.024 1.00 91.69 635 THR A O 1
ATOM 5060 N N . SER A 1 636 ? 7.055 -4.346 6.932 1.00 88.75 636 SER A N 1
ATOM 5061 C CA . SER A 1 636 ? 8.305 -4.456 6.160 1.00 88.75 636 SER A CA 1
ATOM 5062 C C . SER A 1 636 ? 9.564 -4.625 7.017 1.00 88.75 636 SER A C 1
ATOM 5064 O O . SER A 1 636 ? 10.540 -5.208 6.554 1.00 88.75 636 SER A O 1
ATOM 5066 N N . TYR A 1 637 ? 9.521 -4.245 8.298 1.00 86.94 637 TYR A N 1
ATOM 5067 C CA . TYR A 1 637 ? 10.658 -4.305 9.228 1.00 86.94 637 TYR A CA 1
ATOM 5068 C C . TYR A 1 637 ? 10.532 -5.376 10.321 1.00 86.94 637 TYR A C 1
ATOM 5070 O O . TYR A 1 637 ? 11.253 -5.324 11.317 1.00 86.94 637 TYR A O 1
ATOM 5078 N N . SER A 1 638 ? 9.654 -6.372 10.164 1.00 88.56 638 SER A N 1
ATOM 5079 C CA . SER A 1 638 ? 9.460 -7.398 11.202 1.00 88.56 638 SER A CA 1
ATOM 5080 C C . SER A 1 638 ? 10.745 -8.163 11.585 1.00 88.56 638 SER A C 1
ATOM 5082 O O . SER A 1 638 ? 10.956 -8.544 12.735 1.00 88.56 638 SER A O 1
ATOM 5084 N N . GLY A 1 639 ? 11.672 -8.359 10.647 1.00 85.81 639 GLY A N 1
ATOM 5085 C CA . GLY A 1 639 ? 12.955 -9.029 10.899 1.00 85.81 639 GLY A CA 1
ATOM 5086 C C . GLY A 1 639 ? 13.930 -8.217 11.758 1.00 85.81 639 GLY A C 1
ATOM 5087 O O . GLY A 1 639 ? 14.904 -8.781 12.256 1.00 85.81 639 GLY A O 1
ATOM 5088 N N . ASP A 1 640 ? 13.650 -6.928 11.974 1.00 87.38 640 ASP A N 1
ATOM 5089 C CA . ASP A 1 640 ? 14.422 -6.015 12.828 1.00 87.38 640 ASP A CA 1
ATOM 5090 C C . ASP A 1 640 ? 13.734 -5.694 14.161 1.00 87.38 640 ASP A C 1
ATOM 5092 O O . ASP A 1 640 ? 14.297 -4.977 14.997 1.00 87.38 640 ASP A O 1
ATOM 5096 N N . THR A 1 641 ? 12.532 -6.225 14.390 1.00 88.25 641 THR A N 1
ATOM 5097 C CA . THR A 1 641 ? 11.772 -5.982 15.615 1.00 88.25 641 THR A CA 1
ATOM 5098 C C . THR A 1 641 ? 12.555 -6.401 16.857 1.00 88.25 641 THR A C 1
ATOM 5100 O O . THR A 1 641 ? 13.030 -7.532 16.987 1.00 88.25 641 THR A O 1
ATOM 5103 N N . LYS A 1 642 ? 12.674 -5.491 17.819 1.00 88.75 642 LYS A N 1
ATOM 5104 C CA . LYS A 1 642 ? 13.352 -5.727 19.095 1.00 88.75 642 LYS A CA 1
ATOM 5105 C C . LYS A 1 642 ? 12.341 -6.224 20.123 1.00 88.75 642 LYS A C 1
ATOM 5107 O O . LYS A 1 642 ? 11.333 -5.577 20.379 1.00 88.75 642 LYS A O 1
ATOM 5112 N N . TRP A 1 643 ? 12.622 -7.352 20.761 1.00 86.88 643 TRP A N 1
ATOM 5113 C CA . TRP A 1 643 ? 11.769 -7.879 21.824 1.00 86.88 643 TRP A CA 1
ATOM 5114 C C . TRP A 1 643 ? 12.189 -7.305 23.174 1.00 86.88 643 TRP A C 1
ATOM 5116 O O . TRP A 1 643 ? 13.315 -7.525 23.624 1.00 86.88 643 TRP A O 1
ATOM 5126 N N . PHE A 1 644 ? 11.288 -6.557 23.805 1.00 83.94 644 PHE A N 1
ATOM 5127 C CA . PHE A 1 644 ? 11.486 -6.028 25.146 1.00 83.94 644 PHE A CA 1
ATOM 5128 C C . PHE A 1 644 ? 11.025 -7.041 26.197 1.00 83.94 644 PHE A C 1
ATOM 5130 O O . PHE A 1 644 ? 9.997 -7.700 26.040 1.00 83.94 644 PHE A O 1
ATOM 5137 N N . HIS A 1 645 ? 11.783 -7.133 27.287 1.00 80.25 645 HIS A N 1
ATOM 5138 C CA . HIS A 1 645 ? 11.495 -7.994 28.430 1.00 80.25 645 HIS A CA 1
ATOM 5139 C C . HIS A 1 645 ? 11.476 -7.119 29.683 1.00 80.25 645 HIS A C 1
ATOM 5141 O O . HIS A 1 645 ? 12.496 -6.526 30.023 1.00 80.25 645 HIS A O 1
ATOM 5147 N N . ASP A 1 646 ? 10.327 -7.005 30.354 1.00 70.75 646 ASP A N 1
ATOM 5148 C CA . ASP A 1 646 ? 10.217 -6.194 31.569 1.00 70.75 646 ASP A CA 1
ATOM 5149 C C . ASP A 1 646 ? 10.874 -6.906 32.761 1.00 70.75 646 ASP A C 1
ATOM 5151 O O . ASP A 1 646 ? 10.354 -7.888 33.296 1.00 70.75 646 ASP A O 1
ATOM 5155 N N . GLU A 1 647 ? 12.038 -6.409 33.179 1.00 68.50 647 GLU A N 1
ATOM 5156 C CA . GLU A 1 647 ? 12.786 -6.955 34.314 1.00 68.50 647 GLU A CA 1
ATOM 5157 C C . GLU A 1 647 ? 12.127 -6.638 35.670 1.00 68.50 647 GLU A C 1
ATOM 5159 O O . GLU A 1 647 ? 12.444 -7.300 36.664 1.00 68.50 647 GLU A O 1
ATOM 5164 N N . ARG A 1 648 ? 11.177 -5.689 35.744 1.00 65.69 648 ARG A N 1
ATOM 5165 C CA . ARG A 1 648 ? 10.551 -5.260 37.014 1.00 65.69 648 ARG A CA 1
ATOM 5166 C C . ARG A 1 648 ? 9.806 -6.391 37.722 1.00 65.69 648 ARG A C 1
ATOM 5168 O O . ARG A 1 648 ? 9.854 -6.474 38.950 1.00 65.69 648 ARG A O 1
ATOM 5175 N N . ASN A 1 649 ? 9.234 -7.331 36.969 1.00 56.44 649 ASN A N 1
ATOM 5176 C CA . ASN A 1 649 ? 8.555 -8.509 37.522 1.00 56.44 649 ASN A CA 1
ATOM 5177 C C . ASN A 1 649 ? 9.498 -9.505 38.233 1.00 56.44 649 ASN A C 1
ATOM 5179 O O . ASN A 1 649 ? 9.022 -10.444 38.868 1.00 56.44 649 ASN A O 1
ATOM 5183 N N . SER A 1 650 ? 10.824 -9.320 38.171 1.00 54.94 650 SER A N 1
ATOM 5184 C CA . SER A 1 650 ? 11.810 -10.259 38.736 1.00 54.94 650 SER A CA 1
ATOM 5185 C C . SER A 1 650 ? 12.253 -9.965 40.181 1.00 54.94 650 SER A C 1
ATOM 5187 O O . SER A 1 650 ? 13.053 -10.712 40.745 1.00 54.94 650 SER A O 1
ATOM 5189 N N . THR A 1 651 ? 11.750 -8.903 40.819 1.00 51.81 651 THR A N 1
ATOM 5190 C CA . THR A 1 651 ? 12.365 -8.333 42.038 1.00 51.81 651 THR A CA 1
ATOM 5191 C C . THR A 1 651 ? 11.819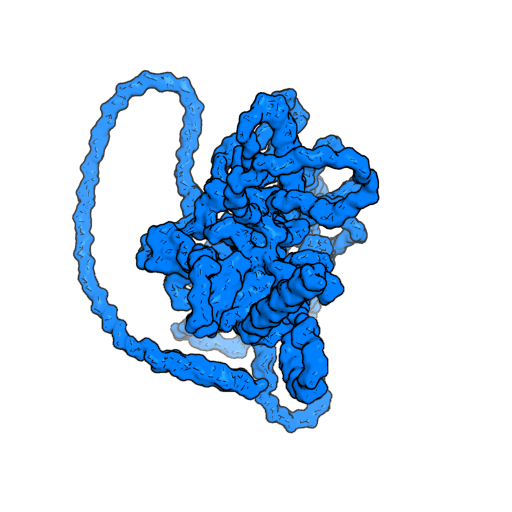 -8.825 43.390 1.00 51.81 651 THR A C 1
ATOM 5193 O O . THR A 1 651 ? 12.159 -8.255 44.424 1.00 51.81 651 THR A O 1
ATOM 5196 N N . ASN A 1 652 ? 11.041 -9.912 43.466 1.00 56.12 652 ASN A N 1
ATOM 5197 C CA . ASN A 1 652 ? 10.516 -10.388 44.760 1.00 56.12 652 ASN A CA 1
ATOM 5198 C C . ASN A 1 652 ? 11.522 -11.270 45.542 1.00 56.12 652 ASN A C 1
ATOM 5200 O O . ASN A 1 652 ? 11.485 -12.497 45.441 1.00 56.12 652 ASN A O 1
ATOM 5204 N N . ILE A 1 653 ? 12.403 -10.605 46.310 1.00 57.56 653 ILE A N 1
ATOM 5205 C CA . ILE A 1 653 ? 13.697 -11.024 46.909 1.00 57.56 653 ILE A CA 1
ATOM 5206 C C . ILE A 1 653 ? 13.737 -12.366 47.675 1.00 57.56 653 ILE A C 1
ATOM 5208 O O . ILE A 1 653 ? 14.781 -13.019 47.672 1.00 57.56 653 ILE A O 1
ATOM 5212 N N . GLU A 1 654 ? 12.654 -12.862 48.276 1.00 56.06 654 GLU A N 1
ATOM 5213 C CA . GLU A 1 654 ? 12.770 -13.996 49.221 1.00 56.06 654 GLU A CA 1
ATOM 5214 C C . GLU A 1 654 ? 12.579 -15.404 48.620 1.00 56.06 654 GLU A C 1
ATOM 5216 O O . GLU A 1 654 ? 13.015 -16.387 49.216 1.00 56.06 654 GLU A O 1
ATOM 5221 N N . ASN A 1 655 ? 12.050 -15.534 47.398 1.00 55.41 655 ASN A N 1
ATOM 5222 C CA . ASN A 1 655 ? 12.066 -16.802 46.637 1.00 55.41 655 ASN A CA 1
ATOM 5223 C C . ASN A 1 655 ? 13.150 -16.827 45.539 1.00 55.41 655 ASN A C 1
ATOM 5225 O O . ASN A 1 655 ? 13.254 -17.797 44.780 1.00 55.41 655 ASN A O 1
ATOM 5229 N N . VAL A 1 656 ? 13.969 -15.770 45.473 1.00 57.66 656 VAL A N 1
ATOM 5230 C CA . VAL A 1 656 ? 14.760 -15.383 44.300 1.00 57.66 656 VAL A CA 1
ATOM 5231 C C . VAL A 1 656 ? 15.801 -16.389 43.892 1.00 57.66 656 VAL A C 1
ATOM 5233 O O . VAL A 1 656 ? 15.887 -16.625 42.712 1.00 57.66 656 VAL A O 1
ATOM 5236 N N . GLU A 1 657 ? 16.584 -17.021 44.763 1.00 67.06 657 GLU A N 1
ATOM 5237 C CA . GLU A 1 657 ? 17.749 -17.775 44.258 1.00 67.06 657 GLU A CA 1
ATOM 5238 C C . GLU A 1 657 ? 17.409 -19.143 43.643 1.00 67.06 657 GLU A C 1
ATOM 5240 O O . GLU A 1 657 ? 18.042 -19.583 42.678 1.00 67.06 657 GLU A O 1
ATOM 5245 N N . ARG A 1 658 ? 16.397 -19.832 44.186 1.00 59.97 658 ARG A N 1
ATOM 5246 C CA . ARG A 1 658 ? 15.993 -21.164 43.708 1.00 59.97 658 ARG A CA 1
ATOM 5247 C C . ARG A 1 658 ? 15.039 -21.075 42.521 1.00 59.97 658 ARG A C 1
ATOM 5249 O O . ARG A 1 658 ? 15.153 -21.894 41.609 1.00 59.97 658 ARG A O 1
ATOM 5256 N N . ARG A 1 659 ? 14.151 -20.073 42.519 1.00 58.34 659 ARG A N 1
ATOM 5257 C CA . ARG A 1 659 ? 13.408 -19.691 41.319 1.00 58.34 659 ARG A CA 1
ATOM 5258 C C . ARG A 1 659 ? 14.344 -19.085 40.286 1.00 58.34 659 ARG A C 1
ATOM 5260 O O . ARG A 1 659 ? 14.313 -19.602 39.191 1.00 58.34 659 ARG A O 1
ATOM 5267 N N . LYS A 1 660 ? 15.292 -18.200 40.631 1.00 64.00 660 LYS A N 1
ATOM 5268 C CA . LYS A 1 660 ? 16.314 -17.671 39.700 1.00 64.00 660 LYS A CA 1
ATOM 5269 C C . LYS A 1 660 ? 16.987 -18.761 38.920 1.00 64.00 660 LYS A C 1
ATOM 5271 O O . LYS A 1 660 ? 17.004 -18.647 37.726 1.00 64.00 660 LYS A O 1
ATOM 5276 N N . ARG A 1 661 ? 17.510 -19.839 39.505 1.00 68.00 661 ARG A N 1
ATOM 5277 C CA . ARG A 1 661 ? 18.188 -20.825 38.639 1.00 68.00 661 ARG A CA 1
ATOM 5278 C C . ARG A 1 661 ? 17.248 -21.537 37.673 1.00 68.00 661 ARG A C 1
ATOM 5280 O O . ARG A 1 661 ? 17.648 -21.809 36.553 1.00 68.00 661 ARG A O 1
ATOM 5287 N N . GLN A 1 662 ? 16.023 -21.860 38.087 1.00 63.09 662 GLN A N 1
ATOM 5288 C CA . GLN A 1 662 ? 15.062 -22.551 37.216 1.00 63.09 662 GLN A CA 1
ATOM 5289 C C . GLN A 1 662 ? 14.365 -21.602 36.237 1.00 63.09 662 GLN A C 1
ATOM 5291 O O . GLN A 1 662 ? 14.026 -22.008 35.130 1.00 63.09 662 GLN A O 1
ATOM 5296 N N . GLU A 1 663 ? 14.160 -20.358 36.647 1.00 59.81 663 GLU A N 1
ATOM 5297 C CA . GLU A 1 663 ? 13.573 -19.274 35.882 1.00 59.81 663 GLU A CA 1
ATOM 5298 C C . GLU A 1 663 ? 14.626 -18.650 34.988 1.00 59.81 663 GLU A C 1
ATOM 5300 O O . GLU A 1 663 ? 14.342 -18.623 33.825 1.00 59.81 663 GLU A O 1
ATOM 5305 N N . GLU A 1 664 ? 15.846 -18.310 35.400 1.00 63.19 664 GLU A N 1
ATOM 5306 C CA . GLU A 1 664 ? 16.974 -17.925 34.525 1.00 63.19 664 GLU A CA 1
ATOM 5307 C C . GLU A 1 664 ? 17.235 -19.007 33.472 1.00 63.19 664 GLU A C 1
ATOM 5309 O O . GLU A 1 664 ? 17.308 -18.681 32.298 1.00 63.19 664 GLU A O 1
ATOM 5314 N N . GLU A 1 665 ? 17.250 -20.301 33.816 1.00 59.62 665 GLU A N 1
ATOM 5315 C CA . GLU A 1 665 ? 17.409 -21.359 32.803 1.00 59.62 665 GLU A CA 1
ATOM 5316 C C . GLU A 1 665 ? 16.169 -21.504 31.891 1.00 59.62 665 GLU A C 1
ATOM 5318 O O . GLU A 1 665 ? 16.290 -21.916 30.737 1.00 59.62 665 GLU A O 1
ATOM 5323 N N . GLN A 1 666 ? 14.962 -21.165 32.364 1.00 56.84 666 GLN A N 1
ATOM 5324 C CA . GLN A 1 666 ? 13.750 -21.098 31.532 1.00 56.84 666 GLN A CA 1
ATOM 5325 C C . GLN A 1 666 ? 13.580 -19.761 30.803 1.00 56.84 666 GLN A C 1
ATOM 5327 O O . GLN A 1 666 ? 12.919 -19.732 29.781 1.00 56.84 666 GLN A O 1
ATOM 5332 N N . GLN A 1 667 ? 14.157 -18.676 31.292 1.00 54.62 667 GLN A N 1
ATOM 5333 C CA . GLN A 1 667 ? 14.025 -17.286 30.872 1.00 54.62 667 GLN A CA 1
ATOM 5334 C C . GLN A 1 667 ? 15.118 -16.981 29.869 1.00 54.62 667 GLN A C 1
ATOM 5336 O O . GLN A 1 667 ? 14.853 -16.326 28.883 1.00 54.62 667 GLN A O 1
ATOM 5341 N N . GLU A 1 668 ? 16.295 -17.575 30.002 1.00 56.03 668 GLU A N 1
ATOM 5342 C CA . GLU A 1 668 ? 17.276 -17.694 28.928 1.00 56.03 668 GLU A CA 1
ATOM 5343 C C . GLU A 1 668 ? 16.744 -18.596 27.797 1.00 56.03 668 GLU A C 1
ATOM 5345 O O . GLU A 1 668 ? 16.984 -18.312 26.629 1.00 56.03 668 GLU A O 1
ATOM 5350 N N . LYS A 1 669 ? 15.893 -19.592 28.111 1.00 52.84 669 LYS A N 1
ATOM 5351 C CA . LYS A 1 669 ? 15.098 -20.345 27.112 1.00 52.84 669 LYS A CA 1
ATOM 5352 C C . LYS A 1 669 ? 13.845 -19.602 26.597 1.00 52.84 669 LYS A C 1
ATOM 5354 O O . LYS A 1 669 ? 13.315 -20.002 25.566 1.00 52.84 669 LYS A O 1
ATOM 5359 N N . ARG A 1 670 ? 13.347 -18.567 27.292 1.00 55.31 670 ARG A N 1
ATOM 5360 C CA . ARG A 1 670 ? 12.122 -17.793 26.963 1.00 55.31 670 ARG A CA 1
ATOM 5361 C C . ARG A 1 670 ? 12.402 -16.351 26.554 1.00 55.31 670 ARG A C 1
ATOM 5363 O O . ARG A 1 670 ? 11.443 -15.643 26.253 1.00 55.31 670 ARG A O 1
ATOM 5370 N N . LYS A 1 671 ? 13.657 -15.893 26.548 1.00 65.19 671 LYS A N 1
ATOM 5371 C CA . LYS A 1 671 ? 14.051 -14.599 25.995 1.00 65.19 671 LYS A CA 1
ATOM 5372 C C . LYS A 1 671 ? 13.738 -14.705 24.518 1.00 65.19 671 LYS A C 1
ATOM 5374 O O . LYS A 1 671 ? 14.552 -15.193 23.743 1.00 65.19 671 LYS A O 1
ATOM 5379 N N . ARG A 1 672 ? 12.500 -14.336 24.176 1.00 74.62 672 ARG A N 1
ATOM 5380 C CA . ARG A 1 672 ? 12.036 -14.182 22.808 1.00 74.62 672 ARG A CA 1
ATOM 5381 C C . ARG A 1 672 ? 13.082 -13.309 22.154 1.00 74.62 672 ARG A C 1
ATOM 5383 O O . ARG A 1 672 ? 13.279 -12.157 22.538 1.00 74.62 672 ARG A O 1
ATOM 5390 N N . SER A 1 673 ? 13.850 -13.938 21.291 1.00 77.50 673 SER A N 1
ATOM 5391 C CA . SER A 1 673 ? 14.788 -13.274 20.423 1.00 77.50 673 SER A CA 1
ATOM 5392 C C . SER A 1 673 ? 14.108 -13.233 19.079 1.00 77.50 673 SER A C 1
ATOM 5394 O O . SER A 1 673 ? 13.536 -14.236 18.644 1.00 77.50 673 SER A O 1
ATOM 5396 N N . ASN A 1 674 ? 14.203 -12.090 18.415 1.00 78.25 674 ASN A N 1
ATOM 5397 C CA . ASN A 1 674 ? 13.948 -12.064 16.992 1.00 78.25 674 ASN A CA 1
ATOM 5398 C C . ASN A 1 674 ? 14.806 -13.172 16.356 1.00 78.25 674 ASN A C 1
ATOM 5400 O O . ASN A 1 674 ? 16.001 -13.264 16.656 1.00 78.25 674 ASN A O 1
ATOM 5404 N N . LEU A 1 675 ? 14.209 -14.031 15.523 1.00 82.94 675 LEU A N 1
ATOM 5405 C CA . LEU A 1 675 ? 14.967 -15.024 14.748 1.00 82.94 675 LEU A CA 1
ATOM 5406 C C . LEU A 1 675 ? 15.881 -14.353 13.703 1.00 82.94 675 LEU A C 1
ATOM 5408 O O . LEU A 1 675 ? 16.651 -15.021 13.013 1.00 82.94 675 LEU A O 1
ATOM 5412 N N . GLY A 1 676 ? 15.832 -13.022 13.653 1.00 75.75 676 GLY A N 1
ATOM 5413 C CA . GLY A 1 676 ? 16.604 -12.127 12.828 1.00 75.75 676 GLY A CA 1
ATOM 5414 C C . GLY A 1 676 ? 16.037 -12.064 11.424 1.00 75.75 676 GLY A C 1
ATOM 5415 O O . GLY A 1 676 ? 15.021 -12.678 11.081 1.00 75.75 676 GLY A O 1
ATOM 5416 N N . ARG A 1 677 ? 16.779 -11.373 10.562 1.00 78.94 677 ARG A N 1
ATOM 5417 C CA . ARG A 1 677 ? 16.500 -11.390 9.128 1.00 78.94 677 ARG A CA 1
ATOM 5418 C C . ARG A 1 677 ? 16.713 -12.768 8.491 1.00 78.94 677 ARG A C 1
ATOM 5420 O O . ARG A 1 677 ? 16.245 -13.001 7.384 1.00 78.94 677 ARG A O 1
ATOM 5427 N N . GLY A 1 678 ? 17.387 -13.687 9.185 1.00 80.31 678 GLY A N 1
ATOM 5428 C CA . GLY A 1 678 ? 17.752 -14.985 8.630 1.00 80.31 678 GLY A CA 1
ATOM 5429 C C . GLY A 1 678 ? 18.551 -14.817 7.337 1.00 80.31 678 GLY A C 1
ATOM 5430 O O . GLY A 1 678 ? 19.515 -14.051 7.318 1.00 80.31 678 GLY A O 1
ATOM 5431 N N . ASN A 1 679 ? 18.136 -15.506 6.273 1.00 72.50 679 ASN A N 1
ATOM 5432 C CA . ASN A 1 679 ? 18.707 -15.347 4.928 1.00 72.50 679 ASN A CA 1
ATOM 5433 C C . ASN A 1 679 ? 17.904 -14.383 4.040 1.00 72.50 679 ASN A C 1
ATOM 5435 O O . ASN A 1 679 ? 18.221 -14.247 2.856 1.00 72.50 679 ASN A O 1
ATOM 5439 N N . SER A 1 680 ? 16.856 -13.752 4.574 1.00 76.69 680 SER A N 1
ATOM 5440 C CA . SER A 1 680 ? 16.049 -12.820 3.800 1.00 76.69 680 SER A CA 1
ATOM 5441 C C . SER A 1 680 ? 16.877 -11.613 3.376 1.00 76.69 680 SER A C 1
ATOM 5443 O O . SER A 1 680 ? 17.576 -10.989 4.178 1.00 76.69 680 SER A O 1
ATOM 5445 N N . ILE A 1 681 ? 16.748 -11.267 2.099 1.00 80.50 681 ILE A N 1
ATOM 5446 C CA . ILE A 1 681 ? 17.281 -10.032 1.526 1.00 80.50 681 ILE A CA 1
ATOM 5447 C C . ILE A 1 681 ? 16.500 -8.824 2.076 1.00 80.50 681 ILE A C 1
ATOM 5449 O O . ILE A 1 681 ? 17.054 -7.738 2.248 1.00 80.50 681 ILE A O 1
ATOM 5453 N N . SER A 1 682 ? 15.219 -9.022 2.406 1.00 82.50 682 SER A N 1
ATOM 5454 C CA . SER A 1 682 ? 14.357 -7.994 2.980 1.00 82.50 682 SER A CA 1
ATOM 5455 C C . SER A 1 682 ? 14.546 -7.837 4.493 1.00 82.50 682 SER A C 1
ATOM 5457 O O . SER A 1 682 ? 15.025 -8.723 5.207 1.00 82.50 682 SER A O 1
ATOM 5459 N N . PHE A 1 683 ? 14.056 -6.714 5.015 1.00 84.69 683 PHE A N 1
ATOM 5460 C CA . PHE A 1 683 ? 14.001 -6.430 6.449 1.00 84.69 683 PHE A CA 1
ATOM 5461 C C . PHE A 1 683 ? 12.935 -7.253 7.203 1.00 84.69 683 PHE A C 1
ATOM 5463 O O . PHE A 1 683 ? 12.857 -7.159 8.425 1.00 84.69 683 PHE A O 1
ATOM 5470 N N . ARG A 1 684 ? 12.131 -8.087 6.522 1.00 85.44 684 ARG A N 1
ATOM 5471 C CA . ARG A 1 684 ? 11.009 -8.855 7.110 1.00 85.44 684 ARG A CA 1
ATOM 5472 C C . ARG A 1 684 ? 11.448 -10.141 7.820 1.00 85.44 684 ARG A C 1
ATOM 5474 O O . ARG A 1 684 ? 10.721 -10.673 8.657 1.00 85.44 684 ARG A O 1
ATOM 5481 N N . GLY A 1 685 ? 12.644 -10.628 7.502 1.00 88.06 685 GLY A N 1
ATOM 5482 C CA . GLY A 1 685 ? 13.185 -11.884 8.010 1.00 88.06 685 GLY A CA 1
ATOM 5483 C C . GLY A 1 685 ? 12.499 -13.143 7.487 1.00 88.06 685 GLY A C 1
ATOM 5484 O O . GLY A 1 685 ? 11.691 -13.092 6.564 1.00 88.06 685 GLY A O 1
ATOM 5485 N N . ASP A 1 686 ? 12.842 -14.296 8.065 1.00 89.06 686 ASP A N 1
ATOM 5486 C CA . ASP A 1 686 ? 12.430 -15.605 7.528 1.00 89.06 686 ASP A CA 1
ATOM 5487 C C . ASP A 1 686 ? 11.090 -16.117 8.071 1.00 89.06 686 ASP A C 1
ATOM 5489 O O . ASP A 1 686 ? 10.573 -17.130 7.593 1.00 89.06 686 ASP A O 1
ATOM 5493 N N . THR A 1 687 ? 10.532 -15.444 9.077 1.00 91.75 687 THR A N 1
ATOM 5494 C CA . THR A 1 687 ? 9.436 -15.999 9.885 1.00 91.75 687 THR A CA 1
ATOM 5495 C C . THR A 1 687 ? 8.194 -15.128 9.890 1.00 91.75 687 THR A C 1
ATOM 5497 O O . THR A 1 687 ? 7.089 -15.653 9.758 1.00 91.75 687 THR A O 1
ATOM 5500 N N . ALA A 1 688 ? 8.365 -13.815 10.041 1.00 93.50 688 ALA A N 1
ATOM 5501 C CA . ALA A 1 688 ? 7.241 -12.929 10.251 1.00 93.50 688 ALA A CA 1
ATOM 5502 C C . ALA A 1 688 ? 6.347 -12.827 9.008 1.00 93.50 688 ALA A C 1
ATOM 5504 O O . ALA A 1 688 ? 6.822 -12.765 7.868 1.00 93.50 688 ALA A O 1
ATOM 5505 N N . VAL A 1 689 ? 5.040 -12.821 9.245 1.00 96.06 689 VAL A N 1
ATOM 5506 C CA . VAL A 1 689 ? 3.999 -12.669 8.227 1.00 96.06 689 VAL A CA 1
ATOM 5507 C C . VAL A 1 689 ? 2.725 -12.178 8.892 1.00 96.06 689 VAL A C 1
ATOM 5509 O O . VAL A 1 689 ? 2.447 -12.557 10.029 1.00 96.06 689 VAL A O 1
ATOM 5512 N N . SER A 1 690 ? 1.941 -11.358 8.197 1.00 96.06 690 SER A N 1
ATOM 5513 C CA . SER A 1 690 ? 0.640 -10.916 8.685 1.00 96.06 690 SER A CA 1
ATOM 5514 C C . SER A 1 690 ? -0.374 -10.789 7.556 1.00 96.06 690 SER A C 1
ATOM 5516 O O . SER A 1 690 ? -0.034 -10.343 6.467 1.00 96.06 690 SER A O 1
ATOM 5518 N N . GLU A 1 691 ? -1.631 -11.095 7.862 1.00 97.69 691 GLU A N 1
ATOM 5519 C CA . GLU A 1 691 ? -2.800 -10.880 7.010 1.00 97.69 691 GLU A CA 1
ATOM 5520 C C . GLU A 1 691 ? -3.883 -10.140 7.804 1.00 97.69 691 GLU A C 1
ATOM 5522 O O . GLU A 1 691 ? -4.245 -10.554 8.910 1.00 97.69 691 GLU A O 1
ATOM 5527 N N . VAL A 1 692 ? -4.410 -9.046 7.241 1.00 98.19 692 VAL A N 1
ATOM 5528 C CA . VAL A 1 692 ? -5.616 -8.380 7.757 1.00 98.19 692 VAL A CA 1
ATOM 5529 C C . VAL A 1 692 ? -6.828 -8.939 7.018 1.00 98.19 692 VAL A C 1
ATOM 5531 O O . VAL A 1 692 ? -6.863 -8.962 5.789 1.00 98.19 692 VAL A O 1
ATOM 5534 N N . LEU A 1 693 ? -7.832 -9.370 7.777 1.00 98.44 693 LEU A N 1
ATOM 5535 C CA . LEU A 1 693 ? -9.088 -9.917 7.287 1.00 98.44 693 LEU A CA 1
ATOM 5536 C C . LEU A 1 693 ? -10.245 -8.992 7.643 1.00 98.44 693 LEU A C 1
ATOM 5538 O O . LEU A 1 693 ? -10.474 -8.685 8.817 1.00 98.44 693 LEU A O 1
ATOM 5542 N N . VAL A 1 694 ? -11.016 -8.616 6.629 1.00 98.44 694 VAL A N 1
ATOM 5543 C CA . VAL A 1 694 ? -12.226 -7.809 6.781 1.00 98.44 694 VAL A CA 1
ATOM 5544 C C . VAL A 1 694 ? -13.424 -8.595 6.269 1.00 98.44 694 VAL A C 1
ATOM 5546 O O . VAL A 1 694 ? -13.441 -9.016 5.119 1.00 98.44 694 VAL A O 1
ATOM 5549 N N . GLU A 1 695 ? -14.435 -8.795 7.108 1.00 97.75 695 GLU A N 1
ATOM 5550 C CA . GLU A 1 695 ? -15.712 -9.387 6.704 1.00 97.75 695 GLU A CA 1
ATOM 5551 C C . GLU A 1 695 ? -16.752 -8.284 6.497 1.00 97.75 695 GLU A C 1
ATOM 5553 O O . GLU A 1 695 ? -17.010 -7.477 7.396 1.00 97.75 695 GLU A O 1
ATOM 5558 N N . LEU A 1 696 ? -17.370 -8.276 5.317 1.00 96.44 696 LEU A N 1
ATOM 5559 C CA . LEU A 1 696 ? -18.506 -7.427 4.976 1.00 96.44 696 LEU A CA 1
ATOM 5560 C C . LEU A 1 696 ? -19.758 -8.282 4.794 1.00 96.44 696 LEU A C 1
ATOM 5562 O O . LEU A 1 696 ? -19.704 -9.369 4.215 1.00 96.44 696 LEU A O 1
ATOM 5566 N N . SER A 1 697 ? -20.901 -7.754 5.219 1.00 94.88 697 SER A N 1
ATOM 5567 C CA . SER A 1 697 ? -22.198 -8.357 4.919 1.00 94.88 697 SER A CA 1
ATOM 5568 C C . SER A 1 697 ? -22.454 -8.317 3.418 1.00 94.88 697 SER A C 1
ATOM 5570 O O . SER A 1 697 ? -22.375 -7.251 2.814 1.00 94.88 697 SER A O 1
ATOM 5572 N N . GLY A 1 698 ? -22.811 -9.429 2.784 1.00 89.12 698 GLY A N 1
ATOM 5573 C CA . GLY A 1 698 ? -22.997 -9.434 1.330 1.00 89.12 698 GLY A CA 1
ATOM 5574 C C . GLY A 1 698 ? -24.227 -8.682 0.835 1.00 89.12 698 GLY A C 1
ATOM 5575 O O . GLY A 1 698 ? -24.257 -8.244 -0.309 1.00 89.12 698 GLY A O 1
ATOM 5576 N N . LYS A 1 699 ? -25.210 -8.435 1.710 1.00 87.62 699 LYS A N 1
ATOM 5577 C CA . LYS A 1 699 ? -26.439 -7.706 1.349 1.00 87.62 699 LYS A CA 1
ATOM 5578 C C . LYS A 1 699 ? -26.303 -6.193 1.475 1.00 87.62 699 LYS A C 1
ATOM 5580 O O . LYS A 1 699 ? -26.855 -5.458 0.664 1.00 87.62 699 LYS A O 1
ATOM 5585 N N . THR A 1 700 ? -25.627 -5.724 2.519 1.00 91.25 700 THR A N 1
ATOM 5586 C CA . THR A 1 700 ? -25.552 -4.295 2.877 1.00 91.25 700 THR A CA 1
ATOM 5587 C C . THR A 1 700 ? -24.149 -3.720 2.738 1.00 91.25 700 THR A C 1
ATOM 5589 O O . THR A 1 700 ? -23.985 -2.507 2.835 1.00 91.25 700 THR A O 1
ATOM 5592 N N . LEU A 1 701 ? -23.140 -4.578 2.563 1.00 92.50 701 LEU A N 1
ATOM 5593 C CA . LEU A 1 701 ? -21.717 -4.250 2.661 1.00 92.50 701 LEU A CA 1
ATOM 5594 C C . LEU A 1 701 ? -21.331 -3.631 4.002 1.00 92.50 701 LEU A C 1
ATOM 5596 O O . LEU A 1 701 ? -20.285 -3.001 4.105 1.00 92.50 701 LEU A O 1
ATOM 5600 N N . SER A 1 702 ? -22.153 -3.796 5.042 1.00 94.56 702 SER A N 1
ATOM 5601 C CA . SER A 1 702 ? -21.805 -3.321 6.376 1.00 94.56 702 SER A CA 1
ATOM 5602 C C . SER A 1 702 ? -20.624 -4.111 6.926 1.00 94.56 702 SER A C 1
ATOM 5604 O O . SER A 1 702 ? -20.534 -5.322 6.728 1.00 94.56 702 SER A O 1
ATOM 5606 N N . LEU A 1 703 ? -19.748 -3.417 7.645 1.00 96.25 703 LEU A N 1
ATOM 5607 C CA . LEU A 1 703 ? -18.591 -4.001 8.311 1.00 96.25 703 LEU A CA 1
ATOM 5608 C C . LEU A 1 703 ? -19.050 -4.947 9.433 1.00 96.25 703 LEU A C 1
ATOM 5610 O O . LEU A 1 703 ? -19.692 -4.489 10.376 1.00 96.25 703 LEU A O 1
ATOM 5614 N N . GLU A 1 704 ? -18.756 -6.246 9.313 1.00 96.19 704 GLU A N 1
ATOM 5615 C CA . GLU A 1 704 ? -19.160 -7.281 10.283 1.00 96.19 704 GLU A CA 1
ATOM 5616 C C . GLU A 1 704 ? -18.002 -7.735 11.178 1.00 96.19 704 GLU A C 1
ATOM 5618 O O . GLU A 1 704 ? -18.199 -7.998 12.362 1.00 96.19 704 GLU A O 1
ATOM 5623 N N . SER A 1 705 ? -16.787 -7.843 10.634 1.00 97.25 705 SER A N 1
ATOM 5624 C CA . SER A 1 705 ? -15.610 -8.221 11.420 1.00 97.25 705 SER A CA 1
ATOM 5625 C C . SER A 1 705 ? -14.329 -7.637 10.841 1.00 97.25 705 SER A C 1
ATOM 5627 O O . SER A 1 705 ? -14.170 -7.550 9.626 1.00 97.25 705 SER A O 1
ATOM 5629 N N . VAL A 1 706 ? -13.398 -7.273 11.722 1.00 97.50 706 VAL A N 1
ATOM 5630 C CA . VAL A 1 706 ? -12.031 -6.881 11.378 1.00 97.50 706 VAL A CA 1
ATOM 5631 C C . VAL A 1 706 ? -11.080 -7.625 12.304 1.00 97.50 706 VAL A C 1
ATOM 5633 O O . VAL A 1 706 ? -11.133 -7.462 13.524 1.00 97.50 706 VAL A O 1
ATOM 5636 N N . ARG A 1 707 ? -10.230 -8.473 11.729 1.00 96.88 707 ARG A N 1
ATOM 5637 C CA . ARG A 1 707 ? -9.238 -9.278 12.453 1.00 96.88 707 ARG A CA 1
ATOM 5638 C C . ARG A 1 707 ? -7.924 -9.270 11.698 1.00 96.88 707 ARG A C 1
ATOM 5640 O O . ARG A 1 707 ? -7.890 -8.983 10.510 1.00 96.88 707 ARG A O 1
ATOM 5647 N N . TYR A 1 708 ? -6.852 -9.655 12.361 1.00 96.38 708 TYR A N 1
ATOM 5648 C CA . TYR A 1 708 ? -5.570 -9.891 11.717 1.00 96.38 708 TYR A CA 1
ATOM 5649 C C . TYR A 1 708 ? -4.865 -11.067 12.385 1.00 96.38 708 TYR A C 1
ATOM 5651 O O . TYR A 1 708 ? -5.103 -11.374 13.554 1.00 96.38 708 TYR A O 1
ATOM 5659 N N . HIS A 1 709 ? -4.063 -11.798 11.626 1.00 97.25 709 HIS A N 1
ATOM 5660 C CA . HIS A 1 709 ? -3.337 -12.965 12.123 1.00 97.25 709 HIS A CA 1
ATOM 5661 C C . HIS A 1 709 ? -2.029 -13.139 11.377 1.00 97.25 709 HIS A C 1
ATOM 5663 O O . HIS A 1 709 ? -1.814 -12.541 10.325 1.00 97.25 709 HIS A O 1
ATOM 5669 N N . GLY A 1 710 ? -1.178 -14.010 11.903 1.00 96.00 710 GLY A N 1
ATOM 5670 C CA . GLY A 1 710 ? 0.067 -14.337 11.245 1.00 96.00 710 GLY A CA 1
ATOM 5671 C C . GLY A 1 710 ? 1.052 -15.022 12.169 1.00 96.00 710 GLY A C 1
ATOM 5672 O O . GLY A 1 710 ? 0.670 -15.788 13.059 1.00 96.00 710 GLY A O 1
ATOM 5673 N N . VAL A 1 711 ? 2.330 -14.748 11.939 1.00 95.06 711 VAL A N 1
ATOM 5674 C CA . VAL A 1 711 ? 3.450 -15.248 12.738 1.00 95.06 711 VAL A CA 1
ATOM 5675 C C . VAL A 1 711 ? 4.363 -14.071 13.049 1.00 95.06 711 VAL A C 1
ATOM 5677 O O . VAL A 1 711 ? 4.670 -13.282 12.161 1.00 95.06 711 VAL A O 1
ATOM 5680 N N . LEU A 1 712 ? 4.775 -13.937 14.307 1.00 93.44 712 LEU A N 1
ATOM 5681 C CA . LEU A 1 712 ? 5.707 -12.902 14.755 1.00 93.44 712 LEU A CA 1
ATOM 5682 C C . LEU A 1 712 ? 7.155 -13.284 14.409 1.00 93.44 712 LEU A C 1
ATOM 5684 O O . LEU A 1 712 ? 7.450 -14.431 14.066 1.00 93.44 712 LEU A O 1
ATOM 5688 N N . SER A 1 713 ? 8.085 -12.340 14.544 1.00 92.12 713 SER A N 1
ATOM 5689 C CA . SER A 1 713 ? 9.512 -12.544 14.240 1.00 92.12 713 SER A CA 1
ATOM 5690 C C . SER A 1 713 ? 10.209 -13.591 15.120 1.00 92.12 713 SER A C 1
ATOM 5692 O O . SER A 1 713 ? 11.276 -14.091 14.767 1.00 92.12 713 SER A O 1
ATOM 5694 N N . ASP A 1 714 ? 9.602 -13.969 16.247 1.00 90.75 714 ASP A N 1
ATOM 5695 C CA . ASP A 1 714 ? 10.066 -15.047 17.127 1.00 90.75 714 ASP A CA 1
ATOM 5696 C C . ASP A 1 714 ? 9.464 -16.430 16.781 1.00 90.75 714 ASP A C 1
ATOM 5698 O O . ASP A 1 714 ? 9.757 -17.422 17.452 1.00 90.75 714 ASP A O 1
ATOM 5702 N N . GLY A 1 715 ? 8.615 -16.515 15.748 1.00 91.50 715 GLY A N 1
ATOM 5703 C CA . GLY A 1 715 ? 7.912 -17.739 15.346 1.00 91.50 715 GLY A CA 1
ATOM 5704 C C . GLY A 1 715 ? 6.582 -17.994 16.047 1.00 91.50 715 GLY A C 1
ATOM 5705 O O . GLY A 1 715 ? 5.927 -18.999 15.760 1.00 91.50 715 GLY A O 1
ATOM 5706 N N . THR A 1 716 ? 6.147 -17.104 16.938 1.00 90.81 716 THR A N 1
ATOM 5707 C CA . THR A 1 716 ? 4.847 -17.222 17.603 1.00 90.81 716 THR A CA 1
ATOM 5708 C C . THR A 1 716 ? 3.724 -16.920 16.619 1.00 90.81 716 THR A C 1
ATOM 5710 O O . THR A 1 716 ? 3.622 -15.808 16.107 1.00 90.81 716 THR A O 1
ATOM 5713 N N . ALA A 1 717 ? 2.846 -17.894 16.379 1.00 94.00 717 ALA A N 1
ATOM 5714 C CA . ALA A 1 717 ? 1.602 -17.654 15.658 1.00 94.00 717 ALA A CA 1
ATOM 5715 C C . ALA A 1 717 ? 0.629 -16.846 16.526 1.00 94.00 717 ALA A C 1
ATOM 5717 O O . ALA A 1 717 ? 0.529 -17.086 17.730 1.00 94.00 717 ALA A O 1
ATOM 5718 N N . TYR A 1 718 ? -0.110 -15.928 15.914 1.00 94.38 718 TYR A N 1
ATOM 5719 C CA . TYR A 1 718 ? -1.076 -15.092 16.616 1.00 94.38 718 TYR A CA 1
ATOM 5720 C C . TYR A 1 718 ? -2.332 -14.871 15.773 1.00 94.38 718 TYR A C 1
ATOM 5722 O O . TYR A 1 718 ? -2.311 -14.972 14.547 1.00 94.38 718 TYR A O 1
ATOM 5730 N N . GLU A 1 719 ? -3.434 -14.549 16.442 1.00 95.31 719 GLU A N 1
ATOM 5731 C CA . GLU A 1 719 ? -4.682 -14.118 15.816 1.00 95.31 719 GLU A CA 1
ATOM 5732 C C . GLU A 1 719 ? -5.357 -13.107 16.737 1.00 95.31 719 GLU A C 1
ATOM 5734 O O . GLU A 1 719 ? -5.516 -13.385 17.924 1.00 95.31 719 GLU A O 1
ATOM 5739 N N . SER A 1 720 ? -5.754 -11.952 16.209 1.00 94.38 720 SER A N 1
ATOM 5740 C CA . SER A 1 720 ? -6.407 -10.900 16.979 1.00 94.38 720 SER A CA 1
ATOM 5741 C C . SER A 1 720 ? -7.850 -11.262 17.345 1.00 94.38 720 SER A C 1
ATOM 5743 O O . SER A 1 720 ? -8.531 -12.042 16.664 1.00 94.38 720 SER A O 1
ATOM 5745 N N . ILE A 1 721 ? -8.365 -10.627 18.396 1.00 92.88 721 ILE A N 1
ATOM 5746 C CA . ILE A 1 721 ? -9.816 -10.508 18.585 1.00 92.88 721 ILE A CA 1
ATOM 5747 C C . ILE A 1 721 ? -10.443 -9.682 17.447 1.00 92.88 721 ILE A C 1
ATOM 5749 O O . ILE A 1 721 ? -9.737 -9.031 16.670 1.00 92.88 721 ILE A O 1
ATOM 5753 N N . ASN A 1 722 ? -11.770 -9.730 17.323 1.00 94.44 722 ASN A N 1
ATOM 5754 C CA . ASN A 1 722 ? -12.492 -8.853 16.406 1.00 94.44 722 ASN A CA 1
ATOM 5755 C C . ASN A 1 722 ? -12.456 -7.417 16.941 1.00 94.44 722 ASN A C 1
ATOM 5757 O O . ASN A 1 722 ? -12.887 -7.178 18.066 1.00 94.44 722 ASN A O 1
ATOM 5761 N N . LEU A 1 723 ? -11.971 -6.461 16.145 1.00 92.69 723 LEU A N 1
ATOM 5762 C CA . LEU A 1 723 ? -11.866 -5.065 16.589 1.00 92.69 723 LEU A CA 1
ATOM 5763 C C . LEU A 1 723 ? -13.234 -4.425 16.860 1.00 92.69 723 LEU A C 1
ATOM 5765 O O . LEU A 1 723 ? -13.339 -3.529 17.691 1.00 92.69 723 LEU A O 1
ATOM 5769 N N . LEU A 1 724 ? -14.282 -4.893 16.176 1.00 91.69 724 LEU A N 1
ATOM 5770 C CA . LEU A 1 724 ? -15.633 -4.346 16.316 1.00 91.69 724 LEU A CA 1
ATOM 5771 C C . LEU A 1 724 ? -16.331 -4.779 17.610 1.00 91.69 724 LEU A C 1
ATOM 5773 O O . LEU A 1 724 ? -17.267 -4.112 18.030 1.00 91.69 724 LEU A O 1
ATOM 5777 N N . ASP A 1 725 ? -15.849 -5.838 18.265 1.00 89.62 725 ASP A N 1
ATOM 5778 C CA . ASP A 1 725 ? -16.410 -6.311 19.537 1.00 89.62 725 ASP A CA 1
ATOM 5779 C C . ASP A 1 725 ? -15.899 -5.462 20.722 1.00 89.62 725 ASP A C 1
ATOM 5781 O O . ASP A 1 725 ? -16.302 -5.674 21.859 1.00 89.62 725 ASP A O 1
ATOM 5785 N N . ALA A 1 726 ? -14.996 -4.496 20.488 1.00 80.25 726 ALA A N 1
ATOM 5786 C CA . ALA A 1 726 ? -14.378 -3.686 21.541 1.00 80.25 726 ALA A CA 1
ATOM 5787 C C . ALA A 1 726 ? -15.379 -2.824 22.340 1.00 80.25 726 ALA A C 1
ATOM 5789 O O . ALA A 1 726 ? -15.102 -2.500 23.494 1.00 80.25 726 ALA A O 1
ATOM 5790 N N . ASP A 1 727 ? -16.514 -2.446 21.738 1.00 77.50 727 ASP A N 1
ATOM 5791 C CA . ASP A 1 727 ? -17.561 -1.641 22.385 1.00 77.50 727 ASP A CA 1
ATOM 5792 C C . ASP A 1 727 ? -18.385 -2.434 23.399 1.00 77.50 727 ASP A C 1
ATOM 5794 O O . ASP A 1 727 ? -18.622 -1.939 24.502 1.00 77.50 727 ASP A O 1
ATOM 5798 N N . ASP A 1 728 ? -18.755 -3.673 23.063 1.00 77.25 728 ASP A N 1
ATOM 5799 C CA . ASP A 1 728 ? -19.575 -4.537 23.924 1.00 77.25 728 ASP A CA 1
ATOM 5800 C C . ASP A 1 728 ? -18.910 -4.770 25.295 1.00 77.25 728 ASP A C 1
ATOM 5802 O O . ASP A 1 728 ? -19.569 -5.063 26.290 1.00 77.25 728 ASP A O 1
ATOM 5806 N N . TYR A 1 729 ? -17.590 -4.589 25.373 1.00 71.81 729 TYR A N 1
ATOM 5807 C CA . TYR A 1 729 ? -16.825 -4.714 26.607 1.00 71.81 729 TYR A CA 1
ATOM 5808 C C . TYR A 1 729 ? -16.803 -3.453 27.487 1.00 71.81 729 TYR A C 1
ATOM 5810 O O . TYR A 1 729 ? -16.562 -3.580 28.690 1.00 71.81 729 TYR A O 1
ATOM 5818 N N . GLU A 1 730 ? -17.021 -2.249 26.939 1.00 71.06 730 GLU A N 1
ATOM 5819 C CA . GLU A 1 730 ? -17.000 -1.009 27.736 1.00 71.06 730 GLU A CA 1
ATOM 5820 C C . GLU A 1 730 ? -18.256 -0.859 28.603 1.00 71.06 730 GLU A C 1
ATOM 5822 O O . GLU A 1 730 ? -18.145 -0.476 29.772 1.00 71.06 730 GLU A O 1
ATOM 5827 N N . ASP A 1 731 ? -19.431 -1.165 28.052 1.00 74.44 731 ASP A N 1
ATOM 5828 C CA . ASP A 1 731 ? -20.706 -0.991 28.757 1.00 74.44 731 ASP A CA 1
ATOM 5829 C C . ASP A 1 731 ? -20.846 -2.013 29.906 1.00 74.44 731 ASP A C 1
ATOM 5831 O O . ASP A 1 731 ? -21.192 -1.649 31.034 1.00 74.44 731 ASP A O 1
ATOM 5835 N N . ASP A 1 732 ? -20.422 -3.261 29.679 1.00 70.06 732 ASP A N 1
ATOM 5836 C CA . ASP A 1 732 ? -20.382 -4.324 30.694 1.00 70.06 732 ASP A CA 1
ATOM 5837 C C . ASP A 1 732 ? -19.455 -4.005 31.884 1.00 70.06 732 ASP A C 1
ATOM 5839 O O . ASP A 1 732 ? -19.722 -4.403 33.027 1.00 70.06 732 ASP A O 1
ATOM 5843 N N . ALA A 1 733 ? -18.329 -3.326 31.629 1.00 69.19 733 ALA A N 1
ATOM 5844 C CA . ALA A 1 733 ? -17.367 -2.957 32.667 1.00 69.19 733 ALA A CA 1
ATOM 5845 C C . ALA A 1 733 ? -17.910 -1.836 33.570 1.00 69.19 733 ALA A C 1
ATOM 5847 O O . ALA A 1 733 ? -17.671 -1.842 34.782 1.00 69.19 733 ALA A O 1
ATOM 5848 N N . ALA A 1 734 ? -18.669 -0.896 32.997 1.00 70.56 734 ALA A N 1
ATOM 5849 C CA . ALA A 1 734 ? -19.296 0.185 33.748 1.00 70.56 734 ALA A CA 1
ATOM 5850 C C . ALA A 1 734 ? -20.409 -0.336 34.672 1.00 70.56 734 ALA A C 1
ATOM 5852 O O . ALA A 1 734 ? -20.433 0.023 35.852 1.00 70.56 734 ALA A O 1
ATOM 5853 N N . GLU A 1 735 ? -21.281 -1.225 34.182 1.00 72.25 735 GLU A N 1
ATOM 5854 C CA . GLU A 1 735 ? -22.398 -1.758 34.976 1.00 72.25 735 GLU A CA 1
ATOM 5855 C C . GLU A 1 735 ? -21.935 -2.650 36.142 1.00 72.25 735 GLU A C 1
ATOM 5857 O O . GLU A 1 735 ? -22.473 -2.550 37.249 1.00 72.25 735 GLU A O 1
ATOM 5862 N N . ASN A 1 736 ? -20.889 -3.463 35.952 1.00 62.12 736 ASN A N 1
ATOM 5863 C CA . ASN A 1 736 ? -20.405 -4.370 37.001 1.00 62.12 736 ASN A CA 1
ATOM 5864 C C . ASN A 1 736 ? -19.596 -3.684 38.110 1.00 62.12 736 ASN A C 1
ATOM 5866 O O . ASN A 1 736 ? -19.564 -4.190 39.231 1.00 62.12 736 ASN A O 1
ATOM 5870 N N . SER A 1 737 ? -18.991 -2.519 37.853 1.00 62.97 737 SER A N 1
ATOM 5871 C CA . SER A 1 737 ? -18.213 -1.786 38.866 1.00 62.97 737 SER A CA 1
ATOM 5872 C C . SER A 1 737 ? -19.037 -1.363 40.098 1.00 62.97 737 SER A C 1
ATOM 5874 O O . SER A 1 737 ? -18.491 -1.214 41.191 1.00 62.97 737 SER A O 1
ATOM 5876 N N . ASN A 1 738 ? -20.364 -1.258 39.958 1.00 65.25 738 ASN A N 1
ATOM 5877 C CA . ASN A 1 738 ? -21.278 -0.914 41.053 1.00 65.25 738 ASN A CA 1
ATOM 5878 C C . ASN A 1 738 ? -21.836 -2.136 41.809 1.00 65.25 738 ASN A C 1
ATOM 5880 O O . ASN A 1 738 ? -22.430 -1.995 42.882 1.00 65.25 738 ASN A O 1
ATOM 5884 N N . SER A 1 739 ? -21.632 -3.345 41.285 1.00 64.56 739 SER A N 1
ATOM 5885 C CA . SER A 1 739 ? -22.087 -4.601 41.880 1.00 64.56 739 SER A CA 1
ATOM 5886 C C . SER A 1 739 ? -21.019 -5.143 42.839 1.00 64.56 739 SER A C 1
ATOM 5888 O O . SER A 1 739 ? -20.154 -5.931 42.471 1.00 64.56 739 SER A O 1
ATOM 5890 N N . ARG A 1 740 ? -21.078 -4.717 44.106 1.00 59.03 740 ARG A N 1
ATOM 5891 C CA . ARG A 1 740 ? -20.136 -5.076 45.190 1.00 59.03 740 ARG A CA 1
ATOM 5892 C C . ARG A 1 740 ? -20.189 -6.540 45.671 1.00 59.03 740 ARG A C 1
ATOM 5894 O O . ARG A 1 740 ? -19.663 -6.835 46.744 1.00 59.03 740 ARG A O 1
ATOM 5901 N N . ASP A 1 741 ? -20.835 -7.445 44.941 1.00 62.62 741 ASP A N 1
ATOM 5902 C CA . ASP A 1 741 ? -21.052 -8.814 45.413 1.00 62.62 741 ASP A CA 1
ATOM 5903 C C . ASP A 1 741 ? -19.792 -9.677 45.202 1.00 62.62 741 ASP A C 1
ATOM 5905 O O . ASP A 1 741 ? -19.460 -10.115 44.102 1.00 62.62 741 ASP A O 1
ATOM 5909 N N . SER A 1 742 ? -19.040 -9.872 46.285 1.00 56.72 742 SER A N 1
ATOM 5910 C CA . SER A 1 742 ? -17.634 -10.297 46.326 1.00 56.72 742 SER A CA 1
ATOM 5911 C C . SER A 1 742 ? -17.382 -11.806 46.171 1.00 56.72 742 SER A C 1
ATOM 5913 O O . SER A 1 742 ? -16.353 -12.302 46.630 1.00 56.72 742 SER A O 1
ATOM 5915 N N . SER A 1 743 ? -18.299 -12.562 45.556 1.00 63.72 743 SER A N 1
ATOM 5916 C CA . SER A 1 743 ? -18.247 -14.038 45.578 1.00 63.72 743 SER A CA 1
ATOM 5917 C C . SER A 1 743 ? -18.229 -14.748 44.222 1.00 63.72 743 SER A C 1
ATOM 5919 O O . SER A 1 743 ? -18.294 -15.976 44.192 1.00 63.72 743 SER A O 1
ATOM 5921 N N . VAL A 1 744 ? -18.105 -14.029 43.105 1.00 54.66 744 VAL A N 1
ATOM 5922 C CA . VAL A 1 744 ? -18.051 -14.671 41.784 1.00 54.66 744 VAL A CA 1
ATOM 5923 C C . VAL A 1 744 ? -16.603 -15.007 41.428 1.00 54.66 744 VAL A C 1
ATOM 5925 O O . VAL A 1 744 ? -15.745 -14.127 41.384 1.00 54.66 744 VAL A O 1
ATOM 5928 N N . ASP A 1 745 ? -16.350 -16.301 41.221 1.00 51.81 745 ASP A N 1
ATOM 5929 C CA . ASP A 1 745 ? -15.065 -16.874 40.820 1.00 51.81 745 ASP A CA 1
ATOM 5930 C C . ASP A 1 745 ? -14.400 -16.082 39.680 1.00 51.81 745 ASP A C 1
ATOM 5932 O O . ASP A 1 745 ? -15.052 -15.634 38.736 1.00 51.81 745 ASP A O 1
ATOM 5936 N N . SER A 1 746 ? -13.077 -15.931 39.777 1.00 56.38 746 SER A N 1
ATOM 5937 C CA . SER A 1 746 ? -12.207 -15.221 38.837 1.00 56.38 746 SER A CA 1
ATOM 5938 C C . SER A 1 746 ? -12.216 -15.881 37.455 1.00 56.38 746 SER A C 1
ATOM 5940 O O . SER A 1 746 ? -11.364 -16.717 37.148 1.00 56.38 746 SER A O 1
ATOM 5942 N N . ASP A 1 747 ? -13.201 -15.537 36.635 1.00 61.03 747 ASP A N 1
ATOM 5943 C CA . ASP A 1 747 ? -13.330 -16.076 35.288 1.00 61.03 747 ASP A CA 1
ATOM 5944 C C . ASP A 1 747 ? -12.422 -15.290 34.333 1.00 61.03 747 ASP A C 1
ATOM 5946 O O . ASP A 1 747 ? -12.502 -14.059 34.238 1.00 61.03 747 ASP A O 1
ATOM 5950 N N . ALA A 1 748 ? -11.547 -15.995 33.611 1.00 60.78 748 ALA A N 1
ATOM 5951 C CA . ALA A 1 748 ? -10.555 -15.413 32.697 1.00 60.78 748 ALA A CA 1
ATOM 5952 C C . ALA A 1 748 ? -11.185 -14.495 31.628 1.00 60.78 748 ALA A C 1
ATOM 5954 O O . ALA A 1 748 ? -10.517 -13.623 31.068 1.00 60.78 748 ALA A O 1
ATOM 5955 N N . SER A 1 749 ? -12.492 -14.638 31.379 1.00 64.06 749 SER A N 1
ATOM 5956 C CA . SER A 1 749 ? -13.248 -13.747 30.505 1.00 64.06 749 SER A CA 1
ATOM 5957 C C . SER A 1 749 ? -13.245 -12.292 30.974 1.00 64.06 749 SER A C 1
ATOM 5959 O O . SER A 1 749 ? -13.214 -11.413 30.121 1.00 64.06 749 SER A O 1
ATOM 5961 N N . TYR A 1 750 ? -13.255 -12.013 32.287 1.00 65.25 750 TYR A N 1
ATOM 5962 C CA . TYR A 1 750 ? -13.345 -10.637 32.806 1.00 65.25 750 TYR A CA 1
ATOM 5963 C C . TYR A 1 750 ? -12.089 -9.813 32.481 1.00 65.25 750 TYR A C 1
ATOM 5965 O O . TYR A 1 750 ? -12.189 -8.654 32.079 1.00 65.25 750 TYR A O 1
ATOM 5973 N N . SER A 1 751 ? -10.909 -10.440 32.564 1.00 63.91 751 SER A N 1
ATOM 5974 C CA . SER A 1 751 ? -9.623 -9.818 32.218 1.00 63.91 751 SER A CA 1
ATOM 5975 C C . SER A 1 751 ? -9.577 -9.380 30.749 1.00 63.91 751 SER A C 1
ATOM 5977 O O . SER A 1 751 ? -9.172 -8.256 30.446 1.00 63.91 751 SER A O 1
ATOM 5979 N N . ILE A 1 752 ? -10.100 -10.212 29.838 1.00 66.06 752 ILE A N 1
ATOM 5980 C CA . ILE A 1 752 ? -10.188 -9.886 28.406 1.00 66.06 752 ILE A CA 1
ATOM 5981 C C . ILE A 1 752 ? -11.124 -8.687 28.169 1.00 66.06 752 ILE A C 1
ATOM 5983 O O . ILE A 1 752 ? -10.790 -7.818 27.364 1.00 66.06 752 ILE A O 1
ATOM 5987 N N . ARG A 1 753 ? -12.251 -8.584 28.897 1.00 67.44 753 ARG A N 1
ATOM 5988 C CA . ARG A 1 753 ? -13.199 -7.458 28.741 1.00 67.44 753 ARG A CA 1
ATOM 5989 C C . ARG A 1 753 ? -12.567 -6.124 29.132 1.00 67.44 753 ARG A C 1
ATOM 5991 O O . ARG A 1 753 ? -12.540 -5.192 28.334 1.00 67.44 753 ARG A O 1
ATOM 5998 N N . ALA A 1 754 ? -11.982 -6.052 30.328 1.00 66.19 754 ALA A N 1
ATOM 5999 C CA . ALA A 1 754 ? -11.312 -4.838 30.799 1.00 66.19 754 ALA A CA 1
ATOM 6000 C C . ALA A 1 754 ? -10.130 -4.450 29.892 1.00 66.19 754 ALA A C 1
ATOM 6002 O O . ALA A 1 754 ? -9.857 -3.273 29.657 1.00 66.19 754 ALA A O 1
ATOM 6003 N N . ALA A 1 755 ? -9.440 -5.449 29.340 1.00 64.50 755 ALA A N 1
ATOM 6004 C CA . ALA A 1 755 ? -8.349 -5.252 28.406 1.00 64.50 755 ALA A CA 1
ATOM 6005 C C . ALA A 1 755 ? -8.786 -4.673 27.052 1.00 64.50 755 ALA A C 1
ATOM 6007 O O . ALA A 1 755 ? -8.028 -3.868 26.497 1.00 64.50 755 ALA A O 1
ATOM 6008 N N . ALA A 1 756 ? -9.947 -5.081 26.532 1.00 69.62 756 ALA A N 1
ATOM 6009 C CA . ALA A 1 756 ? -10.472 -4.675 25.228 1.00 69.62 756 ALA A CA 1
ATOM 6010 C C . ALA A 1 756 ? -10.842 -3.185 25.160 1.00 69.62 756 ALA A C 1
ATOM 6012 O O . ALA A 1 756 ? -10.688 -2.574 24.105 1.00 69.62 756 ALA A O 1
ATOM 6013 N N . ALA A 1 757 ? -11.191 -2.565 26.293 1.00 70.56 757 ALA A N 1
ATOM 6014 C CA . ALA A 1 757 ? -11.449 -1.122 26.384 1.00 70.56 757 ALA A CA 1
ATOM 6015 C C . ALA A 1 757 ? -10.246 -0.247 25.954 1.00 70.56 757 ALA A C 1
ATOM 6017 O O . ALA A 1 757 ? -10.411 0.913 25.572 1.00 70.56 757 ALA A O 1
ATOM 6018 N N . PHE A 1 758 ? -9.029 -0.803 25.989 1.00 72.88 758 PHE A N 1
ATOM 6019 C CA . PHE A 1 758 ? -7.791 -0.123 25.589 1.00 72.88 758 PHE A CA 1
ATOM 6020 C C . PHE A 1 758 ? -7.290 -0.519 24.193 1.00 72.88 758 PHE A C 1
ATOM 6022 O O . PHE A 1 758 ? -6.214 -0.082 23.786 1.00 72.88 758 PHE A O 1
ATOM 6029 N N . LEU A 1 759 ? -8.025 -1.359 23.459 1.00 80.56 759 LEU A N 1
ATOM 6030 C CA . LEU A 1 759 ? -7.620 -1.798 22.126 1.00 80.56 759 LEU A CA 1
ATOM 6031 C C . LEU A 1 759 ? -7.519 -0.600 21.170 1.00 80.56 759 LEU A C 1
ATOM 6033 O O . LEU A 1 759 ? -8.428 0.228 21.096 1.00 80.56 759 LEU A O 1
ATOM 6037 N N . GLY A 1 760 ? -6.391 -0.506 20.463 1.00 77.44 760 GLY A N 1
ATOM 6038 C CA . GLY A 1 760 ? -6.084 0.601 19.552 1.00 77.44 760 GLY A CA 1
ATOM 6039 C C . GLY A 1 760 ? -5.910 1.970 20.212 1.00 77.44 760 GLY A C 1
ATOM 6040 O O . GLY A 1 760 ? -5.957 2.985 19.519 1.00 77.44 760 GLY A O 1
ATOM 6041 N N . ARG A 1 761 ? -5.720 2.016 21.536 1.00 82.25 761 ARG A N 1
ATOM 6042 C CA . ARG A 1 761 ? -5.327 3.222 22.279 1.00 82.25 761 ARG A CA 1
ATOM 6043 C C . ARG A 1 761 ? -3.866 3.123 22.704 1.00 82.25 761 ARG A C 1
ATOM 6045 O O . ARG A 1 761 ? -3.295 2.028 22.742 1.00 82.25 761 ARG A O 1
ATOM 6052 N N . VAL A 1 762 ? -3.278 4.266 23.061 1.00 79.12 762 VAL A N 1
ATOM 6053 C CA . VAL A 1 762 ? -1.991 4.259 23.755 1.00 79.12 762 VAL A CA 1
ATOM 6054 C C . VAL A 1 762 ? -2.174 3.544 25.090 1.00 79.12 762 VAL A C 1
ATOM 6056 O O . VAL A 1 762 ? -3.058 3.864 25.886 1.00 79.12 762 VAL A O 1
ATOM 6059 N N . ALA A 1 763 ? -1.372 2.508 25.288 1.00 80.12 763 ALA A N 1
ATOM 6060 C CA . ALA A 1 763 ? -1.369 1.706 26.484 1.00 80.12 763 ALA A CA 1
ATOM 6061 C C . ALA A 1 763 ? -0.973 2.588 27.677 1.00 80.12 763 ALA A C 1
ATOM 6063 O O . ALA A 1 763 ? 0.001 3.341 27.588 1.00 80.12 763 ALA A O 1
ATOM 6064 N N . PRO A 1 764 ? -1.700 2.500 28.801 1.00 77.50 764 PRO A N 1
ATOM 6065 C CA . PRO A 1 764 ? -1.325 3.202 30.016 1.00 77.50 764 PRO A CA 1
ATOM 6066 C C . PRO A 1 764 ? 0.119 2.892 30.427 1.00 77.50 764 PRO A C 1
ATOM 6068 O O . PRO A 1 764 ? 0.553 1.745 30.326 1.00 77.50 764 PRO A O 1
ATOM 6071 N N . THR A 1 765 ? 0.836 3.885 30.959 1.00 77.25 765 THR A N 1
ATOM 6072 C CA . THR A 1 765 ? 2.259 3.775 31.345 1.00 77.25 765 THR A CA 1
ATOM 6073 C C . THR A 1 765 ? 2.552 2.623 32.309 1.00 77.25 765 THR A C 1
ATOM 6075 O O . THR A 1 765 ? 3.641 2.064 32.285 1.00 77.25 765 THR A O 1
ATOM 6078 N N . TYR A 1 766 ? 1.576 2.218 33.126 1.00 78.31 766 TYR A N 1
ATOM 6079 C CA . TYR A 1 766 ? 1.704 1.080 34.042 1.00 78.31 766 TYR A CA 1
ATOM 6080 C C . TYR A 1 766 ? 1.601 -0.295 33.355 1.00 78.31 766 TYR A C 1
ATOM 6082 O O . TYR A 1 766 ? 1.984 -1.301 33.945 1.00 78.31 766 TYR A O 1
ATOM 6090 N N . MET A 1 767 ? 1.054 -0.370 32.137 1.00 75.88 767 MET A N 1
ATOM 6091 C CA . MET A 1 767 ? 0.924 -1.619 31.368 1.00 75.88 767 MET A CA 1
ATOM 6092 C C . MET A 1 767 ? 2.145 -1.901 30.495 1.00 75.88 767 MET A C 1
ATOM 6094 O O . MET A 1 767 ? 2.264 -2.993 29.937 1.00 75.88 767 MET A O 1
ATOM 6098 N N . VAL A 1 768 ? 3.024 -0.913 30.353 1.00 80.62 768 VAL A N 1
ATOM 6099 C CA . VAL A 1 768 ? 4.155 -0.931 29.430 1.00 80.62 768 VAL A CA 1
ATOM 6100 C C . VAL A 1 768 ? 5.450 -0.625 30.175 1.00 80.62 768 VAL A C 1
ATOM 6102 O O . VAL A 1 768 ? 5.416 -0.239 31.351 1.00 80.62 768 VAL A O 1
ATOM 6105 N N . PRO A 1 769 ? 6.611 -0.865 29.549 1.00 78.19 769 PRO A N 1
ATOM 6106 C CA . PRO A 1 769 ? 7.896 -0.545 30.153 1.00 78.19 769 PRO A CA 1
ATOM 6107 C C . PRO A 1 769 ? 7.950 0.917 30.602 1.00 78.19 769 PRO A C 1
ATOM 6109 O O . PRO A 1 769 ? 7.453 1.797 29.901 1.00 78.19 769 PRO A O 1
ATOM 6112 N N . ASP A 1 770 ? 8.554 1.169 31.768 1.00 75.75 770 ASP A N 1
ATOM 6113 C CA . ASP A 1 770 ? 8.813 2.535 32.237 1.00 75.75 770 ASP A CA 1
ATOM 6114 C C . ASP A 1 770 ? 9.539 3.310 31.128 1.00 75.75 770 ASP A C 1
ATOM 6116 O O . ASP A 1 770 ? 10.530 2.780 30.626 1.00 75.75 770 ASP A O 1
ATOM 6120 N N . PRO A 1 771 ? 9.114 4.526 30.746 1.00 73.00 771 PRO A N 1
ATOM 6121 C CA . PRO A 1 771 ? 9.806 5.318 29.731 1.00 73.00 771 PRO A CA 1
ATOM 6122 C C . PRO A 1 771 ? 11.316 5.461 29.974 1.00 73.00 771 PRO A C 1
ATOM 6124 O O . PRO A 1 771 ? 12.083 5.481 29.020 1.00 73.00 771 PRO A O 1
ATOM 6127 N N . SER A 1 772 ? 11.762 5.489 31.236 1.00 74.00 772 SER A N 1
ATOM 6128 C CA . SER A 1 772 ? 13.188 5.546 31.599 1.00 74.00 772 SER A CA 1
ATOM 6129 C C . SER A 1 772 ? 13.966 4.253 31.317 1.00 74.00 772 SER A C 1
ATOM 6131 O O . SER A 1 772 ? 15.184 4.293 31.159 1.00 74.00 772 SER A O 1
ATOM 6133 N N . ASN A 1 773 ? 13.268 3.117 31.237 1.00 71.06 773 ASN A N 1
ATOM 6134 C CA . ASN A 1 773 ? 13.820 1.796 30.917 1.00 71.06 773 ASN A CA 1
ATOM 6135 C C . ASN A 1 773 ? 13.418 1.315 29.516 1.00 71.06 773 ASN A C 1
ATOM 6137 O O . ASN A 1 773 ? 13.927 0.306 29.025 1.00 71.06 773 ASN A O 1
ATOM 6141 N N . SER A 1 774 ? 12.480 2.014 28.884 1.00 68.00 774 SER A N 1
ATOM 6142 C CA . SER A 1 774 ? 12.051 1.770 27.525 1.00 68.00 774 SER A CA 1
ATOM 6143 C C . SER A 1 774 ? 13.201 2.149 26.589 1.00 68.00 774 SER A C 1
ATOM 6145 O O . SER A 1 774 ? 13.717 3.261 26.662 1.00 68.00 774 SER A O 1
ATOM 6147 N N . PRO A 1 775 ? 13.606 1.264 25.666 1.00 65.19 775 PRO A N 1
ATOM 6148 C CA . PRO A 1 775 ? 14.582 1.603 24.629 1.00 65.19 775 PRO A CA 1
ATOM 6149 C C . PRO A 1 775 ? 14.043 2.628 23.616 1.00 65.19 775 PRO A C 1
ATOM 6151 O O . PRO A 1 775 ? 14.788 3.082 22.752 1.00 65.19 775 PRO A O 1
ATOM 6154 N N . HIS A 1 776 ? 12.750 2.940 23.695 1.00 66.56 776 HIS A N 1
ATOM 6155 C CA . HIS A 1 776 ? 12.068 3.976 22.939 1.00 66.56 776 HIS A CA 1
ATOM 6156 C C . HIS A 1 776 ? 11.868 5.193 23.847 1.00 66.56 776 HIS A C 1
ATOM 6158 O O . HIS A 1 776 ? 11.204 5.074 24.880 1.00 66.56 776 HIS A O 1
ATOM 6164 N N . GLU A 1 777 ? 12.422 6.343 23.453 1.00 62.50 777 GLU A N 1
ATOM 6165 C CA . GLU A 1 777 ? 12.308 7.614 24.188 1.00 62.50 777 GLU A CA 1
ATOM 6166 C C . GLU A 1 777 ? 10.893 8.221 24.096 1.00 62.50 777 GLU A C 1
ATOM 6168 O O . GLU A 1 777 ? 10.546 9.125 24.858 1.00 62.50 777 GLU A O 1
ATOM 6173 N N . GLY A 1 778 ? 10.048 7.720 23.187 1.00 64.94 778 GLY A N 1
ATOM 6174 C CA . GLY A 1 778 ? 8.671 8.176 23.040 1.00 64.94 778 GLY A CA 1
ATOM 6175 C C . GLY A 1 778 ? 7.698 7.545 24.058 1.00 64.94 778 GLY A C 1
ATOM 6176 O O . GLY A 1 778 ? 7.851 6.390 24.463 1.00 64.94 778 GLY A O 1
ATOM 6177 N N . PRO A 1 779 ? 6.634 8.266 24.449 1.00 60.34 779 PRO A N 1
ATOM 6178 C CA . PRO A 1 779 ? 5.742 7.863 25.541 1.00 60.34 779 PRO A CA 1
ATOM 6179 C C . PRO A 1 779 ? 4.677 6.826 25.156 1.00 60.34 779 PRO A C 1
ATOM 6181 O O . PRO A 1 779 ? 3.784 6.558 25.957 1.00 60.34 779 PRO A O 1
ATOM 6184 N N . TRP A 1 780 ? 4.695 6.285 23.937 1.00 73.69 780 TRP A N 1
ATOM 6185 C CA . TRP A 1 780 ? 3.538 5.581 23.396 1.00 73.69 780 TRP A CA 1
ATOM 6186 C C . TRP A 1 780 ? 3.853 4.146 22.978 1.00 73.69 780 TRP A C 1
ATOM 6188 O O . TRP A 1 780 ? 4.784 3.862 22.232 1.00 73.69 780 TRP A O 1
ATOM 6198 N N . TRP A 1 781 ? 3.006 3.252 23.468 1.00 81.69 781 TRP A N 1
ATOM 6199 C CA . TRP A 1 781 ? 2.893 1.858 23.075 1.00 81.69 781 TRP A CA 1
ATOM 6200 C C . TRP A 1 781 ? 1.439 1.625 22.717 1.00 81.69 781 TRP A C 1
ATOM 6202 O O . TRP A 1 781 ? 0.550 2.149 23.378 1.00 81.69 781 TRP A O 1
ATOM 6212 N N . THR A 1 782 ? 1.173 0.823 21.713 1.00 81.12 782 THR A N 1
ATOM 6213 C CA . THR A 1 782 ? -0.181 0.492 21.272 1.00 81.12 782 THR A CA 1
ATOM 6214 C C . THR A 1 782 ? -0.441 -0.979 21.519 1.00 81.12 782 THR A C 1
ATOM 6216 O O . THR A 1 782 ? 0.467 -1.806 21.444 1.00 81.12 782 THR A O 1
ATOM 6219 N N . LYS A 1 783 ? -1.679 -1.300 21.890 1.00 85.31 783 LYS A N 1
ATOM 6220 C CA . LYS A 1 783 ? -2.058 -2.628 22.370 1.00 85.31 783 LYS A CA 1
ATOM 6221 C C . LYS A 1 783 ? -2.866 -3.382 21.318 1.00 85.31 783 LYS A C 1
ATOM 6223 O O . LYS A 1 783 ? -3.925 -2.916 20.903 1.00 85.31 783 LYS A O 1
ATOM 6228 N N . GLY A 1 784 ? -2.401 -4.578 20.976 1.00 84.56 784 GLY A N 1
ATOM 6229 C CA . GLY A 1 784 ? -3.155 -5.640 20.318 1.00 84.56 784 GLY A CA 1
ATOM 6230 C C . GLY A 1 784 ? -3.537 -6.737 21.315 1.00 84.56 784 GLY A C 1
ATOM 6231 O O . GLY A 1 784 ? -2.815 -7.006 22.278 1.00 84.56 784 GLY A O 1
ATOM 6232 N N . ILE A 1 785 ? -4.683 -7.379 21.094 1.00 85.25 785 ILE A N 1
ATOM 6233 C CA . ILE A 1 785 ? -5.156 -8.500 21.918 1.00 85.25 785 ILE A CA 1
ATOM 6234 C C . ILE A 1 785 ? -5.320 -9.717 21.022 1.00 85.25 785 ILE A C 1
ATOM 6236 O O . ILE A 1 785 ? -6.059 -9.679 20.035 1.00 85.25 785 ILE A O 1
ATOM 6240 N N . CYS A 1 786 ? -4.638 -10.795 21.387 1.00 87.81 786 CYS A N 1
ATOM 6241 C CA . CYS A 1 786 ? -4.741 -12.073 20.710 1.00 87.81 786 CYS A CA 1
ATOM 6242 C C . CYS A 1 786 ? -5.917 -12.891 21.268 1.00 87.81 786 CYS A C 1
ATOM 6244 O O . CYS A 1 786 ? -6.336 -12.719 22.412 1.00 87.81 786 CYS A O 1
ATOM 6246 N N . ARG A 1 787 ? -6.445 -13.827 20.476 1.00 85.56 787 ARG A N 1
ATOM 6247 C CA . ARG A 1 787 ? -7.554 -14.718 20.861 1.00 85.56 787 ARG A CA 1
ATOM 6248 C C . ARG A 1 787 ? -7.247 -15.625 22.044 1.00 85.56 787 ARG A C 1
ATOM 6250 O O . ARG A 1 787 ? -8.171 -16.069 22.716 1.00 85.56 787 ARG A O 1
ATOM 6257 N N . ASP A 1 788 ? -5.974 -15.915 22.287 1.00 82.56 788 ASP A N 1
ATOM 6258 C CA . ASP A 1 788 ? -5.529 -16.660 23.467 1.00 82.56 788 ASP A CA 1
ATOM 6259 C C . ASP A 1 788 ? -5.496 -15.794 24.742 1.00 82.56 788 ASP A C 1
ATOM 6261 O O . ASP A 1 788 ? -5.106 -16.276 25.803 1.00 82.56 788 ASP A O 1
ATOM 6265 N N . GLY A 1 789 ? -5.910 -14.526 24.640 1.00 84.19 789 GLY A N 1
ATOM 6266 C CA . GLY A 1 789 ? -5.916 -13.537 25.711 1.00 84.19 789 GLY A CA 1
ATOM 6267 C C . GLY A 1 789 ? -4.571 -12.840 25.913 1.00 84.19 789 GLY A C 1
ATOM 6268 O O . GLY A 1 789 ? -4.475 -11.977 26.782 1.00 84.19 789 GLY A O 1
ATOM 6269 N N . SER A 1 790 ? -3.520 -13.206 25.171 1.00 86.31 790 SER A N 1
ATOM 6270 C CA . SER A 1 790 ? -2.237 -12.512 25.283 1.00 86.31 790 SER A CA 1
ATOM 6271 C C . SER A 1 790 ? -2.345 -11.088 24.743 1.00 86.31 790 SER A C 1
ATOM 6273 O O . SER A 1 790 ? -3.041 -10.810 23.762 1.00 86.31 790 SER A O 1
ATOM 6275 N N . HIS A 1 791 ? -1.665 -10.160 25.409 1.00 88.38 791 HIS A N 1
ATOM 6276 C CA . HIS A 1 791 ? -1.585 -8.772 24.974 1.00 88.38 791 HIS A CA 1
ATOM 6277 C C . HIS A 1 791 ? -0.237 -8.560 24.310 1.00 88.38 791 HIS A C 1
ATOM 6279 O O . HIS A 1 791 ? 0.791 -8.798 24.942 1.00 88.38 791 HIS A O 1
ATOM 6285 N N . LEU A 1 792 ? -0.235 -8.092 23.066 1.00 88.25 792 LEU A N 1
ATOM 6286 C CA . LEU A 1 792 ? 0.979 -7.585 22.449 1.00 88.25 792 LEU A CA 1
ATOM 6287 C C . LEU A 1 792 ? 0.951 -6.066 22.493 1.00 88.25 792 LEU A C 1
ATOM 6289 O O . LEU A 1 792 ? 0.028 -5.435 21.990 1.00 88.25 792 LEU A O 1
ATOM 6293 N N . TYR A 1 793 ? 1.980 -5.491 23.083 1.00 87.69 793 TYR A N 1
ATOM 6294 C CA . TYR A 1 793 ? 2.280 -4.079 23.001 1.00 87.69 793 TYR A CA 1
ATOM 6295 C C . TYR A 1 793 ? 3.366 -3.892 21.962 1.00 87.69 793 TYR A C 1
ATOM 6297 O O . TYR A 1 793 ? 4.348 -4.636 21.938 1.00 87.69 793 TYR A O 1
ATOM 6305 N N . TYR A 1 794 ? 3.200 -2.884 21.127 1.00 85.69 794 TYR A N 1
ATOM 6306 C CA . TYR A 1 794 ? 4.209 -2.504 20.158 1.00 85.69 794 TYR A CA 1
ATOM 6307 C C . TYR A 1 794 ? 4.418 -0.993 20.189 1.00 85.69 794 TYR A C 1
ATOM 6309 O O . TYR A 1 794 ? 3.496 -0.229 20.473 1.00 85.69 794 TYR A O 1
ATOM 6317 N N . ALA A 1 795 ? 5.648 -0.574 19.936 1.00 83.12 795 ALA A N 1
ATOM 6318 C CA . ALA A 1 795 ? 6.051 0.824 19.824 1.00 83.12 795 ALA A CA 1
ATOM 6319 C C . ALA A 1 795 ? 6.997 0.948 18.634 1.00 83.12 795 ALA A C 1
ATOM 6321 O O . ALA A 1 795 ? 7.748 0.012 18.362 1.00 83.12 795 ALA A O 1
ATOM 6322 N N . GLY A 1 796 ? 6.980 2.073 17.921 1.00 74.31 796 GLY A N 1
ATOM 6323 C CA . GLY A 1 796 ? 7.816 2.243 16.736 1.00 74.31 796 GLY A CA 1
ATOM 6324 C C . GLY A 1 796 ? 8.233 3.687 16.500 1.00 74.31 796 GLY A C 1
ATOM 6325 O O . GLY A 1 796 ? 7.401 4.583 16.464 1.00 74.31 796 GLY A O 1
ATOM 6326 N N . GLU A 1 797 ? 9.521 3.910 16.262 1.00 72.62 797 GLU A N 1
ATOM 6327 C CA . GLU A 1 797 ? 10.058 5.215 15.886 1.00 72.62 797 GLU A CA 1
ATOM 6328 C C . GLU A 1 797 ? 10.985 5.070 14.679 1.00 72.62 797 GLU A C 1
ATOM 6330 O O . GLU A 1 797 ? 12.092 4.523 14.754 1.00 72.62 797 GLU A O 1
ATOM 6335 N N . GLY A 1 798 ? 10.507 5.554 13.531 1.00 71.88 798 GLY A N 1
ATOM 6336 C CA . GLY A 1 798 ? 11.194 5.377 12.256 1.00 71.88 798 GLY A CA 1
ATOM 6337 C C . GLY A 1 798 ? 11.353 3.894 11.922 1.00 71.88 798 GLY A C 1
ATOM 6338 O O . GLY A 1 798 ? 10.367 3.201 11.710 1.00 71.88 798 GLY A O 1
ATOM 6339 N N . TYR A 1 799 ? 12.601 3.426 11.882 1.00 73.81 799 TYR A N 1
ATOM 6340 C CA . TYR A 1 799 ? 12.959 2.035 11.576 1.00 73.81 799 TYR A CA 1
ATOM 6341 C C . TYR A 1 799 ? 13.179 1.167 12.817 1.00 73.81 799 TYR A C 1
ATOM 6343 O O . TYR A 1 799 ? 13.495 -0.014 12.699 1.00 73.81 799 TYR A O 1
ATOM 6351 N N . ASN A 1 800 ? 13.073 1.741 14.016 1.00 79.94 800 ASN A N 1
ATOM 6352 C CA . ASN A 1 800 ? 13.154 0.966 15.242 1.00 79.94 800 ASN A CA 1
ATOM 6353 C C . ASN A 1 800 ? 11.748 0.571 15.663 1.00 79.94 800 ASN A C 1
ATOM 6355 O O . ASN A 1 800 ? 10.921 1.442 15.917 1.00 79.94 800 ASN A O 1
ATOM 6359 N N . VAL A 1 801 ? 11.500 -0.731 15.765 1.00 84.19 801 VAL A N 1
ATOM 6360 C CA . VAL A 1 801 ? 10.227 -1.251 16.258 1.00 84.19 801 VAL A CA 1
ATOM 6361 C C . VAL A 1 801 ? 10.476 -2.201 17.413 1.00 84.19 801 VAL A C 1
ATOM 6363 O O . VAL A 1 801 ? 11.440 -2.972 17.401 1.00 84.19 801 VAL A O 1
ATOM 6366 N N . TRP A 1 802 ? 9.617 -2.129 18.423 1.00 86.88 802 TRP A N 1
ATOM 6367 C CA . TRP A 1 802 ? 9.699 -2.930 19.630 1.00 86.88 802 TRP A CA 1
ATOM 6368 C C . TRP A 1 802 ? 8.401 -3.683 19.868 1.00 86.88 802 TRP A C 1
ATOM 6370 O O . TRP A 1 802 ? 7.323 -3.116 19.720 1.00 86.88 802 TRP A O 1
ATOM 6380 N N . ASN A 1 803 ? 8.530 -4.932 20.305 1.00 89.75 803 ASN A N 1
ATOM 6381 C CA . ASN A 1 803 ? 7.430 -5.778 20.747 1.00 89.75 803 ASN A CA 1
ATOM 6382 C C . ASN A 1 803 ? 7.592 -6.127 22.225 1.00 89.75 803 ASN A C 1
ATOM 6384 O O . ASN A 1 803 ? 8.688 -6.452 22.685 1.00 89.75 803 ASN A O 1
ATOM 6388 N N . TYR A 1 804 ? 6.483 -6.126 22.950 1.00 87.81 804 TYR A N 1
ATOM 6389 C CA . TYR A 1 804 ? 6.382 -6.585 24.326 1.00 87.81 804 TYR A CA 1
ATOM 6390 C C . TYR A 1 804 ? 5.105 -7.405 24.475 1.00 87.81 804 TYR A C 1
ATOM 6392 O O . TYR A 1 804 ? 4.010 -6.889 24.286 1.00 87.81 804 TYR A O 1
ATOM 6400 N N . ILE A 1 805 ? 5.225 -8.695 24.783 1.00 86.12 805 ILE A N 1
ATOM 6401 C CA . ILE A 1 805 ? 4.064 -9.571 24.957 1.00 86.12 805 ILE A CA 1
ATOM 6402 C C . ILE A 1 805 ? 3.844 -9.872 26.433 1.00 86.12 805 ILE A C 1
ATOM 6404 O O . ILE A 1 805 ? 4.775 -10.234 27.150 1.00 86.12 805 ILE A O 1
ATOM 6408 N N . VAL A 1 806 ? 2.597 -9.757 26.868 1.00 84.31 806 VAL A N 1
ATOM 6409 C CA . VAL A 1 806 ? 2.154 -10.095 28.219 1.00 84.31 806 VAL A CA 1
ATOM 6410 C C . VAL A 1 806 ? 1.206 -11.273 28.105 1.00 84.31 806 VAL A C 1
ATOM 6412 O O . VAL A 1 806 ? 0.184 -11.199 27.415 1.00 84.31 806 VAL A O 1
ATOM 6415 N N . SER A 1 807 ? 1.557 -12.383 28.751 1.00 81.12 807 SER A N 1
ATOM 6416 C CA . SER A 1 807 ? 0.684 -13.553 28.766 1.00 81.12 807 SER A CA 1
ATOM 6417 C C . SER A 1 807 ? -0.520 -13.303 29.685 1.00 81.12 807 SER A C 1
ATOM 6419 O O . SER A 1 807 ? -0.404 -12.533 30.642 1.00 81.12 807 SER A O 1
ATOM 6421 N N . PRO A 1 808 ? -1.670 -13.968 29.461 1.00 76.50 808 PRO A N 1
ATOM 6422 C CA . PRO A 1 808 ? -2.834 -13.820 30.338 1.00 76.50 808 PRO A CA 1
ATOM 6423 C C . PRO A 1 808 ? -2.502 -14.065 31.818 1.00 76.50 808 PRO A C 1
ATOM 6425 O O . PRO A 1 808 ? -2.988 -13.354 32.693 1.00 76.50 808 PRO A O 1
ATOM 6428 N N . SER A 1 809 ? -1.622 -15.036 32.097 1.00 72.00 809 SER A N 1
ATOM 6429 C CA . SER A 1 809 ? -1.201 -15.389 33.458 1.00 72.00 809 SER A CA 1
ATOM 6430 C C . SER A 1 809 ? -0.410 -14.295 34.172 1.00 72.00 809 SER A C 1
ATOM 6432 O O . SER A 1 809 ? -0.430 -14.247 35.401 1.00 72.00 809 SER A O 1
ATOM 6434 N N . ASP A 1 810 ? 0.263 -13.413 33.432 1.00 68.94 810 ASP A N 1
ATOM 6435 C CA . ASP A 1 810 ? 1.031 -12.313 34.023 1.00 68.94 810 ASP A CA 1
ATOM 6436 C C . ASP A 1 810 ? 0.109 -11.161 34.469 1.00 68.94 810 ASP A C 1
ATOM 6438 O O . ASP A 1 810 ? 0.463 -10.372 35.345 1.00 68.94 810 ASP A O 1
ATOM 6442 N N . PHE A 1 811 ? -1.102 -11.071 33.907 1.00 66.94 811 PHE A N 1
ATOM 6443 C CA . PHE A 1 811 ? -2.048 -9.991 34.198 1.00 66.94 811 PHE A CA 1
ATOM 6444 C C . PHE A 1 811 ? -2.737 -10.146 35.564 1.00 66.94 811 PHE A C 1
ATOM 6446 O O . PHE A 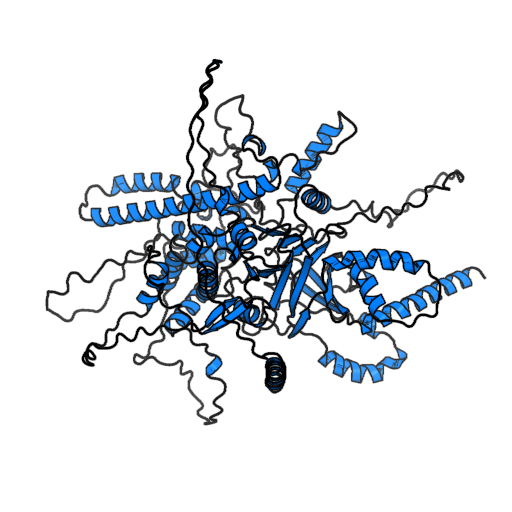1 811 ? -2.917 -9.170 36.301 1.00 66.94 811 PHE A O 1
ATOM 6453 N N . ASP A 1 812 ? -3.060 -11.386 35.942 1.00 64.50 812 ASP A N 1
ATOM 6454 C CA . ASP A 1 812 ? -3.634 -11.710 37.255 1.00 64.50 812 ASP A CA 1
ATOM 6455 C C . ASP A 1 812 ? -2.695 -11.324 38.407 1.00 64.50 812 ASP A C 1
ATOM 6457 O O . ASP A 1 812 ? -3.149 -10.965 39.495 1.00 64.50 812 ASP A O 1
ATOM 6461 N N . TRP A 1 813 ? -1.382 -11.375 38.172 1.00 55.38 813 TRP A N 1
ATOM 6462 C CA . TRP A 1 813 ? -0.372 -10.987 39.153 1.00 55.38 813 TRP A CA 1
ATOM 6463 C C . TRP A 1 813 ? -0.387 -9.480 39.426 1.00 55.38 813 TRP A C 1
ATOM 6465 O O . TRP A 1 813 ? -0.489 -9.067 40.583 1.00 55.38 813 TRP A O 1
ATOM 6475 N N . ASN A 1 814 ? -0.362 -8.659 38.371 1.00 57.25 814 ASN A N 1
ATOM 6476 C CA . ASN A 1 814 ? -0.364 -7.201 38.517 1.00 57.25 814 ASN A CA 1
ATOM 6477 C C . ASN A 1 814 ? -1.639 -6.696 39.193 1.00 57.25 814 ASN A C 1
ATOM 6479 O O . ASN A 1 814 ? -1.577 -5.806 40.035 1.00 57.25 814 ASN A O 1
ATOM 6483 N N . THR A 1 815 ? -2.787 -7.296 38.875 1.00 60.31 815 THR A N 1
ATOM 6484 C CA . THR A 1 815 ? -4.069 -6.904 39.475 1.00 60.31 815 THR A CA 1
ATOM 6485 C C . THR A 1 815 ? -4.118 -7.238 40.971 1.00 60.31 815 THR A C 1
ATOM 6487 O O . THR A 1 815 ? -4.601 -6.436 41.766 1.00 60.31 815 THR A O 1
ATOM 6490 N N . LYS A 1 816 ? -3.558 -8.385 41.384 1.00 58.50 816 LYS A N 1
ATOM 6491 C CA . LYS A 1 816 ? -3.475 -8.771 42.804 1.00 58.50 816 LYS A CA 1
ATOM 6492 C C . LYS A 1 816 ? -2.524 -7.886 43.606 1.00 58.50 816 LYS A C 1
ATOM 6494 O O . LYS A 1 816 ? -2.880 -7.496 44.712 1.00 58.50 816 LYS A O 1
ATOM 6499 N N . ASN A 1 817 ? -1.362 -7.537 43.053 1.00 55.06 817 ASN A N 1
ATOM 6500 C CA . ASN A 1 817 ? -0.430 -6.637 43.736 1.00 55.06 817 ASN A CA 1
ATOM 6501 C C . ASN A 1 817 ? -0.985 -5.219 43.862 1.00 55.06 817 ASN A C 1
ATOM 6503 O O . ASN A 1 817 ? -0.745 -4.579 44.874 1.00 55.06 817 ASN A O 1
ATOM 6507 N N . ARG A 1 818 ? -1.794 -4.761 42.901 1.00 56.41 818 ARG A N 1
ATOM 6508 C CA . ARG A 1 818 ? -2.445 -3.448 42.972 1.00 56.41 818 ARG A CA 1
ATOM 6509 C C . ARG A 1 818 ? -3.378 -3.319 44.177 1.00 56.41 818 ARG A C 1
ATOM 6511 O O . ARG A 1 818 ? -3.341 -2.305 44.860 1.00 56.41 818 ARG A O 1
ATOM 6518 N N . ASN A 1 819 ? -4.144 -4.370 44.481 1.00 55.84 819 ASN A N 1
ATOM 6519 C CA . ASN A 1 819 ? -4.952 -4.409 45.701 1.00 55.84 819 ASN A CA 1
ATOM 6520 C C . ASN A 1 819 ? -4.072 -4.379 46.959 1.00 55.84 819 ASN A C 1
ATOM 6522 O O . ASN A 1 819 ? -4.448 -3.752 47.940 1.00 55.84 819 ASN A O 1
ATOM 6526 N N . CYS A 1 820 ? -2.895 -5.014 46.933 1.00 50.66 820 CYS A N 1
ATOM 6527 C CA . CYS A 1 820 ? -1.952 -4.941 48.049 1.00 50.66 820 CYS A CA 1
ATOM 6528 C C . CYS A 1 820 ? -1.320 -3.549 48.197 1.00 50.66 820 CYS A C 1
ATOM 6530 O O . CYS A 1 820 ? -1.207 -3.075 49.320 1.00 50.66 820 CYS A O 1
ATOM 6532 N N . ASP A 1 821 ? -0.946 -2.881 47.105 1.00 45.69 821 ASP A N 1
ATOM 6533 C CA . ASP A 1 821 ? -0.357 -1.538 47.145 1.00 45.69 821 ASP A CA 1
ATOM 6534 C C . ASP A 1 821 ? -1.391 -0.482 47.568 1.00 45.69 821 ASP A C 1
ATOM 6536 O O . ASP A 1 821 ? -1.082 0.359 48.409 1.00 45.69 821 ASP A O 1
ATOM 6540 N N . GLU A 1 822 ? -2.641 -0.569 47.092 1.00 57.31 822 GLU A N 1
ATOM 6541 C CA . GLU A 1 822 ? -3.741 0.280 47.577 1.00 57.31 822 GLU A CA 1
ATOM 6542 C C . GLU A 1 822 ? -4.076 -0.001 49.051 1.00 57.31 822 GLU A C 1
ATOM 6544 O O . GLU A 1 822 ? -4.353 0.931 49.804 1.00 57.31 822 GLU A O 1
ATOM 6549 N N . GLU A 1 823 ? -4.017 -1.258 49.507 1.00 61.34 823 GLU A N 1
ATOM 6550 C CA . GLU A 1 823 ? -4.158 -1.591 50.931 1.00 61.34 823 GLU A CA 1
ATOM 6551 C C . GLU A 1 823 ? -2.992 -1.046 51.771 1.00 61.34 823 GLU A C 1
ATOM 6553 O O . GLU A 1 823 ? -3.220 -0.588 52.892 1.00 61.34 823 GLU A O 1
ATOM 6558 N N . ILE A 1 824 ? -1.763 -1.045 51.243 1.00 55.41 824 ILE A N 1
ATOM 6559 C CA . ILE A 1 824 ? -0.574 -0.486 51.903 1.00 55.41 824 ILE A CA 1
ATOM 6560 C C . ILE A 1 824 ? -0.650 1.044 51.957 1.00 55.41 824 ILE A C 1
ATOM 6562 O O . ILE A 1 824 ? -0.403 1.611 53.020 1.00 55.41 824 ILE A O 1
ATOM 6566 N N . GLU A 1 825 ? -1.039 1.721 50.874 1.00 53.62 825 GLU A N 1
ATOM 6567 C CA . GLU A 1 825 ? -1.252 3.174 50.867 1.00 53.62 825 GLU A CA 1
ATOM 6568 C C . GLU A 1 825 ? -2.414 3.578 51.780 1.00 53.62 825 GLU A C 1
ATOM 6570 O O . GLU A 1 825 ? -2.287 4.529 52.550 1.00 53.62 825 GLU A O 1
ATOM 6575 N N . GLN A 1 826 ? -3.523 2.831 51.785 1.00 67.44 826 GLN A N 1
ATOM 6576 C CA . GLN A 1 826 ? -4.630 3.070 52.717 1.00 67.44 826 GLN A CA 1
ATOM 6577 C C . GLN A 1 826 ? -4.248 2.773 54.174 1.00 67.44 826 GLN A C 1
ATOM 6579 O O . GLN A 1 826 ? -4.767 3.423 55.085 1.00 67.44 826 GLN A O 1
ATOM 6584 N N . ALA A 1 827 ? -3.358 1.808 54.424 1.00 62.59 827 ALA A N 1
ATOM 6585 C CA . ALA A 1 827 ? -2.826 1.529 55.756 1.00 62.59 827 ALA A CA 1
ATOM 6586 C C . ALA A 1 827 ? -1.843 2.617 56.219 1.00 62.59 827 ALA A C 1
ATOM 6588 O O . ALA A 1 827 ? -1.926 3.043 57.369 1.00 62.59 827 ALA A O 1
ATOM 6589 N N . ALA A 1 828 ? -0.981 3.117 55.330 1.00 56.75 828 ALA A N 1
ATOM 6590 C CA . ALA A 1 828 ? -0.071 4.230 55.602 1.00 56.75 828 ALA A CA 1
ATOM 6591 C C . ALA A 1 828 ? -0.839 5.542 55.850 1.00 56.75 828 ALA A C 1
ATOM 6593 O O . ALA A 1 828 ? -0.585 6.238 56.831 1.00 56.75 828 ALA A O 1
ATOM 6594 N N . ALA A 1 829 ? -1.868 5.822 55.046 1.00 62.38 829 ALA A N 1
ATOM 6595 C CA . ALA A 1 829 ? -2.749 6.973 55.242 1.00 62.38 829 ALA A CA 1
ATOM 6596 C C . ALA A 1 829 ? -3.564 6.889 56.546 1.00 62.38 829 ALA A C 1
ATOM 6598 O O . ALA A 1 829 ? -3.933 7.918 57.107 1.00 62.38 829 ALA A O 1
ATOM 6599 N N . LYS A 1 830 ? -3.845 5.680 57.055 1.00 67.94 830 LYS A N 1
ATOM 6600 C CA . LYS A 1 830 ? -4.464 5.485 58.377 1.00 67.94 830 LYS A CA 1
ATOM 6601 C C . LYS A 1 830 ? -3.466 5.616 59.526 1.00 67.94 830 LYS A C 1
ATOM 6603 O O . LYS A 1 830 ? -3.866 6.106 60.576 1.00 67.94 830 LYS A O 1
ATOM 6608 N N . SER A 1 831 ? -2.205 5.215 59.348 1.00 56.75 831 SER A N 1
ATOM 6609 C CA . SER A 1 831 ? -1.188 5.362 60.398 1.00 56.75 831 SER A CA 1
ATOM 6610 C C . SER A 1 831 ? -0.721 6.801 60.595 1.00 56.75 831 SER A C 1
ATOM 6612 O O . SER A 1 831 ? -0.268 7.125 61.680 1.00 56.75 831 SER A O 1
ATOM 6614 N N . ASP A 1 832 ? -0.855 7.665 59.586 1.00 46.88 832 ASP A N 1
ATOM 6615 C CA . ASP A 1 832 ? -0.545 9.100 59.707 1.00 46.88 832 ASP A CA 1
ATOM 6616 C C . ASP A 1 832 ? -1.675 9.920 60.372 1.00 46.88 832 ASP A C 1
ATOM 6618 O O . ASP A 1 832 ? -1.523 11.121 60.609 1.00 46.88 832 ASP A O 1
ATOM 6622 N N . VAL A 1 833 ? -2.814 9.285 60.682 1.00 49.84 833 VAL A N 1
ATOM 6623 C CA . VAL A 1 833 ? -3.978 9.903 61.350 1.00 49.84 833 VAL A CA 1
ATOM 6624 C C . VAL A 1 833 ? -4.103 9.483 62.831 1.00 49.84 833 VAL A C 1
ATOM 6626 O O . VAL A 1 833 ? -4.862 10.112 63.572 1.00 49.84 833 VAL A O 1
ATOM 6629 N N . GLU A 1 834 ? -3.338 8.484 63.290 1.00 38.12 834 GLU A N 1
ATOM 6630 C CA . GLU A 1 834 ? -3.160 8.123 64.716 1.00 38.12 834 GLU A CA 1
ATOM 6631 C C . GLU A 1 834 ? -1.884 8.740 65.305 1.00 38.12 834 GLU A C 1
ATOM 6633 O O . GLU A 1 834 ? -1.938 9.172 66.485 1.00 38.12 834 GLU A O 1
#

pLDDT: mean 71.23, std 20.51, range [25.11, 98.5]

InterPro domains:
  IPR029052 Metallo-dependent phosphatase-like [G3DSA:3.60.21.10] (152-504)
  IPR029052 Metallo-dependent phosphatase-like [SSF56300] (157-433)